Protein 5IFK (pdb70)

Foldseek 3Di:
DVVVLVVQLVQLLVVVLVQQVVQDPDRQFAAEEEEQAFLRLPLLVQFDPVVPKDKAALVRGGLRDFFIWIFGAFLNGTYIYGDTADACLVPDALSSRQSVVSSSVVSVRYFEYEYEYAWAFLAPPDAAQAKEWEQAEDEVVCVVPSANCPDDHPVVQADNDADCNRLADPVLVVLLVVVCVVVVPPGHYHYAYEYADQDPDDDDLCRSVVCVVVGHRIYDHDDPNNSRVSVRNVHHYIYMYRNQAHDRNDDAFDPPDPDGDPSCPRPDDVVSSNVSSVVNSVVVSSSVSSSSNVD/DVVVLVVQLVQLLVVVLVQQVVQDVDRAFAAEEEEQAQLRLPLLVQFDPVVPWDKADQVPGRLGCIWIFGAFLNGTYIYRNDFDFCLVVDALSSRQSVVSSSVVSVRYFEYEYEYAWAFLAPPDAALAKEWEQAEAEVCCVVPRASCPDDHPVVQADNDADCNRLAPPVLVVLLVVLCVVVVPPGHYHYAYEYADQDDDADDLCRSLVCVVVGHRIYDHDDVNNSRSSVRNVHHYIYMYRHQAHGRHDDAFDPPDDDGDPNPPRDDDVVSSNVSSVVNNVVVSSSVSVSSNPD/DVVLVVQLVQLLVVVQVQQVVLDVDHQFAAEEEEQEQLRQPLVVQFDPPVPKDWADQVVGGLGCIWIFGAFLRGTHIYRDDFDFVLVVDALSSRQSVVSSSVVSVRYFEYEYEYAWAFLAPPDDALAKEWEQAEDEVVCVVQRASCPDDHPVVQADNDADCNRLADPVLVVLLVVLCVVVVPPGHYHYAYEYADQDPDDDDLVRSVVCVVVGHRIYDRDDVNNSRSSVRRNHHYIYMYRNQFHHHHDDAFDPPDPDGDHRCPRDDDVVSSNVSSVVSNVVVSSSVSSSSNVD

Nearest PDB structures (foldseek):
  5ifk-assembly1_A  TM=1.002E+00  e=4.569E-62  Kluyveromyces lactis NRRL Y-1140
  5ifk-assembly1_C  TM=1.002E+00  e=7.481E-62  Kluyveromyces lactis NRRL Y-1140
  8swp-assembly1_A  TM=1.001E+00  e=6.084E-61  Kluyveromyces lactis NRRL Y-1140
  8swp-assembly2_D  TM=9.992E-01  e=1.356E-60  Kluyveromyces lactis NRRL Y-1140
  8swq-assembly2_D  TM=9.984E-01  e=1.173E-59  Kluyveromyces lactis NRRL Y-1140

InterPro domains:
  IPR000845 Nucleoside phosphorylase domain [PF01048] (38-303)
  IPR011268 Purine nucleoside phosphorylase [PIRSF000477] (7-306)
  IPR011268 Purine nucleoside phosphorylase [PTHR11904] (13-306)
  IPR011268 Purine nucleoside phosphorylase [TIGR01697] (37-303)
  IPR011268 Purine nucleoside phosphorylase [cd09009] (13-303)
  IPR018099 Purine phosphorylase, family 2, conserved site [PS01240] (91-133)
  IPR035994 Nucleoside phosphorylase superfamily [G3DSA:3.40.50.1580] (1-306)
  IPR035994 Nucleoside phosphorylase superfamily [SSF53167] (31-306)

Sequence (880 aa):
DINEQRALIKSAHRYISEKLEDHFSSEFLPKALVICGSGLSGISTKIADEPKPLILSYSTIPGFKVGELIFGYMNGAPVVLMNGRLHSYEGHSLAETVHPIRALHLLGSINVLIVTNAAGGINASFKAGDLMCVYDHINFPGLCGFHPLRGANFDEFGPRFLATSDAYDLELRKLLFSKKKELNIERKIHEGTYSYVHGPTFESRAESRFLRLAGTDAVGMSTVPEVVTARHCGWRVLALSLITNECVVDPPASAHDENPVPIQEGKATHEEVLENSAKASKDVQELIFSVVAEIDINEQRALIKSAHRYISEKLEDHFSSEFLPKALVICGSGLSGISTKIADEPKPLILSYSTIPGFGELIFGYMNGAPVVLMNGRLHSYEGHSLAETVHPIRALHLLGSINVLIVTNAAGGINASFKAGDLMCVYDHINFPGLCGFHPLRGANFDEFGPRFLATSDAYDLELRKLLFSKKKELNIERKIHEGTYSYVHGPTFESRAESRFLRLAGTDAVGMSTVPEVVTARHCGWRVLALSLITNECVVDPPASAHDENPVPIQEGKATHEEVLENSAKASKDVQELIFSVVAEIINEQRALIKSAHRYISEKLEDHFSSEFLPKALVICGSGLSGISTKIADEPKPLILSYSTIPGFGELIFGYMNGAPVVLMNGRLHSYEGHSLAETVHPIRALHLLGSINVLIVTNAAGGINASFKAGDLMCVYDHINFPGLCGFHPLRGANFDEFGPRFLATSDAYDLELRKLLFSKKKELNIERKIHEGTYSYVHGPTFESRAESRFLRLAGTDAVGMSTVPEVVTARHCGWRVLALSLITNECVVDPPASAHDENPVPIQEGKATHEEVLENSAKASKDVQELIFSVVAEI

CATH classification: 3.40.50.1580

Radius of gyration: 28.74 Å; Cα contacts (8 Å, |Δi|>4): 2036; chains: 3; bounding box: 71×83×82 Å

Structure (mmCIF, N/CA/C/O backbone):
data_5IFK
#
_entry.id   5IFK
#
_cell.length_a   80.780
_cell.length_b   80.780
_cell.length_c   231.161
_cell.angle_alpha   90.000
_cell.angle_beta   90.000
_cell.angle_gamma   120.000
#
_symmetry.space_group_name_H-M   'P 61'
#
loop_
_entity.id
_entity.type
_entity.pdbx_description
1 polymer 'Purine nucleoside phosphorylase'
2 non-polymer HYPOXANTHINE
3 water water
#
loop_
_atom_site.group_PDB
_atom_site.id
_atom_site.type_symbol
_atom_site.label_atom_id
_atom_site.label_alt_id
_atom_site.label_comp_id
_atom_site.label_asym_id
_atom_site.label_entity_id
_atom_site.label_seq_id
_atom_site.pdbx_PDB_ins_code
_atom_site.Cartn_x
_atom_site.Cartn_y
_atom_site.Cartn_z
_atom_site.occupancy
_atom_site.B_iso_or_equiv
_atom_site.auth_seq_id
_atom_site.auth_comp_id
_atom_site.auth_asym_id
_atom_site.auth_atom_id
_atom_site.pdbx_PDB_model_num
ATOM 1 N N . ASP A 1 5 ? 45.018 -26.056 -19.649 1.00 81.22 5 ASP A N 1
ATOM 2 C CA . ASP A 1 5 ? 44.920 -27.361 -19.007 1.00 75.66 5 ASP A CA 1
ATOM 3 C C . ASP A 1 5 ? 44.658 -28.472 -20.026 1.00 61.98 5 ASP A C 1
ATOM 4 O O . ASP A 1 5 ? 44.486 -29.639 -19.665 1.00 55.25 5 ASP A O 1
ATOM 9 N N . ILE A 1 6 ? 44.618 -28.118 -21.305 1.00 59.52 6 ILE A N 1
ATOM 10 C CA . ILE A 1 6 ? 44.615 -29.154 -22.325 1.00 53.62 6 ILE A CA 1
ATOM 11 C C . ILE A 1 6 ? 46.004 -29.783 -22.310 1.00 50.24 6 ILE A C 1
ATOM 12 O O . ILE A 1 6 ? 46.168 -30.968 -22.605 1.00 52.18 6 ILE A O 1
ATOM 17 N N . ASN A 1 7 ? 46.997 -28.984 -21.925 1.00 56.12 7 ASN A N 1
ATOM 18 C CA . ASN A 1 7 ? 48.364 -29.468 -21.791 1.00 62.41 7 ASN A CA 1
ATOM 19 C C . ASN A 1 7 ? 48.470 -30.597 -20.778 1.00 57.62 7 ASN A C 1
ATOM 20 O O . ASN A 1 7 ? 49.103 -31.618 -21.038 1.00 52.01 7 ASN A O 1
ATOM 25 N N . GLU A 1 8 ? 47.821 -30.407 -19.635 1.00 56.85 8 GLU A N 1
ATOM 26 C CA . GLU A 1 8 ? 47.864 -31.387 -18.565 1.00 54.22 8 GLU A CA 1
ATOM 27 C C . GLU A 1 8 ? 47.030 -32.617 -18.921 1.00 48.05 8 GLU A C 1
ATOM 28 O O . GLU A 1 8 ? 47.411 -33.734 -18.593 1.00 42.61 8 GLU A O 1
ATOM 34 N N . GLN A 1 9 ? 45.917 -32.423 -19.625 1.00 43.60 9 GLN A N 1
ATOM 35 C CA . GLN A 1 9 ? 45.165 -33.565 -20.141 1.00 39.46 9 GLN A CA 1
ATOM 36 C C . GLN A 1 9 ? 46.013 -34.333 -21.157 1.00 35.92 9 GLN A C 1
ATOM 37 O O . GLN A 1 9 ? 46.076 -35.569 -21.132 1.00 32.53 9 GLN A O 1
ATOM 43 N N . ARG A 1 10 ? 46.683 -33.593 -22.035 1.00 38.85 10 ARG A N 1
ATOM 44 C CA . ARG A 1 10 ? 47.557 -34.209 -23.021 1.00 38.67 10 ARG A CA 1
ATOM 45 C C . ARG A 1 10 ? 48.648 -35.015 -22.355 1.00 40.59 10 ARG A C 1
ATOM 46 O O . ARG A 1 10 ? 48.921 -36.133 -22.774 1.00 36.55 10 ARG A O 1
ATOM 54 N N . ALA A 1 11 ? 49.271 -34.436 -21.329 1.00 42.76 11 ALA A N 1
ATOM 55 C CA . ALA A 1 11 ? 50.304 -35.127 -20.565 1.00 43.77 11 ALA A CA 1
ATOM 56 C C . ALA A 1 11 ? 49.772 -36.445 -19.997 1.00 39.52 11 ALA A C 1
ATOM 57 O O . ALA A 1 11 ? 50.414 -37.487 -20.120 1.00 37.85 11 ALA A O 1
ATOM 59 N N . LEU A 1 12 ? 48.584 -36.403 -19.401 1.00 36.86 12 LEU A N 1
ATOM 60 C CA . LEU A 1 12 ? 47.958 -37.617 -18.868 1.00 38.91 12 LEU A CA 1
ATOM 61 C C . LEU A 1 12 ? 47.728 -38.672 -19.947 1.00 31.76 12 LEU A C 1
ATOM 62 O O . LEU A 1 12 ? 48.077 -39.832 -19.782 1.00 30.41 12 LEU A O 1
ATOM 67 N N . ILE A 1 13 ? 47.132 -38.256 -21.055 1.00 31.58 13 ILE A N 1
ATOM 68 C CA . ILE A 1 13 ? 46.889 -39.159 -22.176 1.00 29.85 13 ILE A CA 1
ATOM 69 C C . ILE A 1 13 ? 48.189 -39.792 -22.665 1.00 31.00 13 ILE A C 1
ATOM 70 O O . ILE A 1 13 ? 48.265 -41.005 -22.863 1.00 27.59 13 ILE A O 1
ATOM 75 N N . LYS A 1 14 ? 49.223 -38.970 -22.829 1.00 31.37 14 LYS A N 1
ATOM 76 C CA . LYS A 1 14 ? 50.504 -39.481 -23.287 1.00 36.13 14 LYS A CA 1
ATOM 77 C C . LYS A 1 14 ? 51.143 -40.449 -22.273 1.00 36.65 14 LYS A C 1
ATOM 78 O O . LYS A 1 14 ? 51.658 -41.498 -22.663 1.00 36.64 14 LYS A O 1
ATOM 84 N N . SER A 1 15 ? 51.101 -40.127 -20.982 1.00 34.46 15 SER A N 1
ATOM 85 C CA . SER A 1 15 ? 51.701 -41.034 -20.001 1.00 35.85 15 SER A CA 1
ATOM 86 C C . SER A 1 15 ? 50.910 -42.343 -19.895 1.00 31.73 15 SER A C 1
ATOM 87 O O . SER A 1 15 ? 51.501 -43.408 -19.769 1.00 33.22 15 SER A O 1
ATOM 90 N N . ALA A 1 16 ? 49.582 -42.277 -19.978 1.00 29.92 16 ALA A N 1
ATOM 91 C CA . ALA A 1 16 ? 48.763 -43.490 -19.980 1.00 28.76 16 ALA A CA 1
ATOM 92 C C . ALA A 1 16 ? 49.116 -44.362 -21.183 1.00 29.38 16 ALA A C 1
ATOM 93 O O . ALA A 1 16 ? 49.300 -45.578 -21.064 1.00 27.33 16 ALA A O 1
ATOM 95 N N . HIS A 1 17 ? 49.204 -43.734 -22.347 1.00 27.19 17 HIS A N 1
ATOM 96 C CA . HIS A 1 17 ? 49.532 -44.469 -23.552 1.00 29.54 17 HIS A CA 1
ATOM 97 C C . HIS A 1 17 ? 50.947 -45.048 -23.486 1.00 30.17 17 HIS A C 1
ATOM 98 O O . HIS A 1 17 ? 51.181 -46.158 -23.958 1.00 30.50 17 HIS A O 1
ATOM 105 N N . ARG A 1 18 ? 51.890 -44.284 -22.936 1.00 28.34 18 ARG A N 1
ATOM 106 C CA . ARG A 1 18 ? 53.247 -44.782 -22.753 1.00 35.03 18 ARG A CA 1
ATOM 107 C C . ARG A 1 18 ? 53.211 -46.063 -21.923 1.00 35.24 18 ARG A C 1
ATOM 108 O O . ARG A 1 18 ? 53.797 -47.078 -22.311 1.00 33.40 18 ARG A O 1
ATOM 116 N N . TYR A 1 19 ? 52.502 -46.008 -20.796 1.00 32.48 19 TYR A N 1
ATOM 117 C CA . TYR A 1 19 ? 52.411 -47.126 -19.859 1.00 32.49 19 TYR A CA 1
ATOM 118 C C . TYR A 1 19 ? 51.810 -48.348 -20.525 1.00 29.86 19 TYR A C 1
ATOM 119 O O . TYR A 1 19 ? 52.347 -49.461 -20.422 1.00 29.88 19 TYR A O 1
ATOM 128 N N . ILE A 1 20 ? 50.688 -48.126 -21.197 1.00 24.20 20 ILE A N 1
ATOM 129 C CA . ILE A 1 20 ? 49.958 -49.202 -21.864 1.00 29.08 20 ILE A CA 1
ATOM 130 C C . ILE A 1 20 ? 50.785 -49.835 -22.972 1.00 30.77 20 ILE A C 1
ATOM 131 O O . ILE A 1 20 ? 50.885 -51.059 -23.059 1.00 27.89 20 ILE A O 1
ATOM 136 N N . SER A 1 21 ? 51.386 -48.991 -23.807 1.00 25.22 21 SER A N 1
ATOM 137 C CA . SER A 1 21 ? 52.167 -49.471 -24.933 1.00 32.37 21 SER A CA 1
ATOM 138 C C . SER A 1 21 ? 53.359 -50.299 -24.461 1.00 38.25 21 SER A C 1
ATOM 139 O O . SER A 1 21 ? 53.667 -51.345 -25.030 1.00 39.36 21 SER A O 1
ATOM 142 N N . GLU A 1 22 ? 54.036 -49.823 -23.423 1.00 42.22 22 GLU A N 1
ATOM 143 C CA . GLU A 1 22 ? 55.203 -50.527 -22.907 1.00 42.62 22 GLU A CA 1
ATOM 144 C C . GLU A 1 22 ? 54.814 -51.869 -22.295 1.00 37.36 22 GLU A C 1
ATOM 145 O O . GLU A 1 22 ? 55.502 -52.868 -22.500 1.00 41.12 22 GLU A O 1
ATOM 151 N N . LYS A 1 23 ? 53.700 -51.897 -21.572 1.00 31.47 23 LYS A N 1
ATOM 152 C CA . LYS A 1 23 ? 53.187 -53.137 -20.995 1.00 30.20 23 LYS A CA 1
ATOM 153 C C . LYS A 1 23 ? 52.842 -54.164 -22.072 1.00 33.37 23 LYS A C 1
ATOM 154 O O . LYS A 1 23 ? 53.091 -55.361 -21.902 1.00 35.96 23 LYS A O 1
ATOM 160 N N . LEU A 1 24 ? 52.265 -53.691 -23.173 1.00 30.51 24 LEU A N 1
ATOM 161 C CA . LEU A 1 24 ? 51.921 -54.551 -24.300 1.00 31.40 24 LEU A CA 1
ATOM 162 C C . LEU A 1 24 ? 53.174 -55.128 -24.946 1.00 38.47 24 LEU A C 1
ATOM 163 O O . LEU A 1 24 ? 53.193 -56.289 -25.350 1.00 39.03 24 LEU A O 1
ATOM 168 N N . GLU A 1 25 ? 54.220 -54.317 -25.050 1.00 43.60 25 GLU A N 1
ATOM 169 C CA . GLU A 1 25 ? 55.462 -54.781 -25.664 1.00 51.75 25 GLU A CA 1
ATOM 170 C C . GLU A 1 25 ? 56.110 -55.858 -24.809 1.00 49.17 25 GLU A C 1
ATOM 171 O O . GLU A 1 25 ? 56.607 -56.855 -25.326 1.00 47.47 25 GLU A O 1
ATOM 177 N N . ASP A 1 26 ? 56.082 -55.655 -23.496 1.00 47.11 26 ASP A N 1
ATOM 178 C CA . ASP A 1 26 ? 56.662 -56.608 -22.555 1.00 46.86 26 ASP A CA 1
ATOM 179 C C . ASP A 1 26 ? 55.884 -57.912 -22.510 1.00 42.34 26 ASP A C 1
ATOM 180 O O . ASP A 1 26 ? 56.454 -58.977 -22.311 1.00 43.54 26 ASP A O 1
ATOM 185 N N . HIS A 1 27 ? 54.576 -57.823 -22.707 1.00 39.15 27 HIS A N 1
ATOM 186 C CA . HIS A 1 27 ? 53.704 -58.961 -22.459 1.00 41.31 27 HIS A CA 1
ATOM 187 C C . HIS A 1 27 ? 53.539 -59.887 -23.664 1.00 43.98 27 HIS A C 1
ATOM 188 O O . HIS A 1 27 ? 53.669 -61.104 -23.539 1.00 44.88 27 HIS A O 1
ATOM 195 N N . PHE A 1 28 ? 53.227 -59.308 -24.820 1.00 40.43 28 PHE A N 1
ATOM 196 C CA . PHE A 1 28 ? 52.946 -60.097 -26.020 1.00 42.88 28 PHE A CA 1
ATOM 197 C C . PHE A 1 28 ? 54.173 -60.356 -26.880 1.00 44.23 28 PHE A C 1
ATOM 198 O O . PHE A 1 28 ? 55.006 -59.473 -27.059 1.00 44.04 28 PHE A O 1
ATOM 206 N N . SER A 1 29 ? 54.254 -61.570 -27.424 1.00 49.47 29 SER A N 1
ATOM 207 C CA . SER A 1 29 ? 55.370 -62.000 -28.276 1.00 56.46 29 SER A CA 1
ATOM 208 C C . SER A 1 29 ? 55.411 -61.221 -29.583 1.00 57.39 29 SER A C 1
ATOM 209 O O . SER A 1 29 ? 56.473 -60.760 -30.017 1.00 60.24 29 SER A O 1
ATOM 212 N N . SER A 1 30 ? 54.247 -61.123 -30.222 1.00 52.59 30 SER A N 1
ATOM 213 C CA . SER A 1 30 ? 54.062 -60.320 -31.427 1.00 52.59 30 SER A CA 1
ATOM 214 C C . SER A 1 30 ? 53.450 -58.983 -31.039 1.00 53.68 30 SER A C 1
ATOM 215 O O . SER A 1 30 ? 52.891 -58.841 -29.947 1.00 50.86 30 SER A O 1
ATOM 218 N N . GLU A 1 31 ? 53.538 -58.009 -31.938 1.00 52.72 31 GLU A N 1
ATOM 219 C CA . GLU A 1 31 ? 52.956 -56.702 -31.690 1.00 51.00 31 GLU A CA 1
ATOM 220 C C . GLU A 1 31 ? 51.446 -56.827 -31.466 1.00 42.74 31 GLU A C 1
ATOM 221 O O . GLU A 1 31 ? 50.766 -57.533 -32.204 1.00 43.64 31 GLU A O 1
ATOM 227 N N . PHE A 1 32 ? 50.918 -56.178 -30.433 1.00 37.47 32 PHE A N 1
ATOM 228 C CA . PHE A 1 32 ? 49.486 -56.285 -30.190 1.00 37.75 32 PHE A CA 1
ATOM 229 C C . PHE A 1 32 ? 48.759 -55.009 -30.609 1.00 35.82 32 PHE A C 1
ATOM 230 O O . PHE A 1 32 ? 48.864 -53.967 -29.962 1.00 35.04 32 PHE A O 1
ATOM 238 N N . LEU A 1 33 ? 48.015 -55.108 -31.701 1.00 38.07 33 LEU A N 1
ATOM 239 C CA . LEU A 1 33 ? 47.297 -53.964 -32.247 1.00 35.53 33 LEU A CA 1
ATOM 240 C C . LEU A 1 33 ? 45.791 -54.177 -32.227 1.00 30.41 33 LEU A C 1
ATOM 241 O O . LEU A 1 33 ? 45.218 -54.660 -33.203 1.00 33.71 33 LEU A O 1
ATOM 246 N N . PRO A 1 34 ? 45.137 -53.805 -31.118 1.00 29.82 34 PRO A N 1
ATOM 247 C CA . PRO A 1 34 ? 43.688 -54.018 -31.014 1.00 26.16 34 PRO A CA 1
ATOM 248 C C . PRO A 1 34 ? 42.910 -53.226 -32.055 1.00 29.39 34 PRO A C 1
ATOM 249 O O . PRO A 1 34 ? 43.213 -52.062 -32.314 1.00 24.24 34 PRO A O 1
ATOM 253 N N . LYS A 1 35 ? 41.920 -53.876 -32.659 1.00 27.97 35 LYS A N 1
ATOM 254 C CA . LYS A 1 35 ? 41.097 -53.252 -33.677 1.00 28.84 35 LYS A CA 1
ATOM 255 C C . LYS A 1 35 ? 39.836 -52.638 -33.078 1.00 27.88 35 LYS A C 1
ATOM 256 O O . LYS A 1 35 ? 39.244 -51.739 -33.664 1.00 25.27 35 LYS A O 1
ATOM 262 N N . ALA A 1 36 ? 39.427 -53.129 -31.913 1.00 26.12 36 ALA A N 1
ATOM 263 C CA . ALA A 1 36 ? 38.230 -52.600 -31.265 1.00 24.67 36 ALA A CA 1
ATOM 264 C C . ALA A 1 36 ? 38.444 -52.387 -29.776 1.00 25.33 36 ALA A C 1
ATOM 265 O O . ALA A 1 36 ? 39.237 -53.087 -29.155 1.00 26.92 36 ALA A O 1
ATOM 267 N N . LEU A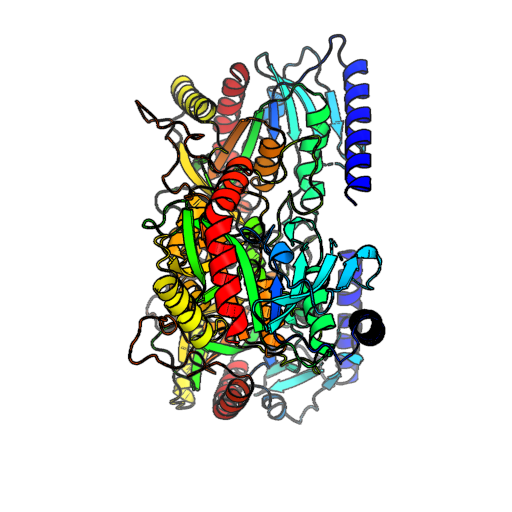 1 37 ? 37.738 -51.396 -29.230 1.00 19.99 37 LEU A N 1
ATOM 268 C CA . LEU A 1 37 ? 37.557 -51.242 -27.793 1.00 20.05 37 LEU A CA 1
ATOM 269 C C . LEU A 1 37 ? 36.128 -51.654 -27.481 1.00 21.03 37 LEU A C 1
ATOM 270 O O . LEU A 1 37 ? 35.172 -51.153 -28.091 1.00 22.79 37 LEU A O 1
ATOM 275 N N . VAL A 1 38 ? 35.976 -52.581 -26.549 1.00 21.06 38 VAL A N 1
ATOM 276 C CA . VAL A 1 38 ? 34.651 -52.974 -26.124 1.00 23.86 38 VAL A CA 1
ATOM 277 C C . VAL A 1 38 ? 34.424 -52.436 -24.715 1.00 26.72 38 VAL A C 1
ATOM 278 O O . VAL A 1 38 ? 35.122 -52.814 -23.767 1.00 26.58 38 VAL A O 1
ATOM 282 N N . ILE A 1 39 ? 33.457 -51.548 -24.567 1.00 21.13 39 ILE A N 1
ATOM 283 C CA . ILE A 1 39 ? 33.115 -51.109 -23.229 1.00 21.97 39 ILE A CA 1
ATOM 284 C C . ILE A 1 39 ? 32.030 -52.021 -22.697 1.00 29.84 39 ILE A C 1
ATOM 285 O O . ILE A 1 39 ? 30.908 -52.056 -23.209 1.00 29.67 39 ILE A O 1
ATOM 290 N N . CYS A 1 40 ? 32.390 -52.781 -21.673 1.00 29.16 40 CYS A N 1
ATOM 291 C CA . CYS A 1 40 ? 31.521 -53.819 -21.156 1.00 33.00 40 CYS A CA 1
ATOM 292 C C . CYS A 1 40 ? 30.634 -53.281 -20.060 1.00 37.01 40 CYS A C 1
ATOM 293 O O . CYS A 1 40 ? 30.908 -53.480 -18.880 1.00 40.32 40 CYS A O 1
ATOM 296 N N . GLY A 1 41 ? 29.560 -52.609 -20.455 1.00 34.32 41 GLY A N 1
ATOM 297 C CA . GLY A 1 41 ? 28.549 -52.189 -19.513 1.00 33.55 41 GLY A CA 1
ATOM 298 C C . GLY A 1 41 ? 27.643 -53.360 -19.208 1.00 41.78 41 GLY A C 1
ATOM 299 O O . GLY A 1 41 ? 28.090 -54.516 -19.174 1.00 43.81 41 GLY A O 1
ATOM 300 N N . SER A 1 42 ? 26.363 -53.065 -19.018 1.00 42.38 42 SER A N 1
ATOM 301 C CA . SER A 1 42 ? 25.373 -54.078 -18.669 1.00 48.97 42 SER A CA 1
ATOM 302 C C . SER A 1 42 ? 25.293 -55.214 -19.699 1.00 50.64 42 SER A C 1
ATOM 303 O O . SER A 1 42 ? 25.429 -54.996 -20.913 1.00 44.43 42 SER A O 1
ATOM 306 N N . GLY A 1 43 ? 25.096 -56.432 -19.201 1.00 51.42 43 GLY A N 1
ATOM 307 C CA . GLY A 1 43 ? 25.028 -57.592 -20.064 1.00 50.46 43 GLY A CA 1
ATOM 308 C C . GLY A 1 43 ? 26.375 -58.062 -20.585 1.00 50.76 43 GLY A C 1
ATOM 309 O O . GLY A 1 43 ? 26.453 -59.111 -21.233 1.00 57.94 43 GLY A O 1
ATOM 310 N N . LEU A 1 44 ? 27.442 -57.316 -20.307 1.00 44.05 44 LEU A N 1
ATOM 311 C CA . LEU A 1 44 ? 28.764 -57.730 -20.777 1.00 45.28 44 LEU A CA 1
ATOM 312 C C . LEU A 1 44 ? 29.774 -57.961 -19.657 1.00 44.77 44 LEU A C 1
ATOM 313 O O . LEU A 1 44 ? 30.962 -58.159 -19.920 1.00 43.13 44 LEU A O 1
ATOM 318 N N . SER A 1 45 ? 29.302 -57.958 -18.416 1.00 48.96 45 SER A N 1
ATOM 319 C CA . SER A 1 45 ? 30.162 -58.211 -17.260 1.00 55.86 45 SER A CA 1
ATOM 320 C C . SER A 1 45 ? 30.925 -59.542 -17.342 1.00 58.15 45 SER A C 1
ATOM 321 O O . SER A 1 45 ? 31.942 -59.722 -16.672 1.00 60.21 45 SER A O 1
ATOM 324 N N . GLY A 1 46 ? 30.441 -60.471 -18.159 1.00 55.62 46 GLY A N 1
ATOM 325 C CA . GLY A 1 46 ? 31.070 -61.775 -18.247 1.00 56.86 46 GLY A CA 1
ATOM 326 C C . GLY A 1 46 ? 31.895 -62.029 -19.495 1.00 51.84 46 GLY A C 1
ATOM 327 O O . GLY A 1 46 ? 32.542 -63.067 -19.602 1.00 58.76 46 GLY A O 1
ATOM 328 N N . ILE A 1 47 ? 31.893 -61.097 -20.439 1.00 44.49 47 ILE A N 1
ATOM 329 C CA . ILE A 1 47 ? 32.500 -61.386 -21.735 1.00 44.39 47 ILE A CA 1
ATOM 330 C C . ILE A 1 47 ? 34.029 -61.478 -21.678 1.00 44.23 47 ILE A C 1
ATOM 331 O O . ILE A 1 47 ? 34.650 -62.096 -22.551 1.00 46.20 47 ILE A O 1
ATOM 336 N N . SER A 1 48 ? 34.637 -60.911 -20.642 1.00 39.12 48 SER A N 1
ATOM 337 C CA . SER A 1 48 ? 36.077 -61.051 -20.454 1.00 37.35 48 SER A CA 1
ATOM 338 C C . SER A 1 48 ? 36.494 -62.524 -20.388 1.00 42.25 48 SER A C 1
ATOM 339 O O . SER A 1 48 ? 37.622 -62.871 -20.740 1.00 43.82 48 SER A O 1
ATOM 342 N N . THR A 1 49 ? 35.579 -63.391 -19.952 1.00 46.17 49 THR A N 1
ATOM 343 C CA . THR A 1 49 ? 35.862 -64.828 -19.864 1.00 52.89 49 THR A CA 1
ATOM 344 C C . THR A 1 49 ? 36.015 -65.464 -21.237 1.00 51.85 49 THR A C 1
ATOM 345 O O . THR A 1 49 ? 36.545 -66.569 -21.361 1.00 50.35 49 THR A O 1
ATOM 349 N N . LYS A 1 50 ? 35.525 -64.773 -22.261 1.00 48.44 50 LYS A N 1
ATOM 350 C CA . LYS A 1 50 ? 35.561 -65.291 -23.622 1.00 54.74 50 LYS A CA 1
ATOM 351 C C . LYS A 1 50 ? 36.854 -64.910 -24.335 1.00 54.85 50 LYS A C 1
ATOM 352 O O . LYS A 1 50 ? 37.122 -65.372 -25.443 1.00 58.14 50 LYS A O 1
ATOM 358 N N . ILE A 1 51 ? 37.656 -64.066 -23.698 1.00 50.86 51 ILE A N 1
ATOM 359 C CA . ILE A 1 51 ? 38.984 -63.770 -24.218 1.00 45.61 51 ILE A CA 1
ATOM 360 C C . ILE A 1 51 ? 39.790 -65.066 -24.235 1.00 44.83 51 ILE A C 1
ATOM 361 O O . ILE A 1 51 ? 39.777 -65.813 -23.261 1.00 45.63 51 ILE A O 1
ATOM 366 N N . ALA A 1 52 ? 40.459 -65.344 -25.352 1.00 44.28 52 ALA A N 1
ATOM 367 C CA . ALA A 1 52 ? 41.265 -66.558 -25.490 1.00 47.21 52 ALA A CA 1
ATOM 368 C C . ALA A 1 52 ? 42.365 -66.604 -24.442 1.00 46.41 52 ALA A C 1
ATOM 369 O O . ALA A 1 52 ? 42.922 -65.570 -24.079 1.00 42.43 52 ALA A O 1
ATOM 371 N N . ASP A 1 53 ? 42.676 -67.802 -23.955 1.00 50.79 53 ASP A N 1
ATOM 372 C CA . ASP A 1 53 ? 43.765 -67.973 -22.994 1.00 53.60 53 ASP A CA 1
ATOM 373 C C . ASP A 1 53 ? 45.117 -67.969 -23.681 1.00 48.44 53 ASP A C 1
ATOM 374 O O . ASP A 1 53 ? 46.137 -67.730 -23.043 1.00 48.21 53 ASP A O 1
ATOM 379 N N . GLU A 1 54 ? 45.119 -68.246 -24.980 1.00 49.38 54 GLU A N 1
ATOM 380 C CA . GLU A 1 54 ? 46.348 -68.241 -25.767 1.00 52.38 54 GLU A CA 1
ATOM 381 C C . GLU A 1 54 ? 46.197 -67.323 -26.980 1.00 50.33 54 GLU A C 1
ATOM 382 O O . GLU A 1 54 ? 45.254 -67.471 -27.752 1.00 48.33 54 GLU A O 1
ATOM 388 N N . PRO A 1 55 ? 47.100 -66.340 -27.125 1.00 51.44 55 PRO A N 1
ATOM 389 C CA . PRO A 1 55 ? 48.140 -65.986 -26.151 1.00 52.41 55 PRO A CA 1
ATOM 390 C C . PRO A 1 55 ? 47.541 -65.380 -24.891 1.00 46.37 55 PRO A C 1
ATOM 391 O O . PRO A 1 55 ? 46.414 -64.881 -24.943 1.00 47.03 55 PRO A O 1
ATOM 395 N N . LYS A 1 56 ? 48.270 -65.428 -23.782 1.00 43.90 56 LYS A N 1
ATOM 396 C CA . LYS A 1 56 ? 47.713 -64.979 -22.515 1.00 43.71 56 LYS A CA 1
ATOM 397 C C . LYS A 1 56 ? 47.353 -63.503 -22.617 1.00 39.98 56 LYS A C 1
ATOM 398 O O . LYS A 1 56 ? 48.104 -62.716 -23.179 1.00 39.24 56 LYS A O 1
ATOM 404 N N . PRO A 1 57 ? 46.169 -63.135 -22.125 1.00 37.23 57 PRO A N 1
ATOM 405 C CA . PRO A 1 57 ? 45.767 -61.728 -22.171 1.00 34.09 57 PRO A CA 1
ATOM 406 C C . PRO A 1 57 ? 46.477 -60.886 -21.108 1.00 37.15 57 PRO A C 1
ATOM 407 O O . PRO A 1 57 ? 47.000 -61.412 -20.130 1.00 38.75 57 PRO A O 1
ATOM 411 N N . LEU A 1 58 ? 46.496 -59.579 -21.322 1.00 35.69 58 LEU A N 1
ATOM 412 C CA . LEU A 1 58 ? 47.102 -58.643 -20.388 1.00 33.65 58 LEU A CA 1
ATOM 413 C C . LEU A 1 58 ? 46.018 -57.890 -19.616 1.00 34.41 58 LEU A C 1
ATOM 414 O O . LEU A 1 58 ? 45.133 -57.288 -20.218 1.00 30.85 58 LEU A O 1
ATOM 419 N N . ILE A 1 59 ? 46.079 -57.919 -18.290 1.00 28.25 59 ILE A N 1
ATOM 420 C CA . ILE A 1 59 ? 45.104 -57.179 -17.502 1.00 30.15 59 ILE A CA 1
ATOM 421 C C . ILE A 1 59 ? 45.742 -55.956 -16.867 1.00 29.44 59 ILE A C 1
ATOM 422 O O . ILE A 1 59 ? 46.689 -56.064 -16.091 1.00 31.62 59 ILE A O 1
ATOM 427 N N . LEU A 1 60 ? 45.215 -54.789 -17.217 1.00 26.45 60 LEU A N 1
ATOM 428 C CA . LEU A 1 60 ? 45.696 -53.542 -16.655 1.00 27.01 60 LEU A CA 1
ATOM 429 C C . LEU A 1 60 ? 44.615 -52.898 -15.796 1.00 33.46 60 LEU A C 1
ATOM 430 O O . LEU A 1 60 ? 43.573 -52.437 -16.293 1.00 31.04 60 LEU A O 1
ATOM 435 N N . SER A 1 61 ? 44.869 -52.885 -14.492 1.00 35.59 61 SER A N 1
ATOM 436 C CA . SER A 1 61 ? 43.990 -52.220 -13.550 1.00 34.38 61 SER A CA 1
ATOM 437 C C . SER A 1 61 ? 44.018 -50.706 -13.775 1.00 33.79 61 SER A C 1
ATOM 438 O O . SER A 1 61 ? 45.066 -50.144 -14.103 1.00 33.08 61 SER A O 1
ATOM 441 N N . TYR A 1 62 ? 42.873 -50.045 -13.602 1.00 34.97 62 TYR A N 1
ATOM 442 C CA . TYR A 1 62 ? 42.816 -48.590 -13.719 1.00 38.31 62 TYR A CA 1
ATOM 443 C C . TYR A 1 62 ? 43.780 -47.955 -12.726 1.00 41.53 62 TYR A C 1
ATOM 444 O O . TYR A 1 62 ? 44.382 -46.922 -13.002 1.00 39.95 62 TYR A O 1
ATOM 453 N N . SER A 1 63 ? 43.941 -48.610 -11.582 1.00 37.79 63 SER A N 1
ATOM 454 C CA . SER A 1 63 ? 44.823 -48.143 -10.526 1.00 43.97 63 SER A CA 1
ATOM 455 C C . SER A 1 63 ? 46.306 -48.063 -10.939 1.00 45.17 63 SER A C 1
ATOM 456 O O . SER A 1 63 ? 47.079 -47.321 -10.335 1.00 44.25 63 SER A O 1
ATOM 459 N N . THR A 1 64 ? 46.702 -48.814 -11.963 1.00 38.17 64 THR A N 1
ATOM 460 C CA . THR A 1 64 ? 48.107 -48.842 -12.379 1.00 38.68 64 THR A CA 1
ATOM 461 C C . THR A 1 64 ? 48.380 -47.969 -13.605 1.00 38.98 64 THR A C 1
ATOM 462 O O . THR A 1 64 ? 49.533 -47.749 -13.962 1.00 42.37 64 THR A O 1
ATOM 466 N N . ILE A 1 65 ? 47.323 -47.493 -14.258 1.00 34.98 65 ILE A N 1
ATOM 467 C CA . ILE A 1 65 ? 47.474 -46.651 -15.438 1.00 37.65 65 ILE A CA 1
ATOM 468 C C . ILE A 1 65 ? 47.234 -45.168 -15.110 1.00 45.19 65 ILE A C 1
ATOM 469 O O . ILE A 1 65 ? 46.213 -44.813 -14.515 1.00 41.56 65 ILE A O 1
ATOM 474 N N . PRO A 1 66 ? 48.179 -44.296 -15.500 1.00 46.22 66 PRO A N 1
ATOM 475 C CA . PRO A 1 66 ? 48.047 -42.831 -15.412 1.00 44.79 66 PRO A CA 1
ATOM 476 C C . PRO A 1 66 ? 46.720 -42.261 -15.958 1.00 48.18 66 PRO A C 1
ATOM 477 O O . PRO A 1 66 ? 46.271 -42.640 -17.038 1.00 39.61 66 PRO A O 1
ATOM 481 N N . GLY A 1 67 ? 46.095 -41.363 -15.199 1.00 53.76 67 GLY A N 1
ATOM 482 C CA . GLY A 1 67 ? 44.863 -40.719 -15.625 1.00 53.41 67 GLY A CA 1
ATOM 483 C C . GLY A 1 67 ? 43.611 -41.526 -15.333 1.00 56.43 67 GLY A C 1
ATOM 484 O O . GLY A 1 67 ? 42.529 -40.970 -15.135 1.00 58.18 67 GLY A O 1
ATOM 485 N N . PHE A 1 68 ? 43.751 -42.845 -15.320 1.00 54.45 68 PHE A N 1
ATOM 486 C CA . PHE A 1 68 ? 42.636 -43.723 -14.989 1.00 51.70 68 PHE A CA 1
ATOM 487 C C . PHE A 1 68 ? 42.330 -43.578 -13.494 1.00 60.06 68 PHE A C 1
ATOM 488 O O . PHE A 1 68 ? 43.255 -43.442 -12.690 1.00 61.58 68 PHE A O 1
ATOM 496 N N . LYS A 1 69 ? 41.050 -43.569 -13.117 1.00 61.49 69 LYS A N 1
ATOM 497 C CA . LYS A 1 69 ? 40.703 -43.171 -11.750 1.00 69.26 69 LYS A CA 1
ATOM 498 C C . LYS A 1 69 ? 40.103 -44.268 -10.866 1.00 75.90 69 LYS A C 1
ATOM 499 O O . LYS A 1 69 ? 40.506 -44.411 -9.705 1.00 79.72 69 LYS A O 1
ATOM 505 N N . VAL A 1 70 ? 39.144 -45.018 -11.413 1.00 76.57 70 VAL A N 1
ATOM 506 C CA . VAL A 1 70 ? 38.361 -46.028 -10.673 1.00 78.56 70 VAL A CA 1
ATOM 507 C C . VAL A 1 70 ? 38.009 -45.617 -9.237 1.00 82.24 70 VAL A C 1
ATOM 508 O O . VAL A 1 70 ? 36.946 -45.048 -8.976 1.00 81.91 70 VAL A O 1
ATOM 512 N N . GLY A 1 78 ? 37.813 -51.569 -11.787 1.00 50.04 78 GLY A N 1
ATOM 513 C CA . GLY A 1 78 ? 38.036 -51.080 -13.138 1.00 45.97 78 GLY A CA 1
ATOM 514 C C . GLY A 1 78 ? 39.318 -51.593 -13.774 1.00 41.98 78 GLY A C 1
ATOM 515 O O . GLY A 1 78 ? 40.388 -51.532 -13.161 1.00 38.97 78 GLY A O 1
ATOM 516 N N . GLU A 1 79 ? 39.223 -52.099 -15.004 1.00 39.76 79 GLU A N 1
ATOM 517 C CA . GLU A 1 79 ? 40.404 -52.622 -15.686 1.00 38.43 79 GLU A CA 1
ATOM 518 C C . GLU A 1 79 ? 40.263 -52.684 -17.216 1.00 36.85 79 GLU A C 1
ATOM 519 O O . GLU A 1 79 ? 39.144 -52.771 -17.752 1.00 34.42 79 GLU A O 1
ATOM 525 N N . LEU A 1 80 ? 41.412 -52.619 -17.893 1.00 27.84 80 LEU A N 1
ATOM 526 C CA . LEU A 1 80 ? 41.529 -52.896 -19.325 1.00 27.43 80 LEU A CA 1
ATOM 527 C C . LEU A 1 80 ? 42.089 -54.292 -19.539 1.00 28.40 80 LEU A C 1
ATOM 528 O O . LEU A 1 80 ? 43.077 -54.684 -18.913 1.00 33.01 80 LEU A O 1
ATOM 533 N N . ILE A 1 81 ? 41.466 -55.038 -20.440 1.00 28.65 81 ILE A N 1
ATOM 534 C CA . ILE A 1 81 ? 41.908 -56.380 -20.751 1.00 27.30 81 ILE A CA 1
ATOM 535 C C . ILE A 1 81 ? 42.279 -56.439 -22.227 1.00 28.43 81 ILE A C 1
ATOM 536 O O . ILE A 1 81 ? 41.458 -56.134 -23.090 1.00 26.74 81 ILE A O 1
ATOM 541 N N . PHE A 1 82 ? 43.525 -56.814 -22.503 1.00 26.71 82 PHE A N 1
ATOM 542 C CA . PHE A 1 82 ? 44.024 -56.861 -23.871 1.00 28.00 82 PHE A CA 1
ATOM 543 C C . PHE A 1 82 ? 44.186 -58.314 -24.265 1.00 30.22 82 PHE A C 1
ATOM 544 O O . PHE A 1 82 ? 44.913 -59.055 -23.601 1.00 30.69 82 PHE A O 1
ATOM 552 N N . GLY A 1 83 ? 43.520 -58.735 -25.331 1.00 26.22 83 GLY A N 1
ATOM 553 C CA . GLY A 1 83 ? 43.687 -60.100 -25.785 1.00 26.34 83 GLY A CA 1
ATOM 554 C C . GLY A 1 83 ? 42.926 -60.371 -27.056 1.00 28.04 83 GLY A C 1
ATOM 555 O O . GLY A 1 83 ? 42.425 -59.453 -27.698 1.00 29.78 83 GLY A O 1
ATOM 556 N N . TYR A 1 84 ? 42.837 -61.643 -27.418 1.00 28.82 84 TYR A N 1
ATOM 557 C CA . TYR A 1 84 ? 42.177 -62.027 -28.652 1.00 31.70 84 TYR A CA 1
ATOM 558 C C . TYR A 1 84 ? 40.792 -62.598 -28.362 1.00 36.71 84 TYR A C 1
ATOM 559 O O . TYR A 1 84 ? 40.628 -63.520 -27.560 1.00 36.19 84 TYR A O 1
ATOM 568 N N . MET A 1 85 ? 39.793 -62.027 -29.016 1.00 39.00 85 MET A N 1
ATOM 569 C CA . MET A 1 85 ? 38.435 -62.518 -28.883 1.00 37.87 85 MET A CA 1
ATOM 570 C C . MET A 1 85 ? 37.914 -62.963 -30.235 1.00 38.62 85 MET A C 1
ATOM 571 O O . MET A 1 85 ? 37.771 -62.143 -31.147 1.00 36.83 85 MET A O 1
ATOM 576 N N . ASN A 1 86 ? 37.642 -64.259 -30.356 1.00 39.20 86 ASN A N 1
ATOM 577 C CA . ASN A 1 86 ? 37.175 -64.844 -31.608 1.00 43.94 86 ASN A CA 1
ATOM 578 C C . ASN A 1 86 ? 38.185 -64.576 -32.727 1.00 44.65 86 ASN A C 1
ATOM 579 O O . ASN A 1 86 ? 37.814 -64.244 -33.852 1.00 41.68 86 ASN A O 1
ATOM 584 N N . GLY A 1 87 ? 39.466 -64.688 -32.392 1.00 43.23 87 GLY A N 1
ATOM 585 C CA . GLY A 1 87 ? 40.533 -64.436 -33.344 1.00 41.55 87 GLY A CA 1
ATOM 586 C C . GLY A 1 87 ? 40.887 -62.981 -33.604 1.00 40.45 87 GLY A C 1
ATOM 587 O O . GLY A 1 87 ? 41.815 -62.705 -34.361 1.00 45.38 87 GLY A O 1
ATOM 588 N N . ALA A 1 88 ? 40.162 -62.043 -32.997 1.00 34.13 88 ALA A N 1
ATOM 589 C CA . ALA A 1 88 ? 40.436 -60.621 -33.204 1.00 32.72 88 ALA A CA 1
ATOM 590 C C . ALA A 1 88 ? 41.070 -59.970 -31.966 1.00 35.75 88 ALA A C 1
ATOM 591 O O . ALA A 1 88 ? 40.599 -60.167 -30.843 1.00 33.52 88 ALA A O 1
ATOM 593 N N . PRO A 1 89 ? 42.144 -59.191 -32.171 1.00 35.69 89 PRO A N 1
ATOM 594 C CA . PRO A 1 89 ? 42.765 -58.453 -31.067 1.00 33.39 89 PRO A CA 1
ATOM 595 C C . PRO A 1 89 ? 41.864 -57.302 -30.586 1.00 27.94 89 PRO A C 1
ATOM 596 O O . PRO A 1 89 ? 41.496 -56.421 -31.369 1.00 24.84 89 PRO A O 1
ATOM 600 N N . VAL A 1 90 ? 41.489 -57.326 -29.310 1.00 28.11 90 VAL A N 1
ATOM 601 C CA . VAL A 1 90 ? 40.619 -56.284 -28.765 1.00 25.03 90 VAL A CA 1
ATOM 602 C C . VAL A 1 90 ? 41.134 -55.764 -27.431 1.00 27.38 90 VAL A C 1
ATOM 603 O O . VAL A 1 90 ? 42.004 -56.376 -26.806 1.00 29.33 90 VAL A O 1
ATOM 607 N N . VAL A 1 91 ? 40.572 -54.641 -27.001 1.00 26.22 91 VAL A N 1
ATOM 608 C CA . VAL A 1 91 ? 40.708 -54.155 -25.634 1.00 26.28 91 VAL A CA 1
ATOM 609 C C . VAL A 1 91 ? 39.329 -54.138 -25.001 1.00 23.43 91 VAL A C 1
ATOM 610 O O . VAL A 1 91 ? 38.394 -53.610 -25.596 1.00 24.16 91 VAL A O 1
ATOM 614 N N . LEU A 1 92 ? 39.205 -54.715 -23.812 1.00 24.39 92 LEU A N 1
ATOM 615 C CA . LEU A 1 92 ? 37.957 -54.640 -23.054 1.00 24.24 92 LEU A CA 1
ATOM 616 C C . LEU A 1 92 ? 38.097 -53.627 -21.931 1.00 28.91 92 LEU A C 1
ATOM 617 O O . LEU A 1 92 ? 39.083 -53.648 -21.193 1.00 29.59 92 LEU A O 1
ATOM 622 N N . MET A 1 93 ? 37.102 -52.761 -21.800 1.00 27.37 93 MET A N 1
ATOM 623 C CA . MET A 1 93 ? 36.960 -51.918 -20.626 1.00 29.21 93 MET A CA 1
ATOM 624 C C . MET A 1 93 ? 35.909 -52.506 -19.674 1.00 33.27 93 MET A C 1
ATOM 625 O O . MET A 1 93 ? 34.726 -52.561 -20.016 1.00 31.28 93 MET A O 1
ATOM 630 N N . ASN A 1 94 ? 36.352 -52.950 -18.498 1.00 33.99 94 ASN A N 1
ATOM 631 C CA . ASN A 1 94 ? 35.476 -53.340 -17.387 1.00 38.45 94 ASN A CA 1
ATOM 632 C C . ASN A 1 94 ? 35.496 -52.302 -16.282 1.00 45.16 94 ASN A C 1
ATOM 633 O O . ASN A 1 94 ? 36.562 -51.996 -15.759 1.00 48.06 94 ASN A O 1
ATOM 638 N N . GLY A 1 95 ? 34.339 -51.797 -15.878 1.00 48.88 95 GLY A N 1
ATOM 639 C CA . GLY A 1 95 ? 34.294 -50.934 -14.711 1.00 52.90 95 GLY A CA 1
ATOM 640 C C . GLY A 1 95 ? 34.423 -49.465 -15.055 1.00 54.03 95 GLY A C 1
ATOM 641 O O . GLY A 1 95 ? 35.089 -48.698 -14.352 1.00 56.84 95 GLY A O 1
ATOM 642 N N . ARG A 1 96 ? 33.774 -49.096 -16.154 1.00 49.36 96 ARG A N 1
ATOM 643 C CA . ARG A 1 96 ? 33.669 -47.723 -16.639 1.00 45.41 96 ARG A CA 1
ATOM 644 C C . ARG A 1 96 ? 33.312 -46.699 -15.556 1.00 41.62 96 ARG A C 1
ATOM 645 O O . ARG A 1 96 ? 32.608 -47.018 -14.603 1.00 37.86 96 ARG A O 1
ATOM 653 N N . LEU A 1 97 ? 33.776 -45.463 -15.733 1.00 43.23 97 LEU A N 1
ATOM 654 C CA . LEU A 1 97 ? 33.442 -44.357 -14.839 1.00 46.37 97 LEU A CA 1
ATOM 655 C C . LEU A 1 97 ? 32.137 -43.668 -15.238 1.00 48.49 97 LEU A C 1
ATOM 656 O O . LEU A 1 97 ? 31.792 -43.620 -16.425 1.00 43.92 97 LEU A O 1
ATOM 661 N N . HIS A 1 98 ? 31.440 -43.109 -14.245 1.00 45.35 98 HIS A N 1
ATOM 662 C CA . HIS A 1 98 ? 30.161 -42.426 -14.470 1.00 43.61 98 HIS A CA 1
ATOM 663 C C . HIS A 1 98 ? 30.153 -40.990 -13.944 1.00 37.51 98 HIS A C 1
ATOM 664 O O . HIS A 1 98 ? 30.610 -40.728 -12.834 1.00 34.77 98 HIS A O 1
ATOM 671 N N . SER A 1 99 ? 29.609 -40.069 -14.738 1.00 34.91 99 SER A N 1
ATOM 672 C CA . SER A 1 99 ? 29.523 -38.653 -14.358 1.00 29.63 99 SER A CA 1
ATOM 673 C C . SER A 1 99 ? 28.752 -38.415 -13.069 1.00 29.26 99 SER A C 1
ATOM 674 O O . SER A 1 99 ? 29.103 -37.530 -12.293 1.00 30.66 99 SER A O 1
ATOM 677 N N . TYR A 1 100 ? 27.695 -39.196 -12.832 1.00 29.18 100 TYR A N 1
ATOM 678 C CA . TYR A 1 100 ? 26.878 -38.965 -11.639 1.00 29.00 100 TYR A CA 1
ATOM 679 C C . TYR A 1 100 ? 27.674 -39.283 -10.385 1.00 27.23 100 TYR A C 1
ATOM 680 O O . TYR A 1 100 ? 27.288 -38.895 -9.282 1.00 30.85 100 TYR A O 1
ATOM 689 N N . GLU A 1 101 ? 28.797 -39.974 -10.553 1.00 26.32 101 GLU A N 1
ATOM 690 C CA . GLU A 1 101 ? 29.669 -40.253 -9.415 1.00 36.37 101 GLU A CA 1
ATOM 691 C C . GLU A 1 101 ? 30.541 -39.046 -9.087 1.00 35.93 101 GLU A C 1
ATOM 692 O O . GLU A 1 101 ? 31.209 -39.026 -8.053 1.00 37.20 101 GLU A O 1
ATOM 698 N N . GLY A 1 102 ? 30.522 -38.036 -9.957 1.00 30.67 102 GLY A N 1
ATOM 699 C CA . GLY A 1 102 ? 31.287 -36.830 -9.702 1.00 33.96 102 GLY A CA 1
ATOM 700 C C . GLY A 1 102 ? 32.485 -36.607 -10.613 1.00 35.89 102 GLY A C 1
ATOM 701 O O . GLY A 1 102 ? 33.129 -35.562 -10.541 1.00 35.83 102 GLY A O 1
ATOM 702 N N . HIS A 1 103 ? 32.789 -37.573 -11.477 1.00 31.50 103 HIS A N 1
ATOM 703 C CA . HIS A 1 103 ? 33.922 -37.426 -12.387 1.00 34.44 103 HIS A CA 1
ATOM 704 C C . HIS A 1 103 ? 33.621 -36.443 -13.517 1.00 34.86 103 HIS A C 1
ATOM 705 O O . HIS A 1 103 ? 32.484 -36.367 -13.993 1.00 32.42 103 HIS A O 1
ATOM 712 N N . SER A 1 104 ? 34.643 -35.710 -13.956 1.00 32.81 104 SER A N 1
ATOM 713 C CA . SER A 1 104 ? 34.516 -34.872 -15.142 1.00 31.37 104 SER A CA 1
ATOM 714 C C . SER A 1 104 ? 34.373 -35.763 -16.364 1.00 28.75 104 SER A C 1
ATOM 715 O O . SER A 1 104 ? 34.772 -36.935 -16.335 1.00 25.20 104 SER A O 1
ATOM 718 N N . LEU A 1 105 ? 33.796 -35.217 -17.428 1.00 26.06 105 LEU A N 1
ATOM 719 C CA . LEU A 1 105 ? 33.633 -35.975 -18.662 1.00 28.53 105 LEU A CA 1
ATOM 720 C C . LEU A 1 105 ? 34.998 -36.245 -19.281 1.00 28.84 105 LEU A C 1
ATOM 721 O O . LEU A 1 105 ? 35.187 -37.266 -19.921 1.00 27.00 105 LEU A O 1
ATOM 726 N N . ALA A 1 106 ? 35.949 -35.336 -19.075 1.00 29.93 106 ALA A N 1
ATOM 727 C CA . ALA A 1 106 ? 37.334 -35.577 -19.482 1.00 34.17 106 ALA A CA 1
ATOM 728 C C . ALA A 1 106 ? 37.878 -36.862 -18.851 1.00 36.50 106 ALA A C 1
ATOM 729 O O . ALA A 1 106 ? 38.452 -37.709 -19.542 1.00 33.83 106 ALA A O 1
ATOM 731 N N . GLU A 1 107 ? 37.699 -36.993 -17.536 1.00 32.74 107 GLU A N 1
ATOM 732 C CA . GLU A 1 107 ? 38.140 -38.177 -16.818 1.00 30.36 107 GLU A CA 1
ATOM 733 C C . GLU A 1 107 ? 37.447 -39.425 -17.361 1.00 29.86 107 GLU A C 1
ATOM 734 O O . GLU A 1 107 ? 38.073 -40.468 -17.534 1.00 28.54 107 GLU A O 1
ATOM 740 N N . THR A 1 108 ? 36.164 -39.286 -17.683 1.00 24.79 108 THR A N 1
ATOM 741 C CA . THR A 1 108 ? 35.353 -40.397 -18.162 1.00 23.87 108 THR A CA 1
ATOM 742 C C . THR A 1 108 ? 35.809 -40.933 -19.527 1.00 27.02 108 THR A C 1
ATOM 743 O O . THR A 1 108 ? 35.767 -42.131 -19.762 1.00 27.42 108 THR A O 1
ATOM 747 N N . VAL A 1 109 ? 36.250 -40.054 -20.421 1.00 27.00 109 VAL A N 1
ATOM 748 C CA . VAL A 1 109 ? 36.564 -40.470 -21.793 1.00 26.00 109 VAL A CA 1
ATOM 749 C C . VAL A 1 109 ? 38.070 -40.537 -22.034 1.00 24.94 109 VAL A C 1
ATOM 750 O O . VAL A 1 109 ? 38.526 -40.893 -23.109 1.00 25.37 109 VAL A O 1
ATOM 754 N N . HIS A 1 110 ? 38.835 -40.162 -21.022 1.00 24.12 110 HIS A N 1
ATOM 755 C CA . HIS A 1 110 ? 40.288 -40.276 -21.061 1.00 25.83 110 HIS A CA 1
ATOM 756 C C . HIS A 1 110 ? 40.806 -41.632 -21.609 1.00 22.42 110 HIS A C 1
ATOM 757 O O . HIS A 1 110 ? 41.745 -41.642 -22.402 1.00 23.66 110 HIS A O 1
ATOM 764 N N . PRO A 1 111 ? 40.189 -42.772 -21.207 1.00 26.78 111 PRO A N 1
ATOM 765 C CA . PRO A 1 111 ? 40.639 -44.063 -21.769 1.00 27.99 111 PRO A CA 1
ATOM 766 C C . PRO A 1 111 ? 40.577 -44.178 -23.294 1.00 24.30 111 PRO A C 1
ATOM 767 O O . PRO A 1 111 ? 41.435 -44.812 -23.908 1.00 20.58 111 PRO A O 1
ATOM 771 N N . ILE A 1 112 ? 39.585 -43.553 -23.906 1.00 22.76 112 ILE A N 1
ATOM 772 C CA . ILE A 1 112 ? 39.453 -43.616 -25.349 1.00 23.52 112 ILE A CA 1
ATOM 773 C C . ILE A 1 112 ? 40.591 -42.879 -26.049 1.00 22.26 112 ILE A C 1
ATOM 774 O O . ILE A 1 112 ? 41.147 -43.373 -27.034 1.00 19.67 112 ILE A O 1
ATOM 779 N N . ARG A 1 113 ? 40.968 -41.729 -25.508 1.00 22.33 113 ARG A N 1
ATOM 780 C CA . ARG A 1 113 ? 42.045 -40.932 -26.086 1.00 23.81 113 ARG A CA 1
ATOM 781 C C . ARG A 1 113 ? 43.398 -41.630 -25.912 1.00 25.37 113 ARG A C 1
ATOM 782 O O . ARG A 1 113 ? 44.204 -41.702 -26.851 1.00 23.11 113 ARG A O 1
ATOM 790 N N . ALA A 1 114 ? 43.644 -42.153 -24.708 1.00 22.57 114 ALA A N 1
ATOM 791 C CA . ALA A 1 114 ? 44.868 -42.890 -24.447 1.00 21.51 114 ALA A CA 1
ATOM 792 C C . ALA A 1 114 ? 45.004 -44.081 -25.394 1.00 21.70 114 ALA A C 1
ATOM 793 O O . ALA A 1 114 ? 46.076 -44.327 -25.950 1.00 25.28 114 ALA A O 1
ATOM 795 N N . LEU A 1 115 ? 43.916 -44.821 -25.588 1.00 21.76 115 LEU A N 1
ATOM 796 C CA . LEU A 1 115 ? 43.963 -46.016 -26.424 1.00 24.24 115 LEU A CA 1
ATOM 797 C C . LEU A 1 115 ? 44.036 -45.666 -27.907 1.00 23.29 115 LEU A C 1
ATOM 798 O O . LEU A 1 115 ? 44.564 -46.437 -28.693 1.00 22.98 115 LEU A O 1
ATOM 803 N N . HIS A 1 116 ? 43.508 -44.502 -28.278 1.00 19.11 116 HIS A N 1
ATOM 804 C CA . HIS A 1 116 ? 43.570 -44.053 -29.671 1.00 24.36 116 HIS A CA 1
ATOM 805 C C . HIS A 1 116 ? 45.025 -43.936 -30.132 1.00 26.90 116 HIS A C 1
ATOM 806 O O . HIS A 1 116 ? 45.340 -44.155 -31.314 1.00 25.85 116 HIS A O 1
ATOM 813 N N . LEU A 1 117 ? 45.908 -43.612 -29.187 1.00 25.18 117 LEU A N 1
ATOM 814 C CA . LEU A 1 117 ? 47.331 -43.427 -29.489 1.00 28.03 117 LEU A CA 1
ATOM 815 C C . LEU A 1 117 ? 48.051 -44.723 -29.845 1.00 28.74 117 LEU A C 1
ATOM 816 O O . LEU A 1 117 ? 49.190 -44.697 -30.331 1.00 29.89 117 LEU A O 1
ATOM 821 N N . LEU A 1 118 ? 47.412 -45.866 -29.612 1.00 24.89 118 LEU A N 1
ATOM 822 C CA . LEU A 1 118 ? 47.972 -47.110 -30.116 1.00 25.62 118 LEU A CA 1
ATOM 823 C C . LEU A 1 118 ? 47.927 -47.129 -31.647 1.00 26.37 118 LEU A C 1
ATOM 824 O O . LEU A 1 118 ? 48.680 -47.865 -32.284 1.00 26.89 118 LEU A O 1
ATOM 829 N N . GLY A 1 119 ? 47.055 -46.314 -32.234 1.00 22.83 119 GLY A N 1
ATOM 830 C CA . GLY A 1 119 ? 46.980 -46.206 -33.680 1.00 30.17 119 GLY A CA 1
ATOM 831 C C . GLY A 1 119 ? 46.268 -47.322 -34.438 1.00 34.91 119 GLY A C 1
ATOM 832 O O . GLY A 1 119 ? 46.217 -47.279 -35.668 1.00 37.87 119 GLY A O 1
ATOM 833 N N . SER A 1 120 ? 45.712 -48.313 -33.737 1.00 32.40 120 SER A N 1
ATOM 834 C CA . SER A 1 120 ? 45.113 -49.474 -34.418 1.00 30.14 120 SER A CA 1
ATOM 835 C C . SER A 1 120 ? 43.592 -49.609 -34.256 1.00 26.33 120 SER A C 1
ATOM 836 O O . SER A 1 120 ? 42.921 -50.262 -35.062 1.00 26.39 120 SER A O 1
ATOM 839 N N . ILE A 1 121 ? 43.045 -49.029 -33.197 1.00 24.39 121 ILE A N 1
ATOM 840 C CA . ILE A 1 121 ? 41.610 -49.144 -32.941 1.00 26.70 121 ILE A CA 1
ATOM 841 C C . ILE A 1 121 ? 40.771 -48.307 -33.917 1.00 25.50 121 ILE A C 1
ATOM 842 O O . ILE A 1 121 ? 41.022 -47.115 -34.082 1.00 24.28 121 ILE A O 1
ATOM 847 N N . ASN A 1 122 ? 39.779 -48.917 -34.556 1.00 25.05 122 ASN A N 1
ATOM 848 C CA . ASN A 1 122 ? 38.882 -48.154 -35.425 1.00 26.30 122 ASN A CA 1
ATOM 849 C C . ASN A 1 122 ? 37.407 -48.386 -35.110 1.00 24.78 122 ASN A C 1
ATOM 850 O O . ASN A 1 122 ? 36.519 -47.890 -35.818 1.00 21.03 122 ASN A O 1
ATOM 855 N N . VAL A 1 123 ? 37.141 -49.141 -34.050 1.00 22.99 123 VAL A N 1
ATOM 856 C CA . VAL A 1 123 ? 35.762 -49.388 -33.634 1.00 21.69 123 VAL A CA 1
ATOM 857 C C . VAL A 1 123 ? 35.560 -49.316 -32.129 1.00 23.72 123 VAL A C 1
ATOM 858 O O . VAL A 1 123 ? 36.314 -49.911 -31.352 1.00 22.93 123 VAL A O 1
ATOM 862 N N . LEU A 1 124 ? 34.512 -48.606 -31.733 1.00 18.07 124 LEU A N 1
ATOM 863 C CA . LEU A 1 124 ? 33.979 -48.698 -30.382 1.00 19.40 124 LEU A CA 1
ATOM 864 C C . LEU A 1 124 ? 32.705 -49.556 -30.377 1.00 23.51 124 LEU A C 1
ATOM 865 O O . LEU A 1 124 ? 31.757 -49.283 -31.127 1.00 22.46 124 LEU A O 1
ATOM 870 N N . ILE A 1 125 ? 32.696 -50.593 -29.543 1.00 21.57 125 ILE A N 1
ATOM 871 C CA . ILE A 1 125 ? 31.485 -51.357 -29.263 1.00 19.87 125 ILE A CA 1
ATOM 872 C C . ILE A 1 125 ? 31.110 -51.100 -27.806 1.00 24.82 125 ILE A C 1
ATOM 873 O O . ILE A 1 125 ? 31.895 -51.393 -26.913 1.00 20.54 125 ILE A O 1
ATOM 878 N N . VAL A 1 126 ? 29.940 -50.520 -27.553 1.00 26.10 126 VAL A N 1
ATOM 879 C CA . VAL A 1 126 ? 29.568 -50.231 -26.164 1.00 24.97 126 VAL A CA 1
ATOM 880 C C . VAL A 1 126 ? 28.186 -50.781 -25.834 1.00 26.98 126 VAL A C 1
ATOM 881 O O . VAL A 1 126 ? 27.275 -50.749 -26.673 1.00 26.78 126 VAL A O 1
ATOM 885 N N . THR A 1 127 ? 28.039 -51.313 -24.623 1.00 24.66 127 THR A N 1
ATOM 886 C CA . THR A 1 127 ? 26.740 -51.731 -24.132 1.00 28.67 127 THR A CA 1
ATOM 887 C C . THR A 1 127 ? 26.376 -50.956 -22.871 1.00 31.61 127 THR A C 1
ATOM 888 O O . THR A 1 127 ? 27.258 -50.419 -22.195 1.00 34.29 127 THR A O 1
ATOM 892 N N . ASN A 1 128 ? 25.080 -50.896 -22.564 1.00 24.04 128 ASN A N 1
ATOM 893 C CA . ASN A 1 128 ? 24.604 -50.249 -21.345 1.00 27.38 128 ASN A CA 1
ATOM 894 C C . ASN A 1 128 ? 23.206 -50.733 -20.987 1.00 30.20 128 ASN A C 1
ATOM 895 O O . ASN A 1 128 ? 22.534 -51.365 -21.805 1.00 30.77 128 ASN A O 1
ATOM 900 N N . ALA A 1 129 ? 22.758 -50.413 -19.780 1.00 32.56 129 ALA A N 1
ATOM 901 C CA . ALA A 1 129 ? 21.371 -50.640 -19.417 1.00 29.42 129 ALA A CA 1
ATOM 902 C C . ALA A 1 129 ? 20.580 -49.381 -19.755 1.00 28.25 129 ALA A C 1
ATOM 903 O O . ALA A 1 129 ? 21.114 -48.273 -19.688 1.00 28.88 129 ALA A O 1
ATOM 905 N N . ALA A 1 130 ? 19.322 -49.541 -20.144 1.00 24.12 130 ALA A N 1
ATOM 906 C CA . ALA A 1 130 ? 18.490 -48.377 -20.421 1.00 22.27 130 ALA A CA 1
ATOM 907 C C . ALA A 1 130 ? 17.045 -48.609 -20.011 1.00 25.63 130 ALA A C 1
ATOM 908 O O . ALA A 1 130 ? 16.567 -49.725 -20.030 1.00 25.21 130 ALA A O 1
ATOM 910 N N . GLY A 1 131 ? 16.351 -47.535 -19.653 1.00 24.07 131 GLY A N 1
ATOM 911 C CA . GLY A 1 131 ? 14.934 -47.620 -19.385 1.00 21.55 131 GLY A CA 1
ATOM 912 C C . GLY A 1 131 ? 14.218 -47.507 -20.707 1.00 26.86 131 GLY A C 1
ATOM 913 O O . GLY A 1 131 ? 14.592 -46.695 -21.563 1.00 25.02 131 GLY A O 1
ATOM 914 N N . GLY A 1 132 ? 13.198 -48.335 -20.896 1.00 23.66 132 GLY A N 1
ATOM 915 C CA . GLY A 1 132 ? 12.411 -48.267 -22.111 1.00 24.40 132 GLY A CA 1
ATOM 916 C C . GLY A 1 132 ? 11.463 -47.078 -22.115 1.00 27.82 132 GLY A C 1
ATOM 917 O O . GLY A 1 132 ? 10.621 -46.927 -21.220 1.00 27.68 132 GLY A O 1
ATOM 918 N N . ILE A 1 133 ? 11.582 -46.233 -23.134 1.00 26.06 133 ILE A N 1
ATOM 919 C CA . ILE A 1 133 ? 10.716 -45.062 -23.232 1.00 27.56 133 ILE A CA 1
ATOM 920 C C . ILE A 1 133 ? 9.673 -45.285 -24.316 1.00 20.35 133 ILE A C 1
ATOM 921 O O . ILE A 1 133 ? 8.504 -44.943 -24.147 1.00 26.65 133 ILE A O 1
ATOM 926 N N . ASN A 1 134 ? 10.106 -45.875 -25.428 1.00 22.30 134 ASN A N 1
ATOM 927 C CA . ASN A 1 134 ? 9.204 -46.312 -26.488 1.00 22.70 134 ASN A CA 1
ATOM 928 C C . ASN A 1 134 ? 8.174 -47.289 -25.914 1.00 25.88 134 ASN A C 1
ATOM 929 O O . ASN A 1 134 ? 8.540 -48.306 -25.338 1.00 26.86 134 ASN A O 1
ATOM 934 N N . ALA A 1 135 ? 6.893 -46.971 -26.076 1.00 26.93 135 ALA A N 1
ATOM 935 C CA . ALA A 1 135 ? 5.813 -47.738 -25.453 1.00 34.21 135 ALA A CA 1
ATOM 936 C C . ALA A 1 135 ? 5.782 -49.219 -25.852 1.00 34.48 135 ALA A C 1
ATOM 937 O O . ALA A 1 135 ? 5.190 -50.035 -25.149 1.00 36.01 135 ALA A O 1
ATOM 939 N N . SER A 1 136 ? 6.419 -49.572 -26.963 1.00 32.64 136 SER A N 1
ATOM 940 C CA . SER A 1 136 ? 6.390 -50.955 -27.427 1.00 39.20 136 SER A CA 1
ATOM 941 C C . SER A 1 136 ? 7.524 -51.801 -26.839 1.00 38.76 136 SER A C 1
ATOM 942 O O . SER A 1 136 ? 7.499 -53.020 -26.945 1.00 37.64 136 SER A O 1
ATOM 945 N N . PHE A 1 137 ? 8.511 -51.164 -26.217 1.00 35.02 137 PHE A N 1
ATOM 946 C CA . PHE A 1 137 ? 9.629 -51.912 -25.644 1.00 29.08 137 PHE A CA 1
ATOM 947 C C . PHE A 1 137 ? 9.209 -52.615 -24.356 1.00 32.70 137 PHE A C 1
ATOM 948 O O . PHE A 1 137 ? 8.428 -52.073 -23.563 1.00 31.23 137 PHE A O 1
ATOM 956 N N . LYS A 1 138 ? 9.751 -53.806 -24.132 1.00 31.32 138 LYS A N 1
ATOM 957 C CA . LYS A 1 138 ? 9.529 -54.520 -22.878 1.00 35.43 138 LYS A CA 1
ATOM 958 C C . LYS A 1 138 ? 10.867 -54.806 -22.210 1.00 32.24 138 LYS A C 1
ATOM 959 O O . LYS A 1 138 ? 11.898 -54.876 -22.879 1.00 31.79 138 LYS A O 1
ATOM 965 N N . ALA A 1 139 ? 10.849 -54.962 -20.893 1.00 34.31 139 ALA A N 1
ATOM 966 C CA . ALA A 1 139 ? 12.024 -55.413 -20.159 1.00 33.41 139 ALA A CA 1
ATOM 967 C C . ALA A 1 139 ? 12.538 -56.697 -20.792 1.00 32.06 139 ALA A C 1
ATOM 968 O O . ALA A 1 139 ? 11.768 -57.600 -21.067 1.00 36.26 139 ALA A O 1
ATOM 970 N N . GLY A 1 140 ? 13.837 -56.780 -21.036 1.00 31.00 140 GLY A N 1
ATOM 971 C CA . GLY A 1 140 ? 14.391 -57.956 -21.678 1.00 33.93 140 GLY A CA 1
ATOM 972 C C . GLY A 1 140 ? 14.759 -57.726 -23.140 1.00 36.68 140 GLY A C 1
ATOM 973 O O . GLY A 1 140 ? 15.636 -58.406 -23.674 1.00 38.00 140 GLY A O 1
ATOM 974 N N . ASP A 1 141 ? 14.091 -56.773 -23.790 1.00 29.24 141 ASP A N 1
ATOM 975 C CA . ASP A 1 141 ? 14.434 -56.417 -25.162 1.00 31.01 141 ASP A CA 1
ATOM 976 C C . ASP A 1 141 ? 15.807 -55.758 -25.243 1.00 30.25 141 ASP A C 1
ATOM 977 O O . ASP A 1 141 ? 16.309 -55.208 -24.259 1.00 30.53 141 ASP A O 1
ATOM 982 N N . LEU A 1 142 ? 16.405 -55.796 -26.426 1.00 26.79 142 LEU A N 1
ATOM 983 C CA . LEU A 1 142 ? 17.613 -55.022 -26.696 1.00 23.79 142 LEU A CA 1
ATOM 984 C C . LEU A 1 142 ? 17.269 -53.882 -27.645 1.00 25.34 142 LEU A C 1
ATOM 985 O O . LEU A 1 142 ? 16.263 -53.936 -28.348 1.00 29.29 142 LEU A O 1
ATOM 990 N N . MET A 1 143 ? 18.091 -52.842 -27.657 1.00 24.84 143 MET A N 1
ATOM 991 C CA . MET A 1 143 ? 17.970 -51.812 -28.675 1.00 24.57 143 MET A CA 1
ATOM 992 C C . MET A 1 143 ? 19.327 -51.479 -29.291 1.00 25.49 143 MET A C 1
ATOM 993 O O . MET A 1 143 ? 20.224 -50.951 -28.624 1.00 23.17 143 MET A O 1
ATOM 998 N N . CYS A 1 144 ? 19.472 -51.808 -30.564 1.00 24.09 144 CYS A N 1
ATOM 999 C CA . CYS A 1 144 ? 20.595 -51.321 -31.345 1.00 24.94 144 CYS A CA 1
ATOM 1000 C C . CYS A 1 144 ? 20.440 -49.822 -31.526 1.00 23.18 144 CYS A C 1
ATOM 1001 O O . CYS A 1 144 ? 19.423 -49.374 -32.043 1.00 24.42 144 CYS A O 1
ATOM 1004 N N . VAL A 1 145 ? 21.429 -49.039 -31.099 1.00 17.38 145 VAL A N 1
ATOM 1005 C CA . VAL A 1 145 ? 21.315 -47.585 -31.135 1.00 16.49 145 VAL A CA 1
ATOM 1006 C C . VAL A 1 145 ? 21.649 -47.053 -32.538 1.00 23.36 145 VAL A C 1
ATOM 1007 O O . VAL A 1 145 ? 22.700 -47.397 -33.080 1.00 19.77 145 VAL A O 1
ATOM 1011 N N . TYR A 1 146 ? 20.778 -46.227 -33.133 1.00 16.29 146 TYR A N 1
ATOM 1012 C CA . TYR A 1 146 ? 21.092 -45.662 -34.455 1.00 19.79 146 TYR A CA 1
ATOM 1013 C C . TYR A 1 146 ? 21.161 -44.132 -34.385 1.00 17.89 146 TYR A C 1
ATOM 1014 O O . TYR A 1 146 ? 21.459 -43.469 -35.370 1.00 18.47 146 TYR A O 1
ATOM 1023 N N . ASP A 1 147 ? 20.904 -43.589 -33.198 1.00 18.00 147 ASP A N 1
ATOM 1024 C CA . ASP A 1 147 ? 20.914 -42.135 -33.009 1.00 20.15 147 ASP A CA 1
ATOM 1025 C C . ASP A 1 147 ? 20.890 -41.817 -31.516 1.00 22.20 147 ASP A C 1
ATOM 1026 O O . ASP A 1 147 ? 20.450 -42.657 -30.720 1.00 18.90 147 ASP A O 1
ATOM 1031 N N . HIS A 1 148 ? 21.324 -40.616 -31.140 1.00 19.32 148 HIS A N 1
ATOM 1032 C CA . HIS A 1 148 ? 21.186 -40.211 -29.745 1.00 21.71 148 HIS A CA 1
ATOM 1033 C C . HIS A 1 148 ? 20.787 -38.763 -29.570 1.00 19.55 148 HIS A C 1
ATOM 1034 O O . HIS A 1 148 ? 20.862 -37.963 -30.507 1.00 18.70 148 HIS A O 1
ATOM 1041 N N . ILE A 1 149 ? 20.328 -38.452 -28.359 1.00 14.20 149 ILE A N 1
ATOM 1042 C CA . ILE A 1 149 ? 20.153 -37.073 -27.922 1.00 16.01 149 ILE A CA 1
ATOM 1043 C C . ILE A 1 149 ? 21.081 -36.884 -26.736 1.00 18.66 149 ILE A C 1
ATOM 1044 O O . ILE A 1 149 ? 20.953 -37.579 -25.717 1.00 19.62 149 ILE A O 1
ATOM 1049 N N . ASN A 1 150 ? 22.042 -35.975 -26.886 1.00 14.86 150 ASN A N 1
ATOM 1050 C CA . ASN A 1 150 ? 22.991 -35.692 -25.817 1.00 17.13 150 ASN A CA 1
ATOM 1051 C C . ASN A 1 150 ? 22.500 -34.483 -25.024 1.00 23.27 150 ASN A C 1
ATOM 1052 O O . ASN A 1 150 ? 22.961 -33.357 -25.222 1.00 17.55 150 ASN A O 1
ATOM 1057 N N . PHE A 1 151 ? 21.537 -34.721 -24.138 1.00 23.03 151 PHE A N 1
ATOM 1058 C CA . PHE A 1 151 ? 20.950 -33.630 -23.376 1.00 24.09 151 PHE A CA 1
ATOM 1059 C C . PHE A 1 151 ? 21.954 -32.812 -22.554 1.00 19.66 151 PHE A C 1
ATOM 1060 O O . PHE A 1 151 ? 21.955 -31.585 -22.658 1.00 21.64 151 PHE A O 1
ATOM 1068 N N . PRO A 1 152 ? 22.792 -33.465 -21.732 1.00 20.42 152 PRO A N 1
ATOM 1069 C CA . PRO A 1 152 ? 23.767 -32.662 -20.994 1.00 21.62 152 PRO A CA 1
ATOM 1070 C C . PRO A 1 152 ? 24.712 -31.874 -21.913 1.00 23.37 152 PRO A C 1
ATOM 1071 O O . PRO A 1 152 ? 25.070 -30.737 -21.586 1.00 20.51 152 PRO A O 1
ATOM 1075 N N . GLY A 1 153 ? 25.084 -32.473 -23.043 1.00 21.21 153 GLY A N 1
ATOM 1076 C CA . GLY A 1 153 ? 25.967 -31.839 -24.012 1.00 20.21 153 GLY A CA 1
ATOM 1077 C C . GLY A 1 153 ? 25.405 -30.569 -24.624 1.00 18.92 153 GLY A C 1
ATOM 1078 O O . GLY A 1 153 ? 26.135 -29.599 -24.823 1.00 24.91 153 GLY A O 1
ATOM 1079 N N . LEU A 1 154 ? 24.112 -30.575 -24.930 1.00 16.39 154 LEU A N 1
ATOM 1080 C CA . LEU A 1 154 ? 23.432 -29.402 -25.453 1.00 20.56 154 LEU A CA 1
ATOM 1081 C C . LEU A 1 154 ? 23.507 -28.261 -24.446 1.00 25.35 154 LEU A C 1
ATOM 1082 O O . LEU A 1 154 ? 23.481 -27.080 -24.830 1.00 17.59 154 LEU A O 1
ATOM 1087 N N . CYS A 1 155 ? 23.591 -28.622 -23.159 1.00 25.49 155 CYS A N 1
ATOM 1088 C CA . CYS A 1 155 ? 23.512 -27.634 -22.083 1.00 25.05 155 CYS A CA 1
ATOM 1089 C C . CYS A 1 155 ? 24.843 -27.306 -21.444 1.00 28.59 155 CYS A C 1
ATOM 1090 O O . CYS A 1 155 ? 24.879 -26.557 -20.480 1.00 41.95 155 CYS A O 1
ATOM 1093 N N . GLY A 1 156 ? 25.942 -27.836 -21.968 1.00 26.48 156 GLY A N 1
ATOM 1094 C CA . GLY A 1 156 ? 27.251 -27.447 -21.473 1.00 29.12 156 GLY A CA 1
ATOM 1095 C C . GLY A 1 156 ? 28.050 -28.544 -20.783 1.00 31.84 156 GLY A C 1
ATOM 1096 O O . GLY A 1 156 ? 29.229 -28.367 -20.496 1.00 31.30 156 GLY A O 1
ATOM 1097 N N . PHE A 1 157 ? 27.403 -29.672 -20.508 1.00 28.24 157 PHE A N 1
ATOM 1098 C CA . PHE A 1 157 ? 28.076 -30.842 -19.940 1.00 23.00 157 PHE A CA 1
ATOM 1099 C C . PHE A 1 157 ? 28.483 -31.767 -21.092 1.00 19.28 157 PHE A C 1
ATOM 1100 O O . PHE A 1 157 ? 27.775 -32.727 -21.411 1.00 21.07 157 PHE A O 1
ATOM 1108 N N . HIS A 1 158 ? 29.626 -31.467 -21.701 1.00 23.67 158 HIS A N 1
ATOM 1109 C CA . HIS A 1 158 ? 29.990 -31.996 -23.025 1.00 25.04 158 HIS A CA 1
ATOM 1110 C C . HIS A 1 158 ? 31.442 -32.446 -23.006 1.00 23.36 158 HIS A C 1
ATOM 1111 O O . HIS A 1 158 ? 32.303 -31.696 -22.538 1.00 23.77 158 HIS A O 1
ATOM 1118 N N . PRO A 1 159 ? 31.736 -33.664 -23.511 1.00 18.99 159 PRO A N 1
ATOM 1119 C CA . PRO A 1 159 ? 33.109 -34.183 -23.464 1.00 17.85 159 PRO A CA 1
ATOM 1120 C C . PRO A 1 159 ? 34.113 -33.409 -24.313 1.00 19.86 159 PRO A C 1
ATOM 1121 O O . PRO A 1 159 ? 35.312 -33.527 -24.092 1.00 21.03 159 PRO A O 1
ATOM 1125 N N . LEU A 1 160 ? 33.646 -32.618 -25.269 1.00 20.08 160 LEU A N 1
ATOM 1126 C CA . LEU A 1 160 ? 34.578 -31.899 -26.128 1.00 18.48 160 LEU A CA 1
ATOM 1127 C C . LEU A 1 160 ? 34.699 -30.447 -25.681 1.00 17.91 160 LEU A C 1
ATOM 1128 O O . LEU A 1 160 ? 35.362 -29.642 -26.344 1.00 19.53 160 LEU A O 1
ATOM 1133 N N . ARG A 1 161 ? 34.043 -30.106 -24.573 1.00 18.41 161 ARG A N 1
ATOM 1134 C CA . ARG A 1 161 ? 34.150 -28.754 -24.033 1.00 20.67 161 ARG A CA 1
ATOM 1135 C C . ARG A 1 161 ? 35.606 -28.482 -23.675 1.00 24.03 161 ARG A C 1
ATOM 1136 O O . ARG A 1 161 ? 36.272 -29.340 -23.103 1.00 25.26 161 ARG A O 1
ATOM 1144 N N . GLY A 1 162 ? 36.102 -27.305 -24.050 1.00 22.27 162 GLY A N 1
ATOM 1145 C CA . GLY A 1 162 ? 37.477 -26.907 -23.795 1.00 21.62 162 GLY A CA 1
ATOM 1146 C C . GLY A 1 162 ? 38.252 -26.781 -25.092 1.00 25.24 162 GLY A C 1
ATOM 1147 O O . GLY A 1 162 ? 37.666 -26.912 -26.190 1.00 23.25 162 GLY A O 1
ATOM 1148 N N . ALA A 1 163 ? 39.558 -26.540 -24.974 1.00 24.73 163 ALA A N 1
ATOM 1149 C CA . ALA A 1 163 ? 40.442 -26.478 -26.139 1.00 24.98 163 ALA A CA 1
ATOM 1150 C C . ALA A 1 163 ? 40.341 -27.773 -26.943 1.00 25.88 163 ALA A C 1
ATOM 1151 O O . ALA A 1 163 ? 40.260 -28.874 -26.375 1.00 23.87 163 ALA A O 1
ATOM 1153 N N . ASN A 1 164 ? 40.330 -27.657 -28.267 1.00 28.00 164 ASN A N 1
ATOM 1154 C CA . ASN A 1 164 ? 40.196 -28.853 -29.092 1.00 26.29 164 ASN A CA 1
ATOM 1155 C C . ASN A 1 164 ? 41.472 -29.701 -29.134 1.00 27.76 164 ASN A C 1
ATOM 1156 O O . ASN A 1 164 ? 42.570 -29.161 -29.231 1.00 23.00 164 ASN A O 1
ATOM 1161 N N . PHE A 1 165 ? 41.322 -31.026 -29.063 1.00 26.35 165 PHE A N 1
ATOM 1162 C CA . PHE A 1 165 ? 42.441 -31.929 -29.313 1.00 29.95 165 PHE A CA 1
ATOM 1163 C C . PHE A 1 165 ? 42.631 -32.053 -30.816 1.00 29.03 165 PHE A C 1
ATOM 1164 O O . PHE A 1 165 ? 42.148 -33.004 -31.425 1.00 26.18 165 PHE A O 1
ATOM 1172 N N . ASP A 1 166 ? 43.319 -31.083 -31.418 1.00 27.24 166 ASP A N 1
ATOM 1173 C CA . ASP A 1 166 ? 43.417 -31.040 -32.872 1.00 33.00 166 ASP A CA 1
ATOM 1174 C C . ASP A 1 166 ? 44.191 -32.221 -33.438 1.00 30.27 166 ASP A C 1
ATOM 1175 O O . ASP A 1 166 ? 44.029 -32.563 -34.608 1.00 26.16 166 ASP A O 1
ATOM 1180 N N . GLU A 1 167 ? 45.023 -32.859 -32.620 1.00 28.37 167 GLU A N 1
ATOM 1181 C CA . GLU A 1 167 ? 45.760 -34.019 -33.108 1.00 31.42 167 GLU A CA 1
ATOM 1182 C C . GLU A 1 167 ? 44.831 -35.243 -33.256 1.00 29.60 167 GLU A C 1
ATOM 1183 O O . GLU A 1 167 ? 45.194 -36.236 -33.890 1.00 29.16 167 GLU A O 1
ATOM 1189 N N . PHE A 1 168 ? 43.630 -35.165 -32.688 1.00 24.50 168 PHE A N 1
ATOM 1190 C CA . PHE A 1 168 ? 42.686 -36.289 -32.759 1.00 27.55 168 PHE A CA 1
ATOM 1191 C C . PHE A 1 168 ? 41.556 -36.051 -33.736 1.00 26.27 168 PHE A C 1
ATOM 1192 O O . PHE A 1 168 ? 41.155 -36.959 -34.463 1.00 29.72 168 PHE A O 1
ATOM 1200 N N . GLY A 1 169 ? 41.030 -34.834 -33.745 1.00 22.10 169 GLY A N 1
ATOM 1201 C CA . GLY A 1 169 ? 39.841 -34.559 -34.527 1.00 22.35 169 GLY A CA 1
ATOM 1202 C C . GLY A 1 169 ? 39.527 -33.083 -34.648 1.00 21.76 169 GLY A C 1
ATOM 1203 O O . GLY A 1 169 ? 40.279 -32.251 -34.168 1.00 23.07 169 GLY A O 1
ATOM 1204 N N . PRO A 1 170 ? 38.399 -32.762 -35.299 1.00 22.98 170 PRO A N 1
ATOM 1205 C CA . PRO A 1 170 ? 38.025 -31.397 -35.670 1.00 21.25 170 PRO A CA 1
ATOM 1206 C C . PRO A 1 170 ? 37.382 -30.619 -34.515 1.00 22.08 170 PRO A C 1
ATOM 1207 O O . PRO A 1 170 ? 36.799 -31.211 -33.606 1.00 18.98 170 PRO A O 1
ATOM 1211 N N . ARG A 1 171 ? 37.512 -29.299 -34.560 1.00 19.22 171 ARG A N 1
ATOM 1212 C CA . ARG A 1 171 ? 36.906 -28.433 -33.556 1.00 19.15 171 ARG A CA 1
ATOM 1213 C C . ARG A 1 171 ? 35.405 -28.689 -33.481 1.00 19.22 171 ARG A C 1
ATOM 1214 O O . ARG A 1 171 ? 34.815 -28.761 -32.406 1.00 19.43 171 ARG A O 1
ATOM 1222 N N . PHE A 1 172 ? 34.799 -28.789 -34.656 1.00 21.58 172 PHE A N 1
ATOM 1223 C CA . PHE A 1 172 ? 33.367 -28.956 -34.797 1.00 19.04 172 PHE A CA 1
ATOM 1224 C C . PHE A 1 172 ? 33.082 -30.323 -35.379 1.00 21.78 172 PHE A C 1
ATOM 1225 O O . PHE A 1 172 ? 33.387 -30.603 -36.541 1.00 25.85 172 PHE A O 1
ATOM 1233 N N . LEU A 1 173 ? 32.484 -31.183 -34.574 1.00 21.15 173 LEU A N 1
ATOM 1234 C CA . LEU A 1 173 ? 32.285 -32.568 -34.966 1.00 17.98 173 LEU A CA 1
ATOM 1235 C C . LEU A 1 173 ? 30.826 -32.824 -35.320 1.00 19.70 173 LEU A C 1
ATOM 1236 O O . LEU A 1 173 ? 29.942 -32.522 -34.525 1.00 16.92 173 LEU A O 1
ATOM 1241 N N . ALA A 1 174 ? 30.565 -33.390 -36.493 1.00 18.88 174 ALA A N 1
ATOM 1242 C CA . ALA A 1 174 ? 29.193 -33.777 -36.840 1.00 17.20 174 ALA A CA 1
ATOM 1243 C C . ALA A 1 174 ? 28.825 -35.049 -36.081 1.00 19.97 174 ALA A C 1
ATOM 1244 O O . ALA A 1 174 ? 29.656 -35.928 -35.900 1.00 20.15 174 ALA A O 1
ATOM 1246 N N . THR A 1 175 ? 27.586 -35.142 -35.613 1.00 22.19 175 THR A N 1
ATOM 1247 C CA . THR A 1 175 ? 27.146 -36.360 -34.945 1.00 19.98 175 THR A CA 1
ATOM 1248 C C . THR A 1 175 ? 25.940 -36.981 -35.654 1.00 22.41 175 THR A C 1
ATOM 1249 O O . THR A 1 175 ? 25.388 -37.963 -35.178 1.00 24.14 175 THR A O 1
ATOM 1253 N N . SER A 1 176 ? 25.562 -36.439 -36.808 1.00 18.65 176 SER A N 1
ATOM 1254 C CA . SER A 1 176 ? 24.442 -36.989 -37.566 1.00 22.07 176 SER A CA 1
ATOM 1255 C C . SER A 1 176 ? 24.788 -38.354 -38.154 1.00 32.69 176 SER A C 1
ATOM 1256 O O . SER A 1 176 ? 23.899 -39.063 -38.627 1.00 31.22 176 SER A O 1
ATOM 1259 N N . ASP A 1 177 ? 26.062 -38.731 -38.109 1.00 28.98 177 ASP A N 1
ATOM 1260 C CA . ASP A 1 177 ? 26.457 -40.017 -38.690 1.00 36.38 177 ASP A CA 1
ATOM 1261 C C . ASP A 1 177 ? 27.159 -40.923 -37.670 1.00 29.89 177 ASP A C 1
ATOM 1262 O O . ASP A 1 177 ? 27.995 -41.750 -38.042 1.00 30.08 177 ASP A O 1
ATOM 1267 N N . ALA A 1 178 ? 26.805 -40.781 -36.393 1.00 24.25 178 ALA A N 1
ATOM 1268 C CA . ALA A 1 178 ? 27.585 -41.394 -35.311 1.00 21.38 178 ALA A CA 1
ATOM 1269 C C . ALA A 1 178 ? 27.540 -42.922 -35.281 1.00 24.92 178 ALA A C 1
ATOM 1270 O O . ALA A 1 178 ? 28.502 -43.555 -34.837 1.00 24.45 178 ALA A O 1
ATOM 1272 N N . TYR A 1 179 ? 26.434 -43.515 -35.736 1.00 21.46 179 TYR A N 1
ATOM 1273 C CA . TYR A 1 179 ? 26.240 -44.938 -35.541 1.00 20.72 179 TYR A CA 1
ATOM 1274 C C . TYR A 1 179 ? 26.295 -45.686 -36.859 1.00 21.75 179 TYR A C 1
ATOM 1275 O O . TYR A 1 179 ? 25.321 -45.734 -37.605 1.00 23.27 179 TYR A O 1
ATOM 1284 N N . ASP A 1 180 ? 27.464 -46.266 -37.104 1.00 22.71 180 ASP A N 1
ATOM 1285 C CA . ASP A 1 180 ? 27.837 -46.897 -38.369 1.00 23.78 180 ASP A CA 1
ATOM 1286 C C . ASP A 1 180 ? 26.775 -47.866 -38.881 1.00 21.80 180 ASP A C 1
ATOM 1287 O O . ASP A 1 180 ? 26.404 -48.812 -38.182 1.00 21.84 180 ASP A O 1
ATOM 1292 N N . LEU A 1 181 ? 26.295 -47.626 -40.096 1.00 22.47 181 LEU A N 1
ATOM 1293 C CA . LEU A 1 181 ? 25.253 -48.457 -40.699 1.00 24.61 181 LEU A CA 1
ATOM 1294 C C . LEU A 1 181 ? 25.712 -49.902 -40.930 1.00 25.65 181 LEU A C 1
ATOM 1295 O O . LEU A 1 181 ? 24.962 -50.845 -40.680 1.00 25.87 181 LEU A O 1
ATOM 1300 N N . GLU A 1 182 ? 26.934 -50.075 -41.422 1.00 24.08 182 GLU A N 1
ATOM 1301 C CA . GLU A 1 182 ? 27.435 -51.411 -41.740 1.00 27.40 182 GLU A CA 1
ATOM 1302 C C . GLU A 1 182 ? 27.570 -52.237 -40.458 1.00 24.99 182 GLU A C 1
ATOM 1303 O O . GLU A 1 182 ? 27.257 -53.415 -40.451 1.00 25.84 182 GLU A O 1
ATOM 1309 N N . LEU A 1 183 ? 27.994 -51.610 -39.363 1.00 22.33 183 LEU A N 1
ATOM 1310 C CA . LEU A 1 183 ? 28.085 -52.325 -38.090 1.00 25.24 183 LEU A CA 1
ATOM 1311 C C . LEU A 1 183 ? 26.707 -52.715 -37.549 1.00 24.96 183 LEU A C 1
ATOM 1312 O O . LEU A 1 183 ? 26.565 -53.767 -36.932 1.00 26.92 183 LEU A O 1
ATOM 1317 N N . ARG A 1 184 ? 25.689 -51.889 -37.782 1.00 23.04 184 ARG A N 1
ATOM 1318 C CA . ARG A 1 184 ? 24.348 -52.244 -37.298 1.00 25.60 184 ARG A CA 1
ATOM 1319 C C . ARG A 1 184 ? 23.794 -53.427 -38.098 1.00 30.45 184 ARG A C 1
ATOM 1320 O O . ARG A 1 184 ? 23.174 -54.344 -37.539 1.00 25.06 184 ARG A O 1
ATOM 1328 N N . LYS A 1 185 ? 24.023 -53.407 -39.405 1.00 22.74 185 LYS A N 1
ATOM 1329 C CA . LYS A 1 185 ? 23.616 -54.526 -40.253 1.00 28.43 185 LYS A CA 1
ATOM 1330 C C . LYS A 1 185 ? 24.307 -55.824 -39.832 1.00 31.02 185 LYS A C 1
ATOM 1331 O O . LYS A 1 185 ? 23.704 -56.904 -39.863 1.00 30.22 185 LYS A O 1
ATOM 1337 N N . LEU A 1 186 ? 25.578 -55.711 -39.444 1.00 30.86 186 LEU A N 1
ATOM 1338 C CA . LEU A 1 186 ? 26.348 -56.859 -38.970 1.00 25.10 186 LEU A CA 1
ATOM 1339 C C . LEU A 1 186 ? 25.751 -57.426 -37.691 1.00 26.85 186 LEU A C 1
ATOM 1340 O O . LEU A 1 186 ? 25.697 -58.643 -37.481 1.00 26.78 186 LEU A O 1
ATOM 1345 N N . LEU A 1 187 ? 25.323 -56.523 -36.821 1.00 26.41 187 LEU A N 1
ATOM 1346 C CA . LEU A 1 187 ? 24.682 -56.908 -35.581 1.00 30.16 187 LEU A CA 1
ATOM 1347 C C . LEU A 1 187 ? 23.448 -57.750 -35.861 1.00 29.28 187 LEU A C 1
ATOM 1348 O O . LEU A 1 187 ? 23.270 -58.828 -35.294 1.00 27.89 187 LEU A O 1
ATOM 1353 N N . PHE A 1 188 ? 22.595 -57.261 -36.751 1.00 29.78 188 PHE A N 1
ATOM 1354 C CA . PHE A 1 188 ? 21.361 -57.974 -37.059 1.00 28.90 188 PHE A CA 1
ATOM 1355 C C . PHE A 1 188 ? 21.608 -59.282 -37.812 1.00 32.03 188 PHE A C 1
ATOM 1356 O O . PHE A 1 188 ? 20.852 -60.246 -37.646 1.00 35.54 188 PHE A O 1
ATOM 1364 N N . SER A 1 189 ? 22.654 -59.314 -38.633 1.00 32.65 189 SER A N 1
ATOM 1365 C CA . SER A 1 189 ? 23.090 -60.551 -39.273 1.00 37.62 189 SER A CA 1
ATOM 1366 C C . SER A 1 189 ? 23.430 -61.613 -38.245 1.00 38.39 189 SER A C 1
ATOM 1367 O O . SER A 1 189 ? 22.976 -62.748 -38.344 1.00 39.89 189 SER A O 1
ATOM 1370 N N . LYS A 1 190 ? 24.233 -61.237 -37.258 1.00 34.28 190 LYS A N 1
ATOM 1371 C CA . LYS A 1 190 ? 24.671 -62.177 -36.233 1.00 32.75 190 LYS A CA 1
ATOM 1372 C C . LYS A 1 190 ? 23.490 -62.641 -35.379 1.00 35.37 190 LYS A C 1
ATOM 1373 O O . LYS A 1 190 ? 23.402 -63.825 -35.024 1.00 35.16 190 LYS A O 1
ATOM 1379 N N . LYS A 1 191 ? 22.573 -61.724 -35.076 1.00 35.95 191 LYS A N 1
ATOM 1380 C CA . LYS A 1 191 ? 21.336 -62.080 -34.374 1.00 37.73 191 LYS A CA 1
ATOM 1381 C C . LYS A 1 191 ? 20.639 -63.233 -35.084 1.00 40.43 191 LYS A C 1
ATOM 1382 O O . LYS A 1 191 ? 20.213 -64.221 -34.466 1.00 36.22 191 LYS A O 1
ATOM 1388 N N . LYS A 1 192 ? 20.533 -63.099 -36.399 1.00 41.95 192 LYS A N 1
ATOM 1389 C CA . LYS A 1 192 ? 19.880 -64.113 -37.202 1.00 45.66 192 LYS A CA 1
ATOM 1390 C C . LYS A 1 192 ? 20.714 -65.392 -37.217 1.00 47.29 192 LYS A C 1
ATOM 1391 O O . LYS A 1 192 ? 20.172 -66.484 -37.098 1.00 48.45 192 LYS A O 1
ATOM 1397 N N . GLU A 1 193 ? 22.031 -65.242 -37.330 1.00 47.25 193 GLU A N 1
ATOM 1398 C CA . GLU A 1 193 ? 22.962 -66.370 -37.352 1.00 48.81 193 GLU A CA 1
ATOM 1399 C C . GLU A 1 193 ? 22.932 -67.186 -36.057 1.00 48.34 193 GLU A C 1
ATOM 1400 O O . GLU A 1 193 ? 23.038 -68.412 -36.086 1.00 44.99 193 GLU A O 1
ATOM 1406 N N . LEU A 1 194 ? 22.787 -66.501 -34.924 1.00 46.38 194 LEU A N 1
ATOM 1407 C CA . LEU A 1 194 ? 22.832 -67.145 -33.608 1.00 43.82 194 LEU A CA 1
ATOM 1408 C C . LEU A 1 194 ? 21.457 -67.669 -33.166 1.00 42.37 194 LEU A C 1
ATOM 1409 O O . LEU A 1 194 ? 21.323 -68.254 -32.091 1.00 45.34 194 LEU A O 1
ATOM 1414 N N . ASN A 1 195 ? 20.444 -67.443 -34.001 1.00 40.91 195 ASN A N 1
ATOM 1415 C CA . ASN A 1 195 ? 19.062 -67.805 -33.691 1.00 40.59 195 ASN A CA 1
ATOM 1416 C C . ASN A 1 195 ? 18.604 -67.186 -32.381 1.00 40.75 195 ASN A C 1
ATOM 1417 O O . ASN A 1 195 ? 17.914 -67.822 -31.591 1.00 40.93 195 ASN A O 1
ATOM 1422 N N . ILE A 1 196 ? 18.998 -65.940 -32.139 1.00 39.29 196 ILE A N 1
ATOM 1423 C CA . ILE A 1 196 ? 18.626 -65.295 -30.895 1.00 41.01 196 ILE A CA 1
ATOM 1424 C C . ILE A 1 196 ? 17.208 -64.749 -31.047 1.00 45.76 196 ILE A C 1
ATOM 1425 O O . ILE A 1 196 ? 16.948 -63.911 -31.910 1.00 52.51 196 ILE A O 1
ATOM 1430 N N . GLU A 1 197 ? 16.292 -65.236 -30.215 1.00 44.95 197 GLU A N 1
ATOM 1431 C CA . GLU A 1 197 ? 14.891 -64.845 -30.314 1.00 48.15 197 GLU A CA 1
ATOM 1432 C C . GLU A 1 197 ? 14.604 -63.510 -29.595 1.00 42.77 197 GLU A C 1
ATOM 1433 O O . GLU A 1 197 ? 13.569 -62.867 -29.839 1.00 36.07 197 GLU A O 1
ATOM 1439 N N . ARG A 1 198 ? 15.524 -63.093 -28.725 1.00 38.30 198 ARG A N 1
ATOM 1440 C CA . ARG A 1 198 ? 15.388 -61.816 -28.014 1.00 33.07 198 ARG A CA 1
ATOM 1441 C C . ARG A 1 198 ? 15.241 -60.667 -29.013 1.00 36.79 198 ARG A C 1
ATOM 1442 O O . ARG A 1 198 ? 16.015 -60.574 -29.971 1.00 34.56 198 ARG A O 1
ATOM 1450 N N . LYS A 1 199 ? 14.241 -59.809 -28.810 1.00 32.99 199 LYS A N 1
ATOM 1451 C CA . LYS A 1 199 ? 14.026 -58.669 -29.707 1.00 31.45 199 LYS A CA 1
ATOM 1452 C C . LYS A 1 199 ? 15.190 -57.688 -29.699 1.00 30.24 199 LYS A C 1
ATOM 1453 O O . LYS A 1 199 ? 15.726 -57.361 -28.643 1.00 34.24 199 LYS A O 1
ATOM 1459 N N . ILE A 1 200 ? 15.574 -57.209 -30.877 1.00 28.59 200 ILE A N 1
ATOM 1460 C CA . ILE A 1 200 ? 16.515 -56.105 -30.966 1.00 28.51 200 ILE A CA 1
ATOM 1461 C C . ILE A 1 200 ? 15.860 -55.022 -31.803 1.00 31.52 200 ILE A C 1
ATOM 1462 O O . ILE A 1 200 ? 15.657 -55.171 -33.016 1.00 29.81 200 ILE A O 1
ATOM 1467 N N . HIS A 1 201 ? 15.474 -53.959 -31.117 1.00 26.82 201 HIS A N 1
ATOM 1468 C CA . HIS A 1 201 ? 14.905 -52.789 -31.746 1.00 27.63 201 HIS A CA 1
ATOM 1469 C C . HIS A 1 201 ? 16.021 -51.953 -32.322 1.00 27.22 201 HIS A C 1
ATOM 1470 O O . HIS A 1 201 ? 17.190 -52.170 -32.022 1.00 27.60 201 HIS A O 1
ATOM 1477 N N . GLU A 1 202 ? 15.645 -50.988 -33.142 1.00 27.72 202 GLU A N 1
ATOM 1478 C CA . GLU A 1 202 ? 16.567 -49.979 -33.610 1.00 30.56 202 GLU A CA 1
ATOM 1479 C C . GLU A 1 202 ? 15.995 -48.655 -33.143 1.00 26.81 202 GLU A C 1
ATOM 1480 O O . GLU A 1 202 ? 14.844 -48.379 -33.420 1.00 27.39 202 GLU A O 1
ATOM 1486 N N . GLY A 1 203 ? 16.762 -47.841 -32.438 1.00 21.50 203 GLY A N 1
ATOM 1487 C CA . GLY A 1 203 ? 16.203 -46.574 -32.019 1.00 21.85 203 GLY A CA 1
ATOM 1488 C C . GLY A 1 203 ? 17.160 -45.567 -31.432 1.00 21.28 203 GLY A C 1
ATOM 1489 O O . GLY A 1 203 ? 18.371 -45.728 -31.465 1.00 18.24 203 GLY A O 1
ATOM 1490 N N . THR A 1 204 ? 16.572 -44.504 -30.903 1.00 19.35 204 THR A N 1
ATOM 1491 C CA . THR A 1 204 ? 17.295 -43.375 -30.375 1.00 20.40 204 THR A CA 1
ATOM 1492 C C . THR A 1 204 ? 17.528 -43.513 -28.872 1.00 19.89 204 THR A C 1
ATOM 1493 O O . THR A 1 204 ? 16.611 -43.794 -28.118 1.00 20.64 204 THR A O 1
ATOM 1497 N N . TYR A 1 205 ? 18.771 -43.317 -28.462 1.00 16.81 205 TYR A N 1
ATOM 1498 C CA . TYR A 1 205 ? 19.163 -43.386 -27.055 1.00 19.02 205 TYR A CA 1
ATOM 1499 C C . TYR A 1 205 ? 19.344 -41.978 -26.517 1.00 16.72 205 TYR A C 1
ATOM 1500 O O . TYR A 1 205 ? 20.078 -41.197 -27.104 1.00 21.70 205 TYR A O 1
ATOM 1509 N N . SER A 1 206 ? 18.681 -41.639 -25.415 1.00 16.94 206 SER A N 1
ATOM 1510 C CA . SER A 1 206 ? 18.925 -40.352 -24.787 1.00 17.19 206 SER A CA 1
ATOM 1511 C C . SER A 1 206 ? 19.792 -40.511 -23.542 1.00 19.28 206 SER A C 1
ATOM 1512 O O . SER A 1 206 ? 19.526 -41.336 -22.649 1.00 18.91 206 SER A O 1
ATOM 1515 N N . TYR A 1 207 ? 20.829 -39.697 -23.489 1.00 15.31 207 TYR A N 1
ATOM 1516 C CA . TYR A 1 207 ? 21.722 -39.660 -22.354 1.00 17.37 207 TYR A CA 1
ATOM 1517 C C . TYR A 1 207 ? 21.220 -38.572 -21.397 1.00 17.71 207 TYR A C 1
ATOM 1518 O O . TYR A 1 207 ? 21.028 -37.418 -21.793 1.00 17.72 207 TYR A O 1
ATOM 1527 N N . VAL A 1 208 ? 20.952 -38.962 -20.153 1.00 20.38 208 VAL A N 1
ATOM 1528 C CA . VAL A 1 208 ? 20.643 -38.016 -19.085 1.00 20.44 208 VAL A CA 1
ATOM 1529 C C . VAL A 1 208 ? 21.657 -38.270 -17.980 1.00 22.80 208 VAL A C 1
ATOM 1530 O O . VAL A 1 208 ? 22.255 -39.347 -17.926 1.00 23.09 208 VAL A O 1
ATOM 1534 N N . HIS A 1 209 ? 21.849 -37.300 -17.094 1.00 16.36 209 HIS A N 1
ATOM 1535 C CA . HIS A 1 209 ? 22.942 -37.385 -16.122 1.00 18.16 209 HIS A CA 1
ATOM 1536 C C . HIS A 1 209 ? 22.729 -38.425 -14.999 1.00 22.49 209 HIS A C 1
ATOM 1537 O O . HIS A 1 209 ? 23.676 -39.111 -14.589 1.00 24.37 209 HIS A O 1
ATOM 1544 N N . GLY A 1 210 ? 21.505 -38.542 -14.496 1.00 25.29 210 GLY A N 1
ATOM 1545 C CA . GLY A 1 210 ? 21.250 -39.373 -13.322 1.00 25.65 210 GLY A CA 1
ATOM 1546 C C . GLY A 1 210 ? 21.709 -38.655 -12.069 1.00 25.37 210 GLY A C 1
ATOM 1547 O O . GLY A 1 210 ? 22.034 -37.483 -12.139 1.00 22.97 210 GLY A O 1
ATOM 1548 N N . PRO A 1 211 ? 21.773 -39.353 -10.918 1.00 27.52 211 PRO A N 1
ATOM 1549 C CA . PRO A 1 211 ? 21.532 -40.780 -10.725 1.00 26.01 211 PRO A CA 1
ATOM 1550 C C . PRO A 1 211 ? 20.081 -41.110 -10.381 1.00 27.74 211 PRO A C 1
ATOM 1551 O O . PRO A 1 211 ? 19.809 -42.250 -10.025 1.00 30.00 211 PRO A O 1
ATOM 1555 N N . THR A 1 212 ? 19.177 -40.137 -10.430 1.00 27.58 212 THR A N 1
ATOM 1556 C CA . THR A 1 212 ? 17.753 -40.436 -10.244 1.00 23.49 212 THR A CA 1
ATOM 1557 C C . THR A 1 212 ? 17.218 -41.160 -11.463 1.00 24.24 212 THR A C 1
ATOM 1558 O O . THR A 1 212 ? 17.677 -40.916 -12.568 1.00 27.05 212 THR A O 1
ATOM 1562 N N . PHE A 1 213 ? 16.257 -42.055 -11.256 1.00 22.81 213 PHE A N 1
ATOM 1563 C CA . PHE A 1 213 ? 15.410 -42.543 -12.344 1.00 23.09 213 PHE A CA 1
ATOM 1564 C C . PHE A 1 213 ? 14.381 -41.462 -12.669 1.00 25.96 213 PHE A C 1
ATOM 1565 O O . PHE A 1 213 ? 13.996 -40.686 -11.790 1.00 26.69 213 PHE A O 1
ATOM 1573 N N . GLU A 1 214 ? 13.916 -41.429 -13.914 1.00 26.64 214 GLU A N 1
ATOM 1574 C CA . GLU A 1 214 ? 13.063 -40.345 -14.391 1.00 28.56 214 GLU A CA 1
ATOM 1575 C C . GLU A 1 214 ? 11.708 -40.323 -13.709 1.00 24.31 214 GLU A C 1
ATOM 1576 O O . GLU A 1 214 ? 11.100 -41.374 -13.473 1.00 23.14 214 GLU A O 1
ATOM 1582 N N . SER A 1 215 ? 11.226 -39.123 -13.402 1.00 23.94 215 SER A N 1
ATOM 1583 C CA . SER A 1 215 ? 9.837 -38.965 -12.968 1.00 25.44 215 SER A CA 1
ATOM 1584 C C . SER A 1 215 ? 8.917 -39.351 -14.136 1.00 24.03 215 SER A C 1
ATOM 1585 O O . SER A 1 215 ? 9.391 -39.577 -15.255 1.00 22.75 215 SER A O 1
ATOM 1588 N N . ARG A 1 216 ? 7.613 -39.444 -13.890 1.00 22.97 216 ARG A N 1
ATOM 1589 C CA . ARG A 1 216 ? 6.687 -39.736 -14.985 1.00 22.52 216 ARG A CA 1
ATOM 1590 C C . ARG A 1 216 ? 6.686 -38.621 -16.041 1.00 22.39 216 ARG A C 1
ATOM 1591 O O . ARG A 1 216 ? 6.742 -38.877 -17.240 1.00 23.00 216 ARG A O 1
ATOM 1599 N N . ALA A 1 217 ? 6.647 -37.375 -15.589 1.00 23.57 217 ALA A N 1
ATOM 1600 C CA . ALA A 1 217 ? 6.669 -36.250 -16.507 1.00 20.82 217 ALA A CA 1
ATOM 1601 C C . ALA A 1 217 ? 7.989 -36.194 -17.275 1.00 21.30 217 ALA A C 1
ATOM 1602 O O . ALA A 1 217 ? 8.010 -35.796 -18.434 1.00 21.02 217 ALA A O 1
ATOM 1604 N N . GLU A 1 218 ? 9.089 -36.586 -16.630 1.00 22.41 218 GLU A N 1
ATOM 1605 C CA . GLU A 1 218 ? 10.393 -36.584 -17.311 1.00 18.38 218 GLU A CA 1
ATOM 1606 C C . GLU A 1 218 ? 10.419 -37.611 -18.442 1.00 18.12 218 GLU A C 1
ATOM 1607 O O . GLU A 1 218 ? 10.921 -37.320 -19.542 1.00 18.11 218 GLU A O 1
ATOM 1613 N N . SER A 1 219 ? 9.889 -38.805 -18.178 1.00 18.82 219 SER A N 1
ATOM 1614 C CA . SER A 1 219 ? 9.841 -39.860 -19.202 1.00 20.34 219 SER A CA 1
ATOM 1615 C C . SER A 1 219 ? 8.935 -39.469 -20.363 1.00 23.55 219 SER A C 1
ATOM 1616 O O . SER A 1 219 ? 9.246 -39.725 -21.536 1.00 23.82 219 SER A O 1
ATOM 1619 N N . ARG A 1 220 ? 7.805 -38.863 -20.020 1.00 19.43 220 ARG A N 1
ATOM 1620 C CA . ARG A 1 220 ? 6.877 -38.370 -21.015 1.00 25.19 220 ARG A CA 1
ATOM 1621 C C . ARG A 1 220 ? 7.558 -37.318 -21.888 1.00 21.10 220 ARG A C 1
ATOM 1622 O O . ARG A 1 220 ? 7.367 -37.288 -23.106 1.00 22.00 220 ARG A O 1
ATOM 1630 N N . PHE A 1 221 ? 8.337 -36.451 -21.253 1.00 21.89 221 PHE A N 1
ATOM 1631 C CA . PHE A 1 221 ? 9.110 -35.456 -21.988 1.00 20.73 221 PHE A CA 1
ATOM 1632 C C . PHE A 1 221 ? 10.092 -36.132 -22.941 1.00 17.89 221 PHE A C 1
ATOM 1633 O O . PHE A 1 221 ? 10.145 -35.801 -24.121 1.00 21.51 221 PHE A O 1
ATOM 1641 N N . LEU A 1 222 ? 10.861 -37.083 -22.417 1.00 21.83 222 LEU A N 1
ATOM 1642 C CA . LEU A 1 222 ? 11.812 -37.853 -23.219 1.00 18.50 222 LEU A CA 1
ATOM 1643 C C . LEU A 1 222 ? 11.108 -38.536 -24.398 1.00 19.66 222 LEU A C 1
ATOM 1644 O O . LEU A 1 222 ? 11.592 -38.487 -25.535 1.00 18.26 222 LEU A O 1
ATOM 1649 N N . ARG A 1 223 ? 9.956 -39.143 -24.141 1.00 17.46 223 ARG A N 1
ATOM 1650 C CA . ARG A 1 223 ? 9.208 -39.817 -25.208 1.00 23.38 223 ARG A CA 1
ATOM 1651 C C . ARG A 1 223 ? 8.826 -38.811 -26.291 1.00 23.68 223 ARG A C 1
ATOM 1652 O O . ARG A 1 223 ? 9.065 -39.020 -27.471 1.00 20.43 223 ARG A O 1
ATOM 1660 N N . LEU A 1 224 ? 8.257 -37.702 -25.849 1.00 20.66 224 LEU A N 1
ATOM 1661 C CA . LEU A 1 224 ? 7.866 -36.606 -26.717 1.00 24.81 224 LEU A CA 1
ATOM 1662 C C . LEU A 1 224 ? 9.031 -36.034 -27.540 1.00 23.68 224 LEU A C 1
ATOM 1663 O O . LEU A 1 224 ? 8.865 -35.631 -28.696 1.00 22.39 224 LEU A O 1
ATOM 1668 N N . ALA A 1 225 ? 10.208 -36.010 -26.928 1.00 18.60 225 ALA A N 1
ATOM 1669 C CA . ALA A 1 225 ? 11.409 -35.508 -27.595 1.00 19.70 225 ALA A CA 1
ATOM 1670 C C . ALA A 1 225 ? 11.976 -36.521 -28.598 1.00 23.19 225 ALA A C 1
ATOM 1671 O O . ALA A 1 225 ? 12.905 -36.210 -29.334 1.00 23.39 225 ALA A O 1
ATOM 1673 N N . GLY A 1 226 ? 11.409 -37.723 -28.641 1.00 25.32 226 GLY A N 1
ATOM 1674 C CA . GLY A 1 226 ? 11.842 -38.733 -29.607 1.00 27.21 226 GLY A CA 1
ATOM 1675 C C . GLY A 1 226 ? 12.766 -39.817 -29.048 1.00 25.49 226 GLY A C 1
ATOM 1676 O O . GLY A 1 226 ? 13.423 -40.548 -29.801 1.00 24.31 226 GLY A O 1
ATOM 1677 N N . THR A 1 227 ? 12.819 -39.926 -27.723 1.00 19.68 227 THR A N 1
ATOM 1678 C CA . THR A 1 227 ? 13.632 -40.950 -27.067 1.00 24.78 227 THR A CA 1
ATOM 1679 C C . THR A 1 227 ? 12.994 -42.327 -27.205 1.00 21.54 227 THR A C 1
ATOM 1680 O O . THR A 1 227 ? 11.786 -42.455 -26.997 1.00 20.10 227 THR A O 1
ATOM 1684 N N . ASP A 1 228 ? 13.789 -43.348 -27.533 1.00 18.09 228 ASP A N 1
ATOM 1685 C CA . ASP A 1 228 ? 13.319 -44.724 -27.433 1.00 19.54 228 ASP A CA 1
ATOM 1686 C C . ASP A 1 228 ? 13.834 -45.430 -26.167 1.00 21.53 228 ASP A C 1
ATOM 1687 O O . ASP A 1 228 ? 13.139 -46.264 -25.583 1.00 19.51 228 ASP A O 1
ATOM 1692 N N . ALA A 1 229 ? 15.051 -45.105 -25.752 1.00 21.76 229 ALA A N 1
ATOM 1693 C CA . ALA A 1 229 ? 15.579 -45.650 -24.492 1.00 23.59 229 ALA A CA 1
ATOM 1694 C C . ALA A 1 229 ? 16.375 -44.568 -23.791 1.00 22.68 229 ALA A C 1
ATOM 1695 O O . ALA A 1 229 ? 16.967 -43.717 -24.450 1.00 22.25 229 ALA A O 1
ATOM 1697 N N . VAL A 1 230 ? 16.390 -44.581 -22.461 1.00 22.67 230 VAL A N 1
ATOM 1698 C CA . VAL A 1 230 ? 17.155 -43.567 -21.731 1.00 22.31 230 VAL A CA 1
ATOM 1699 C C . VAL A 1 230 ? 18.181 -44.219 -20.822 1.00 21.06 230 VAL A C 1
ATOM 1700 O O . VAL A 1 230 ? 17.901 -45.220 -20.181 1.00 22.71 230 VAL A O 1
ATOM 1704 N N . GLY A 1 231 ? 19.383 -43.664 -20.774 1.00 20.63 231 GLY A N 1
ATOM 1705 C CA . GLY A 1 231 ? 20.381 -44.165 -19.839 1.00 20.60 231 GLY A CA 1
ATOM 1706 C C . GLY A 1 231 ? 21.298 -43.069 -19.334 1.00 20.72 231 GLY A C 1
ATOM 1707 O O . GLY A 1 231 ? 21.234 -41.920 -19.797 1.00 20.07 231 GLY A O 1
ATOM 1708 N N . MET A 1 232 ? 22.163 -43.428 -18.388 1.00 19.95 232 MET A N 1
ATOM 1709 C CA . MET A 1 232 ? 23.011 -42.463 -17.717 1.00 25.00 232 MET A CA 1
ATOM 1710 C C . MET A 1 232 ? 24.459 -42.552 -18.179 1.00 25.07 232 MET A C 1
ATOM 1711 O O . MET A 1 232 ? 25.346 -42.105 -17.470 1.00 28.23 232 MET A O 1
ATOM 1716 N N . SER A 1 233 ? 24.705 -43.153 -19.343 1.00 22.45 233 SER A N 1
ATOM 1717 C CA . SER A 1 233 ? 26.076 -43.375 -19.796 1.00 21.48 233 SER A CA 1
ATOM 1718 C C . SER A 1 233 ? 26.220 -43.311 -21.309 1.00 21.74 233 SER A C 1
ATOM 1719 O O . SER A 1 233 ? 25.296 -42.885 -22.012 1.00 24.31 233 SER A O 1
ATOM 1722 N N . THR A 1 234 ? 27.410 -43.704 -21.783 1.00 20.58 234 THR A N 1
ATOM 1723 C CA . THR A 1 234 ? 27.680 -44.072 -23.184 1.00 17.83 234 THR A CA 1
ATOM 1724 C C . THR A 1 234 ? 27.833 -42.937 -24.234 1.00 20.89 234 THR A C 1
ATOM 1725 O O . THR A 1 234 ? 28.781 -42.930 -25.016 1.00 18.88 234 THR A O 1
ATOM 1729 N N . VAL A 1 235 ? 26.916 -41.988 -24.272 1.00 19.52 235 VAL A N 1
ATOM 1730 C CA . VAL A 1 235 ? 27.002 -40.935 -25.290 1.00 18.22 235 VAL A CA 1
ATOM 1731 C C . VAL A 1 235 ? 28.309 -40.100 -25.233 1.00 18.90 235 VAL A C 1
ATOM 1732 O O . VAL A 1 235 ? 28.891 -39.801 -26.284 1.00 19.93 235 VAL A O 1
ATOM 1736 N N . PRO A 1 236 ? 28.808 -39.758 -24.030 1.00 20.51 236 PRO A N 1
ATOM 1737 C CA . PRO A 1 236 ? 30.118 -39.075 -24.049 1.00 19.95 236 PRO A CA 1
ATOM 1738 C C . PRO A 1 236 ? 31.233 -39.902 -24.695 1.00 18.16 236 PRO A C 1
ATOM 1739 O O . PRO A 1 236 ? 32.044 -39.353 -25.437 1.00 19.05 236 PRO A O 1
ATOM 1743 N N . GLU A 1 237 ? 31.267 -41.201 -24.421 1.00 17.15 237 GLU A N 1
ATOM 1744 C CA . GLU A 1 237 ? 32.233 -42.103 -25.057 1.00 20.12 237 GLU A CA 1
ATOM 1745 C C . GLU A 1 237 ? 32.021 -42.203 -26.565 1.00 23.47 237 GLU A C 1
ATOM 1746 O O . GLU A 1 237 ? 32.992 -42.214 -27.358 1.00 19.28 237 GLU A O 1
ATOM 1752 N N . VAL A 1 238 ? 30.759 -42.279 -26.973 1.00 20.97 238 VAL A N 1
ATOM 1753 C CA . VAL A 1 238 ? 30.454 -42.326 -28.397 1.00 18.08 238 VAL A CA 1
ATOM 1754 C C . VAL A 1 238 ? 30.975 -41.046 -29.078 1.00 19.74 238 VAL A C 1
ATOM 1755 O O . VAL A 1 238 ? 31.651 -41.113 -30.104 1.00 16.45 238 VAL A O 1
ATOM 1759 N N . VAL A 1 239 ? 30.663 -39.888 -28.506 1.00 16.97 239 VAL A N 1
ATOM 1760 C CA . VAL A 1 239 ? 31.080 -38.614 -29.118 1.00 18.41 239 VAL A CA 1
ATOM 1761 C C . VAL A 1 239 ? 32.605 -38.531 -29.177 1.00 17.63 239 VAL A C 1
ATOM 1762 O O . VAL A 1 239 ? 33.189 -38.067 -30.164 1.00 15.18 239 VAL A O 1
ATOM 1766 N N . THR A 1 240 ? 33.261 -38.989 -28.117 1.00 15.67 240 THR A N 1
ATOM 1767 C CA . THR A 1 240 ? 34.719 -38.951 -28.083 1.00 18.77 240 THR A CA 1
ATOM 1768 C C . THR A 1 240 ? 35.309 -39.914 -29.102 1.00 18.11 240 THR A C 1
ATOM 1769 O O . THR A 1 240 ? 36.248 -39.559 -29.820 1.00 19.16 240 THR A O 1
ATOM 1773 N N . ALA A 1 241 ? 34.766 -41.130 -29.171 1.00 17.95 241 ALA A N 1
ATOM 1774 C CA . ALA A 1 241 ? 35.221 -42.103 -30.163 1.00 17.46 241 ALA A CA 1
ATOM 1775 C C . ALA A 1 241 ? 35.060 -41.546 -31.576 1.00 22.14 241 ALA A C 1
ATOM 1776 O O . ALA A 1 241 ? 35.937 -41.732 -32.421 1.00 19.31 241 ALA A O 1
ATOM 1778 N N . ARG A 1 242 ? 33.947 -40.851 -31.828 1.00 19.00 242 ARG A N 1
ATOM 1779 C CA . ARG A 1 242 ? 33.736 -40.235 -33.140 1.00 19.10 242 ARG A CA 1
ATOM 1780 C C . ARG A 1 242 ? 34.718 -39.091 -33.389 1.00 18.39 242 ARG A C 1
ATOM 1781 O O . ARG A 1 242 ? 35.158 -38.879 -34.512 1.00 17.38 242 ARG A O 1
ATOM 1789 N N . HIS A 1 243 ? 35.070 -38.346 -32.349 1.00 16.31 243 HIS A N 1
ATOM 1790 C CA . HIS A 1 243 ? 36.046 -37.262 -32.524 1.00 17.86 243 HIS A CA 1
ATOM 1791 C C . HIS A 1 243 ? 37.398 -37.840 -32.977 1.00 20.98 243 HIS A C 1
ATOM 1792 O O . HIS A 1 243 ? 38.132 -37.210 -33.757 1.00 22.54 243 HIS A O 1
ATOM 1799 N N . CYS A 1 244 ? 37.698 -39.056 -32.514 1.00 18.58 244 CYS A N 1
ATOM 1800 C CA . CYS A 1 244 ? 38.916 -39.769 -32.881 1.00 17.44 244 CYS A CA 1
ATOM 1801 C C . CYS A 1 244 ? 38.787 -40.450 -34.238 1.00 23.82 244 CYS A C 1
ATOM 1802 O O . CYS A 1 244 ? 39.751 -40.983 -34.758 1.00 25.67 244 CYS A O 1
ATOM 1805 N N . GLY A 1 245 ? 37.589 -40.436 -34.811 1.00 26.58 245 GLY A N 1
ATOM 1806 C CA . GLY A 1 245 ? 37.384 -41.004 -36.133 1.00 27.01 245 GLY A CA 1
ATOM 1807 C C . GLY A 1 245 ? 37.016 -42.483 -36.145 1.00 23.55 245 GLY A C 1
ATOM 1808 O O . GLY A 1 245 ? 37.004 -43.097 -37.200 1.00 21.54 245 GLY A O 1
ATOM 1809 N N . TRP A 1 246 ? 36.681 -43.039 -34.981 1.00 19.62 246 TRP A N 1
ATOM 1810 C CA . TRP A 1 246 ? 36.283 -44.442 -34.886 1.00 20.75 246 TRP A CA 1
ATOM 1811 C C . TRP A 1 246 ? 34.849 -44.663 -35.364 1.00 22.04 246 TRP A C 1
ATOM 1812 O O . TRP A 1 246 ? 34.007 -43.768 -35.280 1.00 22.65 246 TRP A O 1
ATOM 1823 N N . ARG A 1 247 ? 34.573 -45.872 -35.821 1.00 17.95 247 ARG A N 1
ATOM 1824 C CA . ARG A 1 247 ? 33.207 -46.329 -36.007 1.00 20.89 247 ARG A CA 1
ATOM 1825 C C . ARG A 1 247 ? 32.629 -46.748 -34.652 1.00 22.16 247 ARG A C 1
ATOM 1826 O O . ARG A 1 247 ? 33.375 -47.141 -33.750 1.00 21.56 247 ARG A O 1
ATOM 1834 N N . VAL A 1 248 ? 31.308 -46.682 -34.512 1.00 17.29 248 VAL A N 1
ATOM 1835 C CA . VAL A 1 248 ? 30.660 -47.001 -33.244 1.00 17.22 248 VAL A CA 1
ATOM 1836 C C . VAL A 1 248 ? 29.486 -47.946 -33.443 1.00 19.92 248 VAL A C 1
ATOM 1837 O O . VAL A 1 248 ? 28.653 -47.720 -34.328 1.00 20.06 248 VAL A O 1
ATOM 1841 N N . LEU A 1 249 ? 29.447 -49.005 -32.625 1.00 17.43 249 LEU A N 1
ATOM 1842 C CA . LEU A 1 249 ? 28.279 -49.858 -32.487 1.00 20.68 249 LEU A CA 1
ATOM 1843 C C . LEU A 1 249 ? 27.834 -49.792 -31.032 1.00 23.46 249 LEU A C 1
ATOM 1844 O O . LEU A 1 249 ? 28.625 -50.058 -30.117 1.00 24.31 249 LEU A O 1
ATOM 1849 N N . ALA A 1 250 ? 26.582 -49.427 -30.807 1.00 23.69 250 ALA A N 1
ATOM 1850 C CA . ALA A 1 250 ? 26.076 -49.327 -29.441 1.00 22.59 250 ALA A CA 1
ATOM 1851 C C . ALA A 1 250 ? 24.824 -50.167 -29.264 1.00 24.38 250 ALA A C 1
ATOM 1852 O O . ALA A 1 250 ? 23.934 -50.133 -30.106 1.00 21.63 250 ALA A O 1
ATOM 1854 N N . LEU A 1 251 ? 24.754 -50.895 -28.151 1.00 20.19 251 LEU A N 1
ATOM 1855 C CA . LEU A 1 251 ? 23.644 -51.792 -27.887 1.00 21.51 251 LEU A CA 1
ATOM 1856 C C . LEU A 1 251 ? 23.126 -51.578 -26.467 1.00 26.07 251 LEU A C 1
ATOM 1857 O O . LEU A 1 251 ? 23.878 -51.690 -25.502 1.00 30.60 251 LEU A O 1
ATOM 1862 N N . SER A 1 252 ? 21.847 -51.248 -26.346 1.00 23.22 252 SER A N 1
ATOM 1863 C CA . SER A 1 252 ? 21.221 -51.005 -25.046 1.00 25.33 252 SER A CA 1
ATOM 1864 C C . SER A 1 252 ? 20.403 -52.204 -24.600 1.00 26.59 252 SER A C 1
ATOM 1865 O O . SER A 1 252 ? 19.697 -52.811 -25.409 1.00 24.40 252 SER A O 1
ATOM 1868 N N . LEU A 1 253 ? 20.502 -52.538 -23.317 1.00 25.12 253 LEU A N 1
ATOM 1869 C CA . LEU A 1 253 ? 19.626 -53.544 -22.707 1.00 25.40 253 LEU A CA 1
ATOM 1870 C C . LEU A 1 253 ? 18.447 -52.828 -22.086 1.00 26.39 253 LEU A C 1
ATOM 1871 O O . LEU A 1 253 ? 18.638 -51.964 -21.229 1.00 26.64 253 LEU A O 1
ATOM 1876 N N . ILE A 1 254 ? 17.235 -53.147 -22.514 1.00 23.83 254 ILE A N 1
ATOM 1877 C CA . ILE A 1 254 ? 16.088 -52.526 -21.883 1.00 26.40 254 ILE A CA 1
ATOM 1878 C C . ILE A 1 254 ? 15.851 -53.267 -20.572 1.00 30.88 254 ILE A C 1
ATOM 1879 O O . ILE A 1 254 ? 15.399 -54.418 -20.572 1.00 31.27 254 ILE A O 1
ATOM 1884 N N . THR A 1 255 ? 16.195 -52.627 -19.455 1.00 24.02 255 THR A N 1
ATOM 1885 C CA . THR A 1 255 ? 16.163 -53.309 -18.151 1.00 25.35 255 THR A CA 1
ATOM 1886 C C . THR A 1 255 ? 14.864 -53.091 -17.399 1.00 30.93 255 THR A C 1
ATOM 1887 O O . THR A 1 255 ? 14.580 -53.783 -16.425 1.00 29.26 255 THR A O 1
ATOM 1891 N N . ASN A 1 256 ? 14.087 -52.120 -17.855 1.00 29.12 256 ASN A N 1
ATOM 1892 C CA . ASN A 1 256 ? 12.863 -51.730 -17.184 1.00 29.80 256 ASN A CA 1
ATOM 1893 C C . ASN A 1 256 ? 12.041 -50.841 -18.107 1.00 27.94 256 ASN A C 1
ATOM 1894 O O . ASN A 1 256 ? 12.574 -50.233 -19.041 1.00 25.28 256 ASN A O 1
ATOM 1899 N N . GLU A 1 257 ? 10.742 -50.762 -17.854 1.00 28.55 257 GLU A N 1
ATOM 1900 C CA . GLU A 1 257 ? 9.875 -49.918 -18.665 1.00 26.36 257 GLU A CA 1
ATOM 1901 C C . GLU A 1 257 ? 9.578 -48.665 -17.865 1.00 29.12 257 GLU A C 1
ATOM 1902 O O . GLU A 1 257 ? 9.022 -48.740 -16.781 1.00 29.76 257 GLU A O 1
ATOM 1908 N N . CYS A 1 258 ? 9.977 -47.510 -18.379 1.00 26.99 258 CYS A N 1
ATOM 1909 C CA . CYS A 1 258 ? 9.765 -46.278 -17.642 1.00 25.73 258 CYS A CA 1
ATOM 1910 C C . CYS A 1 258 ? 8.281 -46.029 -17.420 1.00 31.76 258 CYS A C 1
ATOM 1911 O O . CYS A 1 258 ? 7.442 -46.255 -18.308 1.00 30.00 258 CYS A O 1
ATOM 1914 N N . VAL A 1 259 ? 7.966 -45.612 -16.202 1.00 33.98 259 VAL A N 1
ATOM 1915 C CA . VAL A 1 259 ? 6.619 -45.196 -15.854 1.00 35.46 259 VAL A CA 1
ATOM 1916 C C . VAL A 1 259 ? 6.360 -43.827 -16.478 1.00 28.18 259 VAL A C 1
ATOM 1917 O O . VAL A 1 259 ? 7.079 -42.882 -16.165 1.00 27.29 259 VAL A O 1
ATOM 1921 N N . VAL A 1 260 ? 5.360 -43.732 -17.359 1.00 25.74 260 VAL A N 1
ATOM 1922 C CA . VAL A 1 260 ? 5.023 -42.467 -18.023 1.00 29.98 260 VAL A CA 1
ATOM 1923 C C . VAL A 1 260 ? 3.625 -41.940 -17.686 1.00 33.21 260 VAL A C 1
ATOM 1924 O O . VAL A 1 260 ? 3.371 -40.747 -17.828 1.00 36.45 260 VAL A O 1
ATOM 1928 N N . ASP A 1 261 ? 2.716 -42.815 -17.260 1.00 33.86 261 ASP A N 1
ATOM 1929 C CA . ASP A 1 261 ? 1.357 -42.375 -16.947 1.00 37.85 261 ASP A CA 1
ATOM 1930 C C . ASP A 1 261 ? 1.378 -41.376 -15.803 1.00 35.31 261 ASP A C 1
ATOM 1931 O O . ASP A 1 261 ? 2.203 -41.492 -14.898 1.00 30.30 261 ASP A O 1
ATOM 1936 N N . PRO A 1 262 ? 0.461 -40.397 -15.838 1.00 36.86 262 PRO A N 1
ATOM 1937 C CA . PRO A 1 262 ? 0.379 -39.409 -14.759 1.00 37.33 262 PRO A CA 1
ATOM 1938 C C . PRO A 1 262 ? 0.155 -40.109 -13.433 1.00 33.24 262 PRO A C 1
ATOM 1939 O O . PRO A 1 262 ? -0.509 -41.144 -13.408 1.00 31.84 262 PRO A O 1
ATOM 1943 N N . PRO A 1 263 ? 0.703 -39.564 -12.341 1.00 34.50 263 PRO A N 1
ATOM 1944 C CA . PRO A 1 263 ? 0.389 -40.178 -11.045 1.00 32.82 263 PRO A CA 1
ATOM 1945 C C . PRO A 1 263 ? -1.085 -40.013 -10.675 1.00 31.28 263 PRO A C 1
ATOM 1946 O O . PRO A 1 263 ? -1.783 -39.162 -11.230 1.00 31.15 263 PRO A O 1
ATOM 1950 N N . ALA A 1 264 ? -1.546 -40.845 -9.752 1.00 32.79 264 ALA A N 1
ATOM 1951 C CA . ALA A 1 264 ? -2.912 -40.781 -9.258 1.00 34.41 264 ALA A CA 1
ATOM 1952 C C . ALA A 1 264 ? -3.267 -39.364 -8.823 1.00 37.79 264 ALA A C 1
ATOM 1953 O O . ALA A 1 264 ? -2.487 -38.693 -8.155 1.00 34.47 264 ALA A O 1
ATOM 1955 N N . SER A 1 265 ? -4.434 -38.905 -9.247 1.00 34.99 265 SER A N 1
ATOM 1956 C CA . SER A 1 265 ? -4.974 -37.644 -8.778 1.00 40.42 265 SER A CA 1
ATOM 1957 C C . SER A 1 265 ? -5.529 -37.769 -7.370 1.00 41.43 265 SER A C 1
ATOM 1958 O O . SER A 1 265 ? -6.127 -38.796 -7.000 1.00 38.46 265 SER A O 1
ATOM 1961 N N . ALA A 1 266 ? -5.365 -36.709 -6.588 1.00 37.17 266 ALA A N 1
ATOM 1962 C CA . ALA A 1 266 ? -6.012 -36.632 -5.291 1.00 38.95 266 ALA A CA 1
ATOM 1963 C C . ALA A 1 266 ? -7.548 -36.750 -5.390 1.00 40.51 266 ALA A C 1
ATOM 1964 O O . ALA A 1 266 ? -8.208 -37.013 -4.399 1.00 42.25 266 ALA A O 1
ATOM 1966 N N . HIS A 1 267 ? -8.119 -36.561 -6.576 1.00 40.03 267 HIS A N 1
ATOM 1967 C CA . HIS A 1 267 ? -9.571 -36.657 -6.718 1.00 41.60 267 HIS A CA 1
ATOM 1968 C C . HIS A 1 267 ? -10.035 -38.028 -7.223 1.00 42.31 267 HIS A C 1
ATOM 1969 O O . HIS A 1 267 ? -11.232 -38.244 -7.389 1.00 43.75 267 HIS A O 1
ATOM 1976 N N . ASP A 1 268 ? -9.093 -38.934 -7.486 1.00 41.42 268 ASP A N 1
ATOM 1977 C CA . ASP A 1 268 ? -9.429 -40.291 -7.925 1.00 42.19 268 ASP A CA 1
ATOM 1978 C C . ASP A 1 268 ? -10.033 -41.096 -6.776 1.00 44.32 268 ASP A C 1
ATOM 1979 O O . ASP A 1 268 ? -9.498 -41.096 -5.671 1.00 48.42 268 ASP A O 1
ATOM 1984 N N . GLU A 1 269 ? -11.144 -41.782 -7.018 1.00 49.24 269 GLU A N 1
ATOM 1985 C CA . GLU A 1 269 ? -11.732 -42.581 -5.948 1.00 54.14 269 GLU A CA 1
ATOM 1986 C C . GLU A 1 269 ? -10.981 -43.903 -5.793 1.00 52.21 269 GLU A C 1
ATOM 1987 O O . GLU A 1 269 ? -10.890 -44.453 -4.692 1.00 56.64 269 GLU A O 1
ATOM 1993 N N . ASN A 1 270 ? -10.436 -44.404 -6.895 1.00 47.69 270 ASN A N 1
ATOM 1994 C CA . ASN A 1 270 ? -9.644 -45.625 -6.864 1.00 50.71 270 ASN A CA 1
ATOM 1995 C C . ASN A 1 270 ? -8.254 -45.400 -7.443 1.00 50.73 270 ASN A C 1
ATOM 1996 O O . ASN A 1 270 ? -7.941 -45.889 -8.530 1.00 50.90 270 ASN A O 1
ATOM 2001 N N . PRO A 1 271 ? -7.409 -44.665 -6.706 1.00 48.51 271 PRO A N 1
ATOM 2002 C CA . PRO A 1 271 ? -6.082 -44.277 -7.185 1.00 47.57 271 PRO A CA 1
ATOM 2003 C C . PRO A 1 271 ? -5.110 -45.445 -7.289 1.00 52.84 271 PRO A C 1
ATOM 2004 O O . PRO A 1 271 ? -5.146 -46.391 -6.492 1.00 50.12 271 PRO A O 1
ATOM 2008 N N . VAL A 1 272 ? -4.247 -45.368 -8.291 1.00 53.17 272 VAL A N 1
ATOM 2009 C CA . VAL A 1 272 ? -3.152 -46.315 -8.454 1.00 57.54 272 VAL A CA 1
ATOM 2010 C C . VAL A 1 272 ? -1.949 -45.828 -7.644 1.00 57.89 272 VAL A C 1
ATOM 2011 O O . VAL A 1 272 ? -1.529 -44.683 -7.799 1.00 55.19 272 VAL A O 1
ATOM 2015 N N . PRO A 1 273 ? -1.411 -46.689 -6.756 1.00 58.67 273 PRO A N 1
ATOM 2016 C CA . PRO A 1 273 ? -0.278 -46.323 -5.890 1.00 55.33 273 PRO A CA 1
ATOM 2017 C C . PRO A 1 273 ? 0.879 -45.728 -6.684 1.00 48.23 273 PRO A C 1
ATOM 2018 O O . PRO A 1 273 ? 1.314 -46.323 -7.664 1.00 45.75 273 PRO A O 1
ATOM 2022 N N . ILE A 1 274 ? 1.371 -44.569 -6.263 1.00 44.27 274 ILE A N 1
ATOM 2023 C CA . ILE A 1 274 ? 2.372 -43.860 -7.057 1.00 41.84 274 ILE A CA 1
ATOM 2024 C C . ILE A 1 274 ? 3.697 -44.621 -7.121 1.00 41.34 274 ILE A C 1
ATOM 2025 O O . ILE A 1 274 ? 4.500 -44.411 -8.026 1.00 39.45 274 ILE A O 1
ATOM 2030 N N . GLN A 1 275 ? 3.928 -45.510 -6.165 1.00 42.60 275 GLN A N 1
ATOM 2031 C CA . GLN A 1 275 ? 5.157 -46.282 -6.192 1.00 48.01 275 GLN A CA 1
ATOM 2032 C C . GLN A 1 275 ? 5.035 -47.536 -7.064 1.00 46.85 275 GLN A C 1
ATOM 2033 O O . GLN A 1 275 ? 6.038 -48.204 -7.332 1.00 46.92 275 GLN A O 1
ATOM 2039 N N . GLU A 1 276 ? 3.822 -47.842 -7.524 1.00 45.24 276 GLU A N 1
ATOM 2040 C CA . GLU A 1 276 ? 3.610 -49.012 -8.372 1.00 49.73 276 GLU A CA 1
ATOM 2041 C C . GLU A 1 276 ? 4.497 -48.951 -9.625 1.00 46.46 276 GLU A C 1
ATOM 2042 O O . GLU A 1 276 ? 4.536 -47.932 -10.338 1.00 33.73 276 GLU A O 1
ATOM 2048 N N . GLY A 1 277 ? 5.218 -50.046 -9.867 1.00 48.83 277 GLY A N 1
ATOM 2049 C CA . GLY A 1 277 ? 6.093 -50.174 -11.017 1.00 45.43 277 GLY A CA 1
ATOM 2050 C C . GLY A 1 277 ? 7.328 -49.292 -10.989 1.00 42.62 277 GLY A C 1
ATOM 2051 O O . GLY A 1 277 ? 7.943 -49.076 -12.035 1.00 41.06 277 GLY A O 1
ATOM 2052 N N . LYS A 1 278 ? 7.705 -48.783 -9.814 1.00 41.45 278 LYS A N 1
ATOM 2053 C CA . LYS A 1 278 ? 8.832 -47.844 -9.736 1.00 41.60 278 LYS A CA 1
ATOM 2054 C C . LYS A 1 278 ? 10.153 -48.547 -10.067 1.00 35.41 278 LYS A C 1
ATOM 2055 O O . LYS A 1 278 ? 10.382 -49.683 -9.651 1.00 37.45 278 LYS A O 1
ATOM 2061 N N . ALA A 1 279 ? 10.998 -47.876 -10.841 1.00 31.58 279 ALA A N 1
ATOM 2062 C CA . ALA A 1 279 ? 12.307 -48.419 -11.197 1.00 32.86 279 ALA A CA 1
ATOM 2063 C C . ALA A 1 279 ? 13.147 -48.639 -9.944 1.00 39.31 279 ALA A C 1
ATOM 2064 O O . ALA A 1 279 ? 13.096 -47.838 -9.001 1.00 38.21 279 ALA A O 1
ATOM 2066 N N . THR A 1 280 ? 13.890 -49.746 -9.932 1.00 36.69 280 THR A N 1
ATOM 2067 C CA . THR A 1 280 ? 14.845 -50.042 -8.866 1.00 38.60 280 THR A CA 1
ATOM 2068 C C . THR A 1 280 ? 16.150 -50.556 -9.467 1.00 39.14 280 THR A C 1
ATOM 2069 O O . THR A 1 280 ? 16.153 -51.194 -10.530 1.00 33.79 280 THR A O 1
ATOM 2073 N N . HIS A 1 281 ? 17.256 -50.281 -8.784 1.00 38.62 281 HIS A N 1
ATOM 2074 C CA . HIS A 1 281 ? 18.538 -50.789 -9.235 1.00 39.22 281 HIS A CA 1
ATOM 2075 C C . HIS A 1 281 ? 18.544 -52.320 -9.165 1.00 40.51 281 HIS A C 1
ATOM 2076 O O . HIS A 1 281 ? 19.241 -52.975 -9.936 1.00 39.52 281 HIS A O 1
ATOM 2083 N N . GLU A 1 282 ? 17.763 -52.886 -8.247 1.00 44.64 282 GLU A N 1
ATOM 2084 C CA . GLU A 1 282 ? 17.669 -54.341 -8.161 1.00 52.21 282 GLU A CA 1
ATOM 2085 C C . GLU A 1 282 ? 17.114 -54.939 -9.463 1.00 47.18 282 GLU A C 1
ATOM 2086 O O . GLU A 1 282 ? 17.644 -55.936 -9.955 1.00 47.90 282 GLU A O 1
ATOM 2092 N N . GLU A 1 283 ? 16.062 -54.329 -10.014 1.00 45.80 283 GLU A N 1
ATOM 2093 C CA . GLU A 1 283 ? 15.473 -54.775 -11.283 1.00 45.14 283 GLU A CA 1
ATOM 2094 C C . GLU A 1 283 ? 16.450 -54.633 -12.452 1.00 41.64 283 GLU A C 1
ATOM 2095 O O . GLU A 1 283 ? 16.500 -55.492 -13.344 1.00 41.30 283 GLU A O 1
ATOM 2101 N N . VAL A 1 284 ? 17.209 -53.539 -12.443 1.00 37.54 284 VAL A N 1
ATOM 2102 C CA . VAL A 1 284 ? 18.205 -53.283 -13.473 1.00 34.07 284 VAL A CA 1
ATOM 2103 C C . VAL A 1 284 ? 19.258 -54.395 -13.469 1.00 35.51 284 VAL A C 1
ATOM 2104 O O . VAL A 1 284 ? 19.580 -54.959 -14.515 1.00 34.16 284 VAL A O 1
ATOM 2108 N N . LEU A 1 285 ? 19.766 -54.724 -12.285 1.00 37.61 285 LEU A N 1
ATOM 2109 C CA . LEU A 1 285 ? 20.767 -55.783 -12.147 1.00 44.18 285 LEU A CA 1
ATOM 2110 C C . LEU A 1 285 ? 20.206 -57.151 -12.561 1.00 47.47 285 LEU A C 1
ATOM 2111 O O . LEU A 1 285 ? 20.839 -57.882 -13.328 1.00 41.93 285 LEU A O 1
ATOM 2116 N N . GLU A 1 286 ? 19.022 -57.485 -12.051 1.00 45.61 286 GLU A N 1
ATOM 2117 C CA . GLU A 1 286 ? 18.388 -58.761 -12.362 1.00 51.84 286 GLU A CA 1
ATOM 2118 C C . GLU A 1 286 ? 18.179 -58.927 -13.869 1.00 55.95 286 GLU A C 1
ATOM 2119 O O . GLU A 1 286 ? 18.474 -59.989 -14.428 1.00 48.10 286 GLU A O 1
ATOM 2125 N N . ASN A 1 287 ? 17.691 -57.881 -14.533 1.00 43.25 287 ASN A N 1
ATOM 2126 C CA . ASN A 1 287 ? 17.411 -58.009 -15.959 1.00 47.38 287 ASN A CA 1
ATOM 2127 C C . ASN A 1 287 ? 18.687 -57.963 -16.798 1.00 42.29 287 ASN A C 1
ATOM 2128 O O . ASN A 1 287 ? 18.777 -58.643 -17.830 1.00 39.42 287 ASN A O 1
ATOM 2133 N N . SER A 1 288 ? 19.679 -57.200 -16.343 1.00 35.97 288 SER A N 1
ATOM 2134 C CA . SER A 1 288 ? 20.998 -57.230 -16.970 1.00 34.65 288 SER A CA 1
ATOM 2135 C C . SER A 1 288 ? 21.538 -58.657 -17.004 1.00 36.40 288 SER A C 1
ATOM 2136 O O . SER A 1 288 ? 22.024 -59.120 -18.037 1.00 36.95 288 SER A O 1
ATOM 2139 N N . ALA A 1 289 ? 21.438 -59.356 -15.880 1.00 40.10 289 ALA A N 1
ATOM 2140 C CA . ALA A 1 289 ? 21.958 -60.717 -15.787 1.00 43.47 289 ALA A CA 1
ATOM 2141 C C . ALA A 1 289 ? 21.206 -61.690 -16.698 1.00 46.38 289 ALA A C 1
ATOM 2142 O O . ALA A 1 289 ? 21.818 -62.550 -17.333 1.00 45.93 289 ALA A O 1
ATOM 2144 N N . LYS A 1 290 ? 19.884 -61.563 -16.761 1.00 46.36 290 LYS A N 1
ATOM 2145 C CA . LYS A 1 290 ? 19.097 -62.472 -17.581 1.00 48.94 290 LYS A CA 1
ATOM 2146 C C . LYS A 1 290 ? 19.418 -62.322 -19.066 1.00 51.56 290 LYS A C 1
ATOM 2147 O O . LYS A 1 290 ? 19.220 -63.254 -19.838 1.00 47.91 290 LYS A O 1
ATOM 2153 N N . ALA A 1 291 ? 19.948 -61.164 -19.455 1.00 44.67 291 ALA A N 1
ATOM 2154 C CA . ALA A 1 291 ? 20.226 -60.888 -20.868 1.00 46.13 291 ALA A CA 1
ATOM 2155 C C . ALA A 1 291 ? 21.691 -61.116 -21.260 1.00 45.97 291 ALA A C 1
ATOM 2156 O O . ALA A 1 291 ? 22.034 -61.101 -22.447 1.00 35.34 291 ALA A O 1
ATOM 2158 N N . SER A 1 292 ? 22.539 -61.337 -20.261 1.00 44.93 292 SER A N 1
ATOM 2159 C CA . SER A 1 292 ? 23.985 -61.379 -20.467 1.00 43.08 292 SER A CA 1
ATOM 2160 C C . SER A 1 292 ? 24.425 -62.420 -21.492 1.00 37.99 292 SER A C 1
ATOM 2161 O O . SER A 1 292 ? 25.291 -62.140 -22.313 1.00 37.09 292 SER A O 1
ATOM 2164 N N . LYS A 1 293 ? 23.835 -63.608 -21.438 1.00 41.43 293 LYS A N 1
ATOM 2165 C CA . LYS A 1 293 ? 24.209 -64.687 -22.350 1.00 43.90 293 LYS A CA 1
ATOM 2166 C C . LYS A 1 293 ? 24.066 -64.245 -23.811 1.00 44.67 293 LYS A C 1
ATOM 2167 O O . LYS A 1 293 ? 25.023 -64.307 -24.591 1.00 38.48 293 LYS A O 1
ATOM 2173 N N . ASP A 1 294 ? 22.879 -63.760 -24.162 1.00 44.44 294 ASP A N 1
ATOM 2174 C CA . ASP A 1 294 ? 22.608 -63.294 -25.519 1.00 42.48 294 ASP A CA 1
ATOM 2175 C C . ASP A 1 294 ? 23.491 -62.134 -25.961 1.00 40.95 294 ASP A C 1
ATOM 2176 O O . ASP A 1 294 ? 24.023 -62.148 -27.073 1.00 35.99 294 ASP A O 1
ATOM 2181 N N . VAL A 1 295 ? 23.628 -61.120 -25.106 1.00 39.94 295 VAL A N 1
ATOM 2182 C CA . VAL A 1 295 ? 24.456 -59.962 -25.423 1.00 37.30 295 VAL A CA 1
ATOM 2183 C C . VAL A 1 295 ? 25.906 -60.403 -25.641 1.00 34.51 295 VAL A C 1
ATOM 2184 O O . VAL A 1 295 ? 26.570 -59.963 -26.585 1.00 31.45 295 VAL A O 1
ATOM 2188 N N . GLN A 1 296 ? 26.379 -61.291 -24.771 1.00 32.35 296 GLN A N 1
ATOM 2189 C CA . GLN A 1 296 ? 27.742 -61.811 -24.841 1.00 36.87 296 GLN A CA 1
ATOM 2190 C C . GLN A 1 296 ? 28.029 -62.586 -26.144 1.00 38.67 296 GLN A C 1
ATOM 2191 O O . GLN A 1 296 ? 29.057 -62.378 -26.790 1.00 34.67 296 GLN A O 1
ATOM 2197 N N . GLU A 1 297 ? 27.125 -63.484 -26.521 1.00 43.45 297 GLU A N 1
ATOM 2198 C CA . GLU A 1 297 ? 27.285 -64.255 -27.758 1.00 44.08 297 GLU A CA 1
ATOM 2199 C C . GLU A 1 297 ? 27.249 -63.336 -28.975 1.00 38.27 297 GLU A C 1
ATOM 2200 O O . GLU A 1 297 ? 28.013 -63.498 -29.923 1.00 37.52 297 GLU A O 1
ATOM 2206 N N . LEU A 1 298 ? 26.326 -62.383 -28.939 1.00 36.72 298 LEU A N 1
ATOM 2207 C CA . LEU A 1 298 ? 26.167 -61.394 -29.993 1.00 36.85 298 LEU A CA 1
ATOM 2208 C C . LEU A 1 298 ? 27.473 -60.622 -30.263 1.00 37.74 298 LEU A C 1
ATOM 2209 O O . LEU A 1 298 ? 27.967 -60.604 -31.387 1.00 35.00 298 LEU A O 1
ATOM 2214 N N . ILE A 1 299 ? 28.043 -60.007 -29.229 1.00 35.56 299 ILE A N 1
ATOM 2215 C CA . ILE A 1 299 ? 29.273 -59.218 -29.407 1.00 38.87 299 ILE A CA 1
ATOM 2216 C C . ILE A 1 299 ? 30.465 -60.085 -29.809 1.00 40.25 299 ILE A C 1
ATOM 2217 O O . ILE A 1 299 ? 31.252 -59.710 -30.677 1.00 44.12 299 ILE A O 1
ATOM 2222 N N . PHE A 1 300 ? 30.595 -61.241 -29.170 1.00 40.60 300 PHE A N 1
ATOM 2223 C CA . PHE A 1 300 ? 31.640 -62.203 -29.513 1.00 40.98 300 PHE A CA 1
ATOM 2224 C C . PHE A 1 300 ? 31.624 -62.533 -31.007 1.00 38.95 300 PHE A C 1
ATOM 2225 O O . PHE A 1 300 ? 32.669 -62.629 -31.649 1.00 36.20 300 PHE A O 1
ATOM 2233 N N . SER A 1 301 ? 30.427 -62.705 -31.551 1.00 37.29 301 SER A N 1
ATOM 2234 C CA . SER A 1 301 ? 30.260 -63.020 -32.965 1.00 39.03 301 SER A CA 1
ATOM 2235 C C . SER A 1 301 ? 30.610 -61.822 -33.860 1.00 36.81 301 SER A C 1
ATOM 2236 O O . SER A 1 301 ? 31.239 -61.975 -34.904 1.00 34.23 301 SER A O 1
ATOM 2239 N N . VAL A 1 302 ? 30.202 -60.627 -33.437 1.00 31.39 302 VAL A N 1
ATOM 2240 C CA . VAL A 1 302 ? 30.447 -59.408 -34.209 1.00 37.14 302 VAL A CA 1
ATOM 2241 C C . VAL A 1 302 ? 31.933 -59.055 -34.341 1.00 40.13 302 VAL A C 1
ATOM 2242 O O . VAL A 1 302 ? 32.393 -58.722 -35.435 1.00 42.71 302 VAL A O 1
ATOM 2246 N N . VAL A 1 303 ? 32.687 -59.142 -33.248 1.00 37.92 303 VAL A N 1
ATOM 2247 C CA . VAL A 1 303 ? 34.071 -58.658 -33.261 1.00 38.57 303 VAL A CA 1
ATOM 2248 C C . VAL A 1 303 ? 34.940 -59.387 -34.271 1.00 39.00 303 VAL A C 1
ATOM 2249 O O . VAL A 1 303 ? 35.922 -58.829 -34.763 1.00 43.06 303 VAL A O 1
ATOM 2253 N N . ALA A 1 304 ? 34.572 -60.621 -34.595 1.00 41.20 304 ALA A N 1
ATOM 2254 C CA . ALA A 1 304 ? 35.365 -61.422 -35.513 1.00 46.70 304 ALA A CA 1
ATOM 2255 C C . ALA A 1 304 ? 35.253 -60.928 -36.949 1.00 51.35 304 ALA A C 1
ATOM 2256 O O . ALA A 1 304 ? 36.037 -61.327 -37.812 1.00 56.40 304 ALA A O 1
ATOM 2258 N N . GLU A 1 305 ? 34.273 -60.075 -37.220 1.00 48.43 305 GLU A N 1
ATOM 2259 C CA . GLU A 1 305 ? 34.107 -59.560 -38.570 1.00 51.66 305 GLU A CA 1
ATOM 2260 C C . GLU A 1 305 ? 34.240 -58.045 -38.581 1.00 56.16 305 GLU A C 1
ATOM 2261 O O . GLU A 1 305 ? 33.544 -57.342 -39.318 1.00 53.21 305 GLU A O 1
ATOM 2267 N N . ILE A 1 306 ? 35.182 -57.570 -37.766 1.00 60.75 306 ILE A N 1
ATOM 2268 C CA . ILE A 1 306 ? 35.528 -56.154 -37.635 1.00 62.97 306 ILE A CA 1
ATOM 2269 C C . ILE A 1 306 ? 34.336 -55.342 -37.147 1.00 61.72 306 ILE A C 1
ATOM 2270 O O . ILE A 1 306 ? 34.116 -55.217 -35.941 1.00 58.83 306 ILE A O 1
ATOM 2275 N N . ASP B 1 5 ? 34.073 -13.760 -5.780 1.00 55.92 5 ASP B N 1
ATOM 2276 C CA . ASP B 1 5 ? 33.987 -14.052 -7.210 1.00 52.57 5 ASP B CA 1
ATOM 2277 C C . ASP B 1 5 ? 33.238 -12.961 -7.974 1.00 36.49 5 ASP B C 1
ATOM 2278 O O . ASP B 1 5 ? 33.679 -12.557 -9.041 1.00 36.37 5 ASP B O 1
ATOM 2283 N N . ILE B 1 6 ? 32.115 -12.477 -7.457 1.00 31.84 6 ILE B N 1
ATOM 2284 C CA . ILE B 1 6 ? 31.556 -11.263 -8.046 1.00 28.82 6 ILE B CA 1
ATOM 2285 C C . ILE B 1 6 ? 32.517 -10.097 -7.757 1.00 26.27 6 ILE B C 1
ATOM 2286 O O . ILE B 1 6 ? 32.648 -9.172 -8.566 1.00 24.69 6 ILE B O 1
ATOM 2291 N N . ASN B 1 7 ? 33.220 -10.173 -6.626 1.00 27.18 7 ASN B N 1
ATOM 2292 C CA . ASN B 1 7 ? 34.251 -9.188 -6.291 1.00 31.92 7 ASN B CA 1
ATOM 2293 C C . ASN B 1 7 ? 35.335 -9.125 -7.363 1.00 30.30 7 ASN B C 1
ATOM 2294 O O . ASN B 1 7 ? 35.784 -8.039 -7.752 1.00 27.37 7 ASN B O 1
ATOM 2299 N N . GLU B 1 8 ? 35.754 -10.300 -7.823 1.00 32.03 8 GLU B N 1
ATOM 2300 C CA . GLU B 1 8 ? 36.811 -10.425 -8.827 1.00 37.60 8 GLU B CA 1
ATOM 2301 C C . GLU B 1 8 ? 36.334 -9.943 -10.195 1.00 30.88 8 GLU B C 1
ATOM 2302 O O . GLU B 1 8 ? 37.049 -9.230 -10.907 1.00 28.98 8 GLU B O 1
ATOM 2308 N N . GLN B 1 9 ? 35.120 -10.342 -10.560 1.00 24.87 9 GLN B N 1
ATOM 2309 C CA . GLN B 1 9 ? 34.526 -9.925 -11.826 1.00 23.93 9 GLN B CA 1
ATOM 2310 C C . GLN B 1 9 ? 34.354 -8.404 -11.862 1.00 25.86 9 GLN B C 1
ATOM 2311 O O . GLN B 1 9 ? 34.666 -7.764 -12.863 1.00 27.77 9 GLN B O 1
ATOM 2317 N N . ARG B 1 10 ? 33.876 -7.825 -10.763 1.00 22.55 10 ARG B N 1
ATOM 2318 C CA . ARG B 1 10 ? 33.732 -6.371 -10.672 1.00 22.45 10 ARG B CA 1
ATOM 2319 C C . ARG B 1 10 ? 35.080 -5.644 -10.815 1.00 23.05 10 ARG B C 1
ATOM 2320 O O . ARG B 1 10 ? 35.171 -4.606 -11.465 1.00 24.87 10 ARG B O 1
ATOM 2328 N N . ALA B 1 11 ? 36.121 -6.196 -10.206 1.00 25.18 11 ALA B N 1
ATOM 2329 C CA . ALA B 1 11 ? 37.443 -5.611 -10.317 1.00 27.55 11 ALA B CA 1
ATOM 2330 C C . ALA B 1 11 ? 37.900 -5.606 -11.783 1.00 27.10 11 ALA B C 1
ATOM 2331 O O . ALA B 1 11 ? 38.456 -4.616 -12.271 1.00 27.77 11 ALA B O 1
ATOM 2333 N N . LEU B 1 12 ? 37.657 -6.711 -12.481 1.00 26.44 12 LEU B N 1
ATOM 2334 C CA . LEU B 1 12 ? 38.057 -6.813 -13.884 1.00 31.53 12 LEU B CA 1
ATOM 2335 C C . LEU B 1 12 ? 37.293 -5.829 -14.749 1.00 27.73 12 LEU B C 1
ATOM 2336 O O . LEU B 1 12 ? 37.863 -5.183 -15.633 1.00 25.30 12 LEU B O 1
ATOM 2341 N N . ILE B 1 13 ? 35.999 -5.712 -14.480 1.00 23.76 13 ILE B N 1
ATOM 2342 C CA . ILE B 1 13 ? 35.136 -4.810 -15.228 1.00 22.98 13 ILE B CA 1
ATOM 2343 C C . ILE B 1 13 ? 35.567 -3.361 -15.017 1.00 23.05 13 ILE B C 1
ATOM 2344 O O . ILE B 1 13 ? 35.687 -2.589 -15.972 1.00 25.56 13 ILE B O 1
ATOM 2349 N N . LYS B 1 14 ? 35.832 -3.007 -13.768 1.00 24.13 14 LYS B N 1
ATOM 2350 C CA . LYS B 1 14 ? 36.321 -1.679 -13.440 1.00 26.15 14 LYS B CA 1
ATOM 2351 C C . LYS B 1 14 ? 37.652 -1.386 -14.142 1.00 30.47 14 LYS B C 1
ATOM 2352 O O . LYS B 1 14 ? 37.841 -0.312 -14.717 1.00 29.31 14 LYS B O 1
ATOM 2358 N N . SER B 1 15 ? 38.572 -2.340 -14.085 1.00 27.01 15 SER B N 1
ATOM 2359 C CA . SER B 1 15 ? 39.904 -2.143 -14.644 1.00 34.47 15 SER B CA 1
ATOM 2360 C C . SER B 1 15 ? 39.869 -2.082 -16.178 1.00 30.54 15 SER B C 1
ATOM 2361 O O . SER B 1 15 ? 40.615 -1.321 -16.808 1.00 29.70 15 SER B O 1
ATOM 2364 N N . ALA B 1 16 ? 38.995 -2.887 -16.774 1.00 29.36 16 ALA B N 1
ATOM 2365 C CA . ALA B 1 16 ? 38.810 -2.875 -18.219 1.00 30.07 16 ALA B CA 1
ATOM 2366 C C . ALA B 1 16 ? 38.251 -1.532 -18.660 1.00 28.61 16 ALA B C 1
ATOM 2367 O O . ALA B 1 16 ? 38.747 -0.933 -19.605 1.00 29.44 16 ALA B O 1
ATOM 2369 N N . HIS B 1 17 ? 37.204 -1.075 -17.982 1.00 28.56 17 HIS B N 1
ATOM 2370 C CA . HIS B 1 17 ? 36.598 0.210 -18.315 1.00 28.71 17 HIS B CA 1
ATOM 2371 C C . HIS B 1 17 ? 37.573 1.368 -18.156 1.00 29.42 17 HIS B C 1
ATOM 2372 O O . HIS B 1 17 ? 37.581 2.293 -18.960 1.00 33.25 17 HIS B O 1
ATOM 2379 N N . ARG B 1 18 ? 38.366 1.344 -17.093 1.00 27.51 18 ARG B N 1
ATOM 2380 C CA . ARG B 1 18 ? 39.347 2.400 -16.884 1.00 31.93 18 ARG B CA 1
ATOM 2381 C C . ARG B 1 18 ? 40.354 2.430 -18.029 1.00 31.28 18 ARG B C 1
ATOM 2382 O O . ARG B 1 18 ? 40.665 3.489 -18.570 1.00 33.27 18 ARG B O 1
ATOM 2390 N N . TYR B 1 19 ? 40.862 1.261 -18.391 1.00 31.05 19 TYR B N 1
ATOM 2391 C CA . TYR B 1 19 ? 41.835 1.163 -19.468 1.00 33.85 19 TYR B CA 1
ATOM 2392 C C . TYR B 1 19 ? 41.250 1.663 -20.793 1.00 33.31 19 TYR B C 1
ATOM 2393 O O . TYR B 1 19 ? 41.871 2.461 -21.491 1.00 33.74 19 TYR B O 1
ATOM 2402 N N . ILE B 1 20 ? 40.055 1.192 -21.132 1.00 31.11 20 ILE B N 1
ATOM 2403 C CA . ILE B 1 20 ? 39.391 1.603 -22.370 1.00 30.98 20 ILE B CA 1
ATOM 2404 C C . ILE B 1 20 ? 39.079 3.101 -22.370 1.00 32.98 20 ILE B C 1
ATOM 2405 O O . ILE B 1 20 ? 39.324 3.800 -23.361 1.00 33.57 20 ILE B O 1
ATOM 2410 N N . SER B 1 21 ? 38.549 3.591 -21.253 1.00 29.07 21 SER B N 1
ATOM 2411 C CA . SER B 1 21 ? 38.183 4.993 -21.140 1.00 38.67 21 SER B CA 1
ATOM 2412 C C . SER B 1 21 ? 39.395 5.906 -21.321 1.00 39.07 21 SER B C 1
ATOM 2413 O O . SER B 1 21 ? 39.331 6.916 -22.030 1.00 37.35 21 SER B O 1
ATOM 2416 N N . GLU B 1 22 ? 40.508 5.542 -20.696 1.00 42.36 22 GLU B N 1
ATOM 2417 C CA . GLU B 1 22 ? 41.715 6.358 -20.797 1.00 44.45 22 GLU B CA 1
ATOM 2418 C C . GLU B 1 22 ? 42.262 6.373 -22.213 1.00 45.72 22 GLU B C 1
ATOM 2419 O O . GLU B 1 22 ? 42.757 7.398 -22.690 1.00 46.76 22 GLU B O 1
ATOM 2425 N N . LYS B 1 23 ? 42.182 5.233 -22.885 1.00 42.2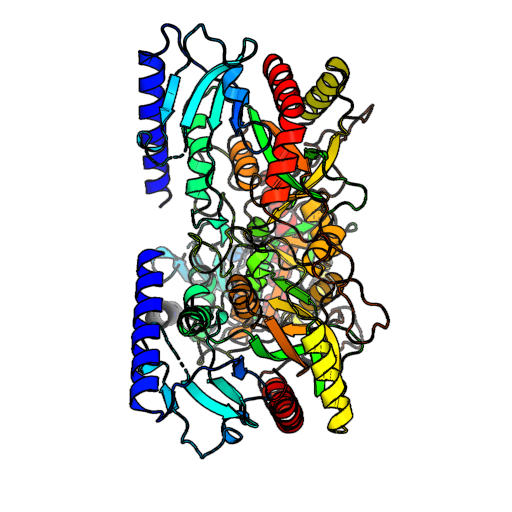9 23 LYS B N 1
ATOM 2426 C CA . LYS B 1 23 ? 42.652 5.143 -24.259 1.00 41.02 23 LYS B CA 1
ATOM 2427 C C . LYS B 1 23 ? 41.803 6.016 -25.186 1.00 41.87 23 LYS B C 1
ATOM 2428 O O . LYS B 1 23 ? 42.333 6.701 -26.059 1.00 38.11 23 LYS B O 1
ATOM 2434 N N . LEU B 1 24 ? 40.487 5.981 -24.997 1.00 39.23 24 LEU B N 1
ATOM 2435 C CA . LEU B 1 24 ? 39.571 6.801 -25.790 1.00 39.53 24 LEU B CA 1
ATOM 2436 C C . LEU B 1 24 ? 39.880 8.303 -25.635 1.00 42.18 24 LEU B C 1
ATOM 2437 O O . LEU B 1 24 ? 40.008 9.018 -26.624 1.00 44.99 24 LEU B O 1
ATOM 2442 N N . GLU B 1 25 ? 40.014 8.765 -24.394 1.00 45.19 25 GLU B N 1
ATOM 2443 C CA . GLU B 1 25 ? 40.278 10.181 -24.117 1.00 52.16 25 GLU B CA 1
ATOM 2444 C C . GLU B 1 25 ? 41.587 10.676 -24.721 1.00 50.75 25 GLU B C 1
ATOM 2445 O O . GLU B 1 25 ? 41.678 11.834 -25.147 1.00 53.61 25 GLU B O 1
ATOM 2451 N N . ASP B 1 26 ? 42.606 9.821 -24.721 1.00 49.48 26 ASP B N 1
ATOM 2452 C CA . ASP B 1 26 ? 43.886 10.172 -25.327 1.00 54.87 26 ASP B CA 1
ATOM 2453 C C . ASP B 1 26 ? 43.796 10.166 -26.848 1.00 54.10 26 ASP B C 1
ATOM 2454 O O . ASP B 1 26 ? 44.385 11.016 -27.524 1.00 57.84 26 ASP B O 1
ATOM 2459 N N . HIS B 1 27 ? 43.060 9.197 -27.381 1.00 45.06 27 HIS B N 1
ATOM 2460 C CA . HIS B 1 27 ? 43.028 8.979 -28.816 1.00 46.82 27 HIS B CA 1
ATOM 2461 C C . HIS B 1 27 ? 42.152 9.970 -29.575 1.00 48.16 27 HIS B C 1
ATOM 2462 O O . HIS B 1 27 ? 42.587 10.545 -30.574 1.00 49.79 27 HIS B O 1
ATOM 2469 N N . PHE B 1 28 ? 40.917 10.160 -29.127 1.00 44.36 28 PHE B N 1
ATOM 2470 C CA . PHE B 1 28 ? 40.007 11.060 -29.825 1.00 47.83 28 PHE B CA 1
ATOM 2471 C C . PHE B 1 28 ? 40.088 12.475 -29.256 1.00 50.21 28 PHE B C 1
ATOM 2472 O O . PHE B 1 28 ? 40.100 12.658 -28.042 1.00 50.79 28 PHE B O 1
ATOM 2480 N N . SER B 1 29 ? 40.143 13.472 -30.134 1.00 52.56 29 SER B N 1
ATOM 2481 C CA . SER B 1 29 ? 40.239 14.866 -29.687 1.00 60.34 29 SER B CA 1
ATOM 2482 C C . SER B 1 29 ? 38.897 15.319 -29.111 1.00 62.10 29 SER B C 1
ATOM 2483 O O . SER B 1 29 ? 38.833 16.197 -28.248 1.00 65.80 29 SER B O 1
ATOM 2486 N N . SER B 1 30 ? 37.829 14.705 -29.599 1.00 57.60 30 SER B N 1
ATOM 2487 C CA . SER B 1 30 ? 36.497 14.905 -29.053 1.00 63.67 30 SER B CA 1
ATOM 2488 C C . SER B 1 30 ? 36.112 13.682 -28.211 1.00 58.67 30 SER B C 1
ATOM 2489 O O . SER B 1 30 ? 36.640 12.591 -28.421 1.00 55.30 30 SER B O 1
ATOM 2492 N N . GLU B 1 31 ? 35.211 13.865 -27.251 1.00 56.76 31 GLU B N 1
ATOM 2493 C CA . GLU B 1 31 ? 34.798 12.763 -26.399 1.00 54.49 31 GLU B CA 1
ATOM 2494 C C . GLU B 1 31 ? 34.110 11.713 -27.258 1.00 50.83 31 GLU B C 1
ATOM 2495 O O . GLU B 1 31 ? 33.323 12.048 -28.142 1.00 51.29 31 GLU B O 1
ATOM 2501 N N . PHE B 1 32 ? 34.425 10.445 -27.017 1.00 48.14 32 PHE B N 1
ATOM 2502 C CA . PHE B 1 32 ? 33.868 9.370 -27.831 1.00 39.77 32 PHE B CA 1
ATOM 2503 C C . PHE B 1 32 ? 32.873 8.526 -27.052 1.00 39.51 32 PHE B C 1
ATOM 2504 O O . PHE B 1 32 ? 33.244 7.783 -26.134 1.00 35.41 32 PHE B O 1
ATOM 2512 N N . LEU B 1 33 ? 31.611 8.638 -27.447 1.00 39.71 33 LEU B N 1
ATOM 2513 C CA . LEU B 1 33 ? 30.518 7.963 -26.775 1.00 35.85 33 LEU B CA 1
ATOM 2514 C C . LEU B 1 33 ? 29.812 7.028 -27.743 1.00 33.26 33 LEU B C 1
ATOM 2515 O O . LEU B 1 33 ? 28.872 7.421 -28.423 1.00 34.70 33 LEU B O 1
ATOM 2520 N N . PRO B 1 34 ? 30.261 5.774 -27.809 1.00 27.64 34 PRO B N 1
ATOM 2521 C CA . PRO B 1 34 ? 29.618 4.879 -28.782 1.00 27.33 34 PRO B CA 1
ATOM 2522 C C . PRO B 1 34 ? 28.169 4.584 -28.379 1.00 25.47 34 PRO B C 1
ATOM 2523 O O . PRO B 1 34 ? 27.862 4.418 -27.193 1.00 25.13 34 PRO B O 1
ATOM 2527 N N . LYS B 1 35 ? 27.279 4.551 -29.360 1.00 27.68 35 LYS B N 1
ATOM 2528 C CA . LYS B 1 35 ? 25.867 4.301 -29.092 1.00 27.43 35 LYS B CA 1
ATOM 2529 C C . LYS B 1 35 ? 25.496 2.826 -29.268 1.00 27.66 35 LYS B C 1
ATOM 2530 O O . LYS B 1 35 ? 24.472 2.370 -28.767 1.00 26.26 35 LYS B O 1
ATOM 2536 N N . ALA B 1 36 ? 26.322 2.095 -30.004 1.00 22.83 36 ALA B N 1
ATOM 2537 C CA . ALA B 1 36 ? 26.063 0.685 -30.275 1.00 25.59 36 ALA B CA 1
ATOM 2538 C C . ALA B 1 36 ? 27.321 -0.141 -30.122 1.00 22.82 36 ALA B C 1
ATOM 2539 O O . ALA B 1 36 ? 28.425 0.305 -30.467 1.00 25.25 36 ALA B O 1
ATOM 2541 N N . LEU B 1 37 ? 27.151 -1.340 -29.590 1.00 20.56 37 LEU B N 1
ATOM 2542 C CA . LEU B 1 37 ? 28.171 -2.376 -29.687 1.00 20.52 37 LEU B CA 1
ATOM 2543 C C . LEU B 1 37 ? 27.770 -3.335 -30.799 1.00 20.51 37 LEU B C 1
ATOM 2544 O O . LEU B 1 37 ? 26.659 -3.852 -30.797 1.00 20.36 37 LEU B O 1
ATOM 2549 N N . VAL B 1 38 ? 28.660 -3.548 -31.764 1.00 21.38 38 VAL B N 1
ATOM 2550 C CA . VAL B 1 38 ? 28.414 -4.522 -32.818 1.00 21.80 38 VAL B CA 1
ATOM 2551 C C . VAL B 1 38 ? 29.336 -5.701 -32.587 1.00 23.06 38 VAL B C 1
ATOM 2552 O O . VAL B 1 38 ? 30.558 -5.570 -32.709 1.00 23.77 38 VAL B O 1
ATOM 2556 N N . ILE B 1 39 ? 28.765 -6.848 -32.238 1.00 21.60 39 ILE B N 1
ATOM 2557 C CA . ILE B 1 39 ? 29.566 -8.053 -32.135 1.00 22.23 39 ILE B CA 1
ATOM 2558 C C . ILE B 1 39 ? 29.667 -8.653 -33.515 1.00 32.24 39 ILE B C 1
ATOM 2559 O O . ILE B 1 39 ? 28.683 -9.186 -34.026 1.00 23.63 39 ILE B O 1
ATOM 2564 N N . CYS B 1 40 ? 30.849 -8.529 -34.123 1.00 24.90 40 CYS B N 1
ATOM 2565 C CA . CYS B 1 40 ? 31.019 -8.864 -35.524 1.00 30.89 40 CYS B CA 1
ATOM 2566 C C . CYS B 1 40 ? 31.254 -10.336 -35.677 1.00 37.53 40 CYS B C 1
ATOM 2567 O O . CYS B 1 40 ? 32.385 -10.775 -35.870 1.00 29.15 40 CYS B O 1
ATOM 2570 N N . GLY B 1 41 ? 30.179 -11.103 -35.569 1.00 27.21 41 GLY B N 1
ATOM 2571 C CA . GLY B 1 41 ? 30.257 -12.521 -35.813 1.00 28.58 41 GLY B CA 1
ATOM 2572 C C . GLY B 1 41 ? 30.206 -12.761 -37.306 1.00 40.38 41 GLY B C 1
ATOM 2573 O O . GLY B 1 41 ? 30.548 -11.885 -38.115 1.00 36.87 41 GLY B O 1
ATOM 2574 N N . SER B 1 42 ? 29.770 -13.962 -37.659 1.00 38.62 42 SER B N 1
ATOM 2575 C CA . SER B 1 42 ? 29.636 -14.389 -39.036 1.00 43.39 42 SER B CA 1
ATOM 2576 C C . SER B 1 42 ? 28.957 -13.350 -39.934 1.00 34.14 42 SER B C 1
ATOM 2577 O O . SER B 1 42 ? 27.953 -12.730 -39.568 1.00 32.35 42 SER B O 1
ATOM 2580 N N . GLY B 1 43 ? 29.538 -13.164 -41.111 1.00 36.52 43 GLY B N 1
ATOM 2581 C CA . GLY B 1 43 ? 29.040 -12.200 -42.065 1.00 37.91 43 GLY B CA 1
ATOM 2582 C C . GLY B 1 43 ? 29.579 -10.803 -41.833 1.00 35.79 43 GLY B C 1
ATOM 2583 O O . GLY B 1 43 ? 29.481 -9.960 -42.720 1.00 38.82 43 GLY B O 1
ATOM 2584 N N . LEU B 1 44 ? 30.157 -10.555 -40.659 1.00 34.00 44 LEU B N 1
ATOM 2585 C CA . LEU B 1 44 ? 30.571 -9.200 -40.292 1.00 38.12 44 LEU B CA 1
ATOM 2586 C C . LEU B 1 44 ? 32.078 -9.003 -40.143 1.00 45.38 44 LEU B C 1
ATOM 2587 O O . LEU B 1 44 ? 32.520 -7.907 -39.790 1.00 47.86 44 LEU B O 1
ATOM 2592 N N . SER B 1 45 ? 32.865 -10.042 -40.405 1.00 43.84 45 SER B N 1
ATOM 2593 C CA . SER B 1 45 ? 34.308 -9.959 -40.195 1.00 52.14 45 SER B CA 1
ATOM 2594 C C . SER B 1 45 ? 34.970 -8.825 -40.994 1.00 56.49 45 SER B C 1
ATOM 2595 O O . SER B 1 45 ? 36.052 -8.362 -40.636 1.00 63.84 45 SER B O 1
ATOM 2598 N N . GLY B 1 46 ? 34.319 -8.366 -42.058 1.00 51.86 46 GLY B N 1
ATOM 2599 C CA . GLY B 1 46 ? 34.862 -7.289 -42.866 1.00 53.39 46 GLY B CA 1
ATOM 2600 C C . GLY B 1 46 ? 34.275 -5.897 -42.650 1.00 50.37 46 GLY B C 1
ATOM 2601 O O . GLY B 1 46 ? 34.689 -4.944 -43.317 1.00 53.85 46 GLY B O 1
ATOM 2602 N N . ILE B 1 47 ? 33.336 -5.755 -41.719 1.00 44.43 47 ILE B N 1
ATOM 2603 C CA . ILE B 1 47 ? 32.626 -4.485 -41.593 1.00 41.49 47 ILE B CA 1
ATOM 2604 C C . ILE B 1 47 ? 33.522 -3.377 -41.019 1.00 40.54 47 ILE B C 1
ATOM 2605 O O . ILE B 1 47 ? 33.306 -2.200 -41.311 1.00 37.72 47 ILE B O 1
ATOM 2610 N N . SER B 1 48 ? 34.556 -3.756 -40.269 1.00 39.00 48 SER B N 1
ATOM 2611 C CA . SER B 1 48 ? 35.553 -2.801 -39.777 1.00 40.36 48 SER B CA 1
ATOM 2612 C C . SER B 1 48 ? 36.132 -1.901 -40.885 1.00 44.73 48 SER B C 1
ATOM 2613 O O . SER B 1 48 ? 36.627 -0.817 -40.605 1.00 47.13 48 SER B O 1
ATOM 2616 N N . THR B 1 49 ? 36.065 -2.347 -42.135 1.00 45.84 49 THR B N 1
ATOM 2617 C CA . THR B 1 49 ? 36.607 -1.572 -43.253 1.00 53.25 49 THR B CA 1
ATOM 2618 C C . THR B 1 49 ? 35.689 -0.419 -43.654 1.00 54.67 49 THR B C 1
ATOM 2619 O O . THR B 1 49 ? 36.085 0.479 -44.412 1.00 54.06 49 THR B O 1
ATOM 2623 N N . LYS B 1 50 ? 34.467 -0.456 -43.138 1.00 50.81 50 LYS B N 1
ATOM 2624 C CA . LYS B 1 50 ? 33.493 0.600 -43.366 1.00 53.99 50 LYS B CA 1
ATOM 2625 C C . LYS B 1 50 ? 33.560 1.670 -42.259 1.00 54.31 50 LYS B C 1
ATOM 2626 O O . LYS B 1 50 ? 32.845 2.671 -42.308 1.00 58.23 50 LYS B O 1
ATOM 2632 N N . ILE B 1 51 ? 34.420 1.466 -41.265 1.00 47.39 51 ILE B N 1
ATOM 2633 C CA . ILE B 1 51 ? 34.679 2.524 -40.289 1.00 45.66 51 ILE B CA 1
ATOM 2634 C C . ILE B 1 51 ? 35.319 3.702 -41.026 1.00 44.24 51 ILE B C 1
ATOM 2635 O O . ILE B 1 51 ? 36.182 3.512 -41.872 1.00 49.25 51 ILE B O 1
ATOM 2640 N N . ALA B 1 52 ? 34.877 4.915 -40.720 1.00 42.51 52 ALA B N 1
ATOM 2641 C CA . ALA B 1 52 ? 35.393 6.103 -41.383 1.00 46.09 52 ALA B CA 1
ATOM 2642 C C . ALA B 1 52 ? 36.864 6.327 -41.039 1.00 46.54 52 ALA B C 1
ATOM 2643 O O . ALA B 1 52 ? 37.303 6.037 -39.926 1.00 46.36 52 ALA B O 1
ATOM 2645 N N . ASP B 1 53 ? 37.624 6.844 -41.995 1.00 47.47 53 ASP B N 1
ATOM 2646 C CA . ASP B 1 53 ? 39.030 7.148 -41.758 1.00 48.07 53 ASP B CA 1
ATOM 2647 C C . ASP B 1 53 ? 39.175 8.343 -40.826 1.00 50.23 53 ASP B C 1
ATOM 2648 O O . ASP B 1 53 ? 40.173 8.470 -40.119 1.00 51.55 53 ASP B O 1
ATOM 2653 N N . GLU B 1 54 ? 38.180 9.225 -40.832 1.00 54.29 54 GLU B N 1
ATOM 2654 C CA . GLU B 1 54 ? 38.230 10.428 -40.004 1.00 58.83 54 GLU B CA 1
ATOM 2655 C C . GLU B 1 54 ? 36.969 10.598 -39.161 1.00 57.84 54 GLU B C 1
ATOM 2656 O O . GLU B 1 54 ? 35.858 10.633 -39.696 1.00 56.51 54 GLU B O 1
ATOM 2662 N N . PRO B 1 55 ? 37.135 10.688 -37.830 1.00 56.64 55 PRO B N 1
ATOM 2663 C CA . PRO B 1 55 ? 38.402 10.603 -37.086 1.00 53.92 55 PRO B CA 1
ATOM 2664 C C . PRO B 1 55 ? 39.024 9.214 -37.163 1.00 51.34 55 PRO B C 1
ATOM 2665 O O . PRO B 1 55 ? 38.295 8.227 -37.336 1.00 49.94 55 PRO B O 1
ATOM 2669 N N . LYS B 1 56 ? 40.344 9.135 -37.052 1.00 49.48 56 LYS B N 1
ATOM 2670 C CA . LYS B 1 56 ? 41.011 7.841 -37.105 1.00 48.14 56 LYS B CA 1
ATOM 2671 C C . LYS B 1 56 ? 40.484 6.945 -36.007 1.00 43.72 56 LYS B C 1
ATOM 2672 O O . LYS B 1 56 ? 40.368 7.373 -34.863 1.00 43.50 56 LYS B O 1
ATOM 2678 N N . PRO B 1 57 ? 40.137 5.705 -36.363 1.00 41.79 57 PRO B N 1
ATOM 2679 C CA . PRO B 1 57 ? 39.603 4.792 -35.352 1.00 42.60 57 PRO B CA 1
ATOM 2680 C C . PRO B 1 57 ? 40.699 4.350 -34.392 1.00 45.93 57 PRO B C 1
ATOM 2681 O O . PRO B 1 57 ? 41.885 4.531 -34.662 1.00 40.37 57 PRO B O 1
ATOM 2685 N N . LEU B 1 58 ? 40.277 3.802 -33.263 1.00 40.88 58 LEU B N 1
ATOM 2686 C CA . LEU B 1 58 ? 41.177 3.285 -32.249 1.00 39.57 58 LEU B CA 1
ATOM 2687 C C . LEU B 1 58 ? 40.992 1.789 -32.162 1.00 41.77 58 LEU B C 1
ATOM 2688 O O . LEU B 1 58 ? 39.882 1.305 -31.915 1.00 42.45 58 LEU B O 1
ATOM 2693 N N . ILE B 1 59 ? 42.072 1.051 -32.353 1.00 36.41 59 ILE B N 1
ATOM 2694 C CA . ILE B 1 59 ? 42.014 -0.394 -32.252 1.00 35.77 59 ILE B CA 1
ATOM 2695 C C . ILE B 1 59 ? 42.660 -0.843 -30.958 1.00 37.41 59 ILE B C 1
ATOM 2696 O O . ILE B 1 59 ? 43.806 -0.497 -30.680 1.00 40.51 59 ILE B O 1
ATOM 2701 N N . LEU B 1 60 ? 41.922 -1.596 -30.153 1.00 37.54 60 LEU B N 1
ATOM 2702 C CA . LEU B 1 60 ? 42.474 -2.111 -28.904 1.00 40.86 60 LEU B CA 1
ATOM 2703 C C . LEU B 1 60 ? 42.511 -3.627 -28.932 1.00 40.81 60 LEU B C 1
ATOM 2704 O O . LEU B 1 60 ? 41.470 -4.284 -28.977 1.00 40.29 60 LEU B O 1
ATOM 2709 N N . SER B 1 61 ? 43.716 -4.185 -28.914 1.00 40.89 61 SER B N 1
ATOM 2710 C CA . SER B 1 61 ? 43.871 -5.630 -28.870 1.00 40.74 61 SER B CA 1
ATOM 2711 C C . SER B 1 61 ? 43.420 -6.154 -27.512 1.00 38.96 61 SER B C 1
ATOM 2712 O O . SER B 1 61 ? 43.672 -5.508 -26.485 1.00 43.21 61 SER B O 1
ATOM 2715 N N . TYR B 1 62 ? 42.750 -7.305 -27.505 1.00 35.73 62 TYR B N 1
ATOM 2716 C CA . TYR B 1 62 ? 42.205 -7.879 -26.274 1.00 35.80 62 TYR B CA 1
ATOM 2717 C C . TYR B 1 62 ? 43.295 -8.122 -25.237 1.00 43.63 62 TYR B C 1
ATOM 2718 O O . TYR B 1 62 ? 43.056 -8.048 -24.025 1.00 44.44 62 TYR B O 1
ATOM 2727 N N . SER B 1 63 ? 44.494 -8.411 -25.727 1.00 45.04 63 SER B N 1
ATOM 2728 C CA . SER B 1 63 ? 45.603 -8.808 -24.873 1.00 44.84 63 SER B CA 1
ATOM 2729 C C . SER B 1 63 ? 46.111 -7.656 -24.019 1.00 45.15 63 SER B C 1
ATOM 2730 O O . SER B 1 63 ? 46.876 -7.869 -23.081 1.00 50.70 63 SER B O 1
ATOM 2733 N N . THR B 1 64 ? 45.696 -6.438 -24.351 1.00 41.41 64 THR B N 1
ATOM 2734 C CA . THR B 1 64 ? 46.051 -5.275 -23.544 1.00 46.80 64 THR B CA 1
ATOM 2735 C C . THR B 1 64 ? 44.896 -4.781 -22.659 1.00 42.47 64 THR B C 1
ATOM 2736 O O . THR B 1 64 ? 45.099 -3.923 -21.805 1.00 43.73 64 THR B O 1
ATOM 2740 N N . ILE B 1 65 ? 43.689 -5.304 -22.866 1.00 38.06 65 ILE B N 1
ATOM 2741 C CA . ILE B 1 65 ? 42.541 -4.924 -22.034 1.00 33.55 65 ILE B CA 1
ATOM 2742 C C . ILE B 1 65 ? 42.271 -5.919 -20.900 1.00 39.52 65 ILE B C 1
ATOM 2743 O O . ILE B 1 65 ? 42.013 -7.095 -21.162 1.00 33.25 65 ILE B O 1
ATOM 2748 N N . PRO B 1 66 ? 42.283 -5.441 -19.636 1.00 39.31 66 PRO B N 1
ATOM 2749 C CA . PRO B 1 66 ? 41.955 -6.275 -18.467 1.00 34.56 66 PRO B CA 1
ATOM 2750 C C . PRO B 1 66 ? 40.696 -7.131 -18.627 1.00 39.22 66 PRO B C 1
ATOM 2751 O O . PRO B 1 66 ? 39.616 -6.644 -18.972 1.00 36.21 66 PRO B O 1
ATOM 2755 N N . GLY B 1 67 ? 40.850 -8.424 -18.366 1.00 40.36 67 GLY B N 1
ATOM 2756 C CA . GLY B 1 67 ? 39.741 -9.352 -18.421 1.00 37.82 67 GLY B CA 1
ATOM 2757 C C . GLY B 1 67 ? 39.361 -9.807 -19.815 1.00 41.07 67 GLY B C 1
ATOM 2758 O O . GLY B 1 67 ? 38.569 -10.727 -19.959 1.00 43.59 67 GLY B O 1
ATOM 2759 N N . PHE B 1 68 ? 39.897 -9.168 -20.847 1.00 44.44 68 PHE B N 1
ATOM 2760 C CA . PHE B 1 68 ? 39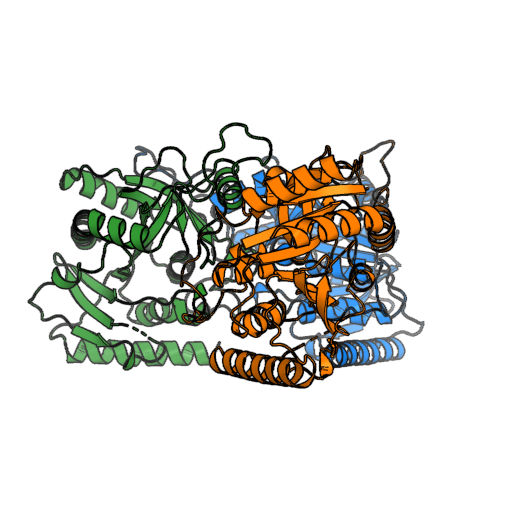.641 -9.646 -22.203 1.00 40.83 68 PHE B CA 1
ATOM 2761 C C . PHE B 1 68 ? 40.597 -10.796 -22.522 1.00 49.70 68 PHE B C 1
ATOM 2762 O O . PHE B 1 68 ? 40.433 -11.477 -23.533 1.00 54.22 68 PHE B O 1
ATOM 2770 N N . GLY B 1 78 ? 41.688 -11.190 -31.229 1.00 57.87 78 GLY B N 1
ATOM 2771 C CA . GLY B 1 78 ? 40.552 -10.395 -30.795 1.00 52.43 78 GLY B CA 1
ATOM 2772 C C . GLY B 1 78 ? 40.882 -8.924 -30.613 1.00 46.66 78 GLY B C 1
ATOM 2773 O O . GLY B 1 78 ? 41.933 -8.562 -30.089 1.00 46.40 78 GLY B O 1
ATOM 2774 N N . GLU B 1 79 ? 39.978 -8.061 -31.048 1.00 44.31 79 GLU B N 1
ATOM 2775 C CA . GLU B 1 79 ? 40.235 -6.632 -30.980 1.00 40.35 79 GLU B CA 1
ATOM 2776 C C . GLU B 1 79 ? 38.948 -5.836 -30.851 1.00 36.96 79 GLU B C 1
ATOM 2777 O O . GLU B 1 79 ? 37.909 -6.223 -31.388 1.00 28.97 79 GLU B O 1
ATOM 2783 N N . LEU B 1 80 ? 39.031 -4.730 -30.121 1.00 33.18 80 LEU B N 1
ATOM 2784 C CA . LEU B 1 80 ? 37.960 -3.752 -30.080 1.00 30.94 80 LEU B CA 1
ATOM 2785 C C . LEU B 1 80 ? 38.295 -2.605 -31.012 1.00 33.20 80 LEU B C 1
ATOM 2786 O O . LEU B 1 80 ? 39.405 -2.075 -30.982 1.00 31.93 80 LEU B O 1
ATOM 2791 N N . ILE B 1 81 ? 37.333 -2.216 -31.833 1.00 28.73 81 ILE B N 1
ATOM 2792 C CA . ILE B 1 81 ? 37.539 -1.116 -32.753 1.00 32.83 81 ILE B CA 1
ATOM 2793 C C . ILE B 1 81 ? 36.522 -0.025 -32.453 1.00 34.58 81 ILE B C 1
ATOM 2794 O O . ILE B 1 81 ? 35.313 -0.254 -32.532 1.00 33.86 81 ILE B O 1
ATOM 2799 N N . PHE B 1 82 ? 37.022 1.154 -32.095 1.00 29.98 82 PHE B N 1
ATOM 2800 C CA . PHE B 1 82 ? 36.181 2.309 -31.818 1.00 29.73 82 PHE B CA 1
ATOM 2801 C C . PHE B 1 82 ? 36.308 3.313 -32.945 1.00 39.40 82 PHE B C 1
ATOM 2802 O O . PHE B 1 82 ? 37.418 3.747 -33.267 1.00 39.05 82 PHE B O 1
ATOM 2810 N N . GLY B 1 83 ? 35.188 3.709 -33.530 1.00 37.27 83 GLY B N 1
ATOM 2811 C CA . GLY B 1 83 ? 35.242 4.657 -34.625 1.00 38.18 83 GLY B CA 1
ATOM 2812 C C . GLY B 1 83 ? 33.848 5.031 -35.062 1.00 34.20 83 GLY B C 1
ATOM 2813 O O . GLY B 1 83 ? 32.865 4.666 -34.425 1.00 31.56 83 GLY B O 1
ATOM 2814 N N . TYR B 1 84 ? 33.763 5.774 -36.151 1.00 34.12 84 TYR B N 1
ATOM 2815 C CA . TYR B 1 84 ? 32.476 6.218 -36.655 1.00 39.16 84 TYR B CA 1
ATOM 2816 C C . TYR B 1 84 ? 32.053 5.359 -37.836 1.00 38.69 84 TYR B C 1
ATOM 2817 O O . TYR B 1 84 ? 32.819 5.154 -38.779 1.00 40.28 84 TYR B O 1
ATOM 2826 N N . MET B 1 85 ? 30.834 4.842 -37.773 1.00 33.22 85 MET B N 1
ATOM 2827 C CA . MET B 1 85 ? 30.316 4.044 -38.866 1.00 36.07 85 MET B CA 1
ATOM 2828 C C . MET B 1 85 ? 29.027 4.646 -39.395 1.00 33.76 85 MET B C 1
ATOM 2829 O O . MET B 1 85 ? 28.042 4.741 -38.665 1.00 32.51 85 MET B O 1
ATOM 2834 N N . ASN B 1 86 ? 29.044 5.033 -40.670 1.00 30.42 86 ASN B N 1
ATOM 2835 C CA . ASN B 1 86 ? 27.908 5.707 -41.294 1.00 33.35 86 ASN B CA 1
ATOM 2836 C C . ASN B 1 86 ? 27.437 6.872 -40.414 1.00 34.37 86 ASN B C 1
ATOM 2837 O O . ASN B 1 86 ? 26.242 7.004 -40.115 1.00 34.35 86 ASN B O 1
ATOM 2842 N N . GLY B 1 87 ? 28.395 7.679 -39.963 1.00 35.58 87 GLY B N 1
ATOM 2843 C CA . GLY B 1 87 ? 28.104 8.827 -39.118 1.00 36.42 87 GLY B CA 1
ATOM 2844 C C . GLY B 1 87 ? 27.959 8.541 -37.632 1.00 39.17 87 GLY B C 1
ATOM 2845 O O . GLY B 1 87 ? 27.989 9.458 -36.818 1.00 41.06 87 GLY B O 1
ATOM 2846 N N . ALA B 1 88 ? 27.790 7.276 -37.264 1.00 39.47 88 ALA B N 1
ATOM 2847 C CA . ALA B 1 88 ? 27.494 6.937 -35.873 1.00 37.25 88 ALA B CA 1
ATOM 2848 C C . ALA B 1 88 ? 28.713 6.395 -35.137 1.00 31.68 88 ALA B C 1
ATOM 2849 O O . ALA B 1 88 ? 29.436 5.552 -35.669 1.00 30.91 88 ALA B O 1
ATOM 2851 N N . PRO B 1 89 ? 28.936 6.869 -33.900 1.00 31.54 89 PRO B N 1
ATOM 2852 C CA . PRO B 1 89 ? 29.986 6.301 -33.050 1.00 31.66 89 PRO B CA 1
ATOM 2853 C C . PRO B 1 89 ? 29.605 4.899 -32.587 1.00 27.69 89 PRO B C 1
ATOM 2854 O O . PRO B 1 89 ? 28.533 4.691 -32.003 1.00 27.68 89 PRO B O 1
ATOM 2858 N N . VAL B 1 90 ? 30.478 3.939 -32.864 1.00 29.78 90 VAL B N 1
ATOM 2859 C CA . VAL B 1 90 ? 30.227 2.548 -32.514 1.00 29.92 90 VAL B CA 1
ATOM 2860 C C . VAL B 1 90 ? 31.484 1.909 -31.949 1.00 25.88 90 VAL B C 1
ATOM 2861 O O . VAL B 1 90 ? 32.595 2.429 -32.119 1.00 27.95 90 VAL B O 1
ATOM 2865 N N . VAL B 1 91 ? 31.302 0.801 -31.253 1.00 25.09 91 VAL B N 1
ATOM 2866 C CA . VAL B 1 91 ? 32.420 -0.059 -30.934 1.00 31.58 91 VAL B CA 1
ATOM 2867 C C . VAL B 1 91 ? 32.178 -1.413 -31.589 1.00 27.59 91 VAL B C 1
ATOM 2868 O O . VAL B 1 91 ? 31.078 -1.967 -31.540 1.00 22.77 91 VAL B O 1
ATOM 2872 N N . LEU B 1 92 ? 33.209 -1.926 -32.247 1.00 24.11 92 LEU B N 1
ATOM 2873 C CA . LEU B 1 92 ? 33.107 -3.232 -32.886 1.00 25.98 92 LEU B CA 1
ATOM 2874 C C . LEU B 1 92 ? 33.902 -4.259 -32.094 1.00 26.58 92 LEU B C 1
ATOM 2875 O O . LEU B 1 92 ? 35.075 -4.029 -31.773 1.00 32.11 92 LEU B O 1
ATOM 2880 N N . MET B 1 93 ? 33.255 -5.373 -31.766 1.00 24.81 93 MET B N 1
ATOM 2881 C CA . MET B 1 93 ? 33.931 -6.539 -31.214 1.00 25.55 93 MET B CA 1
ATOM 2882 C C . MET B 1 93 ? 34.287 -7.471 -32.359 1.00 28.32 93 MET B C 1
ATOM 2883 O O . MET B 1 93 ? 33.410 -8.067 -32.990 1.00 26.32 93 MET B O 1
ATOM 2888 N N . ASN B 1 94 ? 35.577 -7.586 -32.609 1.00 28.70 94 ASN B N 1
ATOM 2889 C CA . ASN B 1 94 ? 36.102 -8.507 -33.597 1.00 38.14 94 ASN B CA 1
ATOM 2890 C C . ASN B 1 94 ? 36.828 -9.614 -32.860 1.00 36.58 94 ASN B C 1
ATOM 2891 O O . ASN B 1 94 ? 38.007 -9.486 -32.539 1.00 41.34 94 ASN B O 1
ATOM 2896 N N . GLY B 1 95 ? 36.116 -10.691 -32.570 1.00 35.92 95 GLY B N 1
ATOM 2897 C CA . GLY B 1 95 ? 36.637 -11.720 -31.697 1.00 38.09 95 GLY B CA 1
ATOM 2898 C C . GLY B 1 95 ? 35.678 -11.958 -30.553 1.00 41.43 95 GLY B C 1
ATOM 2899 O O . GLY B 1 95 ? 35.383 -11.063 -29.751 1.00 39.62 95 GLY B O 1
ATOM 2900 N N . ARG B 1 96 ? 35.155 -13.166 -30.472 1.00 38.81 96 ARG B N 1
ATOM 2901 C CA . ARG B 1 96 ? 34.290 -13.455 -29.359 1.00 34.12 96 ARG B CA 1
ATOM 2902 C C . ARG B 1 96 ? 34.772 -14.705 -28.677 1.00 26.93 96 ARG B C 1
ATOM 2903 O O . ARG B 1 96 ? 35.528 -15.467 -29.242 1.00 25.84 96 ARG B O 1
ATOM 2911 N N . LEU B 1 97 ? 34.348 -14.885 -27.435 1.00 25.39 97 LEU B N 1
ATOM 2912 C CA . LEU B 1 97 ? 34.721 -16.041 -26.658 1.00 27.93 97 LEU B CA 1
ATOM 2913 C C . LEU B 1 97 ? 33.517 -16.956 -26.600 1.00 33.66 97 LEU B C 1
ATOM 2914 O O . LEU B 1 97 ? 32.461 -16.585 -26.093 1.00 37.48 97 LEU B O 1
ATOM 2919 N N . HIS B 1 98 ? 33.664 -18.146 -27.153 1.00 27.34 98 HIS B N 1
ATOM 2920 C CA . HIS B 1 98 ? 32.576 -19.107 -27.138 1.00 25.81 98 HIS B CA 1
ATOM 2921 C C . HIS B 1 98 ? 32.729 -20.024 -25.951 1.00 26.02 98 HIS B C 1
ATOM 2922 O O . HIS B 1 98 ? 33.851 -20.397 -25.573 1.00 24.54 98 HIS B O 1
ATOM 2929 N N . SER B 1 99 ? 31.598 -20.375 -25.355 1.00 24.81 99 SER B N 1
ATOM 2930 C CA . SER B 1 99 ? 31.584 -21.221 -24.173 1.00 27.32 99 SER B CA 1
ATOM 2931 C C . SER B 1 99 ? 32.191 -22.596 -24.432 1.00 23.52 99 SER B C 1
ATOM 2932 O O . SER B 1 99 ? 32.804 -23.176 -23.538 1.00 26.53 99 SER B O 1
ATOM 2935 N N . TYR B 1 100 ? 32.042 -23.115 -25.649 1.00 19.03 100 TYR B N 1
ATOM 2936 C CA . TYR B 1 100 ? 32.579 -24.448 -25.934 1.00 20.23 100 TYR B CA 1
ATOM 2937 C C . TYR B 1 100 ? 34.099 -24.478 -25.850 1.00 21.08 100 TYR B C 1
ATOM 2938 O O . TYR B 1 100 ? 34.693 -25.548 -25.743 1.00 22.54 100 TYR B O 1
ATOM 2947 N N . GLU B 1 101 ? 34.741 -23.313 -25.862 1.00 22.79 101 GLU B N 1
ATOM 2948 C CA . GLU B 1 101 ? 36.197 -23.288 -25.714 1.00 32.90 101 GLU B CA 1
ATOM 2949 C C . GLU B 1 101 ? 36.601 -23.486 -24.245 1.00 28.54 101 GLU B C 1
ATOM 2950 O O . GLU B 1 101 ? 37.777 -23.636 -23.946 1.00 28.51 101 GLU B O 1
ATOM 2956 N N . GLY B 1 102 ? 35.624 -23.512 -23.342 1.00 25.91 102 GLY B N 1
ATOM 2957 C CA . GLY B 1 102 ? 35.900 -23.708 -21.924 1.00 25.16 102 GLY B CA 1
ATOM 2958 C C . GLY B 1 102 ? 35.848 -22.429 -21.091 1.00 30.30 102 GLY B C 1
ATOM 2959 O O . GLY B 1 102 ? 36.017 -22.470 -19.871 1.00 35.51 102 GLY B O 1
ATOM 2960 N N . HIS B 1 103 ? 35.620 -21.290 -21.739 1.00 23.17 103 HIS B N 1
ATOM 2961 C CA . HIS B 1 103 ? 35.485 -20.035 -21.014 1.00 27.39 103 HIS B CA 1
ATOM 2962 C C . HIS B 1 103 ? 34.187 -20.020 -20.204 1.00 25.29 103 HIS B C 1
ATOM 2963 O O . HIS B 1 103 ? 33.161 -20.521 -20.661 1.00 22.31 103 HIS B O 1
ATOM 2970 N N . SER B 1 104 ? 34.227 -19.437 -19.007 1.00 25.83 104 SER B N 1
ATOM 2971 C CA . SER B 1 104 ? 33.000 -19.221 -18.248 1.00 27.53 104 SER B CA 1
ATOM 2972 C C . SER B 1 104 ? 32.101 -18.208 -18.956 1.00 23.28 104 SER B C 1
ATOM 2973 O O . SER B 1 104 ? 32.572 -17.370 -19.734 1.00 20.54 104 SER B O 1
ATOM 2976 N N . LEU B 1 105 ? 30.815 -18.253 -18.656 1.00 24.80 105 LEU B N 1
ATOM 2977 C CA . LEU B 1 105 ? 29.910 -17.299 -19.276 1.00 29.02 105 LEU B CA 1
ATOM 2978 C C . LEU B 1 105 ? 30.239 -15.875 -18.824 1.00 31.77 105 LEU B C 1
ATOM 2979 O O . LEU B 1 105 ? 30.116 -14.935 -19.616 1.00 27.78 105 LEU B O 1
ATOM 2984 N N . ALA B 1 106 ? 30.705 -15.716 -17.580 1.00 29.89 106 ALA B N 1
ATOM 2985 C CA . ALA B 1 106 ? 31.165 -14.407 -17.101 1.00 29.86 106 ALA B CA 1
ATOM 2986 C C . ALA B 1 106 ? 32.290 -13.829 -17.976 1.00 32.50 106 ALA B C 1
ATOM 2987 O O . ALA B 1 106 ? 32.310 -12.629 -18.282 1.00 30.49 106 ALA B O 1
ATOM 2989 N N . GLU B 1 107 ? 33.234 -14.671 -18.380 1.00 26.06 107 GLU B N 1
ATOM 2990 C CA . GLU B 1 107 ? 34.307 -14.194 -19.240 1.00 23.98 107 GLU B CA 1
ATOM 2991 C C . GLU B 1 107 ? 33.775 -13.860 -20.636 1.00 22.95 107 GLU B C 1
ATOM 2992 O O . GLU B 1 107 ? 34.215 -12.912 -21.278 1.00 22.88 107 GLU B O 1
ATOM 2998 N N . THR B 1 108 ? 32.818 -14.647 -21.102 1.00 20.92 108 THR B N 1
ATOM 2999 C CA . THR B 1 108 ? 32.245 -14.428 -22.417 1.00 19.53 108 THR B CA 1
ATOM 3000 C C . THR B 1 108 ? 31.511 -13.082 -22.514 1.00 22.54 108 THR B C 1
ATOM 3001 O O . THR B 1 108 ? 31.617 -12.399 -23.534 1.00 23.49 108 THR B O 1
ATOM 3005 N N . VAL B 1 109 ? 30.783 -12.693 -21.461 1.00 18.60 109 VAL B N 1
ATOM 3006 C CA . VAL B 1 109 ? 29.977 -11.467 -21.503 1.00 17.84 109 VAL B CA 1
ATOM 3007 C C . VAL B 1 109 ? 30.631 -10.281 -20.792 1.00 20.36 109 VAL B C 1
ATOM 3008 O O . VAL B 1 109 ? 30.066 -9.189 -20.726 1.00 19.06 109 VAL B O 1
ATOM 3012 N N . HIS B 1 110 ? 31.812 -10.515 -20.241 1.00 19.59 110 HIS B N 1
ATOM 3013 C CA . HIS B 1 110 ? 32.618 -9.464 -19.632 1.00 23.25 110 HIS B CA 1
ATOM 3014 C C . HIS B 1 110 ? 32.739 -8.187 -20.485 1.00 23.26 110 HIS B C 1
ATOM 3015 O O . HIS B 1 110 ? 32.631 -7.085 -19.949 1.00 21.48 110 HIS B O 1
ATOM 3022 N N . PRO B 1 111 ? 32.960 -8.324 -21.808 1.00 23.14 111 PRO B N 1
ATOM 3023 C CA . PRO B 1 111 ? 33.112 -7.100 -22.604 1.00 23.86 111 PRO B CA 1
ATOM 3024 C C . PRO B 1 111 ? 31.879 -6.226 -22.611 1.00 19.93 111 PRO B C 1
ATOM 3025 O O . PRO B 1 111 ? 32.008 -5.016 -22.706 1.00 19.35 111 PRO B O 1
ATOM 3029 N N . ILE B 1 112 ? 30.698 -6.829 -22.517 1.00 18.24 112 ILE B N 1
ATOM 3030 C CA . ILE B 1 112 ? 29.468 -6.064 -22.504 1.00 16.50 112 ILE B CA 1
ATOM 3031 C C . ILE B 1 112 ? 29.352 -5.239 -21.212 1.00 17.95 112 ILE B C 1
ATOM 3032 O O . ILE B 1 112 ? 28.986 -4.066 -21.236 1.00 16.29 112 ILE B O 1
ATOM 3037 N N . ARG B 1 113 ? 29.691 -5.845 -20.084 1.00 16.52 113 ARG B N 1
ATOM 3038 C CA . ARG B 1 113 ? 29.665 -5.120 -18.820 1.00 19.83 113 ARG B CA 1
ATOM 3039 C C . ARG B 1 113 ? 30.754 -4.052 -18.729 1.00 20.11 113 ARG B C 1
ATOM 3040 O O . ARG B 1 113 ? 30.523 -2.974 -18.186 1.00 22.35 113 ARG B O 1
ATOM 3048 N N . ALA B 1 114 ? 31.944 -4.352 -19.240 1.00 16.23 114 ALA B N 1
ATOM 3049 C CA . ALA B 1 114 ? 33.012 -3.354 -19.273 1.00 17.52 114 ALA B CA 1
ATOM 3050 C C . ALA B 1 114 ? 32.586 -2.143 -20.107 1.00 20.39 114 ALA B C 1
ATOM 3051 O O . ALA B 1 114 ? 32.716 -0.997 -19.670 1.00 20.66 114 ALA B O 1
ATOM 3053 N N . LEU B 1 115 ? 32.042 -2.407 -21.295 1.00 17.54 115 LEU B N 1
ATOM 3054 C CA . LEU B 1 115 ? 31.679 -1.336 -22.220 1.00 23.03 115 LEU B CA 1
ATOM 3055 C C . LEU B 1 115 ? 30.413 -0.599 -21.750 1.00 24.11 115 LEU B C 1
ATOM 3056 O O . LEU B 1 115 ? 30.225 0.570 -22.067 1.00 23.13 115 LEU B O 1
ATOM 3061 N N . HIS B 1 116 ? 29.559 -1.270 -20.981 1.00 19.25 116 HIS B N 1
ATOM 3062 C CA . HIS B 1 116 ? 28.402 -0.593 -20.400 1.00 23.59 116 HIS B CA 1
ATOM 3063 C C . HIS B 1 116 ? 28.838 0.573 -19.512 1.00 22.69 116 HIS B C 1
ATOM 3064 O O . HIS B 1 116 ? 28.146 1.580 -19.427 1.00 21.87 116 HIS B O 1
ATOM 3071 N N . LEU B 1 117 ? 29.991 0.452 -18.865 1.00 19.93 117 LEU B N 1
ATOM 3072 C CA . LEU B 1 117 ? 30.444 1.527 -17.976 1.00 21.72 117 LEU B CA 1
ATOM 3073 C C . LEU B 1 117 ? 30.794 2.822 -18.719 1.00 22.68 117 LEU B C 1
ATOM 3074 O O . LEU B 1 117 ? 30.947 3.871 -18.100 1.00 25.27 117 LEU B O 1
ATOM 3079 N N . LEU B 1 118 ? 30.925 2.768 -20.041 1.00 21.45 118 LEU B N 1
ATOM 3080 C CA . LEU B 1 118 ? 31.139 3.999 -20.803 1.00 26.20 118 LEU B CA 1
ATOM 3081 C C . LEU B 1 118 ? 29.904 4.906 -20.685 1.00 30.32 118 LEU B C 1
ATOM 3082 O O . LEU B 1 118 ? 30.007 6.126 -20.811 1.00 25.94 118 LEU B O 1
ATOM 3087 N N . GLY B 1 119 ? 28.748 4.289 -20.435 1.00 28.52 119 GLY B N 1
ATOM 3088 C CA . GLY B 1 119 ? 27.518 5.014 -20.174 1.00 32.30 119 GLY B CA 1
ATOM 3089 C C . GLY B 1 119 ? 26.829 5.589 -21.403 1.00 36.10 119 GLY B C 1
ATOM 3090 O O . GLY B 1 119 ? 26.004 6.492 -21.276 1.00 35.79 119 GLY B O 1
ATOM 3091 N N . SER B 1 120 ? 27.149 5.083 -22.592 1.00 29.74 120 SER B N 1
ATOM 3092 C CA . SER B 1 120 ? 26.539 5.624 -23.806 1.00 23.22 120 SER B CA 1
ATOM 3093 C C . SER B 1 120 ? 25.897 4.589 -24.726 1.00 21.96 120 SER B C 1
ATOM 3094 O O . SER B 1 120 ? 25.019 4.922 -25.542 1.00 24.51 120 SER B O 1
ATOM 3097 N N . ILE B 1 121 ? 26.357 3.345 -24.650 1.00 21.20 121 ILE B N 1
ATOM 3098 C CA . ILE B 1 121 ? 25.813 2.314 -25.520 1.00 20.37 121 ILE B CA 1
ATOM 3099 C C . ILE B 1 121 ? 24.393 1.947 -25.098 1.00 22.24 121 ILE B C 1
ATOM 3100 O O . ILE B 1 121 ? 24.154 1.671 -23.923 1.00 22.69 121 ILE B O 1
ATOM 3105 N N . ASN B 1 122 ? 23.451 1.930 -26.038 1.00 20.98 122 ASN B N 1
ATOM 3106 C CA . ASN B 1 122 ? 22.103 1.471 -25.683 1.00 20.63 122 ASN B CA 1
ATOM 3107 C C . ASN B 1 122 ? 21.567 0.412 -26.627 1.00 17.80 122 ASN B C 1
ATOM 3108 O O . ASN B 1 122 ? 20.388 0.048 -26.564 1.00 20.07 122 ASN B O 1
ATOM 3113 N N . VAL B 1 123 ? 22.433 -0.087 -27.501 1.00 16.11 123 VAL B N 1
ATOM 3114 C CA . VAL B 1 123 ? 22.047 -1.131 -28.456 1.00 17.21 123 VAL B CA 1
ATOM 3115 C C . VAL B 1 123 ? 23.187 -2.135 -28.674 1.00 18.46 123 VAL B C 1
ATOM 3116 O O . VAL B 1 123 ? 24.348 -1.741 -28.874 1.00 21.69 123 VAL B O 1
ATOM 3120 N N . LEU B 1 124 ? 22.848 -3.414 -28.633 1.00 19.56 124 LEU B N 1
ATOM 3121 C CA . LEU B 1 124 ? 23.720 -4.489 -29.095 1.00 17.50 124 LEU B CA 1
ATOM 3122 C C . LEU B 1 124 ? 23.255 -4.940 -30.490 1.00 19.85 124 LEU B C 1
ATOM 3123 O O . LEU B 1 124 ? 22.081 -5.281 -30.688 1.00 21.33 124 LEU B O 1
ATOM 3128 N N . ILE B 1 125 ? 24.150 -4.903 -31.461 1.00 16.33 125 ILE B N 1
ATOM 3129 C CA . ILE B 1 125 ? 23.869 -5.562 -32.720 1.00 18.26 125 ILE B CA 1
ATOM 3130 C C . ILE B 1 125 ? 24.779 -6.784 -32.771 1.00 19.07 125 ILE B C 1
ATOM 3131 O O . ILE B 1 125 ? 26.001 -6.681 -32.617 1.00 19.41 125 ILE B O 1
ATOM 3136 N N . VAL B 1 126 ? 24.189 -7.953 -32.963 1.00 19.28 126 VAL B N 1
ATOM 3137 C CA . VAL B 1 126 ? 25.002 -9.165 -32.960 1.00 19.76 126 VAL B CA 1
ATOM 3138 C C . VAL B 1 126 ? 24.617 -10.087 -34.100 1.00 18.91 126 VAL B C 1
ATOM 3139 O O . VAL B 1 126 ? 23.430 -10.266 -34.383 1.00 20.95 126 VAL B O 1
ATOM 3143 N N . THR B 1 127 ? 25.627 -10.646 -34.765 1.00 17.33 127 THR B N 1
ATOM 3144 C CA . THR B 1 127 ? 25.417 -11.677 -35.778 1.00 19.84 127 THR B CA 1
ATOM 3145 C C . THR B 1 127 ? 26.075 -12.976 -35.386 1.00 21.11 127 THR B C 1
ATOM 3146 O O . THR B 1 127 ? 26.963 -13.022 -34.528 1.00 18.32 127 THR B O 1
ATOM 3150 N N . ASN B 1 128 ? 25.660 -14.038 -36.059 1.00 15.81 128 ASN B N 1
ATOM 3151 C CA . ASN B 1 128 ? 26.246 -15.339 -35.841 1.00 15.59 128 ASN B CA 1
ATOM 3152 C C . ASN B 1 128 ? 25.846 -16.258 -36.974 1.00 15.96 128 ASN B C 1
ATOM 3153 O O . ASN B 1 128 ? 24.947 -15.942 -37.746 1.00 20.86 128 ASN B O 1
ATOM 3158 N N . ALA B 1 129 ? 26.525 -17.384 -37.081 1.00 15.94 129 ALA B N 1
ATOM 3159 C CA . ALA B 1 129 ? 26.117 -18.425 -38.008 1.00 18.65 129 ALA B CA 1
ATOM 3160 C C . ALA B 1 129 ? 25.161 -19.356 -37.270 1.00 22.02 129 ALA B C 1
ATOM 3161 O O . ALA B 1 129 ? 25.249 -19.488 -36.053 1.00 23.53 129 ALA B O 1
ATOM 3163 N N . ALA B 1 130 ? 24.254 -19.994 -38.003 1.00 17.36 130 ALA B N 1
ATOM 3164 C CA . ALA B 1 130 ? 23.295 -20.900 -37.389 1.00 17.69 130 ALA B CA 1
ATOM 3165 C C . ALA B 1 130 ? 22.907 -21.972 -38.383 1.00 14.29 130 ALA B C 1
ATOM 3166 O O . ALA B 1 130 ? 22.972 -21.745 -39.600 1.00 16.15 130 ALA B O 1
ATOM 3168 N N . GLY B 1 131 ? 22.520 -23.139 -37.868 1.00 14.18 131 GLY B N 1
ATOM 3169 C CA . GLY B 1 131 ? 21.965 -24.204 -38.684 1.00 19.49 131 GLY B CA 1
ATOM 3170 C C . GLY B 1 131 ? 20.469 -24.004 -38.820 1.00 18.94 131 GLY B C 1
ATOM 3171 O O . GLY B 1 131 ? 19.799 -23.622 -37.856 1.00 16.07 131 GLY B O 1
ATOM 3172 N N . GLY B 1 132 ? 19.934 -24.254 -40.012 1.00 14.86 132 GLY B N 1
ATOM 3173 C CA . GLY B 1 132 ? 18.504 -24.139 -40.190 1.00 16.74 132 GLY B CA 1
ATOM 3174 C C . GLY B 1 132 ? 17.798 -25.332 -39.583 1.00 16.00 132 GLY B C 1
ATOM 3175 O O . GLY B 1 132 ? 18.077 -26.471 -39.921 1.00 17.49 132 GLY B O 1
ATOM 3176 N N . ILE B 1 133 ? 16.872 -25.078 -38.676 1.00 16.19 133 ILE B N 1
ATOM 3177 C CA . ILE B 1 133 ? 16.099 -26.163 -38.099 1.00 18.85 133 ILE B CA 1
ATOM 3178 C C . ILE B 1 133 ? 14.701 -26.157 -38.732 1.00 18.92 133 ILE B C 1
ATOM 3179 O O . ILE B 1 133 ? 14.143 -27.213 -39.060 1.00 19.32 133 ILE B O 1
ATOM 3184 N N . ASN B 1 134 ? 14.135 -24.960 -38.884 1.00 17.21 134 ASN B N 1
ATOM 3185 C CA . ASN B 1 134 ? 12.922 -24.784 -39.673 1.00 17.14 134 ASN B CA 1
ATOM 3186 C C . ASN B 1 134 ? 13.116 -25.388 -41.067 1.00 16.77 134 ASN B C 1
ATOM 3187 O O . ASN B 1 134 ? 14.037 -25.008 -41.798 1.00 17.09 134 ASN B O 1
ATOM 3192 N N . ALA B 1 135 ? 12.254 -26.332 -41.423 1.00 16.76 135 ALA B N 1
ATOM 3193 C CA . ALA B 1 135 ? 12.418 -27.116 -42.645 1.00 18.90 135 ALA B CA 1
ATOM 3194 C C . ALA B 1 135 ? 12.366 -26.278 -43.921 1.00 24.53 135 ALA B C 1
ATOM 3195 O O . ALA B 1 135 ? 12.844 -26.725 -44.964 1.00 25.28 135 ALA B O 1
ATOM 3197 N N . SER B 1 136 ? 11.794 -25.075 -43.842 1.00 20.13 136 SER B N 1
ATOM 3198 C CA . SER B 1 136 ? 11.749 -24.183 -45.001 1.00 24.12 136 SER B CA 1
ATOM 3199 C C . SER B 1 136 ? 13.031 -23.349 -45.176 1.00 24.34 136 SER B C 1
ATOM 3200 O O . SER B 1 136 ? 13.246 -22.766 -46.234 1.00 23.52 136 SER B O 1
ATOM 3203 N N . PHE B 1 137 ? 13.897 -23.308 -44.167 1.00 16.56 137 PHE B N 1
ATOM 3204 C CA . PHE B 1 137 ? 15.113 -22.498 -44.281 1.00 16.78 137 PHE B CA 1
ATOM 3205 C C . PHE B 1 137 ? 16.133 -23.143 -45.211 1.00 19.54 137 PHE B C 1
ATOM 3206 O O . PHE B 1 137 ? 16.297 -24.364 -45.210 1.00 21.14 137 PHE B O 1
ATOM 3214 N N . LYS B 1 138 ? 16.815 -22.316 -46.002 1.00 17.51 138 LYS B N 1
ATOM 3215 C CA . LYS B 1 138 ? 17.897 -22.773 -46.870 1.00 20.34 138 LYS B CA 1
ATOM 3216 C C . LYS B 1 138 ? 19.198 -22.062 -46.514 1.00 23.62 138 LYS B C 1
ATOM 3217 O O . LYS B 1 138 ? 19.182 -20.902 -46.117 1.00 21.61 138 LYS B O 1
ATOM 3223 N N . ALA B 1 139 ? 20.322 -22.759 -46.670 1.00 20.06 139 ALA B N 1
ATOM 3224 C CA . ALA B 1 139 ? 21.627 -22.136 -46.522 1.00 19.55 139 ALA B CA 1
ATOM 3225 C C . ALA B 1 139 ? 21.705 -20.883 -47.384 1.00 20.53 139 ALA B C 1
ATOM 3226 O O . ALA B 1 139 ? 21.322 -20.909 -48.536 1.00 20.50 139 ALA B O 1
ATOM 3228 N N . GLY B 1 140 ? 22.194 -19.791 -46.816 1.00 17.94 140 GLY B N 1
ATOM 3229 C CA . GLY B 1 140 ? 22.245 -18.542 -47.552 1.00 20.34 140 GLY B CA 1
ATOM 3230 C C . GLY B 1 140 ? 21.189 -17.564 -47.074 1.00 21.54 140 GLY B C 1
ATOM 3231 O O . GLY B 1 140 ? 21.389 -16.355 -47.173 1.00 21.79 140 GLY B O 1
ATOM 3232 N N . ASP B 1 141 ? 20.075 -18.084 -46.555 1.00 18.74 141 ASP B N 1
ATOM 3233 C CA . ASP B 1 141 ? 19.056 -17.243 -45.937 1.00 18.76 141 ASP B CA 1
ATOM 3234 C C . ASP B 1 141 ? 19.593 -16.602 -44.652 1.00 17.56 141 ASP B C 1
ATOM 3235 O O . ASP B 1 141 ? 20.533 -17.115 -44.023 1.00 17.52 141 ASP B O 1
ATOM 3240 N N . LEU B 1 142 ? 18.983 -15.485 -44.268 1.00 15.16 142 LEU B N 1
ATOM 3241 C CA . LEU B 1 142 ? 19.244 -14.848 -42.983 1.00 15.34 142 LEU B CA 1
ATOM 3242 C C . LEU B 1 142 ? 18.019 -15.055 -42.075 1.00 19.00 142 LEU B C 1
ATOM 3243 O O . LEU B 1 142 ? 16.909 -15.276 -42.567 1.00 17.53 142 LEU B O 1
ATOM 3248 N N . MET B 1 143 ? 18.207 -14.965 -40.765 1.00 17.31 143 MET B N 1
ATOM 3249 C CA . MET B 1 143 ? 17.050 -14.924 -39.866 1.00 18.79 143 MET B CA 1
ATOM 3250 C C . MET B 1 143 ? 17.174 -13.795 -38.859 1.00 19.38 143 MET B C 1
ATOM 3251 O O . MET B 1 143 ? 18.076 -13.804 -38.011 1.00 18.35 143 MET B O 1
ATOM 3256 N N . CYS B 1 144 ? 16.257 -12.839 -38.935 1.00 15.89 144 CYS B N 1
ATOM 3257 C CA . CYS B 1 144 ? 16.175 -11.829 -37.893 1.00 17.09 144 CYS B CA 1
ATOM 3258 C C . CYS B 1 144 ? 15.593 -12.517 -36.650 1.00 18.61 144 CYS B C 1
ATOM 3259 O O . CYS B 1 144 ? 14.511 -13.101 -36.708 1.00 17.06 144 CYS B O 1
ATOM 3262 N N . VAL B 1 145 ? 16.326 -12.496 -35.548 1.00 13.76 145 VAL B N 1
ATOM 3263 C CA . VAL B 1 145 ? 15.886 -13.202 -34.337 1.00 12.29 145 VAL B CA 1
ATOM 3264 C C . VAL B 1 145 ? 14.825 -12.385 -33.604 1.00 17.48 145 VAL B C 1
ATOM 3265 O O . VAL B 1 145 ? 15.018 -11.186 -33.344 1.00 14.70 145 VAL B O 1
ATOM 3269 N N . TYR B 1 146 ? 13.675 -12.984 -33.295 1.00 11.49 146 TYR B N 1
ATOM 3270 C CA . TYR B 1 146 ? 12.767 -12.216 -32.470 1.00 16.09 146 TYR B CA 1
ATOM 3271 C C . TYR B 1 146 ? 12.381 -12.960 -31.215 1.00 13.21 146 TYR B C 1
ATOM 3272 O O . TYR B 1 146 ? 11.522 -12.497 -30.466 1.00 15.82 146 TYR B O 1
ATOM 3281 N N . ASP B 1 147 ? 13.031 -14.096 -30.989 1.00 13.04 147 ASP B N 1
ATOM 3282 C CA . ASP B 1 147 ? 12.828 -14.873 -29.766 1.00 18.04 147 ASP B CA 1
ATOM 3283 C C . ASP B 1 147 ? 13.942 -15.887 -29.640 1.00 16.57 147 ASP B C 1
ATOM 3284 O O . ASP B 1 147 ? 14.623 -16.185 -30.619 1.00 16.66 147 ASP B O 1
ATOM 3289 N N . HIS B 1 148 ? 14.147 -16.428 -28.447 1.00 13.56 148 HIS B N 1
ATOM 3290 C CA . HIS B 1 148 ? 15.150 -17.483 -28.318 1.00 13.86 148 HIS B CA 1
ATOM 3291 C C . HIS B 1 148 ? 14.745 -18.516 -27.299 1.00 14.27 148 HIS B C 1
ATOM 3292 O O . HIS B 1 148 ? 13.817 -18.309 -26.513 1.00 14.93 148 HIS B O 1
ATOM 3299 N N . ILE B 1 149 ? 15.428 -19.649 -27.371 1.00 15.03 149 ILE B N 1
ATOM 3300 C CA . ILE B 1 149 ? 15.400 -20.651 -26.317 1.00 17.49 149 ILE B CA 1
ATOM 3301 C C . ILE B 1 149 ? 16.817 -20.810 -25.792 1.00 16.28 149 ILE B C 1
ATOM 3302 O O . ILE B 1 149 ? 17.752 -21.141 -26.544 1.00 14.39 149 ILE B O 1
ATOM 3307 N N . ASN B 1 150 ? 16.965 -20.574 -24.498 1.00 15.03 150 ASN B N 1
ATOM 3308 C CA . ASN B 1 150 ? 18.259 -20.675 -23.845 1.00 19.06 150 ASN B CA 1
ATOM 3309 C C . ASN B 1 150 ? 18.309 -21.978 -23.081 1.00 20.37 150 ASN B C 1
ATOM 3310 O O . ASN B 1 150 ? 18.162 -21.992 -21.863 1.00 13.88 150 ASN B O 1
ATOM 3315 N N . PHE B 1 151 ? 18.484 -23.081 -23.815 1.00 24.15 151 PHE B N 1
ATOM 3316 C CA . PHE B 1 151 ? 18.510 -24.412 -23.199 1.00 27.68 151 PHE B CA 1
ATOM 3317 C C . PHE B 1 151 ? 19.539 -24.526 -22.091 1.00 17.24 151 PHE B C 1
ATOM 3318 O O . PHE B 1 151 ? 19.199 -25.003 -21.019 1.00 18.96 151 PHE B O 1
ATOM 3326 N N . PRO B 1 152 ? 20.804 -24.133 -22.362 1.00 18.04 152 PRO B N 1
ATOM 3327 C CA . PRO B 1 152 ? 21.789 -24.171 -21.286 1.00 18.63 152 PRO B CA 1
ATOM 3328 C C . PRO B 1 152 ? 21.367 -23.334 -20.072 1.00 16.76 152 PRO B C 1
ATOM 3329 O O . PRO B 1 152 ? 21.548 -23.782 -18.942 1.00 19.39 152 PRO B O 1
ATOM 3333 N N . GLY B 1 153 ? 20.784 -22.167 -20.306 1.00 17.61 153 GLY B N 1
ATOM 3334 C CA . GLY B 1 153 ? 20.370 -21.304 -19.205 1.00 15.97 153 GLY B CA 1
ATOM 3335 C C . GLY B 1 153 ? 19.296 -21.943 -18.349 1.00 15.08 153 GLY B C 1
ATOM 3336 O O . GLY B 1 153 ? 19.313 -21.786 -17.138 1.00 16.92 153 GLY B O 1
ATOM 3337 N N . LEU B 1 154 ? 18.370 -22.678 -18.969 1.00 17.67 154 LEU B N 1
ATOM 3338 C CA . LEU B 1 154 ? 17.304 -23.361 -18.224 1.00 22.44 154 LEU B CA 1
ATOM 3339 C C . LEU B 1 154 ? 17.877 -24.421 -17.293 1.00 22.46 154 LEU B C 1
ATOM 3340 O O . LEU B 1 154 ? 17.308 -24.709 -16.230 1.00 19.11 154 LEU B O 1
ATOM 3345 N N . CYS B 1 155 ? 18.999 -25.004 -17.711 1.00 22.55 155 CYS B N 1
ATOM 3346 C CA . CYS B 1 155 ? 19.584 -26.140 -17.017 1.00 22.97 155 CYS B CA 1
ATOM 3347 C C . CYS B 1 155 ? 20.784 -25.776 -16.177 1.00 24.95 155 CYS B C 1
ATOM 3348 O O . CYS B 1 155 ? 21.438 -26.661 -15.657 1.00 32.40 155 CYS B O 1
ATOM 3351 N N . GLY B 1 156 ? 21.080 -24.482 -16.033 1.00 24.10 156 GLY B N 1
ATOM 3352 C CA . GLY B 1 156 ? 22.102 -24.057 -15.092 1.00 24.97 156 GLY B CA 1
ATOM 3353 C C . GLY B 1 156 ? 23.291 -23.281 -15.639 1.00 26.47 156 GLY B C 1
ATOM 3354 O O . GLY B 1 156 ? 24.015 -22.636 -14.882 1.00 28.09 156 GLY B O 1
ATOM 3355 N N . PHE B 1 157 ? 23.497 -23.347 -16.950 1.00 22.28 157 PHE B N 1
ATOM 3356 C CA . PHE B 1 157 ? 24.610 -22.660 -17.611 1.00 23.38 157 PHE B CA 1
ATOM 3357 C C . PHE B 1 157 ? 24.118 -21.297 -18.082 1.00 19.57 157 PHE B C 1
ATOM 3358 O O . PHE B 1 157 ? 23.728 -21.125 -19.223 1.00 18.31 157 PHE B O 1
ATOM 3366 N N . HIS B 1 158 ? 24.151 -20.321 -17.190 1.00 21.73 158 HIS B N 1
ATOM 3367 C CA . HIS B 1 158 ? 23.413 -19.081 -17.380 1.00 18.45 158 HIS B CA 1
ATOM 3368 C C . HIS B 1 158 ? 24.324 -17.909 -17.054 1.00 16.70 158 HIS B C 1
ATOM 3369 O O . HIS B 1 158 ? 24.995 -17.934 -16.026 1.00 21.34 158 HIS B O 1
ATOM 3376 N N . PRO B 1 159 ? 24.354 -16.874 -17.909 1.00 15.95 159 PRO B N 1
ATOM 3377 C CA . PRO B 1 159 ? 25.289 -15.776 -17.658 1.00 16.30 159 PRO B CA 1
ATOM 3378 C C . PRO B 1 159 ? 24.966 -14.954 -16.409 1.00 19.67 159 PRO B C 1
ATOM 3379 O O . PRO B 1 159 ? 25.852 -14.268 -15.895 1.00 20.49 159 PRO B O 1
ATOM 3383 N N . LEU B 1 160 ? 23.728 -15.017 -15.927 1.00 17.23 160 LEU B N 1
ATOM 3384 C CA . LEU B 1 160 ? 23.350 -14.259 -14.739 1.00 17.97 160 LEU B CA 1
ATOM 3385 C C . LEU B 1 160 ? 23.421 -15.111 -13.466 1.00 17.30 160 LEU B C 1
ATOM 3386 O O . LEU B 1 160 ? 23.117 -14.617 -12.378 1.00 14.99 160 LEU B O 1
ATOM 3391 N N . ARG B 1 161 ? 23.828 -16.377 -13.583 1.00 15.92 161 ARG B N 1
ATOM 3392 C CA . ARG B 1 161 ? 24.049 -17.199 -12.382 1.00 18.88 161 ARG B CA 1
ATOM 3393 C C . ARG B 1 161 ? 25.075 -16.551 -11.461 1.00 20.76 161 ARG B C 1
ATOM 3394 O O . ARG B 1 161 ? 26.115 -16.090 -11.939 1.00 23.41 161 ARG B O 1
ATOM 3402 N N . GLY B 1 162 ? 24.802 -16.529 -10.156 1.00 18.86 162 GLY B N 1
ATOM 3403 C CA . GLY B 1 162 ? 25.687 -15.891 -9.198 1.00 22.30 162 GLY B CA 1
ATOM 3404 C C . GLY B 1 162 ? 25.028 -14.689 -8.552 1.00 21.57 162 GLY B C 1
ATOM 3405 O O . GLY B 1 162 ? 23.867 -14.401 -8.835 1.00 18.15 162 GLY B O 1
ATOM 3406 N N . ALA B 1 163 ? 25.749 -13.995 -7.673 1.00 21.06 163 ALA B N 1
ATOM 3407 C CA . ALA B 1 163 ? 25.208 -12.771 -7.081 1.00 23.69 163 ALA B CA 1
ATOM 3408 C C . ALA B 1 163 ? 24.879 -11.806 -8.212 1.00 20.79 163 ALA B C 1
ATOM 3409 O O . ALA B 1 163 ? 25.577 -11.773 -9.230 1.00 18.93 163 ALA B O 1
ATOM 3411 N N . ASN B 1 164 ? 23.770 -11.094 -8.076 1.00 22.50 164 ASN B N 1
ATOM 3412 C CA . ASN B 1 164 ? 23.306 -10.195 -9.125 1.00 22.37 164 ASN B CA 1
ATOM 3413 C C . ASN B 1 164 ? 24.145 -8.927 -9.187 1.00 21.84 164 ASN B C 1
ATOM 3414 O O . ASN B 1 164 ? 24.496 -8.375 -8.149 1.00 19.84 164 ASN B O 1
ATOM 3419 N N . PHE B 1 165 ? 24.448 -8.445 -10.390 1.00 21.27 165 PHE B N 1
ATOM 3420 C CA . PHE B 1 165 ? 25.071 -7.124 -10.511 1.00 22.25 165 PHE B CA 1
ATOM 3421 C C . PHE B 1 165 ? 23.988 -6.057 -10.401 1.00 21.30 165 PHE B C 1
ATOM 3422 O O . PHE B 1 165 ? 23.465 -5.615 -11.426 1.00 17.23 165 PHE B O 1
ATOM 3430 N N . ASP B 1 166 ? 23.655 -5.635 -9.178 1.00 23.90 166 ASP B N 1
ATOM 3431 C CA . ASP B 1 166 ? 22.594 -4.652 -8.963 1.00 26.37 166 ASP B CA 1
ATOM 3432 C C . ASP B 1 166 ? 22.846 -3.318 -9.692 1.00 25.11 166 ASP B C 1
ATOM 3433 O O . ASP B 1 166 ? 21.900 -2.607 -10.035 1.00 18.79 166 ASP B O 1
ATOM 3438 N N . GLU B 1 167 ? 24.113 -2.969 -9.907 1.00 23.37 167 GLU B N 1
ATOM 3439 C CA . GLU B 1 167 ? 24.430 -1.720 -10.598 1.00 19.35 167 GLU B CA 1
ATOM 3440 C C . GLU B 1 167 ? 23.951 -1.745 -12.058 1.00 23.83 167 GLU B C 1
ATOM 3441 O O . GLU B 1 167 ? 23.735 -0.693 -12.647 1.00 26.88 167 GLU B O 1
ATOM 3447 N N . PHE B 1 168 ? 23.787 -2.935 -12.644 1.00 18.58 168 PHE B N 1
ATOM 3448 C CA . PHE B 1 168 ? 23.412 -3.035 -14.054 1.00 17.01 168 PHE B CA 1
ATOM 3449 C C . PHE B 1 168 ? 21.922 -3.280 -14.275 1.00 19.09 168 PHE B C 1
ATOM 3450 O O . PHE B 1 168 ? 21.320 -2.699 -15.182 1.00 21.52 168 PHE B O 1
ATOM 3458 N N . GLY B 1 169 ? 21.335 -4.180 -13.489 1.00 16.40 169 GLY B N 1
ATOM 3459 C CA . GLY B 1 169 ? 19.944 -4.531 -13.699 1.00 17.23 169 GLY B CA 1
ATOM 3460 C C . GLY B 1 169 ? 19.377 -5.422 -12.601 1.00 20.00 169 GLY B C 1
ATOM 3461 O O . GLY B 1 169 ? 20.043 -5.702 -11.594 1.00 19.38 169 GLY B O 1
ATOM 3462 N N . PRO B 1 170 ? 18.143 -5.886 -12.806 1.00 21.00 170 PRO B N 1
ATOM 3463 C CA . PRO B 1 170 ? 17.317 -6.555 -11.792 1.00 23.85 170 PRO B CA 1
ATOM 3464 C C . PRO B 1 170 ? 17.750 -7.998 -11.526 1.00 20.04 170 PRO B C 1
ATOM 3465 O O . PRO B 1 170 ? 18.283 -8.647 -12.434 1.00 19.94 170 PRO B O 1
ATOM 3469 N N . ARG B 1 171 ? 17.476 -8.501 -10.322 1.00 15.35 171 ARG B N 1
ATOM 3470 C CA . ARG B 1 171 ? 17.725 -9.909 -10.015 1.00 19.96 171 ARG B CA 1
ATOM 3471 C C . ARG B 1 171 ? 17.031 -10.824 -11.014 1.00 19.53 171 ARG B C 1
ATOM 3472 O O . ARG B 1 171 ? 17.617 -11.800 -11.504 1.00 20.17 171 ARG B O 1
ATOM 3480 N N . PHE B 1 172 ? 15.765 -10.534 -11.263 1.00 20.27 172 PHE B N 1
ATOM 3481 C CA . PHE B 1 172 ? 14.961 -11.370 -12.140 1.00 18.28 172 PHE B CA 1
ATOM 3482 C C . PHE B 1 172 ? 14.644 -10.609 -13.407 1.00 20.26 172 PHE B C 1
ATOM 3483 O O . PHE B 1 172 ? 13.947 -9.601 -13.378 1.00 26.02 172 PHE B O 1
ATOM 3491 N N . LEU B 1 173 ? 15.152 -11.100 -14.522 1.00 20.00 173 LEU B N 1
ATOM 3492 C CA . LEU B 1 173 ? 15.054 -10.381 -15.783 1.00 16.09 173 LEU B CA 1
ATOM 3493 C C . LEU B 1 173 ? 14.056 -11.055 -16.732 1.00 16.75 173 LEU B C 1
ATOM 3494 O O . LEU B 1 173 ? 14.191 -12.241 -17.042 1.00 15.19 173 LEU B O 1
ATOM 3499 N N . ALA B 1 174 ? 13.039 -10.329 -17.180 1.00 14.20 174 ALA B N 1
ATOM 3500 C CA . ALA B 1 174 ? 12.150 -10.885 -18.198 1.00 18.76 174 ALA B CA 1
ATOM 3501 C C . ALA B 1 174 ? 12.880 -11.004 -19.537 1.00 17.48 174 ALA B C 1
ATOM 3502 O O . ALA B 1 174 ? 13.724 -10.174 -19.855 1.00 18.08 174 ALA B O 1
ATOM 3504 N N . THR B 1 175 ? 12.558 -12.030 -20.321 1.00 17.76 175 THR B N 1
ATOM 3505 C CA . THR B 1 175 ? 13.174 -12.165 -21.644 1.00 19.14 175 THR B CA 1
ATOM 3506 C C . THR B 1 175 ? 12.115 -12.325 -22.742 1.00 19.76 175 THR B C 1
ATOM 3507 O O . THR B 1 175 ? 12.451 -12.556 -23.902 1.00 22.52 175 THR B O 1
ATOM 3511 N N . SER B 1 176 ? 10.845 -12.174 -22.381 1.00 14.05 176 SER B N 1
ATOM 3512 C CA . SER B 1 176 ? 9.762 -12.186 -23.354 1.00 15.86 176 SER B CA 1
ATOM 3513 C C . SER B 1 176 ? 9.793 -10.943 -24.266 1.00 24.74 176 SER B C 1
ATOM 3514 O O . SER B 1 176 ? 9.141 -10.900 -25.319 1.00 23.79 176 SER B O 1
ATOM 3517 N N . ASP B 1 177 ? 10.542 -9.930 -23.859 1.00 21.70 177 ASP B N 1
ATOM 3518 C CA . ASP B 1 177 ? 10.666 -8.722 -24.663 1.00 21.47 177 ASP B CA 1
ATOM 3519 C C . ASP B 1 177 ? 12.109 -8.482 -25.106 1.00 21.16 177 ASP B C 1
ATOM 3520 O O . ASP B 1 177 ? 12.529 -7.340 -25.220 1.00 22.12 177 ASP B O 1
ATOM 3525 N N . ALA B 1 178 ? 12.872 -9.545 -25.365 1.00 18.36 178 ALA B N 1
ATOM 3526 C CA . ALA B 1 178 ? 14.315 -9.382 -25.562 1.00 17.27 178 ALA B CA 1
ATOM 3527 C C . ALA B 1 178 ? 14.715 -8.774 -26.909 1.00 17.70 178 ALA B C 1
ATOM 3528 O O . ALA B 1 178 ? 15.777 -8.157 -27.004 1.00 17.78 178 ALA B O 1
ATOM 3530 N N . TYR B 1 179 ? 13.901 -8.959 -27.945 1.00 14.08 179 TYR B N 1
ATOM 3531 C CA . TYR B 1 179 ? 14.307 -8.517 -29.286 1.00 18.29 179 TYR B CA 1
ATOM 3532 C C . TYR B 1 179 ? 13.423 -7.358 -29.776 1.00 16.24 179 TYR B C 1
ATOM 3533 O O . TYR B 1 179 ? 12.322 -7.553 -30.299 1.00 16.21 179 TYR B O 1
ATOM 3542 N N . ASP B 1 180 ? 13.939 -6.151 -29.568 1.00 19.03 180 ASP B N 1
ATOM 3543 C CA . ASP B 1 180 ? 13.292 -4.873 -29.871 1.00 23.75 180 ASP B CA 1
ATOM 3544 C C . ASP B 1 180 ? 12.547 -4.845 -31.210 1.00 22.96 180 ASP B C 1
ATOM 3545 O O . ASP B 1 180 ? 13.138 -5.081 -32.249 1.00 19.71 180 ASP B O 1
ATOM 3550 N N . LEU B 1 181 ? 11.251 -4.552 -31.170 1.00 18.20 181 LEU B N 1
ATOM 3551 C CA . LEU B 1 181 ? 10.420 -4.519 -32.368 1.00 18.03 181 LEU B CA 1
ATOM 3552 C C . LEU B 1 181 ? 10.872 -3.438 -33.364 1.00 19.12 181 LEU B C 1
ATOM 3553 O O . LEU B 1 181 ? 10.983 -3.690 -34.562 1.00 19.17 181 LEU B O 1
ATOM 3558 N N . GLU B 1 182 ? 11.118 -2.229 -32.874 1.00 20.40 182 GLU B N 1
ATOM 3559 C CA . GLU B 1 182 ? 11.470 -1.130 -33.775 1.00 26.92 182 GLU B CA 1
ATOM 3560 C C . GLU B 1 182 ? 12.795 -1.408 -34.502 1.00 22.34 182 GLU B C 1
ATOM 3561 O O . GLU B 1 182 ? 12.940 -1.089 -35.684 1.00 22.97 182 GLU B O 1
ATOM 3567 N N . LEU B 1 183 ? 13.751 -2.026 -33.826 1.00 17.39 183 LEU B N 1
ATOM 3568 C CA . LEU B 1 183 ? 15.005 -2.396 -34.486 1.00 20.63 183 LEU B CA 1
ATOM 3569 C C . LEU B 1 183 ? 14.784 -3.468 -35.555 1.00 19.30 183 LEU B C 1
ATOM 3570 O O . LEU B 1 183 ? 15.447 -3.455 -36.586 1.00 19.84 183 LEU B O 1
ATOM 3575 N N . ARG B 1 184 ? 13.866 -4.399 -35.312 1.00 20.44 184 ARG B N 1
ATOM 3576 C CA . ARG B 1 184 ? 13.543 -5.404 -36.323 1.00 18.50 184 ARG B CA 1
ATOM 3577 C C . ARG B 1 184 ? 12.836 -4.749 -37.511 1.00 17.57 184 ARG B C 1
ATOM 3578 O O . ARG B 1 184 ? 13.114 -5.063 -38.664 1.00 18.79 184 ARG B O 1
ATOM 3586 N N . LYS B 1 185 ? 11.935 -3.823 -37.239 1.00 16.36 185 LYS B N 1
ATOM 3587 C CA . LYS B 1 185 ? 11.299 -3.105 -38.342 1.00 19.21 185 LYS B CA 1
ATOM 3588 C C . LYS B 1 185 ? 12.320 -2.265 -39.130 1.00 22.02 185 LYS B C 1
ATOM 3589 O O . LYS B 1 185 ? 12.190 -2.102 -40.341 1.00 24.26 185 LYS B O 1
ATOM 3595 N N . LEU B 1 186 ? 13.322 -1.731 -38.438 1.00 21.74 186 LEU B N 1
ATOM 3596 C CA . LEU B 1 186 ? 14.406 -0.988 -39.089 1.00 23.25 186 LEU B CA 1
ATOM 3597 C C . LEU B 1 186 ? 15.176 -1.902 -40.045 1.00 21.05 186 LEU B C 1
ATOM 3598 O O . LEU B 1 186 ? 15.456 -1.537 -41.188 1.00 21.70 186 LEU B O 1
ATOM 3603 N N . LEU B 1 187 ? 15.492 -3.100 -39.574 1.00 15.96 187 LEU B N 1
ATOM 3604 C CA . LEU B 1 187 ? 16.231 -4.065 -40.380 1.00 17.65 187 LEU B CA 1
ATOM 3605 C C . LEU B 1 187 ? 15.486 -4.383 -41.669 1.00 21.07 187 LEU B C 1
ATOM 3606 O O . LEU B 1 187 ? 16.061 -4.310 -42.757 1.00 20.82 187 LEU B O 1
ATOM 3611 N N . PHE B 1 188 ? 14.206 -4.724 -41.552 1.00 19.35 188 PHE B N 1
ATOM 3612 C CA . PHE B 1 188 ? 13.419 -5.024 -42.743 1.00 24.62 188 PHE B CA 1
ATOM 3613 C C . PHE B 1 188 ? 13.215 -3.827 -43.667 1.00 23.42 188 PHE B C 1
ATOM 3614 O O . PHE B 1 188 ? 13.158 -3.987 -44.881 1.00 26.19 188 PHE B O 1
ATOM 3622 N N . SER B 1 189 ? 13.094 -2.636 -43.095 1.00 19.16 189 SER B N 1
ATOM 3623 C CA . SER B 1 189 ? 13.067 -1.413 -43.883 1.00 24.49 189 SER B CA 1
ATOM 3624 C C . SER B 1 189 ? 14.353 -1.233 -44.687 1.00 25.79 189 SER B C 1
ATOM 3625 O O . SER B 1 189 ? 14.316 -0.814 -45.854 1.00 25.32 189 SER B O 1
ATOM 3628 N N . LYS B 1 190 ? 15.495 -1.521 -44.067 1.00 23.38 190 LYS B N 1
ATOM 3629 C CA . LYS B 1 190 ? 16.770 -1.362 -44.769 1.00 23.46 190 LYS B CA 1
ATOM 3630 C C . LYS B 1 190 ? 16.972 -2.464 -45.827 1.00 26.96 190 LYS B C 1
ATOM 3631 O O . LYS B 1 190 ? 17.561 -2.205 -46.871 1.00 26.88 190 LYS B O 1
ATOM 3637 N N . LYS B 1 191 ? 16.492 -3.682 -45.560 1.00 21.93 191 LYS B N 1
ATOM 3638 C CA . LYS B 1 191 ? 16.487 -4.732 -46.580 1.00 23.30 191 LYS B CA 1
ATOM 3639 C C . LYS B 1 191 ? 15.765 -4.252 -47.830 1.00 27.08 191 LYS B C 1
ATOM 3640 O O . LYS B 1 191 ? 16.238 -4.448 -48.961 1.00 24.06 191 LYS B O 1
ATOM 3646 N N . LYS B 1 192 ? 14.605 -3.634 -47.622 1.00 30.02 192 LYS B N 1
ATOM 3647 C CA . LYS B 1 192 ? 13.833 -3.107 -48.738 1.00 33.32 192 LYS B CA 1
ATOM 3648 C C . LYS B 1 192 ? 14.594 -1.983 -49.437 1.00 31.73 192 LYS B C 1
ATOM 3649 O O . LYS B 1 192 ? 14.773 -2.012 -50.658 1.00 29.44 192 LYS B O 1
ATOM 3655 N N . GLU B 1 193 ? 15.046 -1.004 -48.657 1.00 28.92 193 GLU B N 1
ATOM 3656 C CA . GLU B 1 193 ? 15.756 0.163 -49.197 1.00 32.82 193 GLU B CA 1
ATOM 3657 C C . GLU B 1 193 ? 16.998 -0.252 -49.988 1.00 26.86 193 GLU B C 1
ATOM 3658 O O . GLU B 1 193 ? 17.323 0.332 -51.020 1.00 27.84 193 GLU B O 1
ATOM 3664 N N . LEU B 1 194 ? 17.681 -1.285 -49.509 1.00 26.91 194 LEU B N 1
ATOM 3665 C CA . LEU B 1 194 ? 18.922 -1.718 -50.150 1.00 29.40 194 LEU B CA 1
ATOM 3666 C C . LEU B 1 194 ? 18.675 -2.702 -51.294 1.00 31.02 194 LEU B C 1
ATOM 3667 O O . LEU B 1 194 ? 19.624 -3.167 -51.930 1.00 28.77 194 LEU B O 1
ATOM 3672 N N . ASN B 1 195 ? 17.404 -3.018 -51.542 1.00 26.89 195 ASN B N 1
ATOM 3673 C CA . ASN B 1 195 ? 17.032 -3.988 -52.574 1.00 25.59 195 ASN B CA 1
ATOM 3674 C C . ASN B 1 195 ? 17.793 -5.309 -52.449 1.00 27.84 195 ASN B C 1
ATOM 3675 O O . ASN B 1 195 ? 18.321 -5.834 -53.430 1.00 30.53 195 ASN B O 1
ATOM 3680 N N . ILE B 1 196 ? 17.861 -5.825 -51.233 1.00 25.46 196 ILE B N 1
ATOM 3681 C CA . ILE B 1 196 ? 18.506 -7.102 -50.987 1.00 30.04 196 ILE B CA 1
ATOM 3682 C C . ILE B 1 196 ? 17.486 -8.204 -51.212 1.00 29.03 196 ILE B C 1
ATOM 3683 O O . ILE B 1 196 ? 16.429 -8.229 -50.579 1.00 25.73 196 ILE B O 1
ATOM 3688 N N . GLU B 1 197 ? 17.783 -9.084 -52.158 1.00 31.44 197 GLU B N 1
ATOM 3689 C CA . GLU B 1 197 ? 16.846 -10.132 -52.525 1.00 33.01 197 GLU B CA 1
ATOM 3690 C C . GLU B 1 197 ? 16.977 -11.353 -51.612 1.00 26.99 197 GLU B C 1
ATOM 3691 O O . GLU B 1 197 ? 16.057 -12.170 -51.527 1.00 30.56 197 GLU B O 1
ATOM 3697 N N . ARG B 1 198 ? 18.115 -11.474 -50.938 1.00 23.20 198 ARG B N 1
ATOM 3698 C CA . ARG B 1 198 ? 18.327 -12.536 -49.942 1.00 24.39 198 ARG B CA 1
ATOM 3699 C C . ARG B 1 198 ? 17.182 -12.615 -48.917 1.00 23.94 198 ARG B C 1
ATOM 3700 O O . ARG B 1 198 ? 16.786 -11.607 -48.330 1.00 21.62 198 ARG B O 1
ATOM 3708 N N . LYS B 1 199 ? 16.661 -13.817 -48.688 1.00 22.29 199 LYS B N 1
ATOM 3709 C CA . LYS B 1 199 ? 15.540 -13.979 -47.751 1.00 23.74 199 LYS B CA 1
ATOM 3710 C C . LYS B 1 199 ? 15.959 -13.657 -46.321 1.00 22.30 199 LYS B C 1
ATOM 3711 O O . LYS B 1 199 ? 17.029 -14.070 -45.868 1.00 21.30 199 LYS B O 1
ATOM 3717 N N . ILE B 1 200 ? 15.118 -12.914 -45.613 1.00 18.36 200 ILE B N 1
ATOM 3718 C CA . ILE B 1 200 ? 15.334 -12.676 -44.194 1.00 19.41 200 ILE B CA 1
ATOM 3719 C C . ILE B 1 200 ? 14.106 -13.153 -43.447 1.00 22.28 200 ILE B C 1
ATOM 3720 O O . ILE B 1 200 ? 13.042 -12.522 -43.497 1.00 21.69 200 ILE B O 1
ATOM 3725 N N . HIS B 1 201 ? 14.264 -14.292 -42.779 1.00 19.45 201 HIS B N 1
ATOM 3726 C CA . HIS B 1 201 ? 13.201 -14.866 -41.974 1.00 19.74 201 HIS B CA 1
ATOM 3727 C C . HIS B 1 201 ? 13.116 -14.122 -40.657 1.00 17.49 201 HIS B C 1
ATOM 3728 O O . HIS B 1 201 ? 14.005 -13.359 -40.309 1.00 17.03 201 HIS B O 1
ATOM 3735 N N . GLU B 1 202 ? 12.029 -14.343 -39.940 1.00 16.07 202 GLU B N 1
ATOM 3736 C CA . GLU B 1 202 ? 11.905 -13.847 -38.582 1.00 21.59 202 GLU B CA 1
ATOM 3737 C C . GLU B 1 202 ? 11.559 -15.074 -37.758 1.00 21.47 202 GLU B C 1
ATOM 3738 O O . GLU B 1 202 ? 10.599 -15.766 -38.075 1.00 18.20 202 GLU B O 1
ATOM 3744 N N . GLY B 1 203 ? 12.357 -15.387 -36.745 1.00 18.05 203 GLY B N 1
ATOM 3745 C CA . GLY B 1 203 ? 12.063 -16.570 -35.951 1.00 16.12 203 GLY B CA 1
ATOM 3746 C C . GLY B 1 203 ? 12.889 -16.774 -34.697 1.00 13.44 203 GLY B C 1
ATOM 3747 O O . GLY B 1 203 ? 13.576 -15.869 -34.209 1.00 14.34 203 GLY B O 1
ATOM 3748 N N . THR B 1 204 ? 12.827 -17.997 -34.188 1.00 13.93 204 THR B N 1
ATOM 3749 C CA . THR B 1 204 ? 13.399 -18.341 -32.891 1.00 15.52 204 THR B CA 1
ATOM 3750 C C . THR B 1 204 ? 14.746 -19.009 -33.014 1.00 12.59 204 THR B C 1
ATOM 3751 O O . THR B 1 204 ? 14.890 -20.014 -33.710 1.00 16.09 204 THR B O 1
ATOM 3755 N N . TYR B 1 205 ? 15.711 -18.445 -32.315 1.00 11.66 205 TYR B N 1
ATOM 3756 C CA . TYR B 1 205 ? 17.072 -18.942 -32.233 1.00 14.38 205 TYR B CA 1
ATOM 3757 C C . TYR B 1 205 ? 17.228 -19.779 -30.986 1.00 13.61 205 TYR B C 1
ATOM 3758 O O . TYR B 1 205 ? 16.854 -19.340 -29.905 1.00 13.97 205 TYR B O 1
ATOM 3767 N N . SER B 1 206 ? 17.789 -20.973 -31.117 1.00 12.43 206 SER B N 1
ATOM 3768 C CA . SER B 1 206 ? 18.079 -21.761 -29.937 1.00 13.62 206 SER B CA 1
ATOM 3769 C C . SER B 1 206 ? 19.573 -21.801 -29.730 1.00 16.66 206 SER B C 1
ATOM 3770 O O . SER B 1 206 ? 20.339 -22.135 -30.646 1.00 14.44 206 SER B O 1
ATOM 3773 N N . TYR B 1 207 ? 19.985 -21.493 -28.510 1.00 15.37 207 TYR B N 1
ATOM 3774 C CA . TYR B 1 207 ? 21.390 -21.571 -28.160 1.00 15.88 207 TYR B CA 1
ATOM 3775 C C . TYR B 1 207 ? 21.681 -22.949 -27.586 1.00 17.30 207 TYR B C 1
ATOM 3776 O O . TYR B 1 207 ? 20.969 -23.412 -26.696 1.00 15.35 207 TYR B O 1
ATOM 3785 N N . VAL B 1 208 ? 22.700 -23.620 -28.123 1.00 13.26 208 VAL B N 1
ATOM 3786 C CA . VAL B 1 208 ? 23.181 -24.870 -27.551 1.00 11.15 208 VAL B CA 1
ATOM 3787 C C . VAL B 1 208 ? 24.695 -24.769 -27.411 1.00 13.92 208 VAL B C 1
ATOM 3788 O O . VAL B 1 208 ? 25.342 -23.973 -28.089 1.00 16.45 208 VAL B O 1
ATOM 3792 N N . HIS B 1 209 ? 25.255 -25.550 -26.506 1.00 14.57 209 HIS B N 1
ATOM 3793 C CA . HIS B 1 209 ? 26.643 -25.350 -26.118 1.00 15.49 209 HIS B CA 1
ATOM 3794 C C . HIS B 1 209 ? 27.661 -25.654 -27.240 1.00 17.16 209 HIS B C 1
ATOM 3795 O O . HIS B 1 209 ? 28.646 -24.920 -27.415 1.00 16.85 209 HIS B O 1
ATOM 3802 N N . GLY B 1 210 ? 27.416 -26.699 -28.022 1.00 15.47 210 GLY B N 1
ATOM 3803 C CA . GLY B 1 210 ? 28.423 -27.157 -28.975 1.00 16.58 210 GLY B CA 1
ATOM 3804 C C . GLY B 1 210 ? 29.500 -27.930 -28.228 1.00 18.05 210 GLY B C 1
ATOM 3805 O O . GLY B 1 210 ? 29.355 -28.204 -27.041 1.00 18.84 210 GLY B O 1
ATOM 3806 N N . PRO B 1 211 ? 30.613 -28.263 -28.901 1.00 17.65 211 PRO B N 1
ATOM 3807 C CA . PRO B 1 211 ? 30.990 -27.899 -30.265 1.00 17.61 211 PRO B CA 1
ATOM 3808 C C . PRO B 1 211 ? 30.524 -28.905 -31.299 1.00 20.86 211 PRO B C 1
ATOM 3809 O O . PRO B 1 211 ? 30.896 -28.760 -32.456 1.00 24.26 211 PRO B O 1
ATOM 3813 N N . THR B 1 212 ? 29.765 -29.925 -30.902 1.00 19.91 212 THR B N 1
ATOM 3814 C CA . THR B 1 212 ? 29.238 -30.850 -31.899 1.00 16.29 212 THR B CA 1
ATOM 3815 C C . THR B 1 212 ? 28.144 -30.171 -32.707 1.00 17.97 212 THR B C 1
ATOM 3816 O O . THR B 1 212 ? 27.399 -29.346 -32.178 1.00 16.20 212 THR B O 1
ATOM 3820 N N . PHE B 1 213 ? 28.041 -30.520 -33.985 1.00 15.46 213 PHE B N 1
ATOM 3821 C CA . PHE B 1 213 ? 26.819 -30.248 -34.717 1.00 18.09 213 PHE B CA 1
ATOM 3822 C C . PHE B 1 213 ? 25.777 -31.263 -34.242 1.00 20.54 213 PHE B C 1
ATOM 3823 O O . PHE B 1 213 ? 26.128 -32.350 -33.800 1.00 18.86 213 PHE B O 1
ATOM 3831 N N . GLU B 1 214 ? 24.507 -30.899 -34.335 1.00 16.96 214 GLU B N 1
ATOM 3832 C CA . GLU B 1 214 ? 23.427 -31.709 -33.779 1.00 20.37 214 GLU B CA 1
ATOM 3833 C C . GLU B 1 214 ? 23.245 -33.022 -34.508 1.00 20.94 214 GLU B C 1
ATOM 3834 O O . GLU B 1 214 ? 23.365 -33.076 -35.736 1.00 19.96 214 GLU B O 1
ATOM 3840 N N . SER B 1 215 ? 22.924 -34.070 -33.753 1.00 19.10 215 SER B N 1
ATOM 3841 C CA . SER B 1 215 ? 22.510 -35.341 -34.347 1.00 19.12 215 SER B CA 1
ATOM 3842 C C . SER B 1 215 ? 21.140 -35.160 -34.999 1.00 17.46 215 SER B C 1
ATOM 3843 O O . SER B 1 215 ? 20.484 -34.134 -34.803 1.00 15.81 215 SER B O 1
ATOM 3846 N N . ARG B 1 216 ? 20.692 -36.146 -35.768 1.00 16.42 216 ARG B N 1
ATOM 3847 C CA . ARG B 1 216 ? 19.356 -36.031 -36.375 1.00 20.79 216 ARG B CA 1
ATOM 3848 C C . ARG B 1 216 ? 18.282 -35.946 -35.295 1.00 20.88 216 ARG B C 1
ATOM 3849 O O . ARG B 1 216 ? 17.360 -35.126 -35.376 1.00 16.19 216 ARG B O 1
ATOM 3857 N N . ALA B 1 217 ? 18.421 -36.784 -34.270 1.00 17.30 217 ALA B N 1
ATOM 3858 C CA . ALA B 1 217 ? 17.440 -36.792 -33.188 1.00 19.32 217 ALA B CA 1
ATOM 3859 C C . ALA B 1 217 ? 17.460 -35.485 -32.417 1.00 17.95 217 ALA B C 1
ATOM 3860 O O . ALA B 1 217 ? 16.405 -35.010 -31.964 1.00 18.48 217 ALA B O 1
ATOM 3862 N N . GLU B 1 218 ? 18.642 -34.902 -32.243 1.00 16.33 218 GLU B N 1
ATOM 3863 C CA . GLU B 1 218 ? 18.750 -33.623 -31.535 1.00 14.12 218 GLU B CA 1
ATOM 3864 C C . GLU B 1 218 ? 18.075 -32.486 -32.315 1.00 19.39 218 GLU B C 1
ATOM 3865 O O . GLU B 1 218 ? 17.395 -31.651 -31.726 1.00 17.93 218 GLU B O 1
ATOM 3871 N N . SER B 1 219 ? 18.278 -32.460 -33.629 1.00 19.56 219 SER B N 1
ATOM 3872 C CA . SER B 1 219 ? 17.641 -31.475 -34.507 1.00 19.78 219 SER B CA 1
ATOM 3873 C C . SER B 1 219 ? 16.140 -31.658 -34.524 1.00 18.91 219 SER B C 1
ATOM 3874 O O . SER B 1 219 ? 15.395 -30.680 -34.546 1.00 21.49 219 SER B O 1
ATOM 3877 N N . ARG B 1 220 ? 15.700 -32.914 -34.506 1.00 18.07 220 ARG B N 1
ATOM 3878 C CA . ARG B 1 220 ? 14.281 -33.198 -34.524 1.00 18.41 220 ARG B CA 1
ATOM 3879 C C . ARG B 1 220 ? 13.687 -32.690 -33.222 1.00 20.01 220 ARG B C 1
ATOM 3880 O O . ARG B 1 220 ? 12.600 -32.108 -33.211 1.00 17.57 220 ARG B O 1
ATOM 3888 N N . PHE B 1 221 ? 14.424 -32.890 -32.132 1.00 18.10 221 PHE B N 1
ATOM 3889 C CA . PHE B 1 221 ? 14.001 -32.407 -30.823 1.00 21.14 221 PHE B CA 1
ATOM 3890 C C . PHE B 1 221 ? 13.917 -30.880 -30.831 1.00 18.04 221 PHE B C 1
ATOM 3891 O O . PHE B 1 221 ? 12.925 -30.289 -30.372 1.00 18.57 221 PHE B O 1
ATOM 3899 N N . LEU B 1 222 ? 14.953 -30.243 -31.364 1.00 16.77 222 LEU B N 1
ATOM 3900 C CA . LEU B 1 222 ? 14.982 -28.778 -31.437 1.00 15.38 222 LEU B CA 1
ATOM 3901 C C . LEU B 1 222 ? 13.816 -28.251 -32.262 1.00 16.36 222 LEU B C 1
ATOM 3902 O O . LEU B 1 222 ? 13.152 -27.291 -31.873 1.00 16.90 222 LEU B O 1
ATOM 3907 N N . ARG B 1 223 ? 13.561 -28.885 -33.400 1.00 16.59 223 ARG B N 1
ATOM 3908 C CA . ARG B 1 223 ? 12.424 -28.493 -34.226 1.00 16.82 223 ARG B CA 1
ATOM 3909 C C . ARG B 1 223 ? 11.084 -28.558 -33.476 1.00 18.59 223 ARG B C 1
ATOM 3910 O O . ARG B 1 223 ? 10.294 -27.598 -33.485 1.00 19.46 223 ARG B O 1
ATOM 3918 N N . LEU B 1 224 ? 10.816 -29.676 -32.820 1.00 17.92 224 LEU B N 1
ATOM 3919 C CA . LEU B 1 224 ? 9.535 -29.805 -32.131 1.00 21.04 224 LEU B CA 1
ATOM 3920 C C . LEU B 1 224 ? 9.457 -28.884 -30.916 1.00 18.30 224 LEU B C 1
ATOM 3921 O O . LEU B 1 224 ? 8.361 -28.533 -30.479 1.00 18.04 224 LEU B O 1
ATOM 3926 N N . ALA B 1 225 ? 10.610 -28.488 -30.374 1.00 15.91 225 ALA B N 1
ATOM 3927 C CA . ALA B 1 225 ? 10.664 -27.505 -29.287 1.00 19.89 225 ALA B CA 1
ATOM 3928 C C . ALA B 1 225 ? 10.301 -26.075 -29.729 1.00 22.35 225 ALA B C 1
ATOM 3929 O O . ALA B 1 225 ? 10.094 -25.201 -28.892 1.00 23.22 225 ALA B O 1
ATOM 3931 N N . GLY B 1 226 ? 10.263 -25.843 -31.039 1.00 23.57 226 GLY B N 1
ATOM 3932 C CA . GLY B 1 226 ? 9.914 -24.544 -31.600 1.00 22.75 226 GLY B CA 1
ATOM 3933 C C . GLY B 1 226 ? 11.120 -23.783 -32.141 1.00 20.16 226 GLY B C 1
ATOM 3934 O O . GLY B 1 226 ? 11.037 -22.581 -32.388 1.00 19.11 226 GLY B O 1
ATOM 3935 N N . THR B 1 227 ? 12.245 -24.470 -32.335 1.00 15.22 227 THR B N 1
ATOM 3936 C CA . THR B 1 227 ? 13.448 -23.808 -32.871 1.00 15.74 227 THR B CA 1
ATOM 3937 C C . THR B 1 227 ? 13.358 -23.551 -34.377 1.00 18.02 227 THR B C 1
ATOM 3938 O O . THR B 1 227 ? 12.994 -24.454 -35.125 1.00 17.09 227 THR B O 1
ATOM 3942 N N . ASP B 1 228 ? 13.736 -22.351 -34.835 1.00 15.11 228 ASP B N 1
ATOM 3943 C CA . ASP B 1 228 ? 13.859 -22.109 -36.264 1.00 14.26 228 ASP B CA 1
ATOM 3944 C C . ASP B 1 228 ? 15.323 -22.215 -36.730 1.00 16.79 228 ASP B C 1
ATOM 3945 O O . ASP B 1 228 ? 15.603 -22.719 -37.828 1.00 15.35 228 ASP B O 1
ATOM 3950 N N . ALA B 1 229 ? 16.251 -21.769 -35.884 1.00 13.61 229 ALA B N 1
ATOM 3951 C CA . ALA B 1 229 ? 17.681 -21.844 -36.178 1.00 13.18 229 ALA B CA 1
ATOM 3952 C C . ALA B 1 229 ? 18.457 -22.132 -34.895 1.00 15.59 229 ALA B C 1
ATOM 3953 O O . ALA B 1 229 ? 18.066 -21.662 -33.822 1.00 15.24 229 ALA B O 1
ATOM 3955 N N . VAL B 1 230 ? 19.541 -22.901 -35.004 1.00 13.28 230 VAL B N 1
ATOM 3956 C CA . VAL B 1 230 ? 20.317 -23.288 -33.826 1.00 15.38 230 VAL B CA 1
ATOM 3957 C C . VAL B 1 230 ? 21.758 -22.810 -33.944 1.00 17.63 230 VAL B C 1
ATOM 3958 O O . VAL B 1 230 ? 22.357 -22.856 -35.019 1.00 14.48 230 VAL B O 1
ATOM 3962 N N . GLY B 1 231 ? 22.323 -22.332 -32.845 1.00 15.87 231 GLY B N 1
ATOM 3963 C CA . GLY B 1 231 ? 23.705 -21.898 -32.901 1.00 16.51 231 GLY B CA 1
ATOM 3964 C C . GLY B 1 231 ? 24.376 -22.034 -31.551 1.00 15.18 231 GLY B C 1
ATOM 3965 O O . GLY B 1 231 ? 23.730 -22.323 -30.545 1.00 11.66 231 GLY B O 1
ATOM 3966 N N . MET B 1 232 ? 25.678 -21.791 -31.528 1.00 15.72 232 MET B N 1
ATOM 3967 C CA . MET B 1 232 ? 26.494 -22.054 -30.349 1.00 13.09 232 MET B CA 1
ATOM 3968 C C . MET B 1 232 ? 26.945 -20.774 -29.656 1.00 16.35 232 MET B C 1
ATOM 3969 O O . MET B 1 232 ? 27.888 -20.795 -28.870 1.00 15.89 232 MET B O 1
ATOM 3974 N N . SER B 1 233 ? 26.266 -19.668 -29.933 1.00 15.64 233 SER B N 1
ATOM 3975 C CA . SER B 1 233 ? 26.671 -18.408 -29.350 1.00 20.10 233 SER B CA 1
ATOM 3976 C C . SER B 1 233 ? 25.488 -17.485 -29.102 1.00 19.40 233 SER B C 1
ATOM 3977 O O . SER B 1 233 ? 24.326 -17.906 -29.208 1.00 16.60 233 SER B O 1
ATOM 3980 N N . THR B 1 234 ? 25.817 -16.246 -28.723 1.00 16.08 234 THR B N 1
ATOM 3981 C CA . THR B 1 234 ? 24.949 -15.073 -28.855 1.00 15.66 234 THR B CA 1
ATOM 3982 C C . THR B 1 234 ? 23.898 -14.885 -27.748 1.00 18.29 234 THR B C 1
ATOM 3983 O O . THR B 1 234 ? 23.764 -13.786 -27.211 1.00 17.96 234 THR B O 1
ATOM 3987 N N . VAL B 1 235 ? 23.163 -15.928 -27.403 1.00 11.32 235 VAL B N 1
ATOM 3988 C CA . VAL B 1 235 ? 22.115 -15.765 -26.390 1.00 13.27 235 VAL B CA 1
ATOM 3989 C C . VAL B 1 235 ? 22.659 -15.290 -25.037 1.00 15.00 235 VAL B C 1
ATOM 3990 O O . VAL B 1 235 ? 22.032 -14.433 -24.410 1.00 16.29 235 VAL B O 1
ATOM 3994 N N . PRO B 1 236 ? 23.828 -15.803 -24.590 1.00 15.51 236 PRO B N 1
ATOM 3995 C CA . PRO B 1 236 ? 24.298 -15.232 -23.315 1.00 14.88 236 PRO B CA 1
ATOM 3996 C C . PRO B 1 236 ? 24.609 -13.731 -23.399 1.00 14.63 236 PRO B C 1
ATOM 3997 O O . PRO B 1 236 ? 24.353 -12.982 -22.444 1.00 13.51 236 PRO B O 1
ATOM 4001 N N . GLU B 1 237 ? 25.141 -13.294 -24.530 1.00 14.97 237 GLU B N 1
ATOM 4002 C CA . GLU B 1 237 ? 25.357 -11.858 -24.765 1.00 16.45 237 GLU B CA 1
ATOM 4003 C C . GLU B 1 237 ? 24.058 -11.063 -24.780 1.00 18.15 237 GLU B C 1
ATOM 4004 O O . GLU B 1 237 ? 23.994 -9.962 -24.226 1.00 15.90 237 GLU B O 1
ATOM 4010 N N . VAL B 1 238 ? 23.045 -11.601 -25.463 1.00 12.87 238 VAL B N 1
ATOM 4011 C CA . VAL B 1 238 ? 21.720 -10.961 -25.525 1.00 15.24 238 VAL B CA 1
ATOM 4012 C C . VAL B 1 238 ? 21.153 -10.760 -24.119 1.00 16.41 238 VAL B C 1
ATOM 4013 O O . VAL B 1 238 ? 20.656 -9.677 -23.767 1.00 12.34 238 VAL B O 1
ATOM 4017 N N . VAL B 1 239 ? 21.181 -11.829 -23.334 1.00 11.14 239 VAL B N 1
ATOM 4018 C CA . VAL B 1 239 ? 20.643 -11.784 -21.991 1.00 12.04 239 VAL B CA 1
ATOM 4019 C C . VAL B 1 239 ? 21.409 -10.755 -21.164 1.00 15.16 239 VAL B C 1
ATOM 4020 O O . VAL B 1 239 ? 20.812 -9.993 -20.402 1.00 14.84 239 VAL B O 1
ATOM 4024 N N . THR B 1 240 ? 22.725 -10.702 -21.351 1.00 12.01 240 THR B N 1
ATOM 4025 C CA . THR B 1 240 ? 23.532 -9.757 -20.575 1.00 13.89 240 THR B CA 1
ATOM 4026 C C . THR B 1 240 ? 23.297 -8.302 -21.015 1.00 15.47 240 THR B C 1
ATOM 4027 O O . THR B 1 240 ? 23.243 -7.396 -20.182 1.00 16.56 240 THR B O 1
ATOM 4031 N N . ALA B 1 241 ? 23.156 -8.079 -22.321 1.00 15.65 241 ALA B N 1
ATOM 4032 C CA . ALA B 1 241 ? 22.860 -6.742 -22.827 1.00 13.35 241 ALA B CA 1
ATOM 4033 C C . ALA B 1 241 ? 21.494 -6.298 -22.280 1.00 14.31 241 ALA B C 1
ATOM 4034 O O . ALA B 1 241 ? 21.327 -5.168 -21.867 1.00 15.51 241 ALA B O 1
ATOM 4036 N N . ARG B 1 242 ? 20.530 -7.208 -22.242 1.00 17.59 242 ARG B N 1
ATOM 4037 C CA . ARG B 1 242 ? 19.187 -6.876 -21.717 1.00 17.07 242 ARG B CA 1
ATOM 4038 C C . ARG B 1 242 ? 19.218 -6.561 -20.236 1.00 17.78 242 ARG B C 1
ATOM 4039 O O . ARG B 1 242 ? 18.522 -5.667 -19.770 1.00 17.65 242 ARG B O 1
ATOM 4047 N N . HIS B 1 243 ? 20.026 -7.304 -19.494 1.00 16.35 243 HIS B N 1
ATOM 4048 C CA . HIS B 1 243 ? 20.194 -7.064 -18.075 1.00 16.61 243 HIS B CA 1
ATOM 4049 C C . HIS B 1 243 ? 20.752 -5.663 -17.857 1.00 16.87 243 HIS B C 1
ATOM 4050 O O . HIS B 1 243 ? 20.378 -4.983 -16.919 1.00 18.85 243 HIS B O 1
ATOM 4057 N N . CYS B 1 244 ? 21.620 -5.226 -18.762 1.00 18.22 244 CYS B N 1
ATOM 4058 C CA . CYS B 1 244 ? 22.147 -3.865 -18.733 1.00 20.52 244 CYS B CA 1
ATOM 4059 C C . CYS B 1 244 ? 21.157 -2.829 -19.250 1.00 22.47 244 CYS B C 1
ATOM 4060 O O . CYS B 1 244 ? 21.432 -1.630 -19.185 1.00 22.29 244 CYS B O 1
ATOM 4063 N N . GLY B 1 245 ? 20.040 -3.287 -19.803 1.00 19.81 245 GLY B N 1
ATOM 4064 C CA . GLY B 1 245 ? 19.010 -2.379 -20.276 1.00 21.36 245 GLY B CA 1
ATOM 4065 C C . GLY B 1 245 ? 19.174 -1.963 -21.724 1.00 22.25 245 GLY B C 1
ATOM 4066 O O . GLY B 1 245 ? 18.496 -1.058 -22.182 1.00 24.26 245 GLY B O 1
ATOM 4067 N N . TRP B 1 246 ? 20.063 -2.624 -22.456 1.00 16.89 246 TRP B N 1
ATOM 4068 C CA . TRP B 1 246 ? 20.244 -2.280 -23.859 1.00 19.54 246 TRP B CA 1
ATOM 4069 C C . TRP B 1 246 ? 19.125 -2.896 -24.695 1.00 22.23 246 TRP B C 1
ATOM 4070 O O . TRP B 1 246 ? 18.575 -3.929 -24.319 1.00 17.45 246 TRP B O 1
ATOM 4081 N N . ARG B 1 247 ? 18.821 -2.273 -25.829 1.00 19.39 247 ARG B N 1
ATOM 4082 C CA . ARG B 1 247 ? 18.037 -2.905 -26.887 1.00 24.71 247 ARG B CA 1
ATOM 4083 C C . ARG B 1 247 ? 18.919 -3.871 -27.658 1.00 22.23 247 ARG B C 1
ATOM 4084 O O . ARG B 1 247 ? 20.149 -3.733 -27.669 1.00 20.74 247 ARG B O 1
ATOM 4092 N N . VAL B 1 248 ? 18.298 -4.851 -28.310 1.00 17.77 248 VAL B N 1
ATOM 4093 C CA . VAL B 1 248 ? 19.067 -5.859 -29.025 1.00 14.89 248 VAL B CA 1
ATOM 4094 C C . VAL B 1 248 ? 18.498 -6.094 -30.409 1.00 17.50 248 VAL B C 1
ATOM 4095 O O . VAL B 1 248 ? 17.269 -6.247 -30.573 1.00 16.15 248 VAL B O 1
ATOM 4099 N N . LEU B 1 249 ? 19.400 -6.100 -31.393 1.00 16.51 249 LEU B N 1
ATOM 4100 C CA . LEU B 1 249 ? 19.112 -6.576 -32.737 1.00 19.15 249 LEU B CA 1
ATOM 4101 C C . LEU B 1 249 ? 20.020 -7.766 -33.027 1.00 19.68 249 LEU B C 1
ATOM 4102 O O . LEU B 1 249 ? 21.238 -7.631 -32.995 1.00 16.75 249 LEU B O 1
ATOM 4107 N N . ALA B 1 250 ? 19.433 -8.926 -33.325 1.00 18.73 250 ALA B N 1
ATOM 4108 C CA . ALA B 1 250 ? 20.234 -10.125 -33.597 1.00 16.56 250 ALA B CA 1
ATOM 4109 C C . ALA B 1 250 ? 19.892 -10.708 -34.957 1.00 16.92 250 ALA B C 1
ATOM 4110 O O . ALA B 1 250 ? 18.730 -10.808 -35.357 1.00 16.65 250 ALA B O 1
ATOM 4112 N N . LEU B 1 251 ? 20.932 -11.065 -35.690 1.00 17.87 251 LEU B N 1
ATOM 4113 C CA . LEU B 1 251 ? 20.756 -11.517 -37.056 1.00 19.44 251 LEU B CA 1
ATOM 4114 C C . LEU B 1 251 ? 21.583 -12.776 -37.273 1.00 24.72 251 LEU B C 1
ATOM 4115 O O . LEU B 1 251 ? 22.813 -12.741 -37.164 1.00 20.23 251 LEU B O 1
ATOM 4120 N N . SER B 1 252 ? 20.902 -13.887 -37.558 1.00 23.64 252 SER B N 1
ATOM 4121 C CA . SER B 1 252 ? 21.581 -15.154 -37.828 1.00 17.10 252 SER B CA 1
ATOM 4122 C C . SER B 1 252 ? 21.740 -15.376 -39.324 1.00 20.93 252 SER B C 1
ATOM 4123 O O . SER B 1 252 ? 20.843 -15.066 -40.098 1.00 23.73 252 SER B O 1
ATOM 4126 N N . LEU B 1 253 ? 22.889 -15.909 -39.720 1.00 17.94 253 LEU B N 1
ATOM 4127 C CA . LEU B 1 253 ? 23.117 -16.348 -41.092 1.00 18.71 253 LEU B CA 1
ATOM 4128 C C . LEU B 1 253 ? 22.856 -17.836 -41.125 1.00 19.64 253 LEU B C 1
ATOM 4129 O O . LEU B 1 253 ? 23.469 -18.571 -40.358 1.00 19.52 253 LEU B O 1
ATOM 4134 N N . ILE B 1 254 ? 21.940 -18.290 -41.962 1.00 20.26 254 ILE B N 1
ATOM 4135 C CA . ILE B 1 254 ? 21.699 -19.727 -42.043 1.00 20.30 254 ILE B CA 1
ATOM 4136 C C . ILE B 1 254 ? 22.802 -20.322 -42.898 1.00 17.77 254 ILE B C 1
ATOM 4137 O O . ILE B 1 254 ? 22.826 -20.087 -44.085 1.00 19.50 254 ILE B O 1
ATOM 4142 N N . THR B 1 255 ? 23.722 -21.066 -42.300 1.00 17.54 255 THR B N 1
ATOM 4143 C CA . THR B 1 255 ? 24.917 -21.490 -43.039 1.00 21.37 255 THR B CA 1
ATOM 4144 C C . THR B 1 255 ? 24.863 -22.941 -43.494 1.00 24.07 255 THR B C 1
ATOM 4145 O O . THR B 1 255 ? 25.725 -23.394 -44.248 1.00 23.94 255 THR B O 1
ATOM 4149 N N . ASN B 1 256 ? 23.841 -23.655 -43.038 1.00 19.45 256 ASN B N 1
ATOM 4150 C CA . ASN B 1 256 ? 23.624 -25.052 -43.396 1.00 20.46 256 ASN B CA 1
ATOM 4151 C C . ASN B 1 256 ? 22.217 -25.467 -42.972 1.00 19.51 256 ASN B C 1
ATOM 4152 O O . ASN B 1 256 ? 21.640 -24.854 -42.089 1.00 20.94 256 ASN B O 1
ATOM 4157 N N . GLU B 1 257 ? 21.671 -26.485 -43.625 1.00 20.68 257 GLU B N 1
ATOM 4158 C CA . GLU B 1 257 ? 20.364 -27.037 -43.296 1.00 20.48 257 GLU B CA 1
ATOM 4159 C C . GLU B 1 257 ? 20.597 -28.271 -42.427 1.00 24.73 257 GLU B C 1
ATOM 4160 O O . GLU B 1 257 ? 21.228 -29.226 -42.860 1.00 21.05 257 GLU B O 1
ATOM 4166 N N . CYS B 1 258 ? 20.119 -28.236 -41.186 1.00 21.62 258 CYS B N 1
ATOM 4167 C CA . CYS B 1 258 ? 20.390 -29.339 -40.261 1.00 21.34 258 CYS B CA 1
ATOM 4168 C C . CYS B 1 258 ? 19.829 -30.646 -40.782 1.00 24.00 258 CYS B C 1
ATOM 4169 O O . CYS B 1 258 ? 18.753 -30.654 -41.391 1.00 25.03 258 CYS B O 1
ATOM 4172 N N . VAL B 1 259 ? 20.538 -31.746 -40.517 1.00 19.74 259 VAL B N 1
ATOM 4173 C CA . VAL B 1 259 ? 20.073 -33.058 -40.928 1.00 26.46 259 VAL B CA 1
ATOM 4174 C C . VAL B 1 259 ? 19.108 -33.600 -39.869 1.00 26.37 259 VAL B C 1
ATOM 4175 O O . VAL B 1 259 ? 19.482 -33.791 -38.720 1.00 24.56 259 VAL B O 1
ATOM 4179 N N . VAL B 1 260 ? 17.866 -33.822 -40.265 1.00 23.97 260 VAL B N 1
ATOM 4180 C CA . VAL B 1 260 ? 16.795 -34.085 -39.313 1.00 28.48 260 VAL B CA 1
ATOM 4181 C C . VAL B 1 260 ? 16.092 -35.431 -39.571 1.00 28.79 260 VAL B C 1
ATOM 4182 O O . VAL B 1 260 ? 15.579 -36.050 -38.638 1.00 29.08 260 VAL B O 1
ATOM 4186 N N . ASP B 1 261 ? 16.072 -35.882 -40.821 1.00 28.77 261 ASP B N 1
ATOM 4187 C CA . ASP B 1 261 ? 15.460 -37.179 -41.156 1.00 30.36 261 ASP B CA 1
ATOM 4188 C C . ASP B 1 261 ? 16.072 -38.308 -40.323 1.00 29.81 261 ASP B C 1
ATOM 4189 O O . ASP B 1 261 ? 17.240 -38.245 -39.990 1.00 25.80 261 ASP B O 1
ATOM 4194 N N . PRO B 1 262 ? 15.283 -39.339 -39.977 1.00 33.21 262 PRO B N 1
ATOM 4195 C CA . PRO B 1 262 ? 15.880 -40.474 -39.253 1.00 36.33 262 PRO B CA 1
ATOM 4196 C C . PRO B 1 262 ? 16.985 -41.141 -40.076 1.00 31.46 262 PRO B C 1
ATOM 4197 O O . PRO B 1 262 ? 16.890 -41.155 -41.300 1.00 27.81 262 PRO B O 1
ATOM 4201 N N . PRO B 1 263 ? 18.029 -41.665 -39.421 1.00 28.03 263 PRO B N 1
ATOM 4202 C CA . PRO B 1 263 ? 19.100 -42.267 -40.219 1.00 34.09 263 PRO B CA 1
ATOM 4203 C C . PRO B 1 263 ? 18.667 -43.578 -40.860 1.00 35.27 263 PRO B C 1
ATOM 4204 O O . PRO B 1 263 ? 17.621 -44.131 -40.503 1.00 30.49 263 PRO B O 1
ATOM 4208 N N . ALA B 1 264 ? 19.465 -44.065 -41.807 1.00 32.82 264 ALA B N 1
ATOM 4209 C CA . ALA B 1 264 ? 19.162 -45.317 -42.484 1.00 35.14 264 ALA B CA 1
ATOM 4210 C C . ALA B 1 264 ? 18.988 -46.454 -41.487 1.00 40.57 264 ALA B C 1
ATOM 4211 O O . ALA B 1 264 ? 19.801 -46.626 -40.582 1.00 41.01 264 ALA B O 1
ATOM 4213 N N . SER B 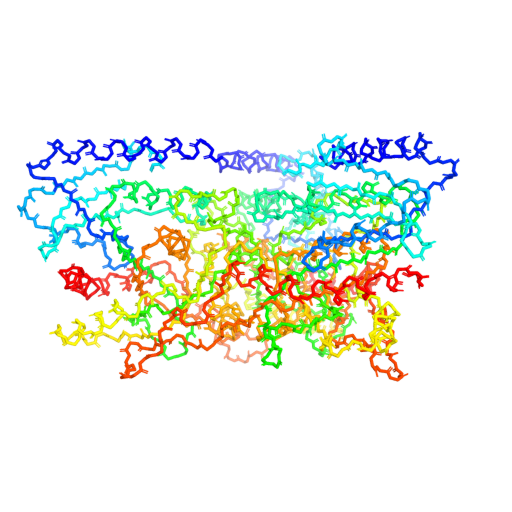1 265 ? 17.917 -47.222 -41.649 1.00 35.95 265 SER B N 1
ATOM 4214 C CA . SER B 1 265 ? 17.721 -48.420 -40.845 1.00 36.54 265 SER B CA 1
ATOM 4215 C C . SER B 1 265 ? 18.561 -49.569 -41.386 1.00 39.33 265 SER B C 1
ATOM 4216 O O . SER B 1 265 ? 18.711 -49.717 -42.599 1.00 41.83 265 SER B O 1
ATOM 4219 N N . ALA B 1 266 ? 19.081 -50.399 -40.488 1.00 39.84 266 ALA B N 1
ATOM 4220 C CA . ALA B 1 266 ? 19.783 -51.620 -40.885 1.00 42.74 266 ALA B CA 1
ATOM 4221 C C . ALA B 1 266 ? 18.885 -52.559 -41.689 1.00 45.56 266 ALA B C 1
ATOM 4222 O O . ALA B 1 266 ? 19.367 -53.496 -42.333 1.00 47.40 266 ALA B O 1
ATOM 4224 N N . HIS B 1 267 ? 17.577 -52.317 -41.633 1.00 44.17 267 HIS B N 1
ATOM 4225 C CA . HIS B 1 267 ? 16.605 -53.146 -42.346 1.00 48.24 267 HIS B CA 1
ATOM 4226 C C . HIS B 1 267 ? 16.239 -52.567 -43.718 1.00 54.05 267 HIS B C 1
ATOM 4227 O O . HIS B 1 267 ? 15.437 -53.146 -44.448 1.00 57.22 267 HIS B O 1
ATOM 4234 N N . ASP B 1 268 ? 16.821 -51.423 -44.060 1.00 55.38 268 ASP B N 1
ATOM 4235 C CA . ASP B 1 268 ? 16.531 -50.772 -45.332 1.00 56.96 268 ASP B CA 1
ATOM 4236 C C . ASP B 1 268 ? 17.198 -51.488 -46.498 1.00 66.23 268 ASP B C 1
ATOM 4237 O O . ASP B 1 268 ? 18.289 -52.047 -46.362 1.00 65.67 268 ASP B O 1
ATOM 4242 N N . GLU B 1 269 ? 16.526 -51.457 -47.647 1.00 74.55 269 GLU B N 1
ATOM 4243 C CA . GLU B 1 269 ? 16.992 -52.111 -48.870 1.00 81.70 269 GLU B CA 1
ATOM 4244 C C . GLU B 1 269 ? 17.935 -51.217 -49.660 1.00 82.66 269 GLU B C 1
ATOM 4245 O O . GLU B 1 269 ? 18.983 -51.662 -50.122 1.00 86.11 269 GLU B O 1
ATOM 4251 N N . ASN B 1 270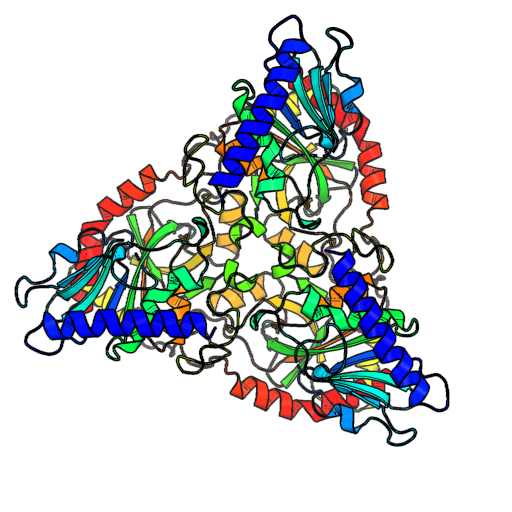 ? 17.528 -49.960 -49.826 1.00 79.49 270 ASN B N 1
ATOM 4252 C CA . ASN B 1 270 ? 18.356 -48.926 -50.439 1.00 76.34 270 ASN B CA 1
ATOM 4253 C C . ASN B 1 270 ? 18.498 -47.752 -49.488 1.00 75.61 270 ASN B C 1
ATOM 4254 O O . ASN B 1 270 ? 17.864 -46.712 -49.676 1.00 75.16 270 ASN B O 1
ATOM 4259 N N . PRO B 1 271 ? 19.331 -47.919 -48.453 1.00 75.07 271 PRO B N 1
ATOM 4260 C CA . PRO B 1 271 ? 19.487 -46.900 -47.412 1.00 67.92 271 PRO B CA 1
ATOM 4261 C C . PRO B 1 271 ? 20.234 -45.663 -47.900 1.00 64.95 271 PRO B C 1
ATOM 4262 O O . PRO B 1 271 ? 21.206 -45.776 -48.647 1.00 67.88 271 PRO B O 1
ATOM 4266 N N . VAL B 1 272 ? 19.763 -44.493 -47.484 1.00 60.28 272 VAL B N 1
ATOM 4267 C CA . VAL B 1 272 ? 20.463 -43.240 -47.728 1.00 59.47 272 VAL B CA 1
ATOM 4268 C C . VAL B 1 272 ? 21.684 -43.155 -46.817 1.00 59.73 272 VAL B C 1
ATOM 4269 O O . VAL B 1 272 ? 21.549 -43.293 -45.598 1.00 56.49 272 VAL B O 1
ATOM 4273 N N . PRO B 1 273 ? 22.879 -42.931 -47.403 1.00 59.75 273 PRO B N 1
ATOM 4274 C CA . PRO B 1 273 ? 24.122 -42.863 -46.621 1.00 55.52 273 PRO B CA 1
ATOM 4275 C C . PRO B 1 273 ? 24.009 -41.874 -45.452 1.00 50.87 273 PRO B C 1
ATOM 4276 O O . PRO B 1 273 ? 23.632 -40.720 -45.660 1.00 49.16 273 PRO B O 1
ATOM 4280 N N . ILE B 1 274 ? 24.320 -42.329 -44.240 1.00 49.48 274 ILE B N 1
ATOM 4281 C CA . ILE B 1 274 ? 24.169 -41.495 -43.044 1.00 42.97 274 ILE B CA 1
ATOM 4282 C C . ILE B 1 274 ? 25.075 -40.265 -43.065 1.00 41.14 274 ILE B C 1
ATOM 4283 O O . ILE B 1 274 ? 24.837 -39.304 -42.330 1.00 34.63 274 ILE B O 1
ATOM 4288 N N . GLN B 1 275 ? 26.101 -40.297 -43.910 1.00 46.66 275 GLN B N 1
ATOM 4289 C CA . GLN B 1 275 ? 27.059 -39.195 -44.001 1.00 53.58 275 GLN B CA 1
ATOM 4290 C C . GLN B 1 275 ? 26.620 -38.109 -44.983 1.00 55.47 275 GLN B C 1
ATOM 4291 O O . GLN B 1 275 ? 27.217 -37.030 -45.032 1.00 55.96 275 GLN B O 1
ATOM 4297 N N . GLU B 1 276 ? 25.580 -38.397 -45.763 1.00 56.11 276 GLU B N 1
ATOM 4298 C CA . GLU B 1 276 ? 25.125 -37.485 -46.814 1.00 56.29 276 GLU B CA 1
ATOM 4299 C C . GLU B 1 276 ? 24.540 -36.194 -46.232 1.00 51.00 276 GLU B C 1
ATOM 4300 O O . GLU B 1 276 ? 23.615 -36.220 -45.401 1.00 50.36 276 GLU B O 1
ATOM 4306 N N . GLY B 1 277 ? 25.103 -35.069 -46.663 1.00 44.90 277 GLY B N 1
ATOM 4307 C CA . GLY B 1 277 ? 24.663 -33.761 -46.217 1.00 45.92 277 GLY B CA 1
ATOM 4308 C C . GLY B 1 277 ? 25.200 -33.302 -44.868 1.00 39.03 277 GLY B C 1
ATOM 4309 O O . GLY B 1 277 ? 24.807 -32.236 -44.384 1.00 33.46 277 GLY B O 1
ATOM 4310 N N . LYS B 1 278 ? 26.095 -34.084 -44.262 1.00 37.86 278 LYS B N 1
ATOM 4311 C CA . LYS B 1 278 ? 26.551 -33.783 -42.901 1.00 34.41 278 LYS B CA 1
ATOM 4312 C C . LYS B 1 278 ? 27.212 -32.407 -42.805 1.00 31.51 278 LYS B C 1
ATOM 4313 O O . LYS B 1 278 ? 27.862 -31.937 -43.737 1.00 29.07 278 LYS B O 1
ATOM 4319 N N . ALA B 1 279 ? 27.010 -31.762 -41.662 1.00 27.35 279 ALA B N 1
ATOM 4320 C CA . ALA B 1 279 ? 27.547 -30.435 -41.404 1.00 24.35 279 ALA B CA 1
ATOM 4321 C C . ALA B 1 279 ? 29.060 -30.451 -41.287 1.00 33.27 279 ALA B C 1
ATOM 4322 O O . ALA B 1 279 ? 29.644 -31.399 -40.751 1.00 26.71 279 ALA B O 1
ATOM 4324 N N . THR B 1 280 ? 29.691 -29.403 -41.817 1.00 26.28 280 THR B N 1
ATOM 4325 C CA . THR B 1 280 ? 31.134 -29.227 -41.720 1.00 27.78 280 THR B CA 1
ATOM 4326 C C . THR B 1 280 ? 31.425 -27.763 -41.470 1.00 28.80 280 THR B C 1
ATOM 4327 O O . THR B 1 280 ? 30.655 -26.880 -41.875 1.00 28.62 280 THR B O 1
ATOM 4331 N N . HIS B 1 281 ? 32.529 -27.492 -40.794 1.00 29.27 281 HIS B N 1
ATOM 4332 C CA . HIS B 1 281 ? 32.886 -26.109 -40.558 1.00 31.59 281 HIS B CA 1
ATOM 4333 C C . HIS B 1 281 ? 33.199 -25.416 -41.890 1.00 29.47 281 HIS B C 1
ATOM 4334 O O . HIS B 1 281 ? 32.917 -24.222 -42.055 1.00 27.30 281 HIS B O 1
ATOM 4341 N N . GLU B 1 282 ? 33.769 -26.176 -42.824 1.00 30.17 282 GLU B N 1
ATOM 4342 C CA . GLU B 1 282 ? 34.036 -25.688 -44.177 1.00 31.83 282 GLU B CA 1
ATOM 4343 C C . GLU B 1 282 ? 32.775 -25.105 -44.829 1.00 33.88 282 GLU B C 1
ATOM 4344 O O . GLU B 1 282 ? 32.816 -24.007 -45.390 1.00 29.02 282 GLU B O 1
ATOM 4350 N N . GLU B 1 283 ? 31.652 -25.821 -44.725 1.00 31.82 283 GLU B N 1
ATOM 4351 C CA . GLU B 1 283 ? 30.384 -25.346 -45.300 1.00 32.05 283 GLU B CA 1
ATOM 4352 C C . GLU B 1 283 ? 29.887 -24.083 -44.606 1.00 26.60 283 GLU B C 1
ATOM 4353 O O . GLU B 1 283 ? 29.395 -23.158 -45.250 1.00 25.15 283 GLU B O 1
ATOM 4359 N N . VAL B 1 284 ? 29.995 -24.054 -43.284 1.00 25.49 284 VAL B N 1
ATOM 4360 C CA . VAL B 1 284 ? 29.627 -22.868 -42.509 1.00 26.34 284 VAL B CA 1
ATOM 4361 C C . VAL B 1 284 ? 30.394 -21.615 -42.952 1.00 28.49 284 VAL B C 1
ATOM 4362 O O . VAL B 1 284 ? 29.813 -20.541 -43.142 1.00 25.21 284 VAL B O 1
ATOM 4366 N N . LEU B 1 285 ? 31.702 -21.756 -43.113 1.00 23.22 285 LEU B N 1
ATOM 4367 C CA . LEU B 1 285 ? 32.532 -20.635 -43.520 1.00 23.59 285 LEU B CA 1
ATOM 4368 C C . LEU B 1 285 ? 32.273 -20.231 -44.970 1.00 28.79 285 LEU B C 1
ATOM 4369 O O . LEU B 1 285 ? 32.302 -19.043 -45.310 1.00 29.95 285 LEU B O 1
ATOM 4374 N N . GLU B 1 286 ? 32.021 -21.211 -45.829 1.00 27.06 286 GLU B N 1
ATOM 4375 C CA . GLU B 1 286 ? 31.746 -20.897 -47.227 1.00 28.80 286 GLU B CA 1
ATOM 4376 C C . GLU B 1 286 ? 30.459 -20.077 -47.351 1.00 25.83 286 GLU B C 1
ATOM 4377 O O . GLU B 1 286 ? 30.380 -19.135 -48.146 1.00 26.39 286 GLU B O 1
ATOM 4383 N N . ASN B 1 287 ? 29.442 -20.431 -46.572 1.00 24.26 287 ASN B N 1
ATOM 4384 C CA . ASN B 1 287 ? 28.163 -19.734 -46.697 1.00 28.44 287 ASN B CA 1
ATOM 4385 C C . ASN B 1 287 ? 28.175 -18.395 -45.948 1.00 24.75 287 ASN B C 1
ATOM 4386 O O . ASN B 1 287 ? 27.530 -17.429 -46.389 1.00 25.96 287 ASN B O 1
ATOM 4391 N N . SER B 1 288 ? 28.932 -18.316 -44.852 1.00 21.79 288 SER B N 1
ATOM 4392 C CA . SER B 1 288 ? 29.160 -17.029 -44.182 1.00 23.58 288 SER B CA 1
ATOM 4393 C C . SER B 1 288 ? 29.789 -16.034 -45.147 1.00 28.33 288 SER B C 1
ATOM 4394 O O . SER B 1 288 ? 29.383 -14.870 -45.217 1.00 28.41 288 SER B O 1
ATOM 4397 N N . ALA B 1 289 ? 30.782 -16.506 -45.896 1.00 28.49 289 ALA B N 1
ATOM 4398 C CA . ALA B 1 289 ? 31.451 -15.677 -46.886 1.00 28.63 289 ALA B CA 1
ATOM 4399 C C . ALA B 1 289 ? 30.468 -15.161 -47.942 1.00 29.35 289 ALA B C 1
ATOM 4400 O O . ALA B 1 289 ? 30.507 -13.987 -48.309 1.00 28.38 289 ALA B O 1
ATOM 4402 N N . LYS B 1 290 ? 29.599 -16.040 -48.439 1.00 26.88 290 LYS B N 1
ATOM 4403 C CA . LYS B 1 290 ? 28.671 -15.656 -49.507 1.00 26.54 290 LYS B CA 1
ATOM 4404 C C . LYS B 1 290 ? 27.699 -14.552 -49.067 1.00 30.19 290 LYS B C 1
ATOM 4405 O O . LYS B 1 290 ? 27.441 -13.612 -49.820 1.00 31.89 290 LYS B O 1
ATOM 4411 N N . ALA B 1 291 ? 27.193 -14.661 -47.837 1.00 27.84 291 ALA B N 1
ATOM 4412 C CA . ALA B 1 291 ? 26.226 -13.705 -47.285 1.00 27.98 291 ALA B CA 1
ATOM 4413 C C . ALA B 1 291 ? 26.851 -12.417 -46.753 1.00 28.55 291 ALA B C 1
ATOM 4414 O O . ALA B 1 291 ? 26.134 -11.493 -46.359 1.00 26.29 291 ALA B O 1
ATOM 4416 N N . SER B 1 292 ? 28.178 -12.351 -46.735 1.00 27.99 292 SER B N 1
ATOM 4417 C CA . SER B 1 292 ? 28.855 -11.295 -45.994 1.00 30.50 292 SER B CA 1
ATOM 4418 C C . SER B 1 292 ? 28.598 -9.900 -46.558 1.00 29.66 292 SER B C 1
ATOM 4419 O O . SER B 1 292 ? 28.401 -8.949 -45.793 1.00 27.68 292 SER B O 1
ATOM 4422 N N . LYS B 1 293 ? 28.622 -9.770 -47.884 1.00 28.88 293 LYS B N 1
ATOM 4423 C CA . LYS B 1 293 ? 28.348 -8.477 -48.527 1.00 31.78 293 LYS B CA 1
ATOM 4424 C C . LYS B 1 293 ? 26.979 -7.925 -48.078 1.00 29.92 293 LYS B C 1
ATOM 4425 O O . LYS B 1 293 ? 26.883 -6.784 -47.617 1.00 25.17 293 LYS B O 1
ATOM 4431 N N . ASP B 1 294 ? 25.936 -8.751 -48.179 1.00 23.84 294 ASP B N 1
ATOM 4432 C CA . ASP B 1 294 ? 24.586 -8.334 -47.770 1.00 24.13 294 ASP B CA 1
ATOM 4433 C C . ASP B 1 294 ? 24.490 -7.990 -46.284 1.00 26.01 294 ASP B C 1
ATOM 4434 O O . ASP B 1 294 ? 23.932 -6.947 -45.922 1.00 22.41 294 ASP B O 1
ATOM 4439 N N . VAL B 1 295 ? 25.034 -8.850 -45.422 1.00 21.38 295 VAL B N 1
ATOM 4440 C CA . VAL B 1 295 ? 24.962 -8.597 -43.986 1.00 23.71 295 VAL B CA 1
ATOM 4441 C C . VAL B 1 295 ? 25.694 -7.299 -43.607 1.00 23.29 295 VAL B C 1
ATOM 4442 O O . VAL B 1 295 ? 25.171 -6.494 -42.830 1.00 21.89 295 VAL B O 1
ATOM 4446 N N . GLN B 1 296 ? 26.878 -7.071 -44.166 1.00 22.29 296 GLN B N 1
ATOM 4447 C CA . GLN B 1 296 ? 27.600 -5.839 -43.882 1.00 21.72 296 GLN B CA 1
ATOM 4448 C C . GLN B 1 296 ? 26.858 -4.607 -44.376 1.00 24.46 296 GLN B C 1
ATOM 4449 O O . GLN B 1 296 ? 26.834 -3.591 -43.685 1.00 22.20 296 GLN B O 1
ATOM 4455 N N . GLU B 1 297 ? 26.276 -4.690 -45.570 1.00 24.70 297 GLU B N 1
ATOM 4456 C CA . GLU B 1 297 ? 25.527 -3.566 -46.123 1.00 27.36 297 GLU B CA 1
ATOM 4457 C C . GLU B 1 297 ? 24.295 -3.263 -45.250 1.00 25.94 297 GLU B C 1
ATOM 4458 O O . GLU B 1 297 ? 23.989 -2.100 -44.980 1.00 22.51 297 GLU B O 1
ATOM 4464 N N . LEU B 1 298 ? 23.606 -4.308 -44.793 1.00 21.02 298 LEU B N 1
ATOM 4465 C CA . LEU B 1 298 ? 22.464 -4.137 -43.898 1.00 22.87 298 LEU B CA 1
ATOM 4466 C C . LEU B 1 298 ? 22.848 -3.461 -42.580 1.00 23.08 298 LEU B C 1
ATOM 4467 O O . LEU B 1 298 ? 22.198 -2.509 -42.155 1.00 24.42 298 LEU B O 1
ATOM 4472 N N . ILE B 1 299 ? 23.878 -3.982 -41.917 1.00 20.34 299 ILE B N 1
ATOM 4473 C CA . ILE B 1 299 ? 24.272 -3.460 -40.612 1.00 24.28 299 ILE B CA 1
ATOM 4474 C C . ILE B 1 299 ? 24.798 -2.036 -40.735 1.00 22.99 299 ILE B C 1
ATOM 4475 O O . ILE B 1 299 ? 24.502 -1.181 -39.909 1.00 25.40 299 ILE B O 1
ATOM 4480 N N . PHE B 1 300 ? 25.537 -1.773 -41.802 1.00 23.84 300 PHE B N 1
ATOM 4481 C CA . PHE B 1 300 ? 26.044 -0.441 -42.063 1.00 28.16 300 PHE B CA 1
ATOM 4482 C C . PHE B 1 300 ? 24.917 0.582 -42.174 1.00 28.53 300 PHE B C 1
ATOM 4483 O O . PHE B 1 300 ? 25.032 1.683 -41.631 1.00 28.60 300 PHE B O 1
ATOM 4491 N N . SER B 1 301 ? 23.836 0.239 -42.873 1.00 23.09 301 SER B N 1
ATOM 4492 C CA . SER B 1 301 ? 22.763 1.214 -43.035 1.00 28.86 301 SER B CA 1
ATOM 4493 C C . SER B 1 301 ? 21.933 1.326 -41.762 1.00 24.39 301 SER B C 1
ATOM 4494 O O . SER B 1 301 ? 21.445 2.413 -41.437 1.00 26.38 301 SER B O 1
ATOM 4497 N N . VAL B 1 302 ? 21.794 0.220 -41.034 1.00 24.50 302 VAL B N 1
ATOM 4498 C CA . VAL B 1 302 ? 21.020 0.214 -39.791 1.00 29.23 302 VAL B CA 1
ATOM 4499 C C . VAL B 1 302 ? 21.657 1.114 -38.719 1.00 30.73 302 VAL B C 1
ATOM 4500 O O . VAL B 1 302 ? 20.945 1.879 -38.065 1.00 30.37 302 VAL B O 1
ATOM 4504 N N . VAL B 1 303 ? 22.982 1.064 -38.559 1.00 28.61 303 VAL B N 1
ATOM 4505 C CA . VAL B 1 303 ? 23.620 1.817 -37.471 1.00 28.21 303 VAL B CA 1
ATOM 4506 C C . VAL B 1 303 ? 23.428 3.316 -37.609 1.00 28.83 303 VAL B C 1
ATOM 4507 O O . VAL B 1 303 ? 23.518 4.031 -36.629 1.00 35.16 303 VAL B O 1
ATOM 4511 N N . ALA B 1 304 ? 23.158 3.787 -38.822 1.00 28.52 304 ALA B N 1
ATOM 4512 C CA . ALA B 1 304 ? 22.922 5.198 -39.055 1.00 34.69 304 ALA B CA 1
ATOM 4513 C C . ALA B 1 304 ? 21.623 5.652 -38.413 1.00 36.77 304 ALA B C 1
ATOM 4514 O O . ALA B 1 304 ? 21.385 6.838 -38.271 1.00 34.52 304 ALA B O 1
ATOM 4516 N N . GLU B 1 305 ? 20.772 4.711 -38.028 1.00 36.32 305 GLU B N 1
ATOM 4517 C CA . GLU B 1 305 ? 19.470 5.095 -37.508 1.00 36.36 305 GLU B CA 1
ATOM 4518 C C . GLU B 1 305 ? 19.166 4.512 -36.126 1.00 39.90 305 GLU B C 1
ATOM 4519 O O . GLU B 1 305 ? 18.013 4.494 -35.707 1.00 42.93 305 GLU B O 1
ATOM 4525 N N . ILE B 1 306 ? 20.192 4.068 -35.403 1.00 42.51 306 ILE B N 1
ATOM 4526 C CA . ILE B 1 306 ? 19.970 3.513 -34.062 1.00 48.81 306 ILE B CA 1
ATOM 4527 C C . ILE B 1 306 ? 20.045 4.587 -32.973 1.00 54.85 306 ILE B C 1
ATOM 4528 O O . ILE B 1 306 ? 19.923 5.783 -33.250 1.00 57.56 306 ILE B O 1
ATOM 4533 N N . ILE C 1 6 ? 33.213 -35.674 0.125 1.00 73.14 6 ILE C N 1
ATOM 4534 C CA . ILE C 1 6 ? 31.971 -36.109 0.752 1.00 70.48 6 ILE C CA 1
ATOM 4535 C C . ILE C 1 6 ? 32.157 -36.207 2.260 1.00 69.95 6 ILE C C 1
ATOM 4536 O O . ILE C 1 6 ? 31.236 -35.943 3.035 1.00 69.09 6 ILE C O 1
ATOM 4541 N N . ASN C 1 7 ? 33.360 -36.573 2.675 1.00 70.18 7 ASN C N 1
ATOM 4542 C CA . ASN C 1 7 ? 33.621 -36.782 4.086 1.00 72.20 7 ASN C CA 1
ATOM 4543 C C . ASN C 1 7 ? 33.554 -35.482 4.869 1.00 70.16 7 ASN C C 1
ATOM 4544 O O . ASN C 1 7 ? 33.243 -35.485 6.056 1.00 71.96 7 ASN C O 1
ATOM 4549 N N . GLU C 1 8 ? 33.809 -34.369 4.192 1.00 69.86 8 GLU C N 1
ATOM 4550 C CA . GLU C 1 8 ? 33.742 -33.068 4.841 1.00 75.29 8 GLU C CA 1
ATOM 4551 C C . GLU C 1 8 ? 32.308 -32.550 4.859 1.00 71.44 8 GLU C C 1
ATOM 4552 O O . GLU C 1 8 ? 31.910 -31.852 5.796 1.00 70.05 8 GLU C O 1
ATOM 4558 N N . GLN C 1 9 ? 31.531 -32.894 3.831 1.00 67.13 9 GLN C N 1
ATOM 4559 C CA . GLN C 1 9 ? 30.096 -32.621 3.847 1.00 60.65 9 GLN C CA 1
ATOM 4560 C C . GLN C 1 9 ? 29.450 -33.353 5.025 1.00 53.09 9 GLN C C 1
ATOM 4561 O O . GLN C 1 9 ? 28.637 -32.781 5.758 1.00 51.11 9 GLN C O 1
ATOM 4567 N N . ARG C 1 10 ? 29.834 -34.615 5.204 1.00 48.83 10 ARG C N 1
ATOM 4568 C CA . ARG C 1 10 ? 29.359 -35.435 6.313 1.00 49.52 10 ARG C CA 1
ATOM 4569 C C . ARG C 1 10 ? 29.658 -34.798 7.670 1.00 52.56 10 ARG C C 1
ATOM 4570 O O . ARG C 1 10 ? 28.840 -34.852 8.587 1.00 50.77 10 ARG C O 1
ATOM 4578 N N . ALA C 1 11 ? 30.843 -34.209 7.791 1.00 53.12 11 ALA C N 1
ATOM 4579 C CA . ALA C 1 11 ? 31.257 -33.577 9.035 1.00 57.07 11 ALA C CA 1
ATOM 4580 C C . ALA C 1 11 ? 30.416 -32.333 9.301 1.00 57.79 11 ALA C C 1
ATOM 4581 O O . ALA C 1 11 ? 30.030 -32.056 10.439 1.00 54.45 11 ALA C O 1
ATOM 4583 N N . LEU C 1 12 ? 30.129 -31.589 8.239 1.00 54.05 12 LEU C N 1
ATOM 4584 C CA . LEU C 1 12 ? 29.346 -30.369 8.363 1.00 52.54 12 LEU C CA 1
ATOM 4585 C C . LEU C 1 12 ? 27.936 -30.706 8.843 1.00 49.35 12 LEU C C 1
ATOM 4586 O O . LEU C 1 12 ? 27.432 -30.104 9.794 1.00 49.92 12 LEU C O 1
ATOM 4591 N N . ILE C 1 13 ? 27.325 -31.691 8.191 1.00 47.48 13 ILE C N 1
ATOM 4592 C CA . ILE C 1 13 ? 25.992 -32.184 8.542 1.00 46.33 13 ILE C CA 1
ATOM 4593 C C . ILE C 1 13 ? 25.931 -32.681 9.989 1.00 48.25 13 ILE C C 1
ATOM 4594 O O . ILE C 1 13 ? 24.962 -32.418 10.709 1.00 46.04 13 ILE C O 1
ATOM 4599 N N . LYS C 1 14 ? 26.970 -33.395 10.410 1.00 49.13 14 LYS C N 1
ATOM 4600 C CA . LYS C 1 14 ? 27.048 -33.901 11.776 1.00 51.67 14 LYS C CA 1
ATOM 4601 C C . LYS C 1 14 ? 27.135 -32.741 12.774 1.00 62.63 14 LYS C C 1
ATOM 4602 O O . LYS C 1 14 ? 26.383 -32.689 13.751 1.00 52.99 14 LYS C O 1
ATOM 4608 N N . SER C 1 15 ? 28.048 -31.809 12.508 1.00 53.48 15 SER C N 1
ATOM 4609 C CA . SER C 1 15 ? 28.221 -30.632 13.346 1.00 54.98 15 SER C CA 1
ATOM 4610 C C . SER C 1 15 ? 26.913 -29.842 13.4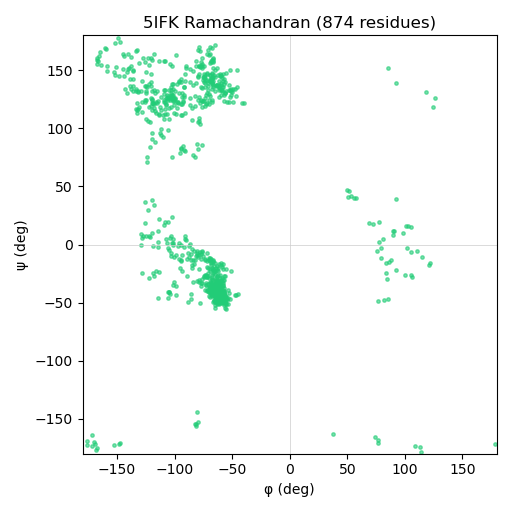54 1.00 56.46 15 SER C C 1
ATOM 4611 O O . SER C 1 15 ? 26.526 -29.416 14.541 1.00 53.32 15 SER C O 1
ATOM 4614 N N . ALA C 1 16 ? 26.222 -29.674 12.328 1.00 49.30 16 ALA C N 1
ATOM 4615 C CA . ALA C 1 16 ? 24.959 -28.933 12.303 1.00 49.54 16 ALA C CA 1
ATOM 4616 C C . ALA C 1 16 ? 23.904 -29.611 13.170 1.00 46.62 16 ALA C C 1
ATOM 4617 O O . ALA C 1 16 ? 23.250 -28.965 13.988 1.00 46.67 16 ALA C O 1
ATOM 4619 N N . HIS C 1 17 ? 23.739 -30.916 12.984 1.00 46.54 17 HIS C N 1
ATOM 4620 C CA . HIS C 1 17 ? 22.816 -31.681 13.815 1.00 51.05 17 HIS C CA 1
ATOM 4621 C C . HIS C 1 17 ? 23.187 -31.583 15.299 1.00 51.61 17 HIS C C 1
ATOM 4622 O O . HIS C 1 17 ? 22.319 -31.400 16.156 1.00 51.51 17 HIS C O 1
ATOM 4629 N N . ARG C 1 18 ? 24.478 -31.696 15.592 1.00 52.43 18 ARG C N 1
ATOM 4630 C CA . ARG C 1 18 ? 24.966 -31.640 16.969 1.00 59.79 18 ARG C CA 1
ATOM 4631 C C . ARG C 1 18 ? 24.563 -30.309 17.611 1.00 61.85 18 ARG C C 1
ATOM 4632 O O . ARG C 1 18 ? 24.109 -30.260 18.754 1.00 57.51 18 ARG C O 1
ATOM 4640 N N . TYR C 1 19 ? 24.705 -29.235 16.846 1.00 53.97 19 TYR C N 1
ATOM 4641 C CA . TYR C 1 19 ? 24.362 -27.900 17.321 1.00 54.86 19 TYR C CA 1
ATOM 4642 C C . TYR C 1 19 ? 22.859 -27.772 17.575 1.00 52.85 19 TYR C C 1
ATOM 4643 O O . TYR C 1 19 ? 22.429 -27.298 18.628 1.00 52.88 19 TYR C O 1
ATOM 4652 N N . ILE C 1 20 ? 22.069 -28.199 16.599 1.00 48.74 20 ILE C N 1
ATOM 4653 C CA . ILE C 1 20 ? 20.619 -28.090 16.675 1.00 51.26 20 ILE C CA 1
ATOM 4654 C C . ILE C 1 20 ? 20.021 -28.921 17.821 1.00 51.58 20 ILE C C 1
ATOM 4655 O O . ILE C 1 20 ? 19.246 -28.396 18.627 1.00 48.62 20 ILE C O 1
ATOM 4660 N N . SER C 1 21 ? 20.379 -30.202 17.907 1.00 49.86 21 SER C N 1
ATOM 4661 C CA . SER C 1 21 ? 19.769 -31.078 18.912 1.00 53.89 21 SER C CA 1
ATOM 4662 C C . SER C 1 21 ? 20.052 -30.593 20.335 1.00 57.58 21 SER C C 1
ATOM 4663 O O . SER C 1 21 ? 19.193 -30.696 21.213 1.00 58.90 21 SER C O 1
ATOM 4666 N N . GLU C 1 22 ? 21.249 -30.058 20.558 1.00 58.72 22 GLU C N 1
ATOM 4667 C CA . GLU C 1 22 ? 21.618 -29.558 21.880 1.00 64.68 22 GLU C CA 1
ATOM 4668 C C . GLU C 1 22 ? 20.819 -28.304 22.259 1.00 62.09 22 GLU C C 1
ATOM 4669 O O . GLU C 1 22 ? 20.409 -28.154 23.411 1.00 61.00 22 GLU C O 1
ATOM 4675 N N . LYS C 1 23 ? 20.601 -27.408 21.297 1.00 55.52 23 LYS C N 1
ATOM 4676 C CA . LYS C 1 23 ? 19.760 -26.233 21.530 1.00 57.34 23 LYS C CA 1
ATOM 4677 C C . LYS C 1 23 ? 18.338 -26.648 21.921 1.00 57.44 23 LYS C C 1
ATOM 4678 O O . LYS C 1 23 ? 17.755 -26.089 22.852 1.00 54.54 23 LYS C O 1
ATOM 4684 N N . LEU C 1 24 ? 17.791 -27.624 21.195 1.00 51.50 24 LEU C N 1
ATOM 4685 C CA . LEU C 1 24 ? 16.454 -28.162 21.464 1.00 53.12 24 LEU C CA 1
ATOM 4686 C C . LEU C 1 24 ? 16.265 -28.696 22.883 1.00 56.87 24 LEU C C 1
ATOM 4687 O O . LEU C 1 24 ? 15.286 -28.366 23.551 1.00 59.06 24 LEU C O 1
ATOM 4692 N N . GLU C 1 25 ? 17.188 -29.536 23.338 1.00 60.79 25 GLU C N 1
ATOM 4693 C CA . GLU C 1 25 ? 17.031 -30.169 24.642 1.00 64.89 25 GLU C CA 1
ATOM 4694 C C . GLU C 1 25 ? 17.253 -29.168 25.770 1.00 65.74 25 GLU C C 1
ATOM 4695 O O . GLU C 1 25 ? 16.715 -29.331 26.864 1.00 67.11 25 GLU C O 1
ATOM 4701 N N . ASP C 1 26 ? 18.038 -28.131 25.495 1.00 64.52 26 ASP C N 1
ATOM 4702 C CA . ASP C 1 26 ? 18.263 -27.064 26.465 1.00 72.90 26 ASP C CA 1
ATOM 4703 C C . ASP C 1 26 ? 17.089 -26.098 26.513 1.00 68.44 26 ASP C C 1
ATOM 4704 O O . ASP C 1 26 ? 16.789 -25.528 27.561 1.00 71.78 26 ASP C O 1
ATOM 4709 N N . HIS C 1 27 ? 16.426 -25.912 25.377 1.00 61.62 27 HIS C N 1
ATOM 4710 C CA . HIS C 1 27 ? 15.326 -24.958 25.304 1.00 56.38 27 HIS C CA 1
ATOM 4711 C C . HIS C 1 27 ? 13.994 -25.565 25.740 1.00 60.76 27 HIS C C 1
ATOM 4712 O O . HIS C 1 27 ? 13.222 -24.929 26.455 1.00 57.01 27 HIS C O 1
ATOM 4719 N N . PHE C 1 28 ? 13.715 -26.788 25.306 1.00 56.50 28 PHE C N 1
ATOM 4720 C CA . PHE C 1 28 ? 12.418 -27.385 25.593 1.00 58.79 28 PHE C CA 1
ATOM 4721 C C . PHE C 1 28 ? 12.456 -28.249 26.858 1.00 60.74 28 PHE C C 1
ATOM 4722 O O . PHE C 1 28 ? 13.433 -28.954 27.115 1.00 60.39 28 PHE C O 1
ATOM 4730 N N . SER C 1 29 ? 11.397 -28.167 27.660 1.00 61.86 29 SER C N 1
ATOM 4731 C CA . SER C 1 29 ? 11.304 -28.960 28.883 1.00 66.52 29 SER C CA 1
ATOM 4732 C C . SER C 1 29 ? 11.198 -30.442 28.542 1.00 67.16 29 SER C C 1
ATOM 4733 O O . SER C 1 29 ? 11.925 -31.271 29.091 1.00 70.07 29 SER C O 1
ATOM 4736 N N . SER C 1 30 ? 10.289 -30.767 27.627 1.00 63.80 30 SER C N 1
ATOM 4737 C CA . SER C 1 30 ? 10.169 -32.125 27.104 1.00 66.62 30 SER C CA 1
ATOM 4738 C C . SER C 1 30 ? 10.819 -32.199 25.722 1.00 69.77 30 SER C C 1
ATOM 4739 O O . SER C 1 30 ? 10.907 -31.188 25.024 1.00 67.40 30 SER C O 1
ATOM 4742 N N . GLU C 1 31 ? 11.286 -33.383 25.331 1.00 69.61 31 GLU C N 1
ATOM 4743 C CA . GLU C 1 31 ? 12.067 -33.505 24.098 1.00 71.09 31 GLU C CA 1
ATOM 4744 C C . GLU C 1 31 ? 11.264 -33.041 22.883 1.00 65.88 31 GLU C C 1
ATOM 4745 O O . GLU C 1 31 ? 10.122 -33.453 22.685 1.00 67.19 31 GLU C O 1
ATOM 4751 N N . PHE C 1 32 ? 11.854 -32.158 22.087 1.00 59.28 32 PHE C N 1
ATOM 4752 C CA . PHE C 1 32 ? 11.166 -31.646 20.911 1.00 54.03 32 PHE C CA 1
ATOM 4753 C C . PHE C 1 32 ? 11.530 -32.458 19.677 1.00 51.51 32 PHE C C 1
ATOM 4754 O O . PHE C 1 32 ? 12.663 -32.411 19.195 1.00 50.38 32 PHE C O 1
ATOM 4762 N N . LEU C 1 33 ? 10.553 -33.199 19.166 1.00 53.47 33 LEU C N 1
ATOM 4763 C CA . LEU C 1 33 ? 10.748 -34.028 17.987 1.00 51.39 33 LEU C CA 1
ATOM 4764 C C . LEU C 1 33 ? 9.806 -33.601 16.869 1.00 48.49 33 LEU C C 1
ATOM 4765 O O . LEU C 1 33 ? 8.648 -34.018 16.827 1.00 52.01 33 LEU C O 1
ATOM 4770 N N . PRO C 1 34 ? 10.302 -32.755 15.964 1.00 47.86 34 PRO C N 1
ATOM 4771 C CA . PRO C 1 34 ? 9.476 -32.258 14.855 1.00 49.50 34 PRO C CA 1
ATOM 4772 C C . PRO C 1 34 ? 9.079 -33.360 13.863 1.00 44.04 34 PRO C C 1
ATOM 4773 O O . PRO C 1 34 ? 9.895 -34.209 13.515 1.00 44.55 34 PRO C O 1
ATOM 4777 N N . LYS C 1 35 ? 7.821 -33.341 13.434 1.00 44.05 35 LYS C N 1
ATOM 4778 C CA . LYS C 1 35 ? 7.297 -34.303 12.468 1.00 46.52 35 LYS C CA 1
ATOM 4779 C C . LYS C 1 35 ? 7.487 -33.802 11.036 1.00 44.43 35 LYS C C 1
ATOM 4780 O O . LYS C 1 35 ? 7.565 -34.594 10.093 1.00 42.18 35 LYS C O 1
ATOM 4786 N N . ALA C 1 36 ? 7.540 -32.480 10.885 1.00 41.36 36 ALA C N 1
ATOM 4787 C CA . ALA C 1 36 ? 7.602 -31.862 9.563 1.00 39.86 36 ALA C CA 1
ATOM 4788 C C . ALA C 1 36 ? 8.572 -30.696 9.475 1.00 38.66 36 ALA C C 1
ATOM 4789 O O . ALA C 1 36 ? 8.701 -29.891 10.412 1.00 40.75 36 ALA C O 1
ATOM 4791 N N . LEU C 1 37 ? 9.243 -30.602 8.326 1.00 36.41 37 LEU C N 1
ATOM 4792 C CA . LEU C 1 37 ? 9.981 -29.408 7.963 1.00 35.22 37 LEU C CA 1
ATOM 4793 C C . LEU C 1 37 ? 9.145 -28.602 6.973 1.00 34.30 37 LEU C C 1
ATOM 4794 O O . LEU C 1 37 ? 8.723 -29.122 5.938 1.00 35.22 37 LEU C O 1
ATOM 4799 N N . VAL C 1 38 ? 8.868 -27.352 7.318 1.00 34.17 38 VAL C N 1
ATOM 4800 C CA . VAL C 1 38 ? 8.120 -26.478 6.435 1.00 33.54 38 VAL C CA 1
ATOM 4801 C C . VAL C 1 38 ? 9.070 -25.418 5.882 1.00 32.77 38 VAL C C 1
ATOM 4802 O O . VAL C 1 38 ? 9.519 -24.520 6.606 1.00 33.18 38 VAL C O 1
ATOM 4806 N N . ILE C 1 39 ? 9.405 -25.546 4.605 1.00 31.90 39 ILE C N 1
ATOM 4807 C CA . ILE C 1 39 ? 10.192 -24.516 3.945 1.00 31.38 39 ILE C CA 1
ATOM 4808 C C . ILE C 1 39 ? 9.255 -23.380 3.584 1.00 38.72 39 ILE C C 1
ATOM 4809 O O . ILE C 1 39 ? 8.451 -23.494 2.654 1.00 31.16 39 ILE C O 1
ATOM 4814 N N . CYS C 1 40 ? 9.340 -22.290 4.339 1.00 32.17 40 CYS C N 1
ATOM 4815 C CA . CYS C 1 40 ? 8.338 -21.237 4.234 1.00 37.66 40 CYS C CA 1
ATOM 4816 C C . CYS C 1 40 ? 8.630 -20.299 3.073 1.00 40.78 40 CYS C C 1
ATOM 4817 O O . CYS C 1 40 ? 9.075 -19.157 3.261 1.00 33.23 40 CYS C O 1
ATOM 4820 N N . GLY C 1 41 ? 8.353 -20.785 1.866 1.00 31.69 41 GLY C N 1
ATOM 4821 C CA . GLY C 1 41 ? 8.573 -19.996 0.666 1.00 31.57 41 GLY C CA 1
ATOM 4822 C C . GLY C 1 41 ? 7.417 -19.039 0.443 1.00 35.26 41 GLY C C 1
ATOM 4823 O O . GLY C 1 41 ? 6.721 -18.653 1.393 1.00 33.24 41 GLY C O 1
ATOM 4824 N N . SER C 1 42 ? 7.214 -18.661 -0.813 1.00 32.84 42 SER C N 1
ATOM 4825 C CA . SER C 1 42 ? 6.140 -17.746 -1.200 1.00 36.42 42 SER C CA 1
ATOM 4826 C C . SER C 1 42 ? 4.789 -18.167 -0.603 1.00 33.86 42 SER C C 1
ATOM 4827 O O . SER C 1 42 ? 4.434 -19.346 -0.616 1.00 32.81 42 SER C O 1
ATOM 4830 N N . GLY C 1 43 ? 4.059 -17.204 -0.046 1.00 35.65 43 GLY C N 1
ATOM 4831 C CA . GLY C 1 43 ? 2.783 -17.489 0.597 1.00 35.54 43 GLY C CA 1
ATOM 4832 C C . GLY C 1 43 ? 2.891 -17.763 2.089 1.00 36.01 43 GLY C C 1
ATOM 4833 O O . GLY C 1 43 ? 1.913 -17.615 2.831 1.00 40.11 43 GLY C O 1
ATOM 4834 N N . LEU C 1 44 ? 4.082 -18.147 2.537 1.00 35.31 44 LEU C N 1
ATOM 4835 C CA . LEU C 1 44 ? 4.270 -18.595 3.911 1.00 35.70 44 LEU C CA 1
ATOM 4836 C C . LEU C 1 44 ? 5.151 -17.673 4.760 1.00 40.48 44 LEU C C 1
ATOM 4837 O O . LEU C 1 44 ? 5.694 -18.104 5.775 1.00 40.40 44 LEU C O 1
ATOM 4842 N N . SER C 1 45 ? 5.273 -16.407 4.365 1.00 39.83 45 SER C N 1
ATOM 4843 C CA . SER C 1 45 ? 6.172 -15.487 5.057 1.00 45.95 45 SER C CA 1
ATOM 4844 C C . SER C 1 45 ? 5.718 -15.170 6.487 1.00 48.10 45 SER C C 1
ATOM 4845 O O . SER C 1 45 ? 6.531 -14.800 7.329 1.00 53.01 45 SER C O 1
ATOM 4848 N N . GLY C 1 46 ? 4.426 -15.309 6.760 1.00 43.82 46 GLY C N 1
ATOM 4849 C CA . GLY C 1 46 ? 3.911 -14.985 8.078 1.00 47.82 46 GLY C CA 1
ATOM 4850 C C . GLY C 1 46 ? 3.353 -16.144 8.890 1.00 46.32 46 GLY C C 1
ATOM 4851 O O . GLY C 1 46 ? 2.710 -15.914 9.914 1.00 47.92 46 GLY C O 1
ATOM 4852 N N . ILE C 1 47 ? 3.591 -17.385 8.461 1.00 42.18 47 ILE C N 1
ATOM 4853 C CA . ILE C 1 47 ? 2.988 -18.529 9.153 1.00 41.56 47 ILE C CA 1
ATOM 4854 C C . ILE C 1 47 ? 3.631 -18.777 10.526 1.00 45.59 47 ILE C C 1
ATOM 4855 O O . ILE C 1 47 ? 3.029 -19.418 11.387 1.00 46.48 47 ILE C O 1
ATOM 4860 N N . SER C 1 48 ? 4.833 -18.252 10.746 1.00 45.48 48 SER C N 1
ATOM 4861 C CA . SER C 1 48 ? 5.494 -18.425 12.040 1.00 46.43 48 SER C CA 1
ATOM 4862 C C . SER C 1 48 ? 4.704 -17.765 13.175 1.00 49.92 48 SER C C 1
ATOM 4863 O O . SER C 1 48 ? 4.770 -18.209 14.327 1.00 46.06 48 SER C O 1
ATOM 4866 N N . THR C 1 49 ? 3.944 -16.719 12.848 1.00 46.13 49 THR C N 1
ATOM 4867 C CA . THR C 1 49 ? 3.082 -16.071 13.835 1.00 51.55 49 THR C CA 1
ATOM 4868 C C . THR C 1 49 ? 1.994 -17.031 14.336 1.00 53.08 49 THR C C 1
ATOM 4869 O O . THR C 1 49 ? 1.431 -16.829 15.418 1.00 51.66 49 THR C O 1
ATOM 4873 N N . LYS C 1 50 ? 1.718 -18.075 13.554 1.00 47.25 50 LYS C N 1
ATOM 4874 C CA . LYS C 1 50 ? 0.728 -19.077 13.929 1.00 53.78 50 LYS C CA 1
ATOM 4875 C C . LYS C 1 50 ? 1.310 -20.113 14.890 1.00 53.65 50 LYS C C 1
ATOM 4876 O O . LYS C 1 50 ? 0.570 -20.934 15.434 1.00 57.17 50 LYS C O 1
ATOM 4882 N N . ILE C 1 51 ? 2.627 -20.086 15.087 1.00 48.91 51 ILE C N 1
ATOM 4883 C CA . ILE C 1 51 ? 3.263 -20.949 16.081 1.00 51.73 51 ILE C CA 1
ATOM 4884 C C . ILE C 1 51 ? 2.714 -20.617 17.469 1.00 53.48 51 ILE C C 1
ATOM 4885 O O . ILE C 1 51 ? 2.561 -19.444 17.819 1.00 53.80 51 ILE C O 1
ATOM 4890 N N . ALA C 1 52 ? 2.407 -21.647 18.250 1.00 51.00 52 ALA C N 1
ATOM 4891 C CA . ALA C 1 52 ? 1.827 -21.460 19.575 1.00 53.73 52 ALA C CA 1
ATOM 4892 C C . ALA C 1 52 ? 2.783 -20.754 20.531 1.00 54.97 52 ALA C C 1
ATOM 4893 O O . ALA C 1 52 ? 3.999 -20.881 20.412 1.00 53.77 52 ALA C O 1
ATOM 4895 N N . ASP C 1 53 ? 2.220 -20.006 21.477 1.00 57.62 53 ASP C N 1
ATOM 4896 C CA . ASP C 1 53 ? 3.004 -19.355 22.523 1.00 61.34 53 ASP C CA 1
ATOM 4897 C C . ASP C 1 53 ? 3.595 -20.369 23.499 1.00 63.77 53 ASP C C 1
ATOM 4898 O O . ASP C 1 53 ? 4.724 -20.205 23.965 1.00 62.45 53 ASP C O 1
ATOM 4903 N N . GLU C 1 54 ? 2.817 -21.401 23.825 1.00 62.92 54 GLU C N 1
ATOM 4904 C CA . GLU C 1 54 ? 3.258 -22.433 24.762 1.00 64.65 54 GLU C CA 1
ATOM 4905 C C . GLU C 1 54 ? 3.155 -23.818 24.122 1.00 60.61 54 GLU C C 1
ATOM 4906 O O . GLU C 1 54 ? 2.127 -24.151 23.536 1.00 59.54 54 GLU C O 1
ATOM 4912 N N . PRO C 1 55 ? 4.230 -24.621 24.209 1.00 63.01 55 PRO C N 1
ATOM 4913 C CA . PRO C 1 55 ? 5.532 -24.265 24.790 1.00 62.96 55 PRO C CA 1
ATOM 4914 C C . PRO C 1 55 ? 6.194 -23.138 24.004 1.00 57.64 55 PRO C C 1
ATOM 4915 O O . PRO C 1 55 ? 5.901 -22.990 22.815 1.00 55.67 55 PRO C O 1
ATOM 4919 N N . LYS C 1 56 ? 7.025 -22.338 24.662 1.00 58.74 56 LYS C N 1
ATOM 4920 C CA . LYS C 1 56 ? 7.701 -21.246 23.981 1.00 57.66 56 LYS C CA 1
ATOM 4921 C C . LYS C 1 56 ? 8.485 -21.795 22.802 1.00 54.78 56 LYS C C 1
ATOM 4922 O O . LYS C 1 56 ? 9.208 -22.779 22.945 1.00 54.25 56 LYS C O 1
ATOM 4928 N N . PRO C 1 57 ? 8.309 -21.187 21.619 1.00 53.23 57 PRO C N 1
ATOM 4929 C CA . PRO C 1 57 ? 9.071 -21.640 20.453 1.00 52.42 57 PRO C CA 1
ATOM 4930 C C . PRO C 1 57 ? 10.556 -21.292 20.564 1.00 53.56 57 PRO C C 1
ATOM 4931 O O . PRO C 1 57 ? 10.934 -20.447 21.382 1.00 52.23 57 PRO C O 1
ATOM 4935 N N . LEU C 1 58 ? 11.381 -21.949 19.752 1.00 48.55 58 LEU C N 1
ATOM 4936 C CA . LEU C 1 58 ? 12.809 -21.659 19.695 1.00 48.34 58 LEU C CA 1
ATOM 4937 C C . LEU C 1 58 ? 13.201 -21.110 18.322 1.00 46.54 58 LEU C C 1
ATOM 4938 O O . LEU C 1 58 ? 12.823 -21.661 17.280 1.00 44.77 58 LEU C O 1
ATOM 4943 N N . ILE C 1 59 ? 13.959 -20.019 18.323 1.00 53.07 59 ILE C N 1
ATOM 4944 C CA . ILE C 1 59 ? 14.406 -19.386 17.083 1.00 45.94 59 ILE C CA 1
ATOM 4945 C C . ILE C 1 59 ? 15.920 -19.445 16.948 1.00 45.78 59 ILE C C 1
ATOM 4946 O O . ILE C 1 59 ? 16.633 -18.801 17.714 1.00 51.51 59 ILE C O 1
ATOM 4951 N N . LEU C 1 60 ? 16.412 -20.201 15.972 1.00 46.59 60 LEU C N 1
ATOM 4952 C CA . LEU C 1 60 ? 17.850 -20.293 15.737 1.00 48.24 60 LEU C CA 1
ATOM 4953 C C . LEU C 1 60 ? 18.247 -19.544 14.466 1.00 43.01 60 LEU C C 1
ATOM 4954 O O . LEU C 1 60 ? 17.760 -19.862 13.385 1.00 46.13 60 LEU C O 1
ATOM 4959 N N . SER C 1 61 ? 19.126 -18.554 14.593 1.00 44.27 61 SER C N 1
ATOM 4960 C CA . SER C 1 61 ? 19.634 -17.845 13.418 1.00 43.80 61 SER C CA 1
ATOM 4961 C C . SER C 1 61 ? 20.500 -18.779 12.590 1.00 42.49 61 SER C C 1
ATOM 4962 O O . SER C 1 61 ? 21.278 -19.547 13.152 1.00 42.71 61 SER C O 1
ATOM 4965 N N . TYR C 1 62 ? 20.369 -18.711 11.264 1.00 42.88 62 TYR C N 1
ATOM 4966 C CA . TYR C 1 62 ? 21.215 -19.510 10.367 1.00 41.97 62 TYR C CA 1
ATOM 4967 C C . TYR C 1 62 ? 22.686 -19.279 10.672 1.00 43.99 62 TYR C C 1
ATOM 4968 O O . TYR C 1 62 ? 23.484 -20.215 10.650 1.00 47.49 62 TYR C O 1
ATOM 4977 N N . SER C 1 63 ? 23.029 -18.030 10.977 1.00 44.71 63 SER C N 1
ATOM 4978 C CA . SER C 1 63 ? 24.421 -17.632 11.174 1.00 47.86 63 SER C CA 1
ATOM 4979 C C . SER C 1 63 ? 25.119 -18.447 12.269 1.00 47.89 63 SER C C 1
ATOM 4980 O O . SER C 1 63 ? 26.333 -18.622 12.237 1.00 51.06 63 SER C O 1
ATOM 4983 N N . THR C 1 64 ? 24.353 -18.953 13.230 1.00 46.50 64 THR C N 1
ATOM 4984 C CA . THR C 1 64 ? 24.940 -19.691 14.346 1.00 46.08 64 THR C CA 1
ATOM 4985 C C . THR C 1 64 ? 24.956 -21.209 14.096 1.00 46.08 64 THR C C 1
ATOM 4986 O O . THR C 1 64 ? 25.624 -21.948 14.814 1.00 51.08 64 THR C O 1
ATOM 4990 N N . ILE C 1 65 ? 24.221 -21.671 13.087 1.00 47.16 65 ILE C N 1
ATOM 4991 C CA . ILE C 1 65 ? 24.179 -23.105 12.757 1.00 48.44 65 ILE C CA 1
ATOM 4992 C C . ILE C 1 65 ? 25.219 -23.464 11.684 1.00 44.91 65 ILE C C 1
ATOM 4993 O O . ILE C 1 65 ? 25.255 -22.838 10.635 1.00 45.13 65 ILE C O 1
ATOM 4998 N N . PRO C 1 66 ? 26.073 -24.469 11.955 1.00 48.47 66 PRO C N 1
ATOM 4999 C CA . PRO C 1 66 ? 27.117 -24.880 10.999 1.00 46.04 66 PRO C CA 1
ATOM 5000 C C . PRO C 1 66 ? 26.539 -25.309 9.656 1.00 47.17 66 PRO C C 1
ATOM 5001 O O . PRO C 1 66 ? 25.557 -26.049 9.639 1.00 47.78 66 PRO C O 1
ATOM 5005 N N . GLY C 1 67 ? 27.136 -24.852 8.557 1.00 44.84 67 GLY C N 1
ATOM 5006 C CA . GLY C 1 67 ? 26.663 -25.191 7.227 1.00 39.26 67 GLY C CA 1
ATOM 5007 C C . GLY C 1 67 ? 25.527 -24.323 6.716 1.00 38.10 67 GLY C C 1
ATOM 5008 O O . GLY C 1 67 ? 25.334 -24.212 5.513 1.00 42.12 67 GLY C O 1
ATOM 5009 N N . PHE C 1 68 ? 24.754 -23.717 7.613 1.00 38.13 68 PHE C N 1
ATOM 5010 C CA . PHE C 1 68 ? 23.682 -22.822 7.176 1.00 39.84 68 PHE C CA 1
ATOM 5011 C C . PHE C 1 68 ? 24.268 -21.465 6.811 1.00 46.70 68 PHE C C 1
ATOM 5012 O O . PHE C 1 68 ? 23.551 -20.587 6.340 1.00 57.08 68 PHE C O 1
ATOM 5020 N N . GLY C 1 78 ? 18.191 -15.206 8.017 1.00 41.18 78 GLY C N 1
ATOM 5021 C CA . GLY C 1 78 ? 17.507 -16.486 7.921 1.00 40.19 78 GLY C CA 1
ATOM 5022 C C . GLY C 1 78 ? 17.466 -17.176 9.273 1.00 43.72 78 GLY C C 1
ATOM 5023 O O . GLY C 1 78 ? 18.341 -16.957 10.115 1.00 40.94 78 GLY C O 1
ATOM 5024 N N . GLU C 1 79 ? 16.455 -18.008 9.497 1.00 40.50 79 GLU C N 1
ATOM 5025 C CA . GLU C 1 79 ? 16.317 -18.654 10.797 1.00 42.63 79 GLU C CA 1
ATOM 5026 C C . GLU C 1 79 ? 15.468 -19.918 10.741 1.00 42.89 79 GLU C C 1
ATOM 5027 O O . GLU C 1 79 ? 14.578 -20.052 9.892 1.00 39.20 79 GLU C O 1
ATOM 5033 N N . LEU C 1 80 ? 15.796 -20.858 11.627 1.00 38.49 80 LEU C N 1
ATOM 5034 C CA . LEU C 1 80 ? 14.951 -22.005 11.907 1.00 38.08 80 LEU C CA 1
ATOM 5035 C C . LEU C 1 80 ? 14.037 -21.663 13.056 1.00 39.42 80 LEU C C 1
ATOM 5036 O O . LEU C 1 80 ? 14.477 -21.096 14.055 1.00 43.04 80 LEU C O 1
ATOM 5041 N N . ILE C 1 81 ? 12.767 -22.005 12.936 1.00 39.16 81 ILE C N 1
ATOM 5042 C CA . ILE C 1 81 ? 11.871 -21.813 14.060 1.00 40.73 81 ILE C CA 1
ATOM 5043 C C . ILE C 1 81 ? 11.294 -23.163 14.487 1.00 40.72 81 ILE C C 1
ATOM 5044 O O . ILE C 1 81 ? 10.743 -23.898 13.666 1.00 40.12 81 ILE C O 1
ATOM 5049 N N . PHE C 1 82 ? 11.459 -23.484 15.770 1.00 43.20 82 PHE C N 1
ATOM 5050 C CA . PHE C 1 82 ? 10.973 -24.736 16.347 1.00 42.82 82 PHE C CA 1
ATOM 5051 C C . PHE C 1 82 ? 9.834 -24.456 17.314 1.00 45.02 82 PHE C C 1
ATOM 5052 O O . PHE C 1 82 ? 9.978 -23.659 18.237 1.00 47.65 82 PHE C O 1
ATOM 5060 N N . GLY C 1 83 ? 8.707 -25.124 17.130 1.00 45.96 83 GLY C N 1
ATOM 5061 C CA . GLY C 1 83 ? 7.588 -24.908 18.022 1.00 46.36 83 GLY C CA 1
ATOM 5062 C C . GLY C 1 83 ? 6.400 -25.738 17.604 1.00 47.64 83 GLY C C 1
ATOM 5063 O O . GLY C 1 83 ? 6.498 -26.589 16.717 1.00 45.05 83 GLY C O 1
ATOM 5064 N N . TYR C 1 84 ? 5.269 -25.487 18.241 1.00 47.93 84 TYR C N 1
ATOM 5065 C CA . TYR C 1 84 ? 4.082 -26.259 17.951 1.00 50.64 84 TYR C CA 1
ATOM 5066 C C . TYR C 1 84 ? 3.105 -25.456 17.125 1.00 51.70 84 TYR C C 1
ATOM 5067 O O . TYR C 1 84 ? 2.820 -24.289 17.418 1.00 53.47 84 TYR C O 1
ATOM 5076 N N . MET C 1 85 ? 2.602 -26.088 16.078 1.00 46.68 85 MET C N 1
ATOM 5077 C CA . MET C 1 85 ? 1.712 -25.411 15.159 1.00 47.77 85 MET C CA 1
ATOM 5078 C C . MET C 1 85 ? 0.451 -26.224 14.967 1.00 48.17 85 MET C C 1
ATOM 5079 O O . MET C 1 85 ? 0.485 -27.334 14.426 1.00 46.45 85 MET C O 1
ATOM 5084 N N . ASN C 1 86 ? -0.659 -25.657 15.421 1.00 53.53 86 ASN C N 1
ATOM 5085 C CA . ASN C 1 86 ? -1.926 -26.359 15.427 1.00 55.16 86 ASN C CA 1
ATOM 5086 C C . ASN C 1 86 ? -1.743 -27.693 16.131 1.00 57.99 86 ASN C C 1
ATOM 5087 O O . ASN C 1 86 ? -2.238 -28.720 15.672 1.00 53.93 86 ASN C O 1
ATOM 5092 N N . GLY C 1 87 ? -0.989 -27.661 17.230 1.00 57.02 87 GLY C N 1
ATOM 5093 C CA . GLY C 1 87 ? -0.802 -28.821 18.087 1.00 57.41 87 GLY C CA 1
ATOM 5094 C C . GLY C 1 87 ? 0.360 -29.714 17.683 1.00 55.55 87 GLY C C 1
ATOM 5095 O O . GLY C 1 87 ? 0.785 -30.572 18.448 1.00 53.39 87 GLY C O 1
ATOM 5096 N N . ALA C 1 88 ? 0.886 -29.513 16.482 1.00 49.42 88 ALA C N 1
ATOM 5097 C CA . ALA C 1 88 ? 1.949 -30.374 15.972 1.00 52.22 88 ALA C CA 1
ATOM 5098 C C . ALA C 1 88 ? 3.321 -29.709 16.076 1.00 46.77 88 ALA C C 1
ATOM 5099 O O . ALA C 1 88 ? 3.460 -28.521 15.786 1.00 46.73 88 ALA C O 1
ATOM 5101 N N . PRO C 1 89 ? 4.339 -30.487 16.483 1.00 50.62 89 PRO C N 1
ATOM 5102 C CA . PRO C 1 89 ? 5.732 -30.027 16.553 1.00 46.51 89 PRO C CA 1
ATOM 5103 C C . PRO C 1 89 ? 6.361 -29.958 15.164 1.00 55.95 89 PRO C C 1
ATOM 5104 O O . PRO C 1 89 ? 6.457 -30.984 14.471 1.00 44.11 89 PRO C O 1
ATOM 5108 N N . VAL C 1 90 ? 6.775 -28.763 14.751 1.00 43.67 90 VAL C N 1
ATOM 5109 C CA . VAL C 1 90 ? 7.354 -28.607 13.425 1.00 41.80 90 VAL C CA 1
ATOM 5110 C C . VAL C 1 90 ? 8.645 -27.809 13.465 1.00 47.61 90 VAL C C 1
ATOM 5111 O O . VAL C 1 90 ? 8.974 -27.181 14.477 1.00 43.40 90 VAL C O 1
ATOM 5115 N N . VAL C 1 91 ? 9.379 -27.843 12.358 1.00 40.17 91 VAL C N 1
ATOM 5116 C CA . VAL C 1 91 ? 10.486 -26.930 12.170 1.00 39.99 91 VAL C CA 1
ATOM 5117 C C . VAL C 1 91 ? 10.207 -26.100 10.919 1.00 38.17 91 VAL C C 1
ATOM 5118 O O . VAL C 1 91 ? 9.799 -26.629 9.881 1.00 37.51 91 VAL C O 1
ATOM 5122 N N . LEU C 1 92 ? 10.383 -24.790 11.046 1.00 38.70 92 LEU C N 1
ATOM 5123 C CA . LEU C 1 92 ? 10.149 -23.871 9.945 1.00 37.61 92 LEU C CA 1
ATOM 5124 C C . LEU C 1 92 ? 11.476 -23.321 9.444 1.00 42.08 92 LEU C C 1
ATOM 5125 O O . LEU C 1 92 ? 12.317 -22.910 10.237 1.00 38.61 92 LEU C O 1
ATOM 5130 N N . MET C 1 93 ? 11.663 -23.332 8.128 1.00 36.87 93 MET C N 1
ATOM 5131 C CA . MET C 1 93 ? 12.779 -22.627 7.509 1.00 34.52 93 MET C CA 1
ATOM 5132 C C . MET C 1 93 ? 12.282 -21.297 6.981 1.00 36.61 93 MET C C 1
ATOM 5133 O O . MET C 1 93 ? 11.480 -21.257 6.036 1.00 35.24 93 MET C O 1
ATOM 5138 N N . ASN C 1 94 ? 12.745 -20.215 7.591 1.00 36.74 94 ASN C N 1
ATOM 5139 C CA . ASN C 1 94 ? 12.549 -18.894 7.023 1.00 49.37 94 ASN C CA 1
ATOM 5140 C C . ASN C 1 94 ? 13.863 -18.430 6.442 1.00 43.14 94 ASN C C 1
ATOM 5141 O O . ASN C 1 94 ? 14.729 -17.948 7.166 1.00 43.15 94 ASN C O 1
ATOM 5146 N N . GLY C 1 95 ? 13.999 -18.600 5.132 1.00 38.89 95 GLY C N 1
ATOM 5147 C CA . GLY C 1 95 ? 15.227 -18.309 4.418 1.00 37.04 95 GLY C CA 1
ATOM 5148 C C . GLY C 1 95 ? 15.642 -19.536 3.624 1.00 36.66 95 GLY C C 1
ATOM 5149 O O . GLY C 1 95 ? 15.765 -20.631 4.166 1.00 40.86 95 GLY C O 1
ATOM 5150 N N . ARG C 1 96 ? 15.849 -19.373 2.330 1.00 29.77 96 ARG C N 1
ATOM 5151 C CA . ARG C 1 96 ? 16.269 -20.509 1.532 1.00 30.62 96 ARG C CA 1
ATOM 5152 C C . ARG C 1 96 ? 17.350 -20.074 0.554 1.00 31.81 96 ARG C C 1
ATOM 5153 O O . ARG C 1 96 ? 17.430 -18.902 0.197 1.00 29.74 96 ARG C O 1
ATOM 5161 N N . LEU C 1 97 ? 18.201 -21.015 0.158 1.00 31.85 97 LEU C N 1
ATOM 5162 C CA . LEU C 1 97 ? 19.274 -20.720 -0.779 1.00 35.08 97 LEU C CA 1
ATOM 5163 C C . LEU C 1 97 ? 18.876 -21.181 -2.181 1.00 34.71 97 LEU C C 1
ATOM 5164 O O . LEU C 1 97 ? 18.575 -22.346 -2.400 1.00 33.38 97 LEU C O 1
ATOM 5169 N N . HIS C 1 98 ? 18.832 -20.248 -3.119 1.00 32.80 98 HIS C N 1
ATOM 5170 C CA . HIS C 1 98 ? 18.438 -20.574 -4.475 1.00 33.40 98 HIS C CA 1
ATOM 5171 C C . HIS C 1 98 ? 19.653 -20.814 -5.342 1.00 29.33 98 HIS C C 1
ATOM 5172 O O . HIS C 1 98 ? 20.637 -20.083 -5.257 1.00 31.43 98 HIS C O 1
ATOM 5179 N N . SER C 1 99 ? 19.564 -21.812 -6.206 1.00 23.49 99 SER C N 1
ATOM 5180 C CA . SER C 1 99 ? 20.691 -22.192 -7.024 1.00 28.42 99 SER C CA 1
ATOM 5181 C C . SER C 1 99 ? 21.187 -21.062 -7.937 1.00 27.91 99 SER C C 1
ATOM 5182 O O . SER C 1 99 ? 22.384 -20.981 -8.200 1.00 29.22 99 SER C O 1
ATOM 5185 N N . TYR C 1 100 ? 20.293 -20.174 -8.385 1.00 26.04 100 TYR C N 1
ATOM 5186 C CA . TYR C 1 100 ? 20.703 -19.070 -9.268 1.00 23.99 100 TYR C CA 1
ATOM 5187 C C . TYR C 1 100 ? 21.581 -18.044 -8.560 1.00 22.57 100 TYR C C 1
ATOM 5188 O O . TYR C 1 100 ? 22.164 -17.173 -9.208 1.00 25.14 100 TYR C O 1
ATOM 5197 N N . GLU C 1 101 ? 21.658 -18.119 -7.234 1.00 21.90 101 GLU C N 1
ATOM 5198 C CA . GLU C 1 101 ? 22.532 -17.224 -6.479 1.00 24.46 101 GLU C CA 1
ATOM 5199 C C . GLU C 1 101 ? 23.983 -17.690 -6.538 1.00 26.52 101 GLU C C 1
ATOM 5200 O O . GLU C 1 101 ? 24.894 -16.990 -6.103 1.00 26.71 101 GLU C O 1
ATOM 5206 N N . GLY C 1 102 ? 24.196 -18.881 -7.070 1.00 26.77 102 GLY C N 1
ATOM 5207 C CA . GLY C 1 102 ? 25.545 -19.371 -7.255 1.00 32.29 102 GLY C CA 1
ATOM 5208 C C . GLY C 1 102 ? 25.933 -20.440 -6.256 1.00 35.59 102 GLY C C 1
ATOM 5209 O O . GLY C 1 102 ? 27.012 -21.026 -6.363 1.00 38.48 102 GLY C O 1
ATOM 5210 N N . HIS C 1 103 ? 25.063 -20.699 -5.284 1.00 36.81 103 HIS C N 1
ATOM 5211 C CA . HIS C 1 103 ? 25.334 -21.742 -4.298 1.00 39.07 103 HIS C CA 1
ATOM 5212 C C . HIS C 1 103 ? 25.314 -23.100 -4.967 1.00 38.28 103 HIS C C 1
ATOM 5213 O O . HIS C 1 103 ? 24.543 -23.322 -5.902 1.00 34.28 103 HIS C O 1
ATOM 5220 N N . SER C 1 104 ? 26.148 -24.011 -4.475 1.00 43.14 104 SER C N 1
ATOM 5221 C CA . SER C 1 104 ? 26.079 -25.401 -4.893 1.00 43.87 104 SER C CA 1
ATOM 5222 C C . SER C 1 104 ? 24.801 -26.036 -4.348 1.00 40.64 104 SER C C 1
ATOM 5223 O O . SER C 1 104 ? 24.247 -25.592 -3.337 1.00 32.50 104 SER C O 1
ATOM 5226 N N . LEU C 1 105 ? 24.343 -27.088 -5.007 1.00 39.84 105 LEU C N 1
ATOM 5227 C CA . LEU C 1 105 ? 23.114 -27.730 -4.591 1.00 36.85 105 LEU C CA 1
ATOM 5228 C C . LEU C 1 105 ? 23.290 -28.410 -3.233 1.00 35.06 105 LEU C C 1
ATOM 5229 O O . LEU C 1 105 ? 22.325 -28.524 -2.478 1.00 33.67 105 LEU C O 1
ATOM 5234 N N . ALA C 1 106 ? 24.512 -28.830 -2.900 1.00 34.68 106 ALA C N 1
ATOM 5235 C CA . ALA C 1 106 ? 24.782 -29.347 -1.558 1.00 39.16 106 ALA C CA 1
ATOM 5236 C C . ALA C 1 106 ? 24.512 -28.283 -0.490 1.00 41.93 106 ALA C C 1
ATOM 5237 O O . ALA C 1 106 ? 23.982 -28.583 0.580 1.00 41.77 106 ALA C O 1
ATOM 5239 N N . GLU C 1 107 ? 24.870 -27.040 -0.774 1.00 41.42 107 GLU C N 1
ATOM 5240 C CA . GLU C 1 107 ? 24.630 -25.978 0.194 1.00 41.10 107 GLU C CA 1
ATOM 5241 C C . GLU C 1 107 ? 23.134 -25.729 0.331 1.00 35.85 107 GLU C C 1
ATOM 5242 O O . GLU C 1 107 ? 22.640 -25.521 1.438 1.00 36.27 107 GLU C O 1
ATOM 5248 N N . THR C 1 108 ? 22.420 -25.799 -0.791 1.00 28.93 108 THR C N 1
ATOM 5249 C CA . THR C 1 108 ? 20.983 -25.572 -0.830 1.00 31.40 108 THR C CA 1
ATOM 5250 C C . THR C 1 108 ? 20.219 -26.580 0.026 1.00 35.90 108 THR C C 1
ATOM 5251 O O . THR C 1 108 ? 19.262 -26.214 0.719 1.00 35.59 108 THR C O 1
ATOM 5255 N N . VAL C 1 109 ? 20.652 -27.841 0.001 1.00 31.91 109 VAL C N 1
ATOM 5256 C CA . VAL C 1 109 ? 19.868 -28.898 0.631 1.00 30.43 109 VAL C CA 1
ATOM 5257 C C . VAL C 1 109 ? 20.490 -29.398 1.948 1.00 35.46 109 VAL C C 1
ATOM 5258 O O . VAL C 1 109 ? 19.956 -30.304 2.600 1.00 38.56 109 VAL C O 1
ATOM 5262 N N . HIS C 1 110 ? 21.610 -28.792 2.342 1.00 36.96 110 HIS C N 1
ATOM 5263 C CA . HIS C 1 110 ? 22.250 -29.074 3.637 1.00 35.42 110 HIS C CA 1
ATOM 5264 C C . HIS C 1 110 ? 21.268 -29.067 4.824 1.00 35.66 110 HIS C C 1
ATOM 5265 O O . HIS C 1 110 ? 21.338 -29.954 5.684 1.00 35.62 110 HIS C O 1
ATOM 5272 N N . PRO C 1 111 ? 20.343 -28.084 4.877 1.00 39.38 111 PRO C N 1
ATOM 5273 C CA . PRO C 1 111 ? 19.414 -28.118 6.013 1.00 40.40 111 PRO C CA 1
ATOM 5274 C C . PRO C 1 111 ? 18.565 -29.380 6.086 1.00 37.08 111 PRO C C 1
ATOM 5275 O O . PRO C 1 111 ? 18.290 -29.853 7.186 1.00 39.51 111 PRO C O 1
ATOM 5279 N N . ILE C 1 112 ? 18.158 -29.921 4.943 1.00 33.08 112 ILE C N 1
ATOM 5280 C CA . ILE C 1 112 ? 17.352 -31.130 4.961 1.00 32.89 112 ILE C CA 1
ATOM 5281 C C . ILE C 1 112 ? 18.152 -32.285 5.552 1.00 35.18 112 ILE C C 1
ATOM 5282 O O . ILE C 1 112 ? 17.653 -33.029 6.398 1.00 31.64 112 ILE C O 1
ATOM 5287 N N . ARG C 1 113 ? 19.400 -32.422 5.123 1.00 32.51 113 ARG C N 1
ATOM 5288 C CA . ARG C 1 113 ? 20.217 -33.528 5.602 1.00 32.83 113 ARG C CA 1
ATOM 5289 C C . ARG C 1 113 ? 20.536 -33.382 7.093 1.00 32.26 113 ARG C C 1
ATOM 5290 O O . ARG C 1 113 ? 20.441 -34.347 7.846 1.00 33.99 113 ARG C O 1
ATOM 5298 N N . ALA C 1 114 ? 20.881 -32.173 7.518 1.00 32.81 114 ALA C N 1
ATOM 5299 C CA . ALA C 1 114 ? 21.139 -31.903 8.925 1.00 37.57 114 ALA C CA 1
ATOM 5300 C C . ALA C 1 114 ? 19.924 -32.234 9.780 1.00 36.43 114 ALA C C 1
ATOM 5301 O O . ALA C 1 114 ? 20.037 -32.884 10.817 1.00 38.48 114 ALA C O 1
ATOM 5303 N N . LEU C 1 115 ? 18.756 -31.793 9.331 1.00 35.39 115 LEU C N 1
ATOM 5304 C CA . LEU C 1 115 ? 17.538 -31.953 10.111 1.00 36.63 115 LEU C CA 1
ATOM 5305 C C . LEU C 1 115 ? 17.071 -33.406 10.129 1.00 36.51 115 LEU C C 1
ATOM 5306 O O . LEU C 1 115 ? 16.418 -33.855 11.086 1.00 38.79 115 LEU C O 1
ATOM 5311 N N . HIS C 1 116 ? 17.417 -34.140 9.076 1.00 36.18 116 HIS C N 1
ATOM 5312 C CA . HIS C 1 116 ? 17.091 -35.557 8.981 1.00 32.87 116 HIS C CA 1
ATOM 5313 C C . HIS C 1 116 ? 17.666 -36.328 10.169 1.00 37.31 116 HIS C C 1
ATOM 5314 O O . HIS C 1 116 ? 17.082 -37.322 10.619 1.00 42.79 116 HIS C O 1
ATOM 5321 N N . LEU C 1 117 ? 18.796 -35.855 10.688 1.00 36.85 117 LEU C N 1
ATOM 5322 C CA . LEU C 1 117 ? 19.501 -36.565 11.752 1.00 41.45 117 LEU C CA 1
ATOM 5323 C C . LEU C 1 117 ? 18.813 -36.463 13.117 1.00 45.81 117 LEU C C 1
ATOM 5324 O O . LEU C 1 117 ? 19.158 -37.196 14.042 1.00 41.13 117 LEU C O 1
ATOM 5329 N N . LEU C 1 118 ? 17.842 -35.562 13.244 1.00 38.86 118 LEU C N 1
ATOM 5330 C CA . LEU C 1 118 ? 17.028 -35.522 14.451 1.00 44.62 118 LEU C CA 1
ATOM 5331 C C . LEU C 1 118 ? 16.267 -36.834 14.611 1.00 45.30 118 LEU C C 1
ATOM 5332 O O . LEU C 1 118 ? 16.046 -37.293 15.726 1.00 46.93 118 LEU C O 1
ATOM 5337 N N . GLY C 1 119 ? 15.867 -37.419 13.482 1.00 41.33 119 GLY C N 1
ATOM 5338 C CA . GLY C 1 119 ? 15.212 -38.714 13.452 1.00 47.47 119 GLY C CA 1
ATOM 5339 C C . GLY C 1 119 ? 13.698 -38.694 13.565 1.00 53.43 119 GLY C C 1
ATOM 5340 O O . GLY C 1 119 ? 13.088 -39.745 13.705 1.00 54.08 119 GLY C O 1
ATOM 5341 N N . SER C 1 120 ? 13.078 -37.518 13.515 1.00 40.45 120 SER C N 1
ATOM 5342 C CA . SER C 1 120 ? 11.636 -37.446 13.755 1.00 44.51 120 SER C CA 1
ATOM 5343 C C . SER C 1 120 ? 10.868 -36.919 12.546 1.00 40.68 120 SER C C 1
ATOM 5344 O O . SER C 1 120 ? 9.695 -37.234 12.354 1.00 43.59 120 SER C O 1
ATOM 5347 N N . ILE C 1 121 ? 11.534 -36.113 11.732 1.00 37.56 121 ILE C N 1
ATOM 5348 C CA . ILE C 1 121 ? 10.901 -35.527 10.559 1.00 35.81 121 ILE C CA 1
ATOM 5349 C C . ILE C 1 121 ? 10.610 -36.590 9.505 1.00 43.71 121 ILE C C 1
ATOM 5350 O O . ILE C 1 121 ? 11.501 -37.352 9.126 1.00 39.08 121 ILE C O 1
ATOM 5355 N N . ASN C 1 122 ? 9.366 -36.632 9.040 1.00 35.71 122 ASN C N 1
ATOM 5356 C CA . ASN C 1 122 ? 8.953 -37.597 8.029 1.00 40.58 122 ASN C CA 1
ATOM 5357 C C . ASN C 1 122 ? 8.234 -36.911 6.867 1.00 34.52 122 ASN C C 1
ATOM 5358 O O . ASN C 1 122 ? 7.805 -37.556 5.923 1.00 35.85 122 ASN C O 1
ATOM 5363 N N . VAL C 1 123 ? 8.094 -35.594 6.946 1.00 35.75 123 VAL C N 1
ATOM 5364 C CA . VAL C 1 123 ? 7.339 -34.850 5.937 1.00 33.38 123 VAL C CA 1
ATOM 5365 C C . VAL C 1 123 ? 8.014 -33.523 5.619 1.00 33.68 123 VAL C C 1
ATOM 5366 O O . VAL C 1 123 ? 8.394 -32.771 6.529 1.00 35.53 123 VAL C O 1
ATOM 5370 N N . LEU C 1 124 ? 8.191 -33.246 4.328 1.00 30.33 124 LEU C N 1
ATOM 5371 C CA . LEU C 1 124 ? 8.581 -31.923 3.876 1.00 26.67 124 LEU C CA 1
ATOM 5372 C C . LEU C 1 124 ? 7.356 -31.229 3.306 1.00 30.81 124 LEU C C 1
ATOM 5373 O O . LEU C 1 124 ? 6.652 -31.790 2.471 1.00 28.89 124 LEU C O 1
ATOM 5378 N N . ILE C 1 125 ? 7.098 -30.016 3.777 1.00 28.74 125 ILE C N 1
ATOM 5379 C CA . ILE C 1 125 ? 6.080 -29.166 3.184 1.00 26.54 125 ILE C CA 1
ATOM 5380 C C . ILE C 1 125 ? 6.781 -27.942 2.613 1.00 24.86 125 ILE C C 1
ATOM 5381 O O . ILE C 1 125 ? 7.477 -27.241 3.322 1.00 28.96 125 ILE C O 1
ATOM 5386 N N . VAL C 1 126 ? 6.616 -27.690 1.323 1.00 29.11 126 VAL C N 1
ATOM 5387 C CA . VAL C 1 126 ? 7.368 -26.616 0.685 1.00 21.98 126 VAL C CA 1
ATOM 5388 C C . VAL C 1 126 ? 6.464 -25.844 -0.275 1.00 23.87 126 VAL C C 1
ATOM 5389 O O . VAL C 1 126 ? 5.664 -26.435 -1.013 1.00 25.70 126 VAL C O 1
ATOM 5393 N N . THR C 1 127 ? 6.566 -24.522 -0.239 1.00 25.10 127 THR C N 1
ATOM 5394 C CA . THR C 1 127 ? 5.853 -23.683 -1.200 1.00 26.07 127 THR C CA 1
ATOM 5395 C C . THR C 1 127 ? 6.825 -22.843 -2.010 1.00 23.45 127 THR C C 1
ATOM 5396 O O . THR C 1 127 ? 7.955 -22.624 -1.599 1.00 25.68 127 THR C O 1
ATOM 5400 N N . ASN C 1 128 ? 6.362 -22.352 -3.152 1.00 23.23 128 ASN C N 1
ATOM 5401 C CA . ASN C 1 128 ? 7.145 -21.449 -3.972 1.00 24.68 128 ASN C CA 1
ATOM 5402 C C . ASN C 1 128 ? 6.230 -20.703 -4.915 1.00 26.80 128 ASN C C 1
ATOM 5403 O O . ASN C 1 128 ? 5.056 -21.053 -5.062 1.00 30.95 128 ASN C O 1
ATOM 5408 N N . ALA C 1 129 ? 6.772 -19.686 -5.564 1.00 21.27 129 ALA C N 1
ATOM 5409 C CA . ALA C 1 129 ? 6.036 -18.988 -6.595 1.00 20.51 129 ALA C CA 1
ATOM 5410 C C . ALA C 1 129 ? 6.328 -19.683 -7.909 1.00 21.09 129 ALA C C 1
ATOM 5411 O O . ALA C 1 129 ? 7.370 -20.299 -8.050 1.00 21.28 129 ALA C O 1
ATOM 5413 N N . ALA C 1 130 ? 5.406 -19.592 -8.864 1.00 19.30 130 ALA C N 1
ATOM 5414 C CA . ALA C 1 130 ? 5.606 -20.226 -10.159 1.00 19.73 130 ALA C CA 1
ATOM 5415 C C . ALA C 1 130 ? 4.830 -19.479 -11.239 1.00 21.28 130 ALA C C 1
ATOM 5416 O O . ALA C 1 130 ? 3.774 -18.902 -10.971 1.00 17.53 130 ALA C O 1
ATOM 5418 N N . GLY C 1 131 ? 5.370 -19.486 -12.454 1.00 18.05 131 GLY C N 1
ATOM 5419 C CA . GLY C 1 131 ? 4.627 -19.008 -13.599 1.00 22.41 131 GLY C CA 1
ATOM 5420 C C . GLY C 1 131 ? 3.692 -20.095 -14.109 1.00 21.37 131 GLY C C 1
ATOM 5421 O O . GLY C 1 131 ? 4.060 -21.258 -14.183 1.00 21.64 131 GLY C O 1
ATOM 5422 N N . GLY C 1 132 ? 2.482 -19.705 -14.482 1.00 22.66 132 GLY C N 1
ATOM 5423 C CA . GLY C 1 132 ? 1.520 -20.627 -15.058 1.00 22.85 132 GLY C CA 1
ATOM 5424 C C . GLY C 1 132 ? 1.815 -20.876 -16.528 1.00 22.88 132 GLY C C 1
ATOM 5425 O O . GLY C 1 132 ? 1.889 -19.948 -17.343 1.00 25.86 132 GLY C O 1
ATOM 5426 N N . ILE C 1 133 ? 1.985 -22.148 -16.863 1.00 22.51 133 ILE C N 1
ATOM 5427 C CA . ILE C 1 133 ? 2.281 -22.564 -18.223 1.00 21.00 133 ILE C CA 1
ATOM 5428 C C . ILE C 1 133 ? 0.997 -23.170 -18.836 1.00 19.87 133 ILE C C 1
ATOM 5429 O O . ILE C 1 133 ? 0.655 -22.917 -19.991 1.00 23.69 133 ILE C O 1
ATOM 5434 N N . ASN C 1 134 ? 0.291 -23.952 -18.030 1.00 19.07 134 ASN C N 1
ATOM 5435 C CA . ASN C 1 134 ? -1.035 -24.459 -18.391 1.00 20.16 134 ASN C CA 1
ATOM 5436 C C . ASN C 1 134 ? -1.976 -23.301 -18.768 1.00 20.59 134 ASN C C 1
ATOM 5437 O O . ASN C 1 134 ? -2.163 -22.376 -17.982 1.00 20.28 134 ASN C O 1
ATOM 5442 N N . ALA C 1 135 ? -2.539 -23.338 -19.978 1.00 22.00 135 ALA C N 1
ATOM 5443 C CA . ALA C 1 135 ? -3.362 -22.220 -20.499 1.00 25.14 135 ALA C CA 1
ATOM 5444 C C . ALA C 1 135 ? -4.615 -21.922 -19.669 1.00 25.50 135 ALA C C 1
ATOM 5445 O O . ALA C 1 135 ? -5.225 -20.850 -19.807 1.00 26.62 135 ALA C O 1
ATOM 5447 N N . SER C 1 136 ? -5.011 -22.865 -18.824 1.00 22.77 136 SER C N 1
ATOM 5448 C CA . SER C 1 136 ? -6.182 -22.669 -17.965 1.00 23.93 136 SER C CA 1
ATOM 5449 C C . SER C 1 136 ? -5.861 -21.940 -16.662 1.00 25.87 136 SER C C 1
ATOM 5450 O O . SER C 1 136 ? -6.763 -21.524 -15.956 1.00 29.79 136 SER C O 1
ATOM 5453 N N . PHE C 1 137 ? -4.582 -21.810 -16.327 1.00 27.46 137 PHE C N 1
ATOM 5454 C CA . PHE C 1 137 ? -4.203 -21.209 -15.042 1.00 21.82 137 PHE C CA 1
ATOM 5455 C C . PHE C 1 137 ? -4.289 -19.684 -15.078 1.00 25.81 137 PHE C C 1
ATOM 5456 O O . PHE C 1 137 ? -4.019 -19.071 -16.108 1.00 27.38 137 PHE C O 1
ATOM 5464 N N . LYS C 1 138 ? -4.654 -19.085 -13.945 1.00 24.13 138 LYS C N 1
ATOM 5465 C CA . LYS C 1 138 ? -4.676 -17.635 -13.768 1.00 26.25 138 LYS C CA 1
ATOM 5466 C C . LYS C 1 138 ? -3.824 -17.263 -12.562 1.00 25.03 138 LYS C C 1
ATOM 5467 O O . LYS C 1 138 ? -3.727 -18.041 -11.610 1.00 22.33 138 LYS C O 1
ATOM 5473 N N . ALA C 1 139 ? -3.202 -16.090 -12.611 1.00 23.52 139 ALA C N 1
ATOM 5474 C CA . ALA C 1 139 ? -2.494 -15.566 -11.453 1.00 33.20 139 ALA C CA 1
ATOM 5475 C C . ALA C 1 139 ? -3.430 -15.577 -10.249 1.00 33.45 139 ALA C C 1
ATOM 5476 O O . ALA C 1 139 ? -4.614 -15.240 -10.365 1.00 29.54 139 ALA C O 1
ATOM 5478 N N . GLY C 1 140 ? -2.905 -15.996 -9.106 1.00 32.80 140 GLY C N 1
ATOM 5479 C CA . GLY C 1 140 ? -3.734 -16.135 -7.924 1.00 35.22 140 GLY C CA 1
ATOM 5480 C C . GLY C 1 140 ? -4.150 -17.580 -7.673 1.00 31.88 140 GLY C C 1
ATOM 5481 O O . GLY C 1 140 ? -4.440 -17.949 -6.530 1.00 31.80 140 GLY C O 1
ATOM 5482 N N . ASP C 1 141 ? -4.201 -18.398 -8.726 1.00 28.05 141 ASP C N 1
ATOM 5483 C CA . ASP C 1 141 ? -4.469 -19.825 -8.542 1.00 23.65 141 ASP C CA 1
ATOM 5484 C C . ASP C 1 141 ? -3.282 -20.461 -7.804 1.00 22.38 141 ASP C C 1
ATOM 5485 O O . ASP C 1 141 ? -2.171 -19.909 -7.782 1.00 24.60 141 ASP C O 1
ATOM 5490 N N . LEU C 1 142 ? -3.532 -21.612 -7.193 1.00 23.73 142 LEU C N 1
ATOM 5491 C CA . LEU C 1 142 ? -2.476 -22.436 -6.608 1.00 23.53 142 LEU C CA 1
ATOM 5492 C C . LEU C 1 142 ? -2.394 -23.729 -7.394 1.00 23.31 142 LEU C C 1
ATOM 5493 O O . LEU C 1 142 ? -3.372 -24.130 -8.031 1.00 23.19 142 LEU C O 1
ATOM 5498 N N . MET C 1 143 ? -1.252 -24.398 -7.333 1.00 22.07 143 MET C N 1
ATOM 5499 C CA . MET C 1 143 ? -1.145 -25.718 -7.943 1.00 22.66 143 MET C CA 1
ATOM 5500 C C . MET C 1 143 ? -0.487 -26.701 -6.988 1.00 24.42 143 MET C C 1
ATOM 5501 O O . MET C 1 143 ? 0.679 -26.534 -6.622 1.00 24.22 143 MET C O 1
ATOM 5506 N N . CYS C 1 144 ? -1.237 -27.714 -6.578 1.00 24.12 144 CYS C N 1
ATOM 5507 C CA . CYS C 1 144 ? -0.670 -28.804 -5.797 1.00 23.37 144 CYS C CA 1
ATOM 5508 C C . CYS C 1 144 ? 0.198 -29.649 -6.728 1.00 24.38 144 CYS C C 1
ATOM 5509 O O . CYS C 1 144 ? -0.288 -30.144 -7.743 1.00 26.14 144 CYS C O 1
ATOM 5512 N N . VAL C 1 145 ? 1.487 -29.778 -6.416 1.00 23.85 145 VAL C N 1
ATOM 5513 C CA . VAL C 1 145 ? 2.420 -30.492 -7.306 1.00 22.74 145 VAL C CA 1
ATOM 5514 C C . VAL C 1 145 ? 2.269 -32.008 -7.185 1.00 22.28 145 VAL C C 1
ATOM 5515 O O . VAL C 1 145 ? 2.386 -32.543 -6.093 1.00 21.09 145 VAL C O 1
ATOM 5519 N N . TYR C 1 146 ? 2.013 -32.706 -8.290 1.00 20.82 146 TYR C N 1
ATOM 5520 C CA . TYR C 1 146 ? 1.952 -34.176 -8.221 1.00 20.82 146 TYR C CA 1
ATOM 5521 C C . TYR C 1 146 ? 3.091 -34.814 -9.031 1.00 20.05 146 TYR C C 1
ATOM 5522 O O . TYR C 1 146 ? 3.268 -36.019 -9.008 1.00 21.12 146 TYR C O 1
ATOM 5531 N N . ASP C 1 147 ? 3.897 -33.988 -9.688 1.00 22.28 147 ASP C N 1
ATOM 5532 C CA . ASP C 1 147 ? 4.999 -34.483 -10.519 1.00 20.68 147 ASP C CA 1
ATOM 5533 C C . ASP C 1 147 ? 5.923 -33.329 -10.888 1.00 21.63 147 ASP C C 1
ATOM 5534 O O . ASP C 1 147 ? 5.528 -32.164 -10.817 1.00 20.23 147 ASP C O 1
ATOM 5539 N N . HIS C 1 148 ? 7.152 -33.634 -11.282 1.00 22.39 148 HIS C N 1
ATOM 5540 C CA . HIS C 1 148 ? 8.040 -32.559 -11.723 1.00 17.73 148 HIS C CA 1
ATOM 5541 C C . HIS C 1 148 ? 8.947 -32.959 -12.865 1.00 17.06 148 HIS C C 1
ATOM 5542 O O . HIS C 1 148 ? 9.133 -34.145 -13.152 1.00 17.20 148 HIS C O 1
ATOM 5549 N N . ILE C 1 149 ? 9.494 -31.952 -13.536 1.00 15.28 149 ILE C N 1
ATOM 5550 C CA . ILE C 1 149 ? 10.609 -32.191 -14.438 1.00 18.80 149 ILE C CA 1
ATOM 5551 C C . ILE C 1 149 ? 11.817 -31.450 -13.870 1.00 20.41 149 ILE C C 1
ATOM 5552 O O . ILE C 1 149 ? 11.779 -30.236 -13.676 1.00 20.46 149 ILE C O 1
ATOM 5557 N N . ASN C 1 150 ? 12.886 -32.183 -13.597 1.00 15.58 150 ASN C N 1
ATOM 5558 C CA . ASN C 1 150 ? 14.098 -31.577 -13.076 1.00 18.46 150 ASN C CA 1
ATOM 5559 C C . ASN C 1 150 ? 15.068 -31.260 -14.226 1.00 19.90 150 ASN C C 1
ATOM 5560 O O . ASN C 1 150 ? 15.968 -32.049 -14.511 1.00 16.89 150 ASN C O 1
ATOM 5565 N N . PHE C 1 151 ? 14.868 -30.131 -14.903 1.00 18.73 151 PHE C N 1
ATOM 5566 C CA . PHE C 1 151 ? 15.671 -29.852 -16.092 1.00 22.28 151 PHE C CA 1
ATOM 5567 C C . PHE C 1 151 ? 17.167 -29.756 -15.791 1.00 18.79 151 PHE C C 1
ATOM 5568 O O . PHE C 1 151 ? 17.960 -30.419 -16.469 1.00 20.99 151 PHE C O 1
ATOM 5576 N N . PRO C 1 152 ? 17.566 -28.973 -14.766 1.00 18.80 152 PRO C N 1
ATOM 5577 C CA . PRO C 1 152 ? 19.004 -28.941 -14.498 1.00 21.57 152 PRO C CA 1
ATOM 5578 C C . PRO C 1 152 ? 19.543 -30.324 -14.097 1.00 20.91 152 PRO C C 1
ATOM 5579 O O . PRO C 1 152 ? 20.698 -30.663 -14.395 1.00 21.83 152 PRO C O 1
ATOM 5583 N N . GLY C 1 153 ? 18.696 -31.114 -13.450 1.00 18.14 153 GLY C N 1
ATOM 5584 C CA . GLY C 1 153 ? 19.064 -32.449 -13.022 1.00 17.92 153 GLY C CA 1
ATOM 5585 C C . GLY C 1 153 ? 19.408 -33.369 -14.175 1.00 25.60 153 GLY C C 1
ATOM 5586 O O . GLY C 1 153 ? 20.357 -34.155 -14.101 1.00 24.31 153 GLY C O 1
ATOM 5587 N N . LEU C 1 154 ? 18.635 -33.281 -15.249 1.00 21.40 154 LEU C N 1
ATOM 5588 C CA . LEU C 1 154 ? 18.886 -34.119 -16.415 1.00 21.96 154 LEU C CA 1
ATOM 5589 C C . LEU C 1 154 ? 20.257 -33.829 -17.021 1.00 26.00 154 LEU C C 1
ATOM 5590 O O . LEU C 1 154 ? 20.865 -34.709 -17.651 1.00 24.84 154 LEU C O 1
ATOM 5595 N N . CYS C 1 155 ? 20.756 -32.607 -16.824 1.00 26.20 155 CYS C N 1
ATOM 5596 C CA . CYS C 1 155 ? 21.957 -32.176 -17.524 1.00 30.79 155 CYS C CA 1
ATOM 5597 C C . CYS C 1 155 ? 23.194 -32.088 -16.647 1.00 36.23 155 CYS C C 1
ATOM 5598 O O . CYS C 1 155 ? 24.240 -31.655 -17.116 1.00 49.58 155 CYS C O 1
ATOM 5601 N N . GLY C 1 156 ? 23.095 -32.489 -15.385 1.00 30.96 156 GLY C N 1
ATOM 5602 C CA . GLY C 1 156 ? 24.281 -32.555 -14.545 1.00 33.70 156 GLY C CA 1
ATOM 5603 C C . GLY C 1 156 ? 24.212 -31.720 -13.283 1.00 36.71 156 GLY C C 1
ATOM 5604 O O . GLY C 1 156 ? 25.001 -31.900 -12.356 1.00 41.80 156 GLY C O 1
ATOM 5605 N N . PHE C 1 157 ? 23.258 -30.801 -13.240 1.00 34.61 157 PHE C N 1
ATOM 5606 C CA . PHE C 1 157 ? 23.102 -29.949 -12.076 1.00 30.56 157 PHE C CA 1
ATOM 5607 C C . PHE C 1 157 ? 22.116 -30.603 -11.110 1.00 24.85 157 PHE C C 1
ATOM 5608 O O . PHE C 1 157 ? 20.933 -30.254 -11.062 1.00 25.21 157 PHE C O 1
ATOM 5616 N N . HIS C 1 158 ? 22.626 -31.554 -10.337 1.00 23.81 158 HIS C N 1
ATOM 5617 C CA . HIS C 1 158 ? 21.795 -32.509 -9.605 1.00 24.23 158 HIS C CA 1
ATOM 5618 C C . HIS C 1 158 ? 22.258 -32.587 -8.149 1.00 27.12 158 HIS C C 1
ATOM 5619 O O . HIS C 1 158 ? 23.457 -32.708 -7.895 1.00 26.35 158 HIS C O 1
ATOM 5626 N N . PRO C 1 159 ? 21.318 -32.494 -7.183 1.00 27.62 159 PRO C N 1
ATOM 5627 C CA . PRO C 1 159 ? 21.741 -32.488 -5.776 1.00 30.26 159 PRO C CA 1
ATOM 5628 C C . PRO C 1 159 ? 22.354 -33.817 -5.338 1.00 31.30 159 PRO C C 1
ATOM 5629 O O . PRO C 1 159 ? 22.993 -33.875 -4.281 1.00 30.66 159 PRO C O 1
ATOM 5633 N N . LEU C 1 160 ? 22.169 -34.870 -6.131 1.00 26.05 160 LEU C N 1
ATOM 5634 C CA . LEU C 1 160 ? 22.713 -36.176 -5.756 1.00 25.90 160 LEU C CA 1
ATOM 5635 C C . LEU C 1 160 ? 23.987 -36.501 -6.532 1.00 29.01 160 LEU C C 1
AT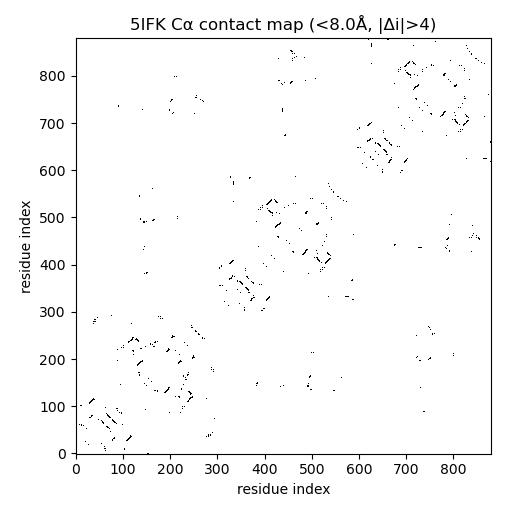OM 5636 O O . LEU C 1 160 ? 24.575 -37.585 -6.353 1.00 26.17 160 LEU C O 1
ATOM 5641 N N . ARG C 1 161 ? 24.422 -35.579 -7.395 1.00 24.93 161 ARG C N 1
ATOM 5642 C CA . ARG C 1 161 ? 25.681 -35.802 -8.115 1.00 26.60 161 ARG C CA 1
ATOM 5643 C C . ARG C 1 161 ? 26.829 -35.949 -7.112 1.00 31.90 161 ARG C C 1
ATOM 5644 O O . ARG C 1 161 ? 26.878 -35.223 -6.117 1.00 25.11 161 ARG C O 1
ATOM 5652 N N . GLY C 1 162 ? 27.736 -36.895 -7.361 1.00 28.82 162 GLY C N 1
ATOM 5653 C CA . GLY C 1 162 ? 28.840 -37.151 -6.449 1.00 27.64 162 GLY C CA 1
ATOM 5654 C C . GLY C 1 162 ? 28.677 -38.470 -5.721 1.00 30.46 162 GLY C C 1
ATOM 5655 O O . GLY C 1 162 ? 27.760 -39.232 -6.016 1.00 26.73 162 GLY C O 1
ATOM 5656 N N . ALA C 1 163 ? 29.560 -38.748 -4.767 1.00 28.44 163 ALA C N 1
ATOM 5657 C CA . ALA C 1 163 ? 29.460 -39.978 -3.988 1.00 30.55 163 ALA C CA 1
ATOM 5658 C C . ALA C 1 163 ? 28.119 -40.008 -3.265 1.00 36.91 163 ALA C C 1
ATOM 5659 O O . ALA C 1 163 ? 27.661 -38.983 -2.724 1.00 35.66 163 ALA C O 1
ATOM 5661 N N . ASN C 1 164 ? 27.477 -41.169 -3.278 1.00 32.93 164 ASN C N 1
ATOM 5662 C CA . ASN C 1 164 ? 26.200 -41.312 -2.597 1.00 36.17 164 ASN C CA 1
ATOM 5663 C C . ASN C 1 164 ? 26.348 -41.286 -1.073 1.00 34.87 164 ASN C C 1
ATOM 5664 O O . ASN C 1 164 ? 27.261 -41.896 -0.527 1.00 36.92 164 ASN C O 1
ATOM 5669 N N . PHE C 1 165 ? 25.459 -40.561 -0.395 1.00 35.80 165 PHE C N 1
ATOM 5670 C CA . PHE C 1 165 ? 25.320 -40.667 1.061 1.00 37.70 165 PHE C CA 1
ATOM 5671 C C . PHE C 1 165 ? 24.569 -41.956 1.409 1.00 39.09 165 PHE C C 1
ATOM 5672 O O . PHE C 1 165 ? 23.344 -41.938 1.576 1.00 36.25 165 PHE C O 1
ATOM 5680 N N . ASP C 1 166 ? 25.292 -43.067 1.519 1.00 39.96 166 ASP C N 1
ATOM 5681 C CA . ASP C 1 166 ? 24.656 -44.376 1.680 1.00 45.26 166 ASP C CA 1
ATOM 5682 C C . ASP C 1 166 ? 23.840 -44.515 2.969 1.00 47.67 166 ASP C C 1
ATOM 5683 O O . ASP C 1 166 ? 22.882 -45.293 3.019 1.00 46.86 166 ASP C O 1
ATOM 5688 N N . GLU C 1 167 ? 24.214 -43.767 4.005 1.00 46.83 167 GLU C N 1
ATOM 5689 C CA . GLU C 1 167 ? 23.510 -43.834 5.285 1.00 51.12 167 GLU C CA 1
ATOM 5690 C C . GLU C 1 167 ? 22.173 -43.082 5.229 1.00 49.22 167 GLU C C 1
ATOM 5691 O O . GLU C 1 167 ? 21.382 -43.139 6.175 1.00 52.04 167 GLU C O 1
ATOM 5697 N N . PHE C 1 168 ? 21.922 -42.400 4.109 1.00 44.83 168 PHE C N 1
ATOM 5698 C CA . PHE C 1 168 ? 20.696 -41.627 3.914 1.00 46.91 168 PHE C CA 1
ATOM 5699 C C . PHE C 1 168 ? 19.712 -42.297 2.958 1.00 43.12 168 PHE C C 1
ATOM 5700 O O . PHE C 1 168 ? 18.512 -42.377 3.241 1.00 40.16 168 PHE C O 1
ATOM 5708 N N . GLY C 1 169 ? 20.225 -42.776 1.829 1.00 39.43 169 GLY C N 1
ATOM 5709 C CA . GLY C 1 169 ? 19.380 -43.297 0.770 1.00 37.75 169 GLY C CA 1
ATOM 5710 C C . GLY C 1 169 ? 20.185 -44.051 -0.272 1.00 40.15 169 GLY C C 1
ATOM 5711 O O . GLY C 1 169 ? 21.389 -44.231 -0.102 1.00 33.47 169 GLY C O 1
ATOM 5712 N N . PRO C 1 170 ? 19.520 -44.487 -1.360 1.00 39.54 170 PRO C N 1
ATOM 5713 C CA . PRO C 1 170 ? 20.086 -45.347 -2.408 1.00 37.71 170 PRO C CA 1
ATOM 5714 C C . PRO C 1 170 ? 20.906 -44.584 -3.443 1.00 32.72 170 PRO C C 1
ATOM 5715 O O . PRO C 1 170 ? 20.709 -43.380 -3.613 1.00 28.23 170 PRO C O 1
ATOM 5719 N N . ARG C 1 171 ? 21.799 -45.269 -4.148 1.00 32.87 171 ARG C N 1
ATOM 5720 C CA . ARG C 1 171 ? 22.549 -44.599 -5.212 1.00 32.91 171 ARG C CA 1
ATOM 5721 C C . ARG C 1 171 ? 21.592 -44.121 -6.298 1.00 30.44 171 ARG C C 1
ATOM 5722 O O . ARG C 1 171 ? 21.690 -42.982 -6.788 1.00 28.20 171 ARG C O 1
ATOM 5730 N N . PHE C 1 172 ? 20.683 -45.007 -6.682 1.00 30.29 172 PHE C N 1
ATOM 5731 C CA . PHE C 1 172 ? 19.737 -44.713 -7.737 1.00 27.31 172 PHE C CA 1
ATOM 5732 C C . PHE C 1 172 ? 18.372 -44.490 -7.105 1.00 30.44 172 PHE C C 1
ATOM 5733 O O . PHE C 1 172 ? 17.785 -45.404 -6.547 1.00 32.54 172 PHE C O 1
ATOM 5741 N N . LEU C 1 173 ? 17.887 -43.257 -7.162 1.00 30.33 173 LEU C N 1
ATOM 5742 C CA . LEU C 1 173 ? 16.635 -42.911 -6.508 1.00 30.81 173 LEU C CA 1
ATOM 5743 C C . LEU C 1 173 ? 15.509 -42.791 -7.527 1.00 32.29 173 LEU C C 1
ATOM 5744 O O . LEU C 1 173 ? 15.616 -42.030 -8.489 1.00 28.84 173 LEU C O 1
ATOM 5749 N N . ALA C 1 174 ? 14.429 -43.540 -7.326 1.00 25.27 174 ALA C N 1
ATOM 5750 C CA . ALA C 1 174 ? 13.269 -43.367 -8.185 1.00 24.98 174 ALA C CA 1
ATOM 5751 C C . ALA C 1 174 ? 12.577 -42.055 -7.849 1.00 25.27 174 ALA C C 1
ATOM 5752 O O . ALA C 1 174 ? 12.498 -41.680 -6.680 1.00 27.29 174 ALA C O 1
ATOM 5754 N N . THR C 1 175 ? 12.076 -41.351 -8.863 1.00 22.73 175 THR C N 1
ATOM 5755 C CA . THR C 1 175 ? 11.323 -40.125 -8.608 1.00 21.27 175 THR C CA 1
ATOM 5756 C C . THR C 1 175 ? 9.895 -40.157 -9.177 1.00 24.45 175 THR C C 1
ATOM 5757 O O . THR C 1 175 ? 9.184 -39.153 -9.111 1.00 27.83 175 THR C O 1
ATOM 5761 N N . SER C 1 176 ? 9.454 -41.303 -9.680 1.00 27.36 176 SER C N 1
ATOM 5762 C CA . SER C 1 176 ? 8.076 -41.415 -10.157 1.00 30.39 176 SER C CA 1
ATOM 5763 C C . SER C 1 176 ? 7.031 -41.422 -9.022 1.00 39.24 176 SER C C 1
ATOM 5764 O O . SER C 1 176 ? 5.827 -41.360 -9.286 1.00 40.16 176 SER C O 1
ATOM 5767 N N . ASP C 1 177 ? 7.493 -41.480 -7.773 1.00 37.07 177 ASP C N 1
ATOM 5768 C CA . ASP C 1 177 ? 6.597 -41.497 -6.614 1.00 36.63 177 ASP C CA 1
ATOM 5769 C C . ASP C 1 177 ? 6.946 -40.388 -5.630 1.00 32.40 177 ASP C C 1
ATOM 5770 O O . ASP C 1 177 ? 6.851 -40.574 -4.418 1.00 29.40 177 ASP C O 1
ATOM 5775 N N . ALA C 1 178 ? 7.351 -39.237 -6.153 1.00 23.98 178 ALA C N 1
ATOM 5776 C CA . ALA C 1 178 ? 7.902 -38.186 -5.313 1.00 25.59 178 ALA C CA 1
ATOM 5777 C C . ALA C 1 178 ? 6.850 -37.467 -4.453 1.00 28.03 178 ALA C C 1
ATOM 5778 O O . ALA C 1 178 ? 7.152 -37.061 -3.332 1.00 30.16 178 ALA C O 1
ATOM 5780 N N . TYR C 1 179 ? 5.629 -37.318 -4.958 1.00 25.32 179 TYR C N 1
ATOM 5781 C CA . TYR C 1 179 ? 4.657 -36.452 -4.284 1.00 28.36 179 TYR C CA 1
ATOM 5782 C C . TYR C 1 179 ? 3.511 -37.262 -3.699 1.00 29.04 179 TYR C C 1
ATOM 5783 O O . TYR C 1 179 ? 2.539 -37.575 -4.389 1.00 29.54 179 TYR C O 1
ATOM 5792 N N . ASP C 1 180 ? 3.667 -37.595 -2.416 1.00 29.48 180 ASP C N 1
ATOM 5793 C CA . ASP C 1 180 ? 2.741 -38.406 -1.622 1.00 32.69 180 ASP C CA 1
ATOM 5794 C C . ASP C 1 180 ? 1.271 -38.105 -1.907 1.00 33.34 180 ASP C C 1
ATOM 5795 O O . ASP C 1 180 ? 0.819 -36.967 -1.768 1.00 32.58 180 ASP C O 1
ATOM 5800 N N . LEU C 1 181 ? 0.533 -39.135 -2.318 1.00 30.51 181 LEU C N 1
ATOM 5801 C CA . LEU C 1 181 ? -0.868 -38.983 -2.702 1.00 31.28 181 LEU C CA 1
ATOM 5802 C C . LEU C 1 181 ? -1.758 -38.630 -1.510 1.00 40.70 181 LEU C C 1
ATOM 5803 O O . LEU C 1 181 ? -2.704 -37.838 -1.627 1.00 32.11 181 LEU C O 1
ATOM 5808 N N . GLU C 1 182 ? -1.458 -39.240 -0.367 1.00 34.67 182 GLU C N 1
ATOM 5809 C CA . GLU C 1 182 ? -2.252 -39.032 0.840 1.00 36.46 182 GLU C CA 1
ATOM 5810 C C . GLU C 1 182 ? -2.147 -37.574 1.325 1.00 32.41 182 GLU C C 1
ATOM 5811 O O . GLU C 1 182 ? -3.143 -36.965 1.739 1.00 32.89 182 GLU C O 1
ATOM 5817 N N . LEU C 1 183 ? -0.946 -37.006 1.249 1.00 31.14 183 LEU C N 1
ATOM 5818 C CA . LEU C 1 183 ? -0.760 -35.607 1.628 1.00 30.84 183 LEU C CA 1
ATOM 5819 C C . LEU C 1 183 ? -1.526 -34.692 0.674 1.00 33.88 183 LEU C C 1
ATOM 5820 O O . LEU C 1 183 ? -2.101 -33.682 1.102 1.00 35.56 183 LEU C O 1
ATOM 5825 N N . ARG C 1 184 ? -1.557 -35.047 -0.610 1.00 29.69 184 ARG C N 1
ATOM 5826 C CA . ARG C 1 184 ? -2.313 -34.245 -1.570 1.00 29.52 184 ARG C CA 1
ATOM 5827 C C . ARG C 1 184 ? -3.810 -34.336 -1.283 1.00 30.95 184 ARG C C 1
ATOM 5828 O O . ARG C 1 184 ? -4.518 -33.336 -1.372 1.00 31.06 184 ARG C O 1
ATOM 5836 N N . LYS C 1 185 ? -4.285 -35.526 -0.925 1.00 32.13 185 LYS C N 1
ATOM 5837 C CA . LYS C 1 185 ? -5.687 -35.691 -0.550 1.00 33.96 185 LYS C CA 1
ATOM 5838 C C . LYS C 1 185 ? -6.005 -34.924 0.738 1.00 33.83 185 LYS C C 1
ATOM 5839 O O . LYS C 1 185 ? -7.080 -34.336 0.876 1.00 37.91 185 LYS C O 1
ATOM 5845 N N . LEU C 1 186 ? -5.069 -34.936 1.679 1.00 34.81 186 LEU C N 1
ATOM 5846 C CA . LEU C 1 186 ? -5.212 -34.153 2.898 1.00 33.45 186 LEU C CA 1
ATOM 5847 C C . LEU C 1 186 ? -5.363 -32.665 2.577 1.00 36.07 186 LEU C C 1
ATOM 5848 O O . LEU C 1 186 ? -6.213 -31.977 3.147 1.00 35.09 186 LEU C O 1
ATOM 5853 N N . LEU C 1 187 ? -4.541 -32.171 1.656 1.00 31.59 187 LEU C N 1
ATOM 5854 C CA . LEU C 1 187 ? -4.593 -30.764 1.286 1.00 31.01 187 LEU C CA 1
ATOM 5855 C C . LEU C 1 187 ? -5.954 -30.377 0.711 1.00 33.09 187 LEU C C 1
ATOM 5856 O O . LEU C 1 187 ? -6.500 -29.337 1.066 1.00 32.86 187 LEU C O 1
ATOM 5861 N N . PHE C 1 188 ? -6.500 -31.202 -0.180 1.00 33.14 188 PHE C N 1
ATOM 5862 C CA . PHE C 1 188 ? -7.781 -30.881 -0.793 1.00 33.54 188 PHE C CA 1
ATOM 5863 C C . PHE C 1 188 ? -8.945 -31.054 0.166 1.00 37.51 188 PHE C C 1
ATOM 5864 O O . PHE C 1 188 ? -9.967 -30.382 0.028 1.00 38.14 188 PHE C O 1
ATOM 5872 N N . SER C 1 189 ? -8.796 -31.940 1.142 1.00 35.48 189 SER C N 1
ATOM 5873 C CA . SER C 1 189 ? -9.840 -32.072 2.148 1.00 43.00 189 SER C CA 1
ATOM 5874 C C . SER C 1 189 ? -9.881 -30.818 3.026 1.00 36.87 189 SER C C 1
ATOM 5875 O O . SER C 1 189 ? -10.952 -30.403 3.458 1.00 38.09 189 SER C O 1
ATOM 5878 N N . LYS C 1 190 ? -8.722 -30.202 3.265 1.00 35.58 190 LYS C N 1
ATOM 5879 C CA . LYS C 1 190 ? -8.657 -29.004 4.109 1.00 35.61 190 LYS C CA 1
ATOM 5880 C C . LYS C 1 190 ? -9.133 -27.756 3.373 1.00 35.69 190 LYS C C 1
ATOM 5881 O O . LYS C 1 190 ? -9.750 -26.883 3.968 1.00 39.39 190 LYS C O 1
ATOM 5887 N N . LYS C 1 191 ? -8.846 -27.678 2.081 1.00 37.46 191 LYS C N 1
ATOM 5888 C CA . LYS C 1 191 ? -9.441 -26.648 1.241 1.00 37.94 191 LYS C CA 1
ATOM 5889 C C . LYS C 1 191 ? -10.961 -26.682 1.384 1.00 40.63 191 LYS C C 1
ATOM 5890 O O . LYS C 1 191 ? -11.587 -25.659 1.664 1.00 39.00 191 LYS C O 1
ATOM 5896 N N . LYS C 1 192 ? -11.547 -27.866 1.220 1.00 37.81 192 LYS C N 1
ATOM 5897 C CA . LYS C 1 192 ? -12.999 -28.013 1.342 1.00 41.35 192 LYS C CA 1
ATOM 5898 C C . LYS C 1 192 ? -13.483 -27.703 2.764 1.00 44.54 192 LYS C C 1
ATOM 5899 O O . LYS C 1 192 ? -14.456 -26.971 2.949 1.00 41.90 192 LYS C O 1
ATOM 5905 N N . GLU C 1 193 ? -12.793 -28.251 3.763 1.00 40.05 193 GLU C N 1
ATOM 5906 C CA . GLU C 1 193 ? -13.125 -28.000 5.164 1.00 41.89 193 GLU C CA 1
ATOM 5907 C C . GLU C 1 193 ? -13.113 -26.511 5.527 1.00 41.17 193 GLU C C 1
ATOM 5908 O O . GLU C 1 193 ? -13.988 -26.037 6.254 1.00 42.34 193 GLU C O 1
ATOM 5914 N N . LEU C 1 194 ? -12.127 -25.775 5.022 1.00 43.53 194 LEU C N 1
ATOM 5915 C CA . LEU C 1 194 ? -12.014 -24.343 5.310 1.00 48.56 194 LEU C CA 1
ATOM 5916 C C . LEU C 1 194 ? -12.869 -23.510 4.365 1.00 48.24 194 LEU C C 1
ATOM 5917 O O . LEU C 1 194 ? -12.941 -22.288 4.502 1.00 49.35 194 LEU C O 1
ATOM 5922 N N . ASN C 1 195 ? -13.499 -24.183 3.404 1.00 46.59 195 ASN C N 1
ATOM 5923 C CA . ASN C 1 195 ? -14.272 -23.523 2.354 1.00 46.19 195 ASN C CA 1
ATOM 5924 C C . ASN C 1 195 ? -13.482 -22.413 1.660 1.00 42.39 195 ASN C C 1
ATOM 5925 O O . ASN C 1 195 ? -14.013 -21.338 1.372 1.00 41.68 195 ASN C O 1
ATOM 5930 N N . ILE C 1 196 ? -12.204 -22.681 1.413 1.00 38.95 196 ILE C N 1
ATOM 5931 C CA . ILE C 1 196 ? -11.360 -21.772 0.648 1.00 41.68 196 ILE C CA 1
ATOM 5932 C C . ILE C 1 196 ? -11.724 -21.862 -0.830 1.00 44.29 196 ILE C C 1
ATOM 5933 O O . ILE C 1 196 ? -11.699 -22.939 -1.426 1.00 45.10 196 ILE C O 1
ATOM 5938 N N . GLU C 1 197 ? -12.078 -20.722 -1.410 1.00 42.23 197 GLU C N 1
ATOM 5939 C CA . GLU C 1 197 ? -12.589 -20.675 -2.775 1.00 48.20 197 GLU C CA 1
ATOM 5940 C C . GLU C 1 197 ? -11.469 -20.617 -3.828 1.00 40.68 197 GLU C C 1
ATOM 5941 O O . GLU C 1 197 ? -11.704 -20.880 -5.008 1.00 36.99 197 GLU C O 1
ATOM 5947 N N . ARG C 1 198 ? -10.259 -20.265 -3.400 1.00 35.48 198 ARG C N 1
ATOM 5948 C CA . ARG C 1 198 ? -9.128 -20.141 -4.323 1.00 35.05 198 ARG C CA 1
ATOM 5949 C C . ARG C 1 198 ? -8.867 -21.463 -5.051 1.00 35.28 198 ARG C C 1
ATOM 5950 O O . ARG C 1 198 ? -8.837 -22.520 -4.423 1.00 33.33 198 ARG C O 1
ATOM 5958 N N . LYS C 1 199 ? -8.691 -21.398 -6.371 1.00 35.13 199 LYS C N 1
ATOM 5959 C CA . LYS C 1 199 ? -8.501 -22.599 -7.181 1.00 33.54 199 LYS C CA 1
ATOM 5960 C C . LYS C 1 199 ? -7.212 -23.311 -6.831 1.00 31.29 199 LYS C C 1
ATOM 5961 O O . LYS C 1 199 ? -6.155 -22.687 -6.760 1.00 29.00 199 LYS C O 1
ATOM 5967 N N . ILE C 1 200 ? -7.289 -24.620 -6.628 1.00 30.47 200 ILE C N 1
ATOM 5968 C CA . ILE C 1 200 ? -6.072 -25.401 -6.449 1.00 29.09 200 ILE C CA 1
ATOM 5969 C C . ILE C 1 200 ? -6.000 -26.481 -7.506 1.00 28.94 200 ILE C C 1
ATOM 5970 O O . ILE C 1 200 ? -6.728 -27.482 -7.451 1.00 31.85 200 ILE C O 1
ATOM 5975 N N . HIS C 1 201 ? -5.135 -26.260 -8.481 1.00 27.68 201 HIS C N 1
ATOM 5976 C CA . HIS C 1 201 ? -4.941 -27.226 -9.533 1.00 28.81 201 HIS C CA 1
ATOM 5977 C C . HIS C 1 201 ? -4.057 -28.342 -9.016 1.00 30.05 201 HIS C C 1
ATOM 5978 O O . HIS C 1 201 ? -3.457 -28.238 -7.948 1.00 26.37 201 HIS C O 1
ATOM 5985 N N . GLU C 1 202 ? -3.970 -29.394 -9.812 1.00 27.00 202 GLU C N 1
ATOM 5986 C CA . GLU C 1 202 ? -3.027 -30.458 -9.588 1.00 29.90 202 GLU C CA 1
ATOM 5987 C C . GLU C 1 202 ? -2.235 -30.590 -10.880 1.00 29.05 202 GLU C C 1
ATOM 5988 O O . GLU C 1 202 ? -2.829 -30.783 -11.936 1.00 30.13 202 GLU C O 1
ATOM 5994 N N . GLY C 1 203 ? -0.913 -30.492 -10.824 1.00 24.02 203 GLY C N 1
ATOM 5995 C CA . GLY C 1 203 ? -0.150 -30.638 -12.049 1.00 25.88 203 GLY C CA 1
ATOM 5996 C C . GLY C 1 203 ? 1.355 -30.750 -11.921 1.00 24.39 203 GLY C C 1
ATOM 5997 O O . GLY C 1 203 ? 1.899 -30.889 -10.833 1.00 22.53 203 GLY C O 1
ATOM 5998 N N . THR C 1 204 ? 2.023 -30.669 -13.063 1.00 23.22 204 THR C N 1
ATOM 5999 C CA . THR C 1 204 ? 3.459 -30.883 -13.159 1.00 21.04 204 THR C CA 1
ATOM 6000 C C . THR C 1 204 ? 4.227 -29.582 -13.024 1.00 20.78 204 THR C C 1
ATOM 6001 O O . THR C 1 204 ? 3.961 -28.608 -13.742 1.00 20.93 204 THR C O 1
ATOM 6005 N N . TYR C 1 205 ? 5.179 -29.577 -12.096 1.00 19.96 205 TYR C N 1
ATOM 6006 C CA . TYR C 1 205 ? 6.037 -28.420 -11.849 1.00 19.48 205 TYR C CA 1
ATOM 6007 C C . TYR C 1 205 ? 7.371 -28.622 -12.545 1.00 19.09 205 TYR C C 1
ATOM 6008 O O . TYR C 1 205 ? 8.023 -29.637 -12.309 1.00 19.41 205 TYR C O 1
ATOM 6017 N N . SER C 1 206 ? 7.784 -27.674 -13.384 1.00 14.57 206 SER C N 1
ATOM 6018 C CA . SER C 1 206 ? 9.107 -27.734 -13.992 1.00 16.96 206 SER C CA 1
ATOM 6019 C C . SER C 1 206 ? 10.071 -26.800 -13.274 1.00 18.01 206 SER C C 1
ATOM 6020 O O . SER C 1 206 ? 9.807 -25.609 -13.105 1.00 18.33 206 SER C O 1
ATOM 6023 N N . TYR C 1 207 ? 11.197 -27.362 -12.867 1.00 13.78 207 TYR C N 1
ATOM 6024 C CA . TYR C 1 207 ? 12.252 -26.602 -12.235 1.00 13.13 207 TYR C CA 1
ATOM 6025 C C . TYR C 1 207 ? 13.234 -26.160 -13.310 1.00 16.75 207 TYR C C 1
ATOM 6026 O O . TYR C 1 207 ? 13.758 -26.985 -14.059 1.00 19.31 207 TYR C O 1
ATOM 6035 N N . VAL C 1 208 ? 13.442 -24.850 -13.410 1.00 17.10 208 VAL C N 1
ATOM 6036 C CA . VAL C 1 208 ? 14.459 -24.310 -14.311 1.00 18.21 208 VAL C CA 1
ATOM 6037 C C . VAL C 1 208 ? 15.362 -23.415 -13.472 1.00 20.04 208 VAL C C 1
ATOM 6038 O O . VAL C 1 208 ? 14.968 -22.933 -12.405 1.00 17.92 208 VAL C O 1
ATOM 6042 N N . HIS C 1 209 ? 16.579 -23.197 -13.940 1.00 18.40 209 HIS C N 1
ATOM 6043 C CA . HIS C 1 209 ? 17.587 -22.584 -13.087 1.00 18.15 209 HIS C CA 1
ATOM 6044 C C . HIS C 1 209 ? 17.302 -21.107 -12.775 1.00 19.21 209 HIS C C 1
ATOM 6045 O O . HIS C 1 209 ? 17.548 -20.648 -11.663 1.00 18.32 209 HIS C O 1
ATOM 6052 N N . GLY C 1 210 ? 16.770 -20.376 -13.750 1.00 19.05 210 GLY C N 1
ATOM 6053 C CA . GLY C 1 210 ? 16.628 -18.941 -13.616 1.00 18.29 210 GLY C CA 1
ATOM 6054 C C . GLY C 1 210 ? 17.994 -18.278 -13.767 1.00 19.19 210 GLY C C 1
ATOM 6055 O O . GLY C 1 210 ? 18.952 -18.929 -14.183 1.00 19.74 210 GLY C O 1
ATOM 6056 N N . PRO C 1 211 ? 18.111 -16.993 -13.385 1.00 16.24 211 PRO C N 1
ATOM 6057 C CA . PRO C 1 211 ? 17.103 -16.117 -12.767 1.00 15.82 211 PRO C CA 1
ATOM 6058 C C . PRO C 1 211 ? 16.251 -15.332 -13.770 1.00 19.81 211 PRO C C 1
ATOM 6059 O O . PRO C 1 211 ? 15.461 -14.475 -13.371 1.00 20.06 211 PRO C O 1
ATOM 6063 N N . THR C 1 212 ? 16.447 -15.565 -15.061 1.00 16.25 212 THR C N 1
ATOM 6064 C CA . THR C 1 212 ? 15.556 -14.959 -16.050 1.00 16.40 212 THR C CA 1
ATOM 6065 C C . THR C 1 212 ? 14.151 -15.549 -15.949 1.00 18.72 212 THR C C 1
ATOM 6066 O O . THR C 1 212 ? 13.975 -16.731 -15.638 1.00 18.53 212 THR C O 1
ATOM 6070 N N . PHE C 1 213 ? 13.145 -14.735 -16.235 1.00 16.30 213 PHE C N 1
ATOM 6071 C CA . PHE C 1 213 ? 11.838 -15.289 -16.540 1.00 14.74 213 PHE C CA 1
ATOM 6072 C C . PHE C 1 213 ? 11.905 -15.841 -17.959 1.00 16.68 213 PHE C C 1
ATOM 6073 O O . PHE C 1 213 ? 12.727 -15.395 -18.757 1.00 20.01 213 PHE C O 1
ATOM 6081 N N . GLU C 1 214 ? 11.052 -16.808 -18.267 1.00 16.74 214 GLU C N 1
ATOM 6082 C CA . GLU C 1 214 ? 11.106 -17.510 -19.556 1.00 19.27 214 GLU C CA 1
ATOM 6083 C C . GLU C 1 214 ? 10.739 -16.639 -20.740 1.00 17.51 214 GLU C C 1
ATOM 6084 O O . GLU C 1 214 ? 9.834 -15.798 -20.661 1.00 15.70 214 GLU C O 1
ATOM 6090 N N . SER C 1 215 ? 11.435 -16.847 -21.848 1.00 17.61 215 SER C N 1
ATOM 6091 C CA . SER C 1 215 ? 11.016 -16.230 -23.093 1.00 20.43 215 SER C CA 1
ATOM 6092 C C . SER C 1 215 ? 9.687 -16.852 -23.542 1.00 19.67 215 SER C C 1
ATOM 6093 O O . SER C 1 215 ? 9.243 -17.861 -22.994 1.00 16.94 215 SER C O 1
ATOM 6096 N N . ARG C 1 216 ? 9.044 -16.258 -24.535 1.00 18.69 216 ARG C N 1
ATOM 6097 C CA . ARG C 1 216 ? 7.845 -16.872 -25.109 1.00 18.87 216 ARG C CA 1
ATOM 6098 C C . ARG C 1 216 ? 8.121 -18.269 -25.657 1.00 14.68 216 ARG C C 1
ATOM 6099 O O . ARG C 1 216 ? 7.400 -19.214 -25.349 1.00 15.69 216 ARG C O 1
ATOM 6107 N N . ALA C 1 217 ? 9.170 -18.400 -26.464 1.00 14.27 217 ALA C N 1
ATOM 6108 C CA . ALA C 1 217 ? 9.532 -19.712 -27.013 1.00 15.60 217 ALA C CA 1
ATOM 6109 C C . ALA C 1 217 ? 9.870 -20.721 -25.899 1.00 16.41 217 ALA C C 1
ATOM 6110 O O . ALA C 1 217 ? 9.537 -21.906 -26.007 1.00 17.38 217 ALA C O 1
ATOM 6112 N N . GLU C 1 218 ? 10.526 -20.266 -24.833 1.00 14.57 218 GLU C N 1
ATOM 6113 C CA . GLU C 1 218 ? 10.826 -21.152 -23.706 1.00 11.93 218 GLU C CA 1
ATOM 6114 C C . GLU C 1 218 ? 9.544 -21.643 -23.040 1.00 13.63 218 GLU C C 1
ATOM 6115 O O . GLU C 1 218 ? 9.419 -22.820 -22.708 1.00 14.26 218 GLU C O 1
ATOM 6121 N N . SER C 1 219 ? 8.584 -20.745 -22.842 1.00 15.95 219 SER C N 1
ATOM 6122 C CA . SER C 1 219 ? 7.321 -21.132 -22.233 1.00 16.16 219 SER C CA 1
ATOM 6123 C C . SER C 1 219 ? 6.542 -22.073 -23.136 1.00 17.54 219 SER C C 1
ATOM 6124 O O . SER C 1 219 ? 5.864 -22.979 -22.655 1.00 17.22 219 SER C O 1
ATOM 6127 N N . ARG C 1 220 ? 6.610 -21.840 -24.443 1.00 17.64 220 ARG C N 1
ATOM 6128 C CA . ARG C 1 220 ? 5.935 -22.738 -25.374 1.00 20.94 220 ARG C CA 1
ATOM 6129 C C . ARG C 1 220 ? 6.591 -24.102 -25.323 1.00 19.12 220 ARG C C 1
ATOM 6130 O O . ARG C 1 220 ? 5.898 -25.122 -25.290 1.00 20.97 220 ARG C O 1
ATOM 6138 N N . PHE C 1 221 ? 7.924 -24.118 -25.275 1.00 17.72 221 PHE C N 1
ATOM 6139 C CA . PHE C 1 221 ? 8.653 -25.377 -25.124 1.00 19.30 221 PHE C CA 1
ATOM 6140 C C . PHE C 1 221 ? 8.239 -26.100 -23.833 1.00 18.12 221 PHE C C 1
ATOM 6141 O O . PHE C 1 221 ? 7.930 -27.288 -23.850 1.00 17.92 221 PHE C O 1
ATOM 6149 N N . LEU C 1 222 ? 8.209 -25.379 -22.717 1.00 19.57 222 LEU C N 1
ATOM 6150 C CA . LEU C 1 222 ? 7.815 -25.984 -21.443 1.00 15.68 222 LEU C CA 1
ATOM 6151 C C . LEU C 1 222 ? 6.396 -26.546 -21.488 1.00 15.37 222 LEU C C 1
ATOM 6152 O O . LEU C 1 222 ? 6.144 -27.646 -20.986 1.00 17.27 222 LEU C O 1
ATOM 6157 N N . ARG C 1 223 ? 5.462 -25.818 -22.094 1.00 17.81 223 ARG C N 1
ATOM 6158 C CA . ARG C 1 223 ? 4.106 -26.351 -22.259 1.00 16.37 223 ARG C CA 1
ATOM 6159 C C . ARG C 1 223 ? 4.082 -27.632 -23.099 1.00 20.67 223 ARG C C 1
ATOM 6160 O O . ARG C 1 223 ? 3.377 -28.595 -22.759 1.00 23.15 223 ARG C O 1
ATOM 6168 N N . LEU C 1 224 ? 4.840 -27.642 -24.194 1.00 18.64 224 LEU C N 1
ATOM 6169 C CA . LEU C 1 224 ? 4.943 -28.822 -25.053 1.00 21.38 224 LEU C CA 1
ATOM 6170 C C . LEU C 1 224 ? 5.509 -30.003 -24.279 1.00 22.30 224 LEU C C 1
ATOM 6171 O O . LEU C 1 224 ? 5.127 -31.146 -24.511 1.00 20.52 224 LEU C O 1
ATOM 6176 N N . ALA C 1 225 ? 6.427 -29.711 -23.362 1.00 20.54 225 ALA C N 1
ATOM 6177 C CA . ALA C 1 225 ? 7.127 -30.728 -22.582 1.00 19.94 225 ALA C CA 1
ATOM 6178 C C . ALA C 1 225 ? 6.248 -31.341 -21.485 1.00 25.32 225 ALA C C 1
ATOM 6179 O O . ALA C 1 225 ? 6.625 -32.351 -20.901 1.00 26.76 225 ALA C O 1
ATOM 6181 N N . GLY C 1 226 ? 5.071 -30.753 -21.245 1.00 21.08 226 GLY C N 1
ATOM 6182 C CA . GLY C 1 226 ? 4.134 -31.256 -20.250 1.00 21.21 226 GLY C CA 1
ATOM 6183 C C . GLY C 1 226 ? 4.134 -30.457 -18.945 1.00 22.30 226 GLY C C 1
ATOM 6184 O O . GLY C 1 226 ? 3.630 -30.919 -17.932 1.00 20.87 226 GLY C O 1
ATOM 6185 N N . THR C 1 227 ? 4.695 -29.251 -18.972 1.00 19.06 227 THR C N 1
ATOM 6186 C CA . THR C 1 227 ? 4.758 -28.404 -17.778 1.00 19.85 227 THR C CA 1
ATOM 6187 C C . THR C 1 227 ? 3.417 -27.753 -17.497 1.00 20.96 227 THR C C 1
ATOM 6188 O O . THR C 1 227 ? 2.801 -27.224 -18.428 1.00 21.12 227 THR C O 1
ATOM 6192 N N . ASP C 1 228 ? 2.980 -27.740 -16.239 1.00 17.24 228 ASP C N 1
ATOM 6193 C CA . ASP C 1 228 ? 1.803 -26.947 -15.883 1.00 17.83 228 ASP C CA 1
ATOM 6194 C C . ASP C 1 228 ? 2.210 -25.641 -15.231 1.00 18.54 228 ASP C C 1
ATOM 6195 O O . ASP C 1 228 ? 1.536 -24.610 -15.379 1.00 19.57 228 ASP C O 1
ATOM 6200 N N . ALA C 1 229 ? 3.318 -25.681 -14.508 1.00 15.21 229 ALA C N 1
ATOM 6201 C CA . ALA C 1 229 ? 3.821 -24.477 -13.859 1.00 21.18 229 ALA C CA 1
ATOM 6202 C C . ALA C 1 229 ? 5.339 -24.522 -13.784 1.00 20.57 229 ALA C C 1
ATOM 6203 O O . ALA C 1 229 ? 5.923 -25.596 -13.612 1.00 18.56 229 ALA C O 1
ATOM 6205 N N . VAL C 1 230 ? 5.980 -23.362 -13.919 1.00 17.13 230 VAL C N 1
ATOM 6206 C CA . VAL C 1 230 ? 7.436 -23.320 -13.949 1.00 18.32 230 VAL C CA 1
ATOM 6207 C C . VAL C 1 230 ? 7.977 -22.457 -12.809 1.00 20.59 230 VAL C C 1
ATOM 6208 O O . VAL C 1 230 ? 7.450 -21.365 -12.536 1.00 18.28 230 VAL C O 1
ATOM 6212 N N . GLY C 1 231 ? 9.026 -22.927 -12.141 1.00 15.31 231 GLY C N 1
ATOM 6213 C CA . GLY C 1 231 ? 9.656 -22.097 -11.123 1.00 13.87 231 GLY C CA 1
ATOM 6214 C C . GLY C 1 231 ? 11.146 -22.358 -10.980 1.00 19.24 231 GLY C C 1
ATOM 6215 O O . GLY C 1 231 ? 11.675 -23.252 -11.638 1.00 15.93 231 GLY C O 1
ATOM 6216 N N . MET C 1 232 ? 11.801 -21.598 -10.093 1.00 17.48 232 MET C N 1
ATOM 6217 C CA . MET C 1 232 ? 13.261 -21.580 -9.986 1.00 19.73 232 MET C CA 1
ATOM 6218 C C . MET C 1 232 ? 13.773 -22.240 -8.727 1.00 17.78 232 MET C C 1
ATOM 6219 O O . MET C 1 232 ? 14.912 -22.013 -8.336 1.00 18.52 232 MET C O 1
ATOM 6224 N N . SER C 1 233 ? 12.939 -23.031 -8.068 1.00 18.72 233 SER C N 1
ATOM 6225 C CA . SER C 1 233 ? 13.382 -23.668 -6.828 1.00 20.14 233 SER C CA 1
ATOM 6226 C C . SER C 1 233 ? 12.657 -24.980 -6.564 1.00 20.44 233 SER C C 1
ATOM 6227 O O . SER C 1 233 ? 11.973 -25.502 -7.448 1.00 17.70 233 SER C O 1
ATOM 6230 N N . THR C 1 234 ? 12.910 -25.514 -5.372 1.00 19.36 234 THR C N 1
ATOM 6231 C CA . THR C 1 234 ? 12.099 -26.536 -4.702 1.00 21.12 234 THR C CA 1
ATOM 6232 C C . THR C 1 234 ? 12.451 -27.976 -5.117 1.00 19.31 234 THR C C 1
ATOM 6233 O O . THR C 1 234 ? 12.643 -28.813 -4.253 1.00 20.82 234 THR C O 1
ATOM 6237 N N . VAL C 1 235 ? 12.593 -28.258 -6.410 1.00 22.75 235 VAL C N 1
ATOM 6238 C CA . VAL C 1 235 ? 12.828 -29.637 -6.841 1.00 21.06 235 VAL C CA 1
ATOM 6239 C C . VAL C 1 235 ? 14.107 -30.267 -6.239 1.00 20.77 235 VAL C C 1
ATOM 6240 O O . VAL C 1 235 ? 14.055 -31.420 -5.813 1.00 21.58 235 VAL C O 1
ATOM 6244 N N . PRO C 1 236 ? 15.230 -29.514 -6.148 1.00 22.38 236 PRO C N 1
ATOM 6245 C CA . PRO C 1 236 ? 16.393 -30.088 -5.442 1.00 25.11 236 PRO C CA 1
ATOM 6246 C C . PRO C 1 236 ? 16.101 -30.504 -4.001 1.00 27.08 236 PRO C C 1
ATOM 6247 O O . PRO C 1 236 ? 16.560 -31.572 -3.577 1.00 26.82 236 PRO C O 1
ATOM 6251 N N . GLU C 1 237 ? 15.347 -29.684 -3.268 1.00 22.16 237 GLU C N 1
ATOM 6252 C CA . GLU C 1 237 ? 14.941 -30.038 -1.908 1.00 25.97 237 GLU C CA 1
ATOM 6253 C C . GLU C 1 237 ? 14.012 -31.241 -1.905 1.00 25.84 237 GLU C C 1
ATOM 6254 O O . GLU C 1 237 ? 14.113 -32.096 -1.037 1.00 26.62 237 GLU C O 1
ATOM 6260 N N . VAL C 1 238 ? 13.087 -31.292 -2.858 1.00 22.55 238 VAL C N 1
ATOM 6261 C CA . VAL C 1 238 ? 12.197 -32.443 -2.960 1.00 24.20 238 VAL C CA 1
ATOM 6262 C C . VAL C 1 238 ? 13.030 -33.704 -3.186 1.00 20.29 238 VAL C C 1
ATOM 6263 O O . VAL C 1 238 ? 12.849 -34.711 -2.514 1.00 24.20 238 VAL C O 1
ATOM 6267 N N . VAL C 1 239 ? 13.966 -33.644 -4.121 1.00 22.38 239 VAL C N 1
ATOM 6268 C CA . VAL C 1 239 ? 14.737 -34.837 -4.459 1.00 21.86 239 VAL C CA 1
ATOM 6269 C C . VAL C 1 239 ? 15.582 -35.299 -3.274 1.00 23.91 239 VAL C C 1
ATOM 6270 O O . VAL C 1 239 ? 15.719 -36.506 -3.007 1.00 26.14 239 VAL C O 1
ATOM 6274 N N . THR C 1 240 ? 16.118 -34.337 -2.537 1.00 23.58 240 THR C N 1
ATOM 6275 C CA . THR C 1 240 ? 16.941 -34.662 -1.391 1.00 25.98 240 THR C CA 1
ATOM 6276 C C . THR C 1 240 ? 16.082 -35.214 -0.266 1.00 27.71 240 THR C C 1
ATOM 6277 O O . THR C 1 240 ? 16.486 -36.153 0.401 1.00 25.54 240 THR C O 1
ATOM 6281 N N . ALA C 1 241 ? 14.897 -34.641 -0.052 1.00 27.82 241 ALA C N 1
ATOM 6282 C CA . ALA C 1 241 ? 14.018 -35.163 1.001 1.00 28.47 241 ALA C CA 1
ATOM 6283 C C . ALA C 1 241 ? 13.613 -36.589 0.652 1.00 29.12 241 ALA C C 1
ATOM 6284 O O . ALA C 1 241 ? 13.580 -37.464 1.509 1.00 29.44 241 ALA C O 1
ATOM 6286 N N . ARG C 1 242 ? 13.308 -36.816 -0.623 1.00 30.38 242 ARG C N 1
ATOM 6287 C CA . ARG C 1 242 ? 12.933 -38.158 -1.071 1.00 29.58 242 ARG C CA 1
ATOM 6288 C C . ARG C 1 242 ? 14.087 -39.138 -0.880 1.00 29.44 242 ARG C C 1
ATOM 6289 O O . ARG C 1 242 ? 13.876 -40.281 -0.485 1.00 29.09 242 ARG C O 1
ATOM 6297 N N . HIS C 1 243 ? 15.309 -38.677 -1.130 1.00 31.20 243 HIS C N 1
ATOM 6298 C CA . HIS C 1 243 ? 16.492 -39.511 -0.923 1.00 32.27 243 HIS C CA 1
ATOM 6299 C C . HIS C 1 243 ? 16.604 -39.939 0.542 1.00 34.04 243 HIS C C 1
ATOM 6300 O O . HIS C 1 243 ? 17.051 -41.047 0.837 1.00 32.59 243 HIS C O 1
ATOM 6307 N N . CYS C 1 244 ? 16.186 -39.059 1.453 1.00 33.27 244 CYS C N 1
ATOM 6308 C CA . CYS C 1 244 ? 16.201 -39.356 2.890 1.00 33.69 244 CYS C CA 1
ATOM 6309 C C . CYS C 1 244 ? 15.026 -40.209 3.339 1.00 37.38 244 CYS C C 1
ATOM 6310 O O . CYS C 1 244 ? 15.001 -40.673 4.474 1.00 38.39 244 CYS C O 1
ATOM 6313 N N . GLY C 1 245 ? 14.042 -40.385 2.468 1.00 35.01 245 GLY C N 1
ATOM 6314 C CA . GLY C 1 245 ? 12.898 -41.224 2.785 1.00 39.78 245 GLY C CA 1
ATOM 6315 C C . GLY C 1 245 ? 11.683 -40.445 3.266 1.00 38.08 245 GLY C C 1
ATOM 6316 O O . GLY C 1 245 ? 10.708 -41.045 3.720 1.00 37.39 245 GLY C O 1
ATOM 6317 N N . TRP C 1 246 ? 11.726 -39.118 3.150 1.00 31.02 246 TRP C N 1
ATOM 6318 C CA . TRP C 1 246 ? 10.613 -38.280 3.591 1.00 36.30 246 TRP C CA 1
ATOM 6319 C C . TRP C 1 246 ? 9.461 -38.276 2.585 1.00 33.88 246 TRP C C 1
ATOM 6320 O O . TRP C 1 246 ? 9.676 -38.442 1.390 1.00 32.56 246 TRP C O 1
ATOM 6331 N N . ARG C 1 247 ? 8.251 -38.049 3.086 1.00 38.53 247 ARG C N 1
ATOM 6332 C CA . ARG C 1 247 ? 7.090 -37.762 2.257 1.00 33.48 247 ARG C CA 1
ATOM 6333 C C . ARG C 1 247 ? 7.094 -36.261 1.937 1.00 38.00 247 ARG C C 1
ATOM 6334 O O . ARG C 1 247 ? 7.582 -35.463 2.738 1.00 36.25 247 ARG C O 1
ATOM 6342 N N . VAL C 1 248 ? 6.566 -35.881 0.776 1.00 29.88 248 VAL C N 1
ATOM 6343 C CA . VAL C 1 248 ? 6.644 -34.496 0.319 1.00 28.31 248 VAL C CA 1
ATOM 6344 C C . VAL C 1 248 ? 5.282 -33.935 -0.096 1.00 29.61 248 VAL C C 1
ATOM 6345 O O . VAL C 1 248 ? 4.521 -34.580 -0.821 1.00 28.24 248 VAL C O 1
ATOM 6349 N N . LEU C 1 249 ? 4.972 -32.739 0.396 1.00 26.03 249 LEU C N 1
ATOM 6350 C CA . LEU C 1 249 ? 3.841 -31.958 -0.085 1.00 28.24 249 LEU C CA 1
ATOM 6351 C C . LEU C 1 249 ? 4.400 -30.645 -0.641 1.00 23.94 249 LEU C C 1
ATOM 6352 O O . LEU C 1 249 ? 5.094 -29.909 0.062 1.00 24.46 249 LEU C O 1
ATOM 6357 N N . ALA C 1 250 ? 4.124 -30.375 -1.908 1.00 24.40 250 ALA C N 1
ATOM 6358 C CA . ALA C 1 250 ? 4.637 -29.173 -2.549 1.00 24.24 250 ALA C CA 1
ATOM 6359 C C . ALA C 1 250 ? 3.480 -28.374 -3.140 1.00 25.77 250 ALA C C 1
ATOM 6360 O O . ALA C 1 250 ? 2.618 -28.924 -3.834 1.00 26.38 250 ALA C O 1
ATOM 6362 N N . LEU C 1 251 ? 3.467 -27.074 -2.863 1.00 26.93 251 LEU C N 1
ATOM 6363 C CA . LEU C 1 251 ? 2.359 -26.220 -3.269 1.00 22.99 251 LEU C CA 1
ATOM 6364 C C . LEU C 1 251 ? 2.904 -24.965 -3.966 1.00 26.07 251 LEU C C 1
ATOM 6365 O O . LEU C 1 251 ? 3.663 -24.194 -3.383 1.00 29.33 251 LEU C O 1
ATOM 6370 N N . SER C 1 252 ? 2.541 -24.792 -5.233 1.00 25.42 252 SER C N 1
ATOM 6371 C CA . SER C 1 252 ? 2.976 -23.642 -5.997 1.00 22.61 252 SER C CA 1
ATOM 6372 C C . SER C 1 252 ? 1.913 -22.548 -6.028 1.00 24.19 252 SER C C 1
ATOM 6373 O O . SER C 1 252 ? 0.722 -22.816 -6.167 1.00 26.97 252 SER C O 1
ATOM 6376 N N . LEU C 1 253 ? 2.355 -21.309 -5.877 1.00 23.32 253 LEU C N 1
ATOM 6377 C CA . LEU C 1 253 ? 1.485 -20.163 -6.066 1.00 21.58 253 LEU C CA 1
ATOM 6378 C C . LEU C 1 253 ? 1.665 -19.682 -7.509 1.00 24.35 253 LEU C C 1
ATOM 6379 O O . LEU C 1 253 ? 2.787 -19.357 -7.918 1.00 24.09 253 LEU C O 1
ATOM 6384 N N . ILE C 1 254 ? 0.590 -19.655 -8.288 1.00 21.28 254 ILE C N 1
ATOM 6385 C CA . ILE C 1 254 ? 0.693 -19.124 -9.640 1.00 20.96 254 ILE C CA 1
ATOM 6386 C C . ILE C 1 254 ? 0.706 -17.597 -9.521 1.00 22.08 254 ILE C C 1
ATOM 6387 O O . ILE C 1 254 ? -0.322 -16.974 -9.251 1.00 24.18 254 ILE C O 1
ATOM 6392 N N . THR C 1 255 ? 1.883 -16.994 -9.680 1.00 21.57 255 THR C N 1
ATOM 6393 C CA . THR C 1 255 ? 2.013 -15.560 -9.421 1.00 27.88 255 THR C CA 1
ATOM 6394 C C . THR C 1 255 ? 1.892 -14.733 -10.690 1.00 25.53 255 THR C C 1
ATOM 6395 O O . THR C 1 255 ? 1.731 -13.511 -10.633 1.00 24.89 255 THR C O 1
ATOM 6399 N N . ASN C 1 256 ? 1.944 -15.411 -11.829 1.00 25.62 256 ASN C N 1
ATOM 6400 C CA . ASN C 1 256 ? 1.872 -14.749 -13.124 1.00 26.51 256 ASN C CA 1
ATOM 6401 C C . ASN C 1 256 ? 1.565 -15.768 -14.215 1.00 26.02 256 ASN C C 1
ATOM 6402 O O . ASN C 1 256 ? 1.827 -16.961 -14.050 1.00 21.74 256 ASN C O 1
ATOM 6407 N N . GLU C 1 257 ? 0.971 -15.299 -15.309 1.00 25.86 257 GLU C N 1
ATOM 6408 C CA . GLU C 1 257 ? 0.690 -16.156 -16.452 1.00 23.72 257 GLU C CA 1
ATOM 6409 C C . GLU C 1 257 ? 1.794 -15.962 -17.477 1.00 25.20 257 GLU C C 1
ATOM 6410 O O . GLU C 1 257 ? 2.065 -14.834 -17.918 1.00 23.61 257 GLU C O 1
ATOM 6416 N N . CYS C 1 258 ? 2.461 -17.054 -17.840 1.00 18.84 258 CYS C N 1
ATOM 6417 C CA . CYS C 1 258 ? 3.622 -16.939 -18.712 1.00 22.20 258 CYS C CA 1
ATOM 6418 C C . CYS C 1 258 ? 3.194 -16.498 -20.097 1.00 22.16 258 CYS C C 1
ATOM 6419 O O . CYS C 1 258 ? 2.169 -16.943 -20.617 1.00 20.41 258 CYS C O 1
ATOM 6422 N N . VAL C 1 259 ? 3.994 -15.629 -20.695 1.00 23.91 259 VAL C N 1
ATOM 6423 C CA . VAL C 1 259 ? 3.711 -15.150 -22.041 1.00 24.68 259 VAL C CA 1
ATOM 6424 C C . VAL C 1 259 ? 4.133 -16.226 -23.045 1.00 21.17 259 VAL C C 1
ATOM 6425 O O . VAL C 1 259 ? 5.299 -16.638 -23.046 1.00 24.71 259 VAL C O 1
ATOM 6429 N N . VAL C 1 260 ? 3.194 -16.690 -23.869 1.00 22.14 260 VAL C N 1
ATOM 6430 C CA . VAL C 1 260 ? 3.476 -17.771 -24.816 1.00 21.89 260 VAL C CA 1
ATOM 6431 C C . VAL C 1 260 ? 3.293 -17.385 -26.291 1.00 27.47 260 VAL C C 1
ATOM 6432 O O . VAL C 1 260 ? 3.895 -18.011 -27.160 1.00 30.94 260 VAL C O 1
ATOM 6436 N N . ASP C 1 261 ? 2.464 -16.383 -26.583 1.00 26.59 261 ASP C N 1
ATOM 6437 C CA . ASP C 1 261 ? 2.264 -15.965 -27.973 1.00 26.74 261 ASP C CA 1
ATOM 6438 C C . ASP C 1 261 ? 3.600 -15.537 -28.570 1.00 22.34 261 ASP C C 1
ATOM 6439 O O . ASP C 1 261 ? 4.412 -14.944 -27.875 1.00 22.73 261 ASP C O 1
ATOM 6444 N N . PRO C 1 262 ? 3.829 -15.835 -29.856 1.00 24.58 262 PRO C N 1
ATOM 6445 C CA . PRO C 1 262 ? 4.991 -15.262 -30.541 1.00 26.43 262 PRO C CA 1
ATOM 6446 C C . PRO C 1 262 ? 4.998 -13.749 -30.353 1.00 24.08 262 PRO C C 1
ATOM 6447 O O . PRO C 1 262 ? 3.924 -13.160 -30.201 1.00 22.24 262 PRO C O 1
ATOM 6451 N N . PRO C 1 263 ? 6.179 -13.133 -30.337 1.00 23.66 263 PRO C N 1
ATOM 6452 C CA . PRO C 1 263 ? 6.231 -11.676 -30.229 1.00 22.73 263 PRO C CA 1
ATOM 6453 C C . PRO C 1 263 ? 5.721 -11.029 -31.505 1.00 24.18 263 PRO C C 1
ATOM 6454 O O . PRO C 1 263 ? 5.601 -11.710 -32.520 1.00 22.73 263 PRO C O 1
ATOM 6458 N N . ALA C 1 264 ? 5.409 -9.739 -31.441 1.00 23.04 264 ALA C N 1
ATOM 6459 C CA . ALA C 1 264 ? 4.986 -8.974 -32.606 1.00 28.43 264 ALA C CA 1
ATOM 6460 C C . ALA C 1 264 ? 5.969 -9.141 -33.764 1.00 29.92 264 ALA C C 1
ATOM 6461 O O . ALA C 1 264 ? 7.184 -9.035 -33.580 1.00 29.19 264 ALA C O 1
ATOM 6463 N N . SER C 1 265 ? 5.441 -9.412 -34.949 1.00 28.24 265 SER C N 1
ATOM 6464 C CA . SER C 1 265 ? 6.274 -9.472 -36.136 1.00 25.51 265 SER C CA 1
ATOM 6465 C C . SER C 1 265 ? 6.578 -8.078 -36.649 1.00 28.65 265 SER C C 1
ATOM 6466 O O . SER C 1 265 ? 5.725 -7.187 -36.603 1.00 27.58 265 SER C O 1
ATOM 6469 N N . ALA C 1 266 ? 7.782 -7.899 -37.181 1.00 25.22 266 ALA C N 1
ATOM 6470 C CA . ALA C 1 266 ? 8.141 -6.642 -37.801 1.00 28.48 266 ALA C CA 1
ATOM 6471 C C . ALA C 1 266 ? 7.205 -6.326 -38.974 1.00 29.06 266 ALA C C 1
ATOM 6472 O O . ALA C 1 266 ? 7.124 -5.185 -39.415 1.00 29.13 266 ALA C O 1
ATOM 6474 N N . HIS C 1 267 ? 6.492 -7.337 -39.462 1.00 28.30 267 HIS C N 1
ATOM 6475 C CA . HIS C 1 267 ? 5.593 -7.156 -40.593 1.00 33.06 267 HIS C CA 1
ATOM 6476 C C . HIS C 1 267 ? 4.143 -6.854 -40.181 1.00 33.54 267 HIS C C 1
ATOM 6477 O O . HIS C 1 267 ? 3.318 -6.510 -41.032 1.00 36.34 267 HIS C O 1
ATOM 6484 N N . ASP C 1 268 ? 3.829 -6.978 -38.896 1.00 32.89 268 ASP C N 1
ATOM 6485 C CA . ASP C 1 268 ? 2.460 -6.750 -38.417 1.00 42.52 268 ASP C CA 1
ATOM 6486 C C . ASP C 1 268 ? 2.046 -5.288 -38.552 1.00 49.56 268 ASP C C 1
ATOM 6487 O O . ASP C 1 268 ? 2.798 -4.389 -38.180 1.00 46.97 268 ASP C O 1
ATOM 6492 N N . GLU C 1 269 ? 0.841 -5.063 -39.072 1.00 58.04 269 GLU C N 1
ATOM 6493 C CA . GLU C 1 269 ? 0.286 -3.716 -39.194 1.00 66.31 269 GLU C CA 1
ATOM 6494 C C . GLU C 1 269 ? 0.048 -3.081 -37.823 1.00 64.12 269 GLU C C 1
ATOM 6495 O O . GLU C 1 269 ? 0.538 -1.988 -37.544 1.00 66.03 269 GLU C O 1
ATOM 6501 N N . ASN C 1 270 ? -0.707 -3.780 -36.978 1.00 59.72 270 ASN C N 1
ATOM 6502 C CA . ASN C 1 270 ? -0.962 -3.331 -35.616 1.00 58.49 270 ASN C CA 1
ATOM 6503 C C . ASN C 1 270 ? -0.485 -4.363 -34.599 1.00 55.91 270 ASN C C 1
ATOM 6504 O O . ASN C 1 270 ? -1.259 -5.178 -34.123 1.00 59.83 270 ASN C O 1
ATOM 6509 N N . PRO C 1 271 ? 0.816 -4.318 -34.276 1.00 52.74 271 PRO C N 1
ATOM 6510 C CA . PRO C 1 271 ? 1.463 -5.290 -33.393 1.00 46.13 271 PRO C CA 1
ATOM 6511 C C . PRO C 1 271 ? 1.085 -5.087 -31.928 1.00 45.16 271 PRO C C 1
ATOM 6512 O O . PRO C 1 271 ? 0.913 -3.954 -31.479 1.00 44.30 271 PRO C O 1
ATOM 6516 N N . VAL C 1 272 ? 0.950 -6.195 -31.208 1.00 39.48 272 VAL C N 1
ATOM 6517 C CA . VAL C 1 272 ? 0.915 -6.180 -29.755 1.00 41.31 272 VAL C CA 1
ATOM 6518 C C . VAL C 1 272 ? 2.320 -5.837 -29.253 1.00 38.19 272 VAL C C 1
ATOM 6519 O O . VAL C 1 272 ? 3.296 -6.444 -29.702 1.00 34.37 272 VAL C O 1
ATOM 6523 N N . PRO C 1 273 ? 2.442 -4.848 -28.351 1.00 35.54 273 PRO C N 1
ATOM 6524 C CA . PRO C 1 273 ? 3.773 -4.489 -27.831 1.00 33.29 273 PRO C CA 1
ATOM 6525 C C . PRO C 1 273 ? 4.461 -5.707 -27.193 1.00 33.16 273 PRO C C 1
ATOM 6526 O O . PRO C 1 273 ? 3.789 -6.481 -26.503 1.00 31.06 273 PRO C O 1
ATOM 6530 N N . ILE C 1 274 ? 5.757 -5.893 -27.437 1.00 28.86 274 ILE C N 1
ATOM 6531 C CA . ILE C 1 274 ? 6.444 -7.083 -26.933 1.00 31.08 274 ILE C CA 1
ATOM 6532 C C . ILE C 1 274 ? 6.584 -7.068 -25.409 1.00 30.84 274 ILE C C 1
ATOM 6533 O O . ILE C 1 274 ? 6.772 -8.122 -24.784 1.00 31.37 274 ILE C O 1
ATOM 6538 N N . GLN C 1 275 ? 6.489 -5.880 -24.812 1.00 32.57 275 GLN C N 1
ATOM 6539 C CA . GLN C 1 275 ? 6.630 -5.747 -23.362 1.00 38.57 275 GLN C CA 1
ATOM 6540 C C . GLN C 1 275 ? 5.307 -6.066 -22.647 1.00 42.71 275 GLN C C 1
ATOM 6541 O O . GLN C 1 275 ? 5.276 -6.258 -21.422 1.00 42.19 275 GLN C O 1
ATOM 6547 N N . GLU C 1 276 ? 4.218 -6.136 -23.414 1.00 38.95 276 GLU C N 1
ATOM 6548 C CA . GLU C 1 276 ? 2.893 -6.332 -22.824 1.00 37.58 276 GLU C CA 1
ATOM 6549 C C . GLU C 1 276 ? 2.785 -7.654 -22.054 1.00 32.96 276 GLU C C 1
ATOM 6550 O O . GLU C 1 276 ? 3.108 -8.737 -22.572 1.00 28.88 276 GLU C O 1
ATOM 6556 N N . GLY C 1 277 ? 2.351 -7.550 -20.800 1.00 32.92 277 GLY C N 1
ATOM 6557 C CA . GLY C 1 277 ? 2.186 -8.715 -19.949 1.00 35.76 277 GLY C CA 1
ATOM 6558 C C . GLY C 1 277 ? 3.480 -9.350 -19.460 1.00 34.10 277 GLY C C 1
ATOM 6559 O O . GLY C 1 277 ? 3.475 -10.497 -19.010 1.00 36.03 277 GLY C O 1
ATOM 6560 N N . LYS C 1 278 ? 4.597 -8.631 -19.529 1.00 32.55 278 LYS C N 1
ATOM 6561 C CA . LYS C 1 278 ? 5.859 -9.274 -19.171 1.00 28.46 278 LYS C CA 1
ATOM 6562 C C . LYS C 1 278 ? 5.988 -9.445 -17.659 1.00 24.84 278 LYS C C 1
ATOM 6563 O O . LYS C 1 278 ? 5.527 -8.618 -16.878 1.00 25.03 278 LYS C O 1
ATOM 6569 N N . ALA C 1 279 ? 6.597 -10.553 -17.265 1.00 25.01 279 ALA C N 1
ATOM 6570 C CA . ALA C 1 279 ? 6.770 -10.892 -15.858 1.00 26.67 279 ALA C CA 1
ATOM 6571 C C . ALA C 1 279 ? 7.682 -9.889 -15.151 1.00 30.38 279 ALA C C 1
ATOM 6572 O O . ALA C 1 279 ? 8.629 -9.371 -15.748 1.00 22.29 279 ALA C O 1
ATOM 6574 N N . THR C 1 280 ? 7.368 -9.600 -13.889 1.00 24.38 280 THR C N 1
ATOM 6575 C CA . THR C 1 280 ? 8.203 -8.758 -13.029 1.00 25.26 280 THR C CA 1
ATOM 6576 C C . THR C 1 280 ? 8.262 -9.329 -11.625 1.00 25.64 280 THR C C 1
ATOM 6577 O O . THR C 1 280 ? 7.332 -10.001 -11.167 1.00 25.38 280 THR C O 1
ATOM 6581 N N . HIS C 1 281 ? 9.354 -9.069 -10.929 1.00 20.00 281 HIS C N 1
ATOM 6582 C CA . HIS C 1 281 ? 9.444 -9.520 -9.555 1.00 23.87 281 HIS C CA 1
ATOM 6583 C C . HIS C 1 281 ? 8.360 -8.826 -8.702 1.00 24.80 281 HIS C C 1
ATOM 6584 O O . HIS C 1 281 ? 7.818 -9.422 -7.783 1.00 22.96 281 HIS C O 1
ATOM 6591 N N . GLU C 1 282 ? 8.061 -7.565 -9.020 1.00 24.13 282 GLU C N 1
ATOM 6592 C CA . GLU C 1 282 ? 7.000 -6.827 -8.325 1.00 30.39 282 GLU C CA 1
ATOM 6593 C C . GLU C 1 282 ? 5.656 -7.569 -8.388 1.00 31.37 282 GLU C C 1
ATOM 6594 O O . GLU C 1 282 ? 4.946 -7.675 -7.392 1.00 27.99 282 GLU C O 1
ATOM 6600 N N . GLU C 1 283 ? 5.313 -8.088 -9.563 1.00 26.96 283 GLU C N 1
ATOM 6601 C CA . GLU C 1 283 ? 4.079 -8.847 -9.725 1.00 25.86 283 GLU C CA 1
ATOM 6602 C C . GLU C 1 283 ? 4.102 -10.130 -8.887 1.00 24.77 283 GLU C C 1
ATOM 6603 O O . GLU C 1 283 ? 3.117 -10.462 -8.202 1.00 27.12 283 GLU C O 1
ATOM 6609 N N . VAL C 1 284 ? 5.220 -10.851 -8.950 1.00 25.46 284 VAL C N 1
ATOM 6610 C CA . VAL C 1 284 ? 5.417 -12.070 -8.154 1.00 22.02 284 VAL C CA 1
ATOM 6611 C C . VAL C 1 284 ? 5.209 -11.781 -6.668 1.00 23.36 284 VAL C C 1
ATOM 6612 O O . VAL C 1 284 ? 4.512 -12.521 -5.958 1.00 27.78 284 VAL C O 1
ATOM 6616 N N . LEU C 1 285 ? 5.803 -10.689 -6.204 1.00 24.25 285 LEU C N 1
ATOM 6617 C CA . LEU C 1 285 ? 5.690 -10.327 -4.799 1.00 29.65 285 LEU C CA 1
ATOM 6618 C C . LEU C 1 285 ? 4.246 -9.962 -4.454 1.00 32.21 285 LEU C C 1
ATOM 6619 O O . LEU C 1 285 ? 3.730 -10.392 -3.432 1.00 31.12 285 LEU C O 1
ATOM 6624 N N . GLU C 1 286 ? 3.593 -9.189 -5.316 1.00 33.78 286 GLU C N 1
ATOM 6625 C CA . GLU C 1 286 ? 2.241 -8.747 -5.016 1.00 36.26 286 GLU C CA 1
ATOM 6626 C C . GLU C 1 286 ? 1.255 -9.924 -4.970 1.00 34.10 286 GLU C C 1
ATOM 6627 O O . GLU C 1 286 ? 0.413 -9.979 -4.068 1.00 32.53 286 GLU C O 1
ATOM 6633 N N . ASN C 1 287 ? 1.363 -10.871 -5.903 1.00 28.98 287 ASN C N 1
ATOM 6634 C CA . ASN C 1 287 ? 0.435 -12.001 -5.884 1.00 32.36 287 ASN C CA 1
ATOM 6635 C C . ASN C 1 287 ? 0.777 -13.026 -4.795 1.00 28.23 287 ASN C C 1
ATOM 6636 O O . ASN C 1 287 ? -0.118 -13.690 -4.275 1.00 29.15 287 ASN C O 1
ATOM 6641 N N . SER C 1 288 ? 2.059 -13.153 -4.445 1.00 26.78 288 SER C N 1
ATOM 6642 C CA . SER C 1 288 ? 2.447 -13.965 -3.288 1.00 28.01 288 SER C CA 1
ATOM 6643 C C . SER C 1 288 ? 1.766 -13.438 -2.016 1.00 32.18 288 SER C C 1
ATOM 6644 O O . SER C 1 288 ? 1.259 -14.217 -1.202 1.00 31.68 288 SER C O 1
ATOM 6647 N N . ALA C 1 289 ? 1.735 -12.116 -1.859 1.00 30.00 289 ALA C N 1
ATOM 6648 C CA . ALA C 1 289 ? 1.128 -11.537 -0.661 1.00 33.61 289 ALA C CA 1
ATOM 6649 C C . ALA C 1 289 ? -0.391 -11.735 -0.647 1.00 36.42 289 ALA C C 1
ATOM 6650 O O . ALA C 1 289 ? -0.986 -12.011 0.408 1.00 35.22 289 ALA C O 1
ATOM 6652 N N . LYS C 1 290 ? -1.019 -11.576 -1.807 1.00 34.05 290 LYS C N 1
ATOM 6653 C CA . LYS C 1 290 ? -2.454 -11.784 -1.919 1.00 39.37 290 LYS C CA 1
ATOM 6654 C C . LYS C 1 290 ? -2.866 -13.208 -1.524 1.00 38.95 290 LYS C C 1
ATOM 6655 O O . LYS C 1 290 ? -3.879 -13.389 -0.848 1.00 38.87 290 LYS C O 1
ATOM 6661 N N . ALA C 1 291 ? -2.082 -14.205 -1.937 1.00 32.79 291 ALA C N 1
ATOM 6662 C CA . ALA C 1 291 ? -2.422 -15.616 -1.675 1.00 32.40 291 ALA C CA 1
ATOM 6663 C C . ALA C 1 291 ? -1.996 -16.100 -0.284 1.00 34.92 291 ALA C C 1
ATOM 6664 O O . ALA C 1 291 ? -2.330 -17.215 0.140 1.00 38.11 291 ALA C O 1
ATOM 6666 N N . SER C 1 292 ? -1.286 -15.239 0.428 1.00 34.48 292 SER C N 1
ATOM 6667 C CA . SER C 1 292 ? -0.630 -15.594 1.676 1.00 37.01 292 SER C CA 1
ATOM 6668 C C . SER C 1 292 ? -1.575 -16.090 2.772 1.00 40.20 292 SER C C 1
ATOM 6669 O O . SER C 1 292 ? -1.276 -17.071 3.444 1.00 33.62 292 SER C O 1
ATOM 6672 N N . LYS C 1 293 ? -2.706 -15.418 2.964 1.00 36.06 293 LYS C N 1
ATOM 6673 C CA . LYS C 1 293 ? -3.618 -15.846 4.020 1.00 43.05 293 LYS C CA 1
ATOM 6674 C C . LYS C 1 293 ? -4.161 -17.249 3.727 1.00 37.30 293 LYS C C 1
ATOM 6675 O O . LYS C 1 293 ? -4.220 -18.087 4.617 1.00 37.59 293 LYS C O 1
ATOM 6681 N N . ASP C 1 294 ? -4.557 -17.508 2.487 1.00 36.87 294 ASP C N 1
ATOM 6682 C CA . ASP C 1 294 ? -5.100 -18.822 2.148 1.00 37.86 294 ASP C CA 1
ATOM 6683 C C . ASP C 1 294 ? -4.046 -19.913 2.288 1.00 36.41 294 ASP C C 1
ATOM 6684 O O . ASP C 1 294 ? -4.313 -20.976 2.859 1.00 35.84 294 ASP C O 1
ATOM 6689 N N . VAL C 1 295 ? -2.856 -19.648 1.757 1.00 33.37 295 VAL C N 1
ATOM 6690 C CA . VAL C 1 295 ? -1.773 -20.623 1.818 1.00 33.33 295 VAL C CA 1
ATOM 6691 C C . VAL C 1 295 ? -1.408 -20.920 3.280 1.00 32.64 295 VAL C C 1
ATOM 6692 O O . VAL C 1 295 ? -1.273 -22.080 3.652 1.00 35.36 295 VAL C O 1
ATOM 6696 N N . GLN C 1 296 ? -1.292 -19.893 4.121 1.00 33.21 296 GLN C N 1
ATOM 6697 C CA . GLN C 1 296 ? -0.923 -20.142 5.522 1.00 34.03 296 GLN C CA 1
ATOM 6698 C C . GLN C 1 296 ? -1.998 -20.902 6.273 1.00 35.59 296 GLN C C 1
ATOM 6699 O O . GLN C 1 296 ? -1.689 -21.780 7.067 1.00 36.01 296 GLN C O 1
ATOM 6705 N N . GLU C 1 297 ? -3.259 -20.591 6.006 1.00 37.40 297 GLU C N 1
ATOM 6706 C CA . GLU C 1 297 ? -4.339 -21.312 6.673 1.00 40.08 297 GLU C CA 1
ATOM 6707 C C . GLU C 1 297 ? -4.478 -22.750 6.183 1.00 38.26 297 GLU C C 1
ATOM 6708 O O . GLU C 1 297 ? -4.838 -23.637 6.951 1.00 39.41 297 GLU C O 1
ATOM 6714 N N . LEU C 1 298 ? -4.198 -22.985 4.906 1.00 37.14 298 LEU C N 1
ATOM 6715 C CA . LEU C 1 298 ? -4.180 -24.354 4.384 1.00 37.33 298 LEU C CA 1
ATOM 6716 C C . LEU C 1 298 ? -3.095 -25.177 5.082 1.00 38.15 298 LEU C C 1
ATOM 6717 O O . LEU C 1 298 ? -3.352 -26.275 5.579 1.00 38.27 298 LEU C O 1
ATOM 6722 N N . ILE C 1 299 ? -1.880 -24.634 5.122 1.00 35.48 299 ILE C N 1
ATOM 6723 C CA . ILE C 1 299 ? -0.742 -25.342 5.706 1.00 35.88 299 ILE C CA 1
ATOM 6724 C C . ILE C 1 299 ? -0.934 -25.498 7.212 1.00 37.89 299 ILE C C 1
ATOM 6725 O O . ILE C 1 299 ? -0.620 -26.547 7.774 1.00 37.82 299 ILE C O 1
ATOM 6730 N N . PHE C 1 300 ? -1.494 -24.477 7.855 1.00 38.01 300 PHE C N 1
ATOM 6731 C CA . PHE C 1 300 ? -1.800 -24.556 9.279 1.00 40.02 300 PHE C CA 1
ATOM 6732 C C . PHE C 1 300 ? -2.717 -25.752 9.585 1.00 43.20 300 PHE C C 1
ATOM 6733 O O . PHE C 1 300 ? -2.438 -26.542 10.489 1.00 45.06 300 PHE C O 1
ATOM 6741 N N . SER C 1 301 ? -3.792 -25.901 8.814 1.00 40.64 301 SER C N 1
ATOM 6742 C CA . SER C 1 301 ? -4.709 -27.022 8.989 1.00 47.63 301 SER C CA 1
ATOM 6743 C C . SER C 1 301 ? -4.058 -28.376 8.685 1.00 48.54 301 SER C C 1
ATOM 6744 O O . SER C 1 301 ? -4.265 -29.346 9.404 1.00 44.37 301 SER C O 1
ATOM 6747 N N . VAL C 1 302 ? -3.280 -28.440 7.608 1.00 41.37 302 VAL C N 1
ATOM 6748 C CA . VAL C 1 302 ? -2.683 -29.700 7.168 1.00 42.05 302 VAL C CA 1
ATOM 6749 C C . VAL C 1 302 ? -1.698 -30.276 8.189 1.00 42.75 302 VAL C C 1
ATOM 6750 O O . VAL C 1 302 ? -1.676 -31.484 8.435 1.00 47.33 302 VAL C O 1
ATOM 6754 N N . VAL C 1 303 ? -0.903 -29.406 8.796 1.00 41.64 303 VAL C N 1
ATOM 6755 C CA . VAL C 1 303 ? 0.180 -29.819 9.687 1.00 45.37 303 VAL C CA 1
ATOM 6756 C C . VAL C 1 303 ? -0.312 -30.564 10.939 1.00 49.14 303 VAL C C 1
ATOM 6757 O O . VAL C 1 303 ? 0.363 -31.466 11.448 1.00 49.73 303 VAL C O 1
ATOM 6761 N N . ALA C 1 304 ? -1.502 -30.210 11.410 1.00 48.72 304 ALA C N 1
ATOM 6762 C CA . ALA C 1 304 ? -2.083 -30.873 12.575 1.00 54.10 304 ALA C CA 1
ATOM 6763 C C . ALA C 1 304 ? -2.378 -32.356 12.317 1.00 60.41 304 ALA C C 1
ATOM 6764 O O . ALA C 1 304 ? -2.333 -33.174 13.238 1.00 61.49 304 ALA C O 1
ATOM 6766 N N . GLU C 1 305 ? -2.681 -32.702 11.069 1.00 59.97 305 GLU C N 1
ATOM 6767 C CA . GLU C 1 305 ? -3.102 -34.065 10.747 1.00 65.04 305 GLU C CA 1
ATOM 6768 C C . GLU C 1 305 ? -1.997 -34.900 10.109 1.00 66.81 305 GLU C C 1
ATOM 6769 O O . GLU C 1 305 ? -2.273 -35.875 9.410 1.00 69.15 305 GLU C O 1
ATOM 6775 N N . ILE C 1 306 ? -0.745 -34.533 10.357 1.00 66.01 306 ILE C N 1
ATOM 6776 C CA . ILE C 1 306 ? 0.368 -35.295 9.811 1.00 68.51 306 ILE C CA 1
ATOM 6777 C C . ILE C 1 306 ? 0.878 -36.340 10.798 1.00 72.25 306 ILE C C 1
ATOM 6778 O O . ILE C 1 306 ? 0.784 -37.542 10.539 1.00 75.79 306 ILE C O 1
#

B-factor: mean 35.08, std 14.44, range [11.04, 106.13]

Solvent-accessible surface area: 32030 Å² total; per-residue (Å²): 119,34,102,117,63,74,60,82,7,113,26,0,36,129,55,0,30,93,79,9,129,124,71,16,127,82,137,8,73,0,82,6,0,0,0,10,11,30,2,0,92,24,0,30,111,62,9,39,109,146,53,149,31,19,102,7,45,3,90,67,4,47,22,20,88,92,41,52,0,8,0,0,54,0,61,71,14,28,1,0,0,6,27,41,25,21,46,5,16,66,38,28,50,10,37,58,9,4,13,8,1,8,0,0,41,42,26,68,12,11,59,1,0,1,0,0,4,23,3,7,4,0,48,82,70,8,116,42,21,14,0,0,0,2,38,4,2,0,6,11,0,2,14,12,13,41,10,13,11,86,15,48,17,17,106,100,24,14,69,40,35,15,8,4,9,6,4,5,22,12,111,5,0,75,28,0,23,61,14,42,165,110,58,131,11,162,61,114,16,35,36,0,1,1,0,3,2,0,3,0,17,23,22,0,8,0,5,1,65,3,0,88,78,2,30,3,25,0,5,5,28,15,1,0,4,6,0,2,0,0,37,3,10,57,3,71,0,1,0,0,0,2,2,2,10,86,18,28,19,98,77,8,9,26,9,121,59,166,126,45,84,81,21,110,91,55,67,15,56,73,139,60,18,102,105,19,12,69,143,2,22,143,28,0,28,47,0,0,57,12,0,5,43,94,92,115,32,114,117,41,88,60,83,8,150,50,0,42,161,51,0,25,79,70,9,127,124,73,13,134,81,134,9,78,0,76,0,0,0,1,11,10,33,4,1,85,24,0,31,116,70,13,39,119,125,62,141,44,19,101,5,52,24,106,72,6,40,33,39,65,56,0,7,0,0,54,0,58,69,12,23,0,0,0,6,36,31,38,48,46,4,13,64,34,57,52,10,27,85,9,0,10,7,1,5,0,0,44,69,28,68,24,10,55,0,0,0,0,0,4,23,4,8,4,0,47,75,75,9,113,35,15,13,0,0,0,2,38,5,2,0,6,10,0,2,13,12,12,43,9,8,8,85,17,50,21,10,114,96,20,16,69,38,36,13,9,5,8,6,3,5,24,24,113,4,1,60,25,0,24,59,16,45,168,112,45,127,11,165,62,130,16,38,36,1,3,1,0,1,1,0,3,0,17,23,20,0,14,0,5,0,65,2,0,90,64,1,29,4,29,0,6,6,28,14,2,0,3,6,0,2,0,0,41,2,10,53,3,78,0,0,0,0,0,2,1,1,9,80,21,29,12,106,83,9,9,25,13,126,65,165,134,36,98,78,22,106,109,58,55,13,56,72,133,57,15,101,90,18,12,71,133,2,19,154,23,0,22,56,0,0,56,16,0,1,50,99,31,68,99,141,73,77,56,79,8,133,27,0,44,115,52,0,33,87,75,7,113,124,70,14,124,85,133,3,87,0,80,1,0,0,1,15,10,34,5,0,98,25,0,30,119,67,14,38,124,125,59,141,45,20,101,8,51,28,107,72,6,39,30,42,69,60,0,11,0,0,51,0,61,68,4,20,0,0,0,10,30,35,46,60,44,4,13,62,33,58,53,10,36,86,10,0,10,7,2,7,0,0,45,67,30,68,27,13,72,0,0,1,0,0,4,22,4,7,5,0,47,82,85,11,119,39,18,17,0,0,0,2,37,4,2,0,7,8,0,2,14,12,14,44,10,10,10,86,16,49,18,12,108,101,22,15,68,38,36,13,6,4,7,8,6,5,21,9,103,5,1,64,30,0,24,51,24,44,162,112,72,127,17,164,60,132,16,35,37,0,2,1,0,2,1,0,4,0,16,21,21,0,12,1,5,0,68,6,0,93,88,2,31,4,26,0,4,6,26,12,2,0,3,8,0,2,0,0,41,3,11,50,3,70,0,1,0,1,0,2,1,1,11,76,19,30,27,99,76,9,8,22,12,113,64,161,142,42,94,71,5,90,107,59,73,13,52,76,136,56,20,101,91,20,12,70,134,1,19,136,28,0,18,48,0,0,54,15,0,1,33,98,47

Organism: Kluyveromyces lactis (strain ATCC 8585 / CBS 2359 / DSM 70799 / NBRC 1267 / NRRL Y-1140 / WM37) (NCBI:txid284590)

Secondary structure (DSSP, 8-state):
-HHHHHHHHHHHHHHHHHHHHHH-SS----SEEEE--TT-TTGGGGS-SSSPPEEEEGGGSTT----EEEEEEETTEEEEEEES---GGGT--HHHHHHHHHHHHTTS---EEEEEEEEEE-STT--TT-EEEEEEEEEHHHHTT--TT-SS--TTTS-SS---TT-S-HHHHHHHHHHHHHTT--S-EEEEEEEE---SBPPPHHHHHHHHHTT-SEEESSSHHHHHHHHHTT-EEEEEEEEEE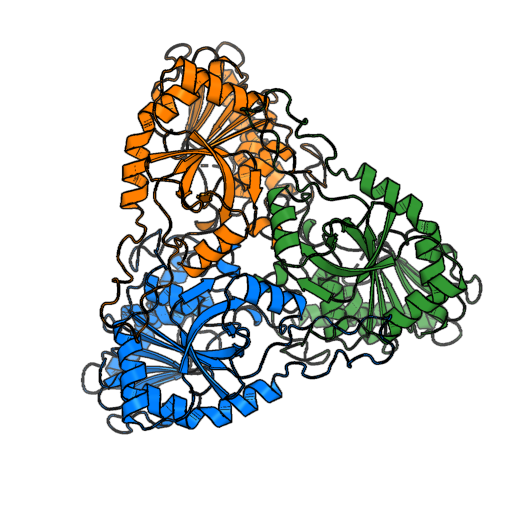EPP-SPPPPTT-SSPPPTTTT---HHHHHHHHHHHHHHHHHHHHHHHTT-/-HHHHHHHHHHHHHHHHHHHHHH-SS----SEEEE--TT-TTGGGGB-SSSPPEEEEGGGSTT--EEEEEEETTEEEEEEE----GGGT--HHHHHHHHHHHHTTS---EEEEEEEEEE-STT--BTBEEEEEEEEEHHHHTT--TT-SS--TTTS-SS---TT-S-HHHHHHHHHHHHHTT--S-EEEEEEEE---SSPPPHHHHHHHHHTT-SEEESSSHHHHHHHHHTT-EEEEEEEEEEEPP-SPPPPTT-SSPPPTTTT---HHHHHHHHHHHHHHHHHHHHHHHTT-/-HHHHHHHHHHHHHHHHHHHHH-SS----SEEEE--TT-TTGGGGS-SSSPPEEEEGGGSTT--EEEEEEETTEEEEEEE----GGGT--HHHHHHHHHHHHTTS---EEEEEEEEEE-STT--TT-EEEEEEEEEHHHHTT--TT-SS--TTTS-SSB--TT-S-HHHHHHHHHHHHHHT--S-EEEEEEEE---SSPPPHHHHHHHHHHT-SEEESSSHHHHHHHHHHT-EEEEEEEEEEEPP-SPPPPTT-SSPPPTTTT---HHHHHHHHHHHHHHHHHHHHHHHHT-